Protein AF-0000000076550000 (afdb_homodimer)

Foldseek 3Di:
DWEKEAQAWEFALVGIDHWIWIADFFFTADTGNDDDCPVHHYDYLHQWYKFFAFEFAAAEAQDDFLNRTFQHHQQLLQQLLQLFRHQEYEYEQEDDPPDAQVVSVVVNCVRNFLFHLHAYEYEYEDQALDDPLSVRSLVSQLVCLVVQHQEYEAEQADPPGGHDDPVRLLVNLLSCVVNQGEYEYAFFNHVQLVVLQVVCVVVQNAAQLVLQVSGDLVRRLVRLLSSLVSNVVSVFEYEYEARQFLSNLVSLVVCVVVVGRYAYEHELCSQPPACVPLPVPDDNSSLQQAAPVGHYHPVGNVSVLVCLAVVSYFAYHHNAGDDADPPQQCQSVSHNVSGGHHHHDSNCRLQSCCFVCPVVPSHHPSSSLRRGWVRSCVQFANPPLTSRRDRPHGPWIFGKNQADKDFDFLVQGSHSHNTHPQHGDITGMGTQWTDRSSRTQDHRSDGDDRGSPYHYDSGHSNSRPVD/DWEKEAQAWEFALVGIGHWIWIADFFFTADTGNDDDCPVHHYDYLHQWYKFFAFEFAAAEAQDDFLNRTFQHHQQLLQQLLQLFRHQEYEYEQEDDPPDAQVVSVVVNCVRNFLFHLHAYEYEYEDQALHPPLSVRSLVSQLVCLVVQHQEYEAEQADPPGGHDDPVRLLVNLLSCVVNQGEYEYAFFNHVQLVVLQVVCVVVQNAAQLVLQVSGDLVRRLVRLLSSLVSNVVSVFEYEYEARQFLSNLVSLVVCVVVVGRYAYEHELCSQPPACVPLPVPDDNSSLQQAAPVGHYHPVGNVSVLVCLAVVSYFAYHHNAGDDAPPPQQCQSVSHSVSGGHHHHDSNCRLQSCCFVCPVVPSHHPSSSLRRGWVRSCVQFANPPLTSRRDRPHGPWIFGKNQADKDFDFLVQGSHSHNTHPQHGDITGMGTQWTDRSSRTQDHRSDGDDRGSPYHYDSGHSNSRVPD

pLDDT: mean 96.83, std 5.81, range [42.41, 98.94]

Sequence (934 aa):
MGTLIQNGTVVNATGQQKADVLIEGETVTQVAPNIAPDSHTTVDATGLFVIPGGVDAHTHMDMPFGGTVSADDFLTGTRAAAIGGTTTIVDFAIQARGTRMRDALDIWRAKAEGKACIDYGLHMIVTDLGSDAGKQGLADMDDMVREGVASFKLFMAYPNVLMVDDATIFKALQQTAKNGALICMHAENGSVIDTIVQQTLAQGKTAPIYHALSRPTIAEAEAVNRCIAMAEIAGTPIYIVHLSSEDALNQVREARDRGLPAFAETCPQYLLLSIEDQMPGKSFEEAKYVFTPPLREKKNQPKLWDGLVHDHLQVVSTDHCPFCFADQKQLGKDDFSKIPNGGPGVENRMQLLFHHGVNAGKITLERFVEITSAAPARIFGMYPTKGVIAPGADADIVLWNPAAEHLISAATHSMRCDYSMFEGWKVKGNAQKVFSRGELIVDNGKYIAATGRGKYIRREARGGAWKMGTLIQNGTVVNATGQQKADVLIEGETVTQVAPNIAPDSHTTVDATGLFVIPGGVDAHTHMDMPFGGTVSADDFLTGTRAAAIGGTTTIVDFAIQARGTRMRDALDIWRAKAEGKACIDYGLHMIVTDLGSDAGKQGLADMDDMVREGVASFKLFMAYPNVLMVDDATIFKALQQTAKNGALICMHAENGSVIDTIVQQTLAQGKTAPIYHALSRPTIAEAEAVNRCIAMAEIAGTPIYIVHLSSEDALNQVREARDRGLPAFAETCPQYLLLSIEDQMPGKSFEEAKYVFTPPLREKKNQPKLWDGLVHDHLQVVSTDHCPFCFADQKQLGKDDFSKIPNGGPGVENRMQLLFHHGVNAGKITLERFVEITSAAPARIFGMYPTKGVIAPGADADIVLWNPAAEHLISAATHSMRCDYSMFEGWKVKGNAQKVFSRGELIVDNGKYIAATGRGKYIRREARGGAWK

Secondary structure (DSSP, 8-state):
--EEEEEEEEEETTEEEEEEEEEETTEEEEEES----TTPEEEE-TT-EEEEPEEEEEE-SS-EETTEE-S--HHHHHHHHHHTTEEEEEEEEEPPTTS-HHHHHHHHHHHHTTT-SSEEEEEEE-S---SGGGHHHHHHHHHHHHTT--EEEEESSSTTTTB--HHHHHHHHHHHHHH--EEEEE---HHHHHHHHHHHHHTT--STHHHHHTS-HHHHHHHHHHHHHHHHHHT--EEE-S---HHHHHHHHHHHHTT--EEEEE-HHHHH--HHHH-SSS-GGGGGG--SSPP--TTHHHHHHHHHHTTSS-EE---B----TTTTGGGGTT-GGGSPP-B--TTTHHHHHIIIIITTTSS-HHHHHIIIIIHHHHHTT-TTTSSS-STTSB--EEEEEEEEEEEE-TTT--SS-SS-TTTTEEEEEEEEEEEETTEEEEETTEE-S-TT---B------TT---/--EEEEEEEEEETTEEEEEEEEEETTEEEEEES----TTPEEEE-TT-EEEEPEEEEEE-SS-EETTEE-S--HHHHHHHHHHTTEEEEEEEEEPPTTS-HHHHHHHHHHHHTTT-SSEEEEEEE-S---STTSHHHHHHHHHHHHTT--EEEEESSSTTTTB--HHHHHHHHHHHHHH--EEEEE---HHHHHHHHHHHHHTT--STHHHHHTS-HHHHHHHHHHHHHHHHHHT--EEE-S---HHHHHHHHHHHHTT--EEEEE-HHHHH--HHHH-SSS-GGGGGG--SSPP--TTHHHHHHHHHHTTSS-EE---B----TTTTGGGGTT-GGGSPP-B--TTTHHHHHIIIIITTTSS-HHHHHIIIIIHHHHHTT-TTTSSS-STTSB--EEEEEEEEEEE--TTT--SS-SS-TTTT-EEEEEEEEEEETTEEEEETTEE-S-TT---B------TT---

Structure (mmCIF, N/CA/C/O backbone):
data_AF-0000000076550000-model_v1
#
loop_
_entity.id
_entity.type
_entity.pdbx_description
1 polymer Dihydropyrimidinase
#
loop_
_atom_site.group_PDB
_atom_site.id
_atom_site.type_symbol
_atom_site.label_atom_id
_atom_site.label_alt_id
_atom_site.label_comp_id
_atom_site.label_asym_id
_atom_site.label_entity_id
_atom_site.label_seq_id
_atom_site.pdbx_PDB_ins_code
_atom_site.Cartn_x
_atom_site.Cartn_y
_atom_site.Cartn_z
_atom_site.occupancy
_atom_site.B_iso_or_equiv
_atom_site.auth_seq_id
_atom_site.auth_comp_id
_atom_site.auth_asym_id
_atom_site.auth_atom_id
_atom_site.pdbx_PDB_model_num
ATOM 1 N N . MET A 1 1 ? -11.398 -54.219 -17.156 1 84.12 1 MET A N 1
ATOM 2 C CA . MET A 1 1 ? -10.023 -54.469 -16.734 1 84.12 1 MET A CA 1
ATOM 3 C C . MET A 1 1 ? -9.367 -53.188 -16.234 1 84.12 1 MET A C 1
ATOM 5 O O . MET A 1 1 ? -9.469 -52.156 -16.875 1 84.12 1 MET A O 1
ATOM 9 N N . GLY A 1 2 ? -9.016 -53.25 -15.008 1 94.25 2 GLY A N 1
ATOM 10 C CA . GLY A 1 2 ? -8.422 -52.094 -14.398 1 94.25 2 GLY A CA 1
ATOM 11 C C . GLY A 1 2 ? -6.934 -52.219 -14.133 1 94.25 2 GLY A C 1
ATOM 12 O O . GLY A 1 2 ? -6.312 -53.188 -14.578 1 94.25 2 GLY A O 1
ATOM 13 N N . THR A 1 3 ? -6.266 -51.156 -13.742 1 97.94 3 THR A N 1
ATOM 14 C CA . THR A 1 3 ? -4.871 -51.156 -13.312 1 97.94 3 THR A CA 1
ATOM 15 C C . THR A 1 3 ? -4.77 -51.188 -11.789 1 97.94 3 THR A C 1
ATOM 17 O O . THR A 1 3 ? -5.383 -50.344 -11.109 1 97.94 3 THR A O 1
ATOM 20 N N . LEU A 1 4 ? -4.055 -52.188 -11.297 1 98.44 4 LEU A N 1
ATOM 21 C CA . LEU A 1 4 ? -3.855 -52.312 -9.852 1 98.44 4 LEU A CA 1
ATOM 22 C C . LEU A 1 4 ? -2.414 -52 -9.469 1 98.44 4 LEU A C 1
ATOM 24 O O . LEU A 1 4 ? -1.49 -52.719 -9.875 1 98.44 4 LEU A O 1
ATOM 28 N N . ILE A 1 5 ? -2.178 -50.875 -8.758 1 98.69 5 ILE A N 1
ATOM 29 C CA . ILE A 1 5 ? -0.877 -50.531 -8.203 1 98.69 5 ILE A CA 1
ATOM 30 C C . ILE A 1 5 ? -0.721 -51.156 -6.82 1 98.69 5 ILE A C 1
ATOM 32 O O . ILE A 1 5 ? -1.52 -50.875 -5.918 1 98.69 5 ILE A O 1
ATOM 36 N N . GLN A 1 6 ? 0.377 -51.906 -6.664 1 98.06 6 GLN A N 1
ATOM 37 C CA . GLN A 1 6 ? 0.477 -52.688 -5.426 1 98.06 6 GLN A CA 1
ATOM 38 C C . GLN A 1 6 ? 1.789 -52.375 -4.703 1 98.06 6 GLN A C 1
ATOM 40 O O . GLN A 1 6 ? 2.777 -52 -5.332 1 98.06 6 GLN A O 1
ATOM 45 N N . ASN A 1 7 ? 1.709 -52.562 -3.393 1 97.25 7 ASN A N 1
ATOM 46 C CA . ASN A 1 7 ? 2.871 -52.656 -2.516 1 97.25 7 ASN A CA 1
ATOM 47 C C . ASN A 1 7 ? 3.535 -51.312 -2.318 1 97.25 7 ASN A C 1
ATOM 49 O O . ASN A 1 7 ? 4.645 -51.219 -1.79 1 97.25 7 ASN A O 1
ATOM 53 N N . GLY A 1 8 ? 2.955 -50.219 -2.721 1 98.25 8 GLY A N 1
ATOM 54 C CA . GLY A 1 8 ? 3.527 -48.875 -2.527 1 98.25 8 GLY A CA 1
ATOM 55 C C . GLY A 1 8 ? 3.068 -48.219 -1.244 1 98.25 8 GLY A C 1
ATOM 56 O O . GLY A 1 8 ? 2.256 -48.781 -0.504 1 98.25 8 GLY A O 1
ATOM 57 N N . THR A 1 9 ? 3.668 -47.156 -0.888 1 98.75 9 THR A N 1
ATOM 58 C CA . THR A 1 9 ? 3.197 -46.281 0.176 1 98.75 9 THR A CA 1
ATOM 59 C C . THR A 1 9 ? 2.379 -45.125 -0.398 1 98.75 9 THR A C 1
ATOM 61 O O . THR A 1 9 ? 2.928 -44.219 -1.039 1 98.75 9 THR A O 1
ATOM 64 N N . VAL A 1 10 ? 1.084 -45.125 -0.174 1 98.88 10 VAL A N 1
ATOM 65 C CA . VAL A 1 10 ? 0.201 -44.062 -0.651 1 98.88 10 VAL A CA 1
ATOM 66 C C . VAL A 1 10 ? 0.334 -42.844 0.246 1 98.88 10 VAL A C 1
ATOM 68 O O . VAL A 1 10 ? 0.23 -42.938 1.471 1 98.88 10 VAL A O 1
ATOM 71 N N . VAL A 1 11 ? 0.63 -41.688 -0.328 1 98.88 11 VAL A N 1
ATOM 72 C CA . VAL A 1 11 ? 0.826 -40.469 0.437 1 98.88 11 VAL A CA 1
ATOM 73 C C . VAL A 1 11 ? -0.164 -39.406 -0.032 1 98.88 11 VAL A C 1
ATOM 75 O O . VAL A 1 11 ? -0.179 -39.031 -1.209 1 98.88 11 VAL A O 1
ATOM 78 N N . ASN A 1 12 ? -1.062 -38.938 0.8 1 98.69 12 ASN A N 1
ATOM 79 C CA . ASN A 1 12 ? -1.884 -37.719 0.646 1 98.69 12 ASN A CA 1
ATOM 80 C C . ASN A 1 12 ? -1.452 -36.625 1.607 1 98.69 12 ASN A C 1
ATOM 82 O O . ASN A 1 12 ? -0.603 -36.844 2.473 1 98.69 12 ASN A O 1
ATOM 86 N N . ALA A 1 13 ? -2.002 -35.438 1.404 1 98 13 ALA A N 1
ATOM 87 C CA . ALA A 1 13 ? -1.693 -34.312 2.305 1 98 13 ALA A CA 1
ATOM 88 C C . ALA A 1 13 ? -2.066 -34.656 3.744 1 98 13 ALA A C 1
ATOM 90 O O . ALA A 1 13 ? -1.469 -34.156 4.688 1 98 13 ALA A O 1
ATOM 91 N N . THR A 1 14 ? -2.951 -35.625 3.918 1 97.38 14 THR A N 1
ATOM 92 C CA . THR A 1 14 ? -3.52 -35.906 5.23 1 97.38 14 THR A CA 1
ATOM 93 C C . THR A 1 14 ? -2.799 -37.062 5.898 1 97.38 14 THR A C 1
ATOM 95 O O . THR A 1 14 ? -3.088 -37.406 7.047 1 97.38 14 THR A O 1
ATOM 98 N N . GLY A 1 15 ? -1.927 -37.719 5.113 1 98.06 15 GLY A N 1
ATOM 99 C CA . GLY A 1 15 ? -1.219 -38.844 5.707 1 98.06 15 GLY A CA 1
ATOM 100 C C . GLY A 1 15 ? -0.684 -39.844 4.684 1 98.06 15 GLY A C 1
ATOM 101 O O . GLY A 1 15 ? -0.832 -39.625 3.477 1 98.06 15 GLY A O 1
ATOM 102 N N . GLN A 1 16 ? 0.039 -40.844 5.172 1 98.19 16 GLN A N 1
ATOM 103 C CA . GLN A 1 16 ? 0.589 -41.906 4.312 1 98.19 16 GLN A CA 1
ATOM 104 C C . GLN A 1 16 ? 0.277 -43.281 4.859 1 98.19 16 GLN A C 1
ATOM 106 O O . GLN A 1 16 ? 0.092 -43.469 6.066 1 98.1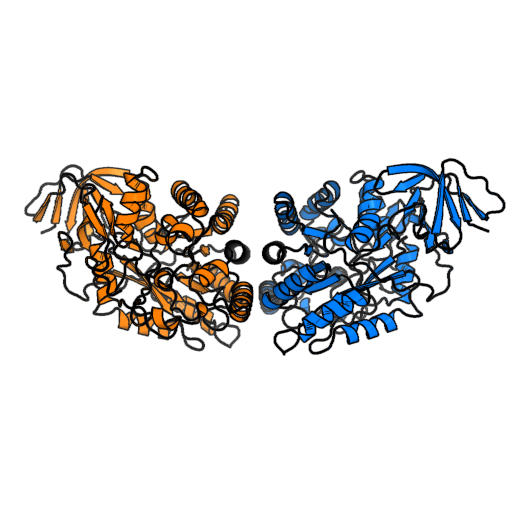9 16 GLN A O 1
ATOM 111 N N . GLN A 1 17 ? 0.136 -44.281 3.988 1 98 17 GLN A N 1
ATOM 112 C CA . GLN A 1 17 ? -0.127 -45.656 4.355 1 98 17 GLN A CA 1
ATOM 113 C C . GLN A 1 17 ? 0.355 -46.625 3.266 1 98 17 GLN A C 1
ATOM 115 O O . GLN A 1 17 ? 0.314 -46.281 2.08 1 98 17 GLN A O 1
ATOM 120 N N . LYS A 1 18 ? 0.774 -47.812 3.75 1 98.31 18 LYS A N 1
ATOM 121 C CA . LYS A 1 18 ? 0.958 -48.875 2.777 1 98.31 18 LYS A CA 1
ATOM 122 C C . LYS A 1 18 ? -0.384 -49.375 2.25 1 98.31 18 LYS A C 1
ATOM 124 O O . LYS A 1 18 ? -1.233 -49.844 3.023 1 98.31 18 LYS A O 1
ATOM 129 N N . ALA A 1 19 ? -0.578 -49.25 0.937 1 98.25 19 ALA A N 1
ATOM 130 C CA . ALA A 1 19 ? -1.872 -49.625 0.382 1 98.25 19 ALA A CA 1
ATOM 131 C C . ALA A 1 19 ? -1.771 -49.906 -1.119 1 98.25 19 ALA A C 1
ATOM 133 O O . ALA A 1 19 ? -0.821 -49.438 -1.768 1 98.25 19 ALA A O 1
ATOM 134 N N . ASP A 1 20 ? -2.719 -50.656 -1.576 1 98.31 20 ASP A N 1
ATOM 135 C CA . ASP A 1 20 ? -2.928 -50.844 -3.01 1 98.31 20 ASP A CA 1
ATOM 136 C C . ASP A 1 20 ? -3.926 -49.812 -3.551 1 98.31 20 ASP A C 1
ATOM 138 O O . ASP A 1 20 ? -4.793 -49.344 -2.816 1 98.31 20 ASP A O 1
ATOM 142 N N . VAL A 1 21 ? -3.775 -49.469 -4.781 1 98.81 21 VAL A N 1
ATOM 143 C CA . VAL A 1 21 ? -4.676 -48.531 -5.449 1 98.81 21 VAL A CA 1
ATOM 144 C C . VAL A 1 21 ? -5.238 -49.156 -6.715 1 98.81 21 VAL A C 1
ATOM 146 O O . VAL A 1 21 ? -4.484 -49.594 -7.59 1 98.81 21 VAL A O 1
ATOM 149 N N . LEU A 1 22 ? -6.543 -49.219 -6.801 1 98.62 22 LEU A N 1
ATOM 150 C CA . LEU A 1 22 ? -7.195 -49.75 -7.988 1 98.62 22 LEU A CA 1
ATOM 151 C C . LEU A 1 22 ? -7.734 -48.625 -8.867 1 98.62 22 LEU A C 1
ATOM 153 O O . LEU A 1 22 ? -8.461 -47.75 -8.383 1 98.62 22 LEU A O 1
ATOM 157 N N . ILE A 1 23 ? -7.301 -48.656 -10.109 1 98.56 23 ILE A N 1
ATOM 158 C CA . ILE A 1 23 ? -7.781 -47.719 -11.117 1 98.56 23 ILE A CA 1
ATOM 159 C C . ILE A 1 23 ? -8.734 -48.438 -12.078 1 98.56 23 ILE A C 1
ATOM 161 O O . ILE A 1 23 ? -8.391 -49.469 -12.641 1 98.56 23 ILE A O 1
ATOM 165 N N . GLU A 1 24 ? -9.867 -47.969 -12.227 1 97.69 24 GLU A N 1
ATOM 166 C CA . GLU A 1 24 ? -10.812 -48.406 -13.25 1 97.69 24 GLU A CA 1
ATOM 167 C C . GLU A 1 24 ? -11.305 -47.219 -14.086 1 97.69 24 GLU A C 1
ATOM 169 O O . GLU A 1 24 ? -11.867 -46.281 -13.547 1 97.69 24 GLU A O 1
ATOM 174 N N . GLY A 1 25 ? -11.148 -47.375 -15.367 1 96.94 25 GLY A N 1
ATOM 175 C CA . GLY A 1 25 ? -11.398 -46.219 -16.203 1 96.94 25 GLY A CA 1
ATOM 176 C C . GLY A 1 25 ? -10.469 -45.062 -15.914 1 96.94 25 GLY A C 1
ATOM 177 O O . GLY A 1 25 ? -9.242 -45.219 -15.945 1 96.94 25 GLY A O 1
ATOM 178 N N . GLU A 1 26 ? -11.086 -43.969 -15.641 1 98.5 26 GLU A N 1
ATOM 179 C CA . GLU A 1 26 ? -10.266 -42.75 -15.461 1 98.5 26 GLU A CA 1
ATOM 180 C C . GLU A 1 26 ? -10.109 -42.406 -13.984 1 98.5 26 GLU A C 1
ATOM 182 O O . GLU A 1 26 ? -9.477 -41.406 -13.633 1 98.5 26 GLU A O 1
ATOM 187 N N . THR A 1 27 ? -10.633 -43.25 -13.086 1 98.62 27 THR A N 1
ATOM 188 C CA . THR A 1 27 ? -10.727 -42.844 -11.688 1 98.62 27 THR A CA 1
ATOM 189 C C . THR A 1 27 ? -10.133 -43.938 -10.773 1 98.62 27 THR A C 1
ATOM 191 O O . THR A 1 27 ? -9.992 -45.094 -11.172 1 98.62 27 THR A O 1
ATOM 194 N N . VAL A 1 28 ? -9.727 -43.469 -9.633 1 98.75 28 VAL A N 1
ATOM 195 C CA . VAL A 1 28 ? -9.414 -44.406 -8.539 1 98.75 28 VAL A CA 1
ATOM 196 C C . VAL A 1 28 ? -10.695 -45 -7.969 1 98.75 28 VAL A C 1
ATOM 198 O O . VAL A 1 28 ? -11.625 -44.25 -7.617 1 98.75 28 VAL A O 1
ATOM 201 N N . THR A 1 29 ? -10.766 -46.25 -7.867 1 98.12 29 THR A N 1
ATOM 202 C CA . THR A 1 29 ? -12.008 -46.875 -7.391 1 98.12 29 THR A CA 1
ATOM 203 C C . THR A 1 29 ? -11.828 -47.438 -5.984 1 98.12 29 THR A C 1
ATOM 205 O O . THR A 1 29 ? -12.797 -47.562 -5.23 1 98.12 29 THR A O 1
ATOM 208 N N . GLN A 1 30 ? -10.555 -47.781 -5.688 1 97.81 30 GLN A N 1
ATOM 209 C CA . GLN A 1 30 ? -10.32 -48.344 -4.371 1 97.81 30 GLN A CA 1
ATOM 210 C C . GLN A 1 30 ? -8.898 -48.094 -3.891 1 97.81 30 GLN A C 1
ATOM 212 O O . GLN A 1 30 ? -7.953 -48.125 -4.684 1 97.81 30 GLN A O 1
ATOM 217 N N . VAL A 1 31 ? -8.727 -47.812 -2.635 1 98.31 31 VAL A N 1
ATOM 218 C CA . VAL A 1 31 ? -7.461 -47.75 -1.904 1 98.31 31 VAL A CA 1
ATOM 219 C C . VAL A 1 31 ? -7.555 -48.625 -0.657 1 98.31 31 VAL A C 1
ATOM 221 O O . VAL A 1 31 ? -8.375 -48.375 0.23 1 98.31 31 VAL A O 1
ATOM 224 N N . ALA A 1 32 ? -6.852 -49.625 -0.605 1 97.62 32 ALA A N 1
ATOM 225 C CA . ALA A 1 32 ? -6.949 -50.594 0.492 1 97.62 32 ALA A CA 1
ATOM 226 C C . ALA A 1 32 ? -5.625 -51.312 0.707 1 97.62 32 ALA A C 1
ATOM 228 O O . ALA A 1 32 ? -4.793 -51.375 -0.202 1 97.62 32 ALA A O 1
ATOM 229 N N . PRO A 1 33 ? -5.461 -51.844 1.908 1 96.75 33 PRO A N 1
ATOM 230 C CA . PRO A 1 33 ? -4.191 -52.531 2.209 1 96.75 33 PRO A CA 1
ATOM 231 C C . PRO A 1 33 ? -3.869 -53.656 1.231 1 96.75 33 PRO A C 1
ATOM 233 O O . PRO A 1 33 ? -2.709 -53.844 0.86 1 96.75 33 PRO A O 1
ATOM 236 N N . ASN A 1 34 ? -4.91 -54.406 0.925 1 95.12 34 ASN A N 1
ATOM 237 C CA . ASN A 1 34 ? -4.742 -55.5 -0.013 1 95.12 34 ASN A CA 1
ATOM 238 C C . ASN A 1 34 ? -5.945 -55.656 -0.945 1 95.12 34 ASN A C 1
ATOM 240 O O . ASN A 1 34 ? -7.082 -55.75 -0.486 1 95.12 34 ASN A O 1
ATOM 244 N N . ILE A 1 35 ? -5.625 -55.562 -2.225 1 95.56 35 ILE A N 1
ATOM 245 C CA . ILE A 1 35 ? -6.656 -55.75 -3.24 1 95.56 35 ILE A CA 1
ATOM 246 C C . ILE A 1 35 ? -6.301 -56.938 -4.133 1 95.56 35 ILE A C 1
ATOM 248 O O . ILE A 1 35 ? -5.176 -57.031 -4.629 1 95.56 35 ILE A O 1
ATOM 252 N N . ALA A 1 36 ? -7.219 -57.781 -4.359 1 93.88 36 ALA A N 1
ATOM 253 C CA . ALA A 1 36 ? -6.992 -58.938 -5.223 1 93.88 36 ALA A CA 1
ATOM 254 C C . ALA A 1 36 ? -6.773 -58.5 -6.672 1 93.88 36 ALA A C 1
ATOM 256 O O . ALA A 1 36 ? -7.484 -57.625 -7.18 1 93.88 36 ALA A O 1
ATOM 257 N N . PRO A 1 37 ? -5.855 -59.062 -7.289 1 89.5 37 PRO A N 1
ATOM 258 C CA . PRO A 1 37 ? -5.547 -58.594 -8.648 1 89.5 37 PRO A CA 1
ATOM 259 C C . PRO A 1 37 ? -6.66 -58.906 -9.641 1 89.5 37 PRO A C 1
ATOM 261 O O . PRO A 1 37 ? -6.848 -58.188 -10.625 1 89.5 37 PRO A O 1
ATOM 264 N N . ASP A 1 38 ? -7.582 -59.812 -9.469 1 85.75 38 ASP A N 1
ATOM 265 C CA . ASP A 1 38 ? -8.773 -60.188 -10.219 1 85.75 38 ASP A CA 1
ATOM 266 C C . ASP A 1 38 ? -8.602 -59.906 -11.703 1 85.75 38 ASP A C 1
ATOM 268 O O . ASP A 1 38 ? -9.469 -59.281 -12.328 1 85.75 38 ASP A O 1
ATOM 272 N N . SER A 1 39 ? -7.578 -60.062 -12.414 1 89.81 39 SER A N 1
ATOM 273 C CA . SER A 1 39 ? -7.242 -59.938 -13.836 1 89.81 39 SER A CA 1
ATOM 274 C C . SER A 1 39 ? -6.859 -58.5 -14.188 1 89.81 39 SER A C 1
ATOM 276 O O . SER A 1 39 ? -6.789 -58.156 -15.367 1 89.81 39 SER A O 1
ATOM 278 N N . HIS A 1 40 ? -6.785 -57.719 -13.172 1 93.31 40 HIS A N 1
ATOM 279 C CA . HIS A 1 40 ? -6.293 -56.375 -13.406 1 93.31 40 HIS A CA 1
ATOM 280 C C . HIS A 1 40 ? -4.828 -56.375 -13.844 1 93.31 40 HIS A C 1
ATOM 282 O O . HIS A 1 40 ? -4.098 -57.344 -13.523 1 93.31 40 HIS A O 1
ATOM 288 N N . THR A 1 41 ? -4.457 -55.438 -14.734 1 96.31 41 THR A N 1
ATOM 289 C CA . THR A 1 41 ? -3.033 -55.219 -14.961 1 96.31 41 THR A CA 1
ATOM 290 C C . THR A 1 41 ? -2.354 -54.719 -13.68 1 96.31 41 THR A C 1
ATOM 292 O O . THR A 1 41 ? -2.773 -53.719 -13.086 1 96.31 41 THR A O 1
ATOM 295 N N . THR A 1 42 ? -1.331 -55.406 -13.281 1 97.12 42 THR A N 1
ATOM 296 C CA . THR A 1 42 ? -0.705 -55.094 -12 1 97.12 42 THR A CA 1
ATOM 297 C C . THR A 1 42 ? 0.576 -54.312 -12.211 1 97.12 42 THR A C 1
ATOM 299 O O . THR A 1 42 ? 1.346 -54.562 -13.133 1 97.12 42 THR A O 1
ATOM 302 N N . VAL A 1 43 ? 0.788 -53.281 -11.469 1 97.94 43 VAL A N 1
ATOM 303 C CA . VAL A 1 43 ? 2 -52.469 -11.406 1 97.94 43 VAL A CA 1
ATOM 304 C C . VAL A 1 43 ? 2.604 -52.562 -10 1 97.94 43 VAL A C 1
ATOM 306 O O . VAL A 1 43 ? 1.941 -52.219 -9.016 1 97.94 43 VAL A O 1
ATOM 309 N N . ASP A 1 44 ? 3.814 -53 -9.898 1 97.81 44 ASP A N 1
ATOM 310 C CA . ASP A 1 44 ? 4.484 -53.156 -8.609 1 97.81 44 ASP A CA 1
ATOM 311 C C . ASP A 1 44 ? 5.113 -51.812 -8.18 1 97.81 44 ASP A C 1
ATOM 313 O O . ASP A 1 44 ? 5.984 -51.281 -8.875 1 97.81 44 ASP A O 1
ATOM 317 N N . ALA A 1 45 ? 4.73 -51.344 -7.062 1 98.5 45 ALA A N 1
ATOM 318 C CA . ALA A 1 45 ? 5.23 -50.062 -6.547 1 98.5 45 ALA A CA 1
ATOM 319 C C . ALA A 1 45 ? 6.074 -50.281 -5.293 1 98.5 45 ALA A C 1
ATOM 321 O O . ALA A 1 45 ? 6.164 -49.406 -4.441 1 98.5 45 ALA A O 1
ATOM 322 N N . THR A 1 46 ? 6.652 -51.469 -5.141 1 97.94 46 THR A N 1
ATOM 323 C CA . THR A 1 46 ? 7.508 -51.75 -3.996 1 97.94 46 THR A CA 1
ATOM 324 C C . THR A 1 46 ? 8.633 -50.719 -3.9 1 97.94 46 THR A C 1
ATOM 326 O O . THR A 1 46 ? 9.352 -50.469 -4.875 1 97.94 46 THR A O 1
ATOM 329 N N . GLY A 1 47 ? 8.734 -50.094 -2.762 1 97.81 47 GLY A N 1
ATOM 330 C CA . GLY A 1 47 ? 9.805 -49.156 -2.512 1 97.81 47 GLY A CA 1
ATOM 331 C C . GLY A 1 47 ? 9.492 -47.75 -3.039 1 97.81 47 GLY A C 1
ATOM 332 O O . GLY A 1 47 ? 10.281 -46.844 -2.859 1 97.81 47 GLY A O 1
ATOM 333 N N . LEU A 1 48 ? 8.352 -47.594 -3.613 1 98.81 48 LEU A N 1
ATOM 334 C CA . LEU A 1 48 ? 7.977 -46.312 -4.211 1 98.81 48 LEU A CA 1
ATOM 335 C C . LEU A 1 48 ? 6.871 -45.625 -3.402 1 98.81 48 LEU A C 1
ATOM 337 O O . LEU A 1 48 ? 6.156 -46.312 -2.646 1 98.81 48 LEU A O 1
ATOM 341 N N . PHE A 1 49 ? 6.836 -44.312 -3.461 1 98.88 49 PHE A N 1
ATOM 342 C CA . PHE A 1 49 ? 5.668 -43.562 -2.994 1 98.88 49 PHE A CA 1
ATOM 343 C C . PHE A 1 49 ? 4.625 -43.469 -4.098 1 98.88 49 PHE A C 1
ATOM 345 O O . PHE A 1 49 ? 4.965 -43.281 -5.27 1 98.88 49 PHE A O 1
ATOM 352 N N . VAL A 1 50 ? 3.354 -43.656 -3.766 1 98.94 50 VAL A N 1
ATOM 353 C CA . VAL A 1 50 ? 2.211 -43.406 -4.641 1 98.94 50 VAL A CA 1
ATOM 354 C C . VAL A 1 50 ? 1.555 -42.062 -4.277 1 98.94 50 VAL A C 1
ATOM 356 O O . VAL A 1 50 ? 0.839 -41.969 -3.275 1 98.94 50 VAL A O 1
ATOM 359 N N . ILE A 1 51 ? 1.786 -41 -5.059 1 98.94 51 ILE A N 1
ATOM 360 C CA . ILE A 1 51 ? 1.344 -39.656 -4.699 1 98.94 51 ILE A CA 1
ATOM 361 C C . ILE A 1 51 ? 0.442 -39.125 -5.801 1 98.94 51 ILE A C 1
ATOM 363 O O . ILE A 1 51 ? 0.482 -39.594 -6.941 1 98.94 51 ILE A O 1
ATOM 367 N N . PRO A 1 52 ? -0.45 -38.188 -5.453 1 98.94 52 PRO A N 1
ATOM 368 C CA . PRO A 1 52 ? -1.221 -37.531 -6.512 1 98.94 52 PRO A CA 1
ATOM 369 C C . PRO A 1 52 ? -0.336 -36.781 -7.516 1 98.94 52 PRO A C 1
ATOM 371 O O . PRO A 1 52 ? 0.721 -36.281 -7.148 1 98.94 52 PRO A O 1
ATOM 374 N N . GLY A 1 53 ? -0.763 -36.75 -8.789 1 98.94 53 GLY A N 1
ATOM 375 C CA . GLY A 1 53 ? -0.072 -35.938 -9.766 1 98.94 53 GLY A CA 1
ATOM 376 C C . GLY A 1 53 ? 0.025 -34.469 -9.352 1 98.94 53 GLY A C 1
ATOM 377 O O . GLY A 1 53 ? -0.909 -33.938 -8.766 1 98.94 53 GLY A O 1
ATOM 378 N N . GLY A 1 54 ? 1.165 -33.844 -9.586 1 98.88 54 GLY A N 1
ATOM 379 C CA . GLY A 1 54 ? 1.328 -32.438 -9.273 1 98.88 54 GLY A CA 1
ATOM 380 C C . GLY A 1 54 ? 0.349 -31.547 -10.016 1 98.88 54 GLY A C 1
ATOM 381 O O . GLY A 1 54 ? -0.045 -31.859 -11.141 1 98.88 54 GLY A O 1
ATOM 382 N N . VAL A 1 55 ? -0.049 -30.453 -9.383 1 98.94 55 VAL A N 1
ATOM 383 C CA . VAL A 1 55 ? -0.858 -29.406 -9.977 1 98.94 55 VAL A CA 1
ATOM 384 C C . VAL A 1 55 ? -0.072 -28.094 -9.977 1 98.94 55 VAL A C 1
ATOM 386 O O . VAL A 1 55 ? 0.108 -27.469 -8.93 1 98.94 55 VAL A O 1
ATOM 389 N N . ASP A 1 56 ? 0.433 -27.703 -11.125 1 98.88 56 ASP A N 1
ATOM 390 C CA . ASP A 1 56 ? 1.134 -26.422 -11.273 1 98.88 56 ASP A CA 1
ATOM 391 C C . ASP A 1 56 ? 0.168 -25.312 -11.648 1 98.88 56 ASP A C 1
ATOM 393 O O . ASP A 1 56 ? -0.217 -25.172 -12.812 1 98.88 56 ASP A O 1
ATOM 397 N N . ALA A 1 57 ? -0.091 -24.469 -10.711 1 98.5 57 ALA A N 1
ATOM 398 C CA . ALA A 1 57 ? -1.17 -23.484 -10.875 1 98.5 57 ALA A CA 1
ATOM 399 C C . ALA A 1 57 ? -0.674 -22.234 -11.578 1 98.5 57 ALA A C 1
ATOM 401 O O . ALA A 1 57 ? -1.414 -21.25 -11.719 1 98.5 57 ALA A O 1
ATOM 402 N N . HIS A 1 58 ? 0.6 -22.203 -12.07 1 98.88 58 HIS A N 1
ATOM 403 C CA . HIS A 1 58 ? 1.175 -20.984 -12.648 1 98.88 58 HIS A CA 1
ATOM 404 C C . HIS A 1 58 ? 2.152 -21.328 -13.766 1 98.88 58 HIS A C 1
ATOM 406 O O . HIS A 1 58 ? 3.35 -21.5 -13.523 1 98.88 58 HIS A O 1
ATOM 412 N N . THR A 1 59 ? 1.667 -21.344 -14.984 1 98.88 59 THR A N 1
ATOM 413 C CA . THR A 1 59 ? 2.498 -21.578 -16.156 1 98.88 59 THR A CA 1
ATOM 414 C C . THR A 1 59 ? 2.131 -20.609 -17.281 1 98.88 59 THR A C 1
ATOM 416 O O . THR A 1 59 ? 1.041 -20.031 -17.266 1 98.88 59 THR A O 1
ATOM 419 N N . HIS A 1 60 ? 2.996 -20.406 -18.125 1 98.75 60 HIS A N 1
ATOM 420 C CA . HIS A 1 60 ? 2.795 -19.609 -19.312 1 98.75 60 HIS A CA 1
ATOM 421 C C . HIS A 1 60 ? 3.283 -20.344 -20.562 1 98.75 60 HIS A C 1
ATOM 423 O O . HIS A 1 60 ? 4.465 -20.281 -20.906 1 98.75 60 HIS A O 1
ATOM 429 N N . MET A 1 61 ? 2.357 -20.984 -21.297 1 98.69 61 MET A N 1
ATOM 430 C CA . MET A 1 61 ? 2.68 -21.703 -22.531 1 98.69 61 MET A CA 1
ATOM 431 C C . MET A 1 61 ? 2.391 -20.828 -23.75 1 98.69 61 MET A C 1
ATOM 433 O O . MET A 1 61 ? 1.309 -20.25 -23.875 1 98.69 61 MET A O 1
ATOM 437 N N . ASP A 1 62 ? 3.379 -20.734 -24.656 1 97.94 62 ASP A N 1
ATOM 438 C CA . ASP A 1 62 ? 3.203 -19.984 -25.891 1 97.94 62 ASP A CA 1
ATOM 439 C C . ASP A 1 62 ? 2.699 -18.562 -25.609 1 97.94 62 ASP A C 1
ATOM 441 O O . ASP A 1 62 ? 1.712 -18.125 -26.203 1 97.94 62 ASP A O 1
ATOM 445 N N . MET A 1 63 ? 3.285 -17.953 -24.609 1 96.69 63 MET A N 1
ATOM 446 C CA . MET A 1 63 ? 2.867 -16.609 -24.188 1 96.69 63 MET A CA 1
ATOM 447 C C . MET A 1 63 ? 3.656 -15.539 -24.922 1 96.69 63 MET A C 1
ATOM 449 O O . MET A 1 63 ? 4.887 -15.516 -24.859 1 96.69 63 MET A O 1
ATOM 453 N N . PRO A 1 64 ? 3.006 -14.664 -25.656 1 94.5 64 PRO A N 1
ATOM 454 C CA . PRO A 1 64 ? 3.709 -13.492 -26.188 1 94.5 64 PRO A CA 1
ATOM 455 C C . PRO A 1 64 ? 4.129 -12.516 -25.094 1 94.5 64 PRO A C 1
ATOM 457 O O . PRO A 1 64 ? 3.277 -11.992 -24.359 1 94.5 64 PRO A O 1
ATOM 460 N N . PHE A 1 65 ? 5.461 -12.258 -24.984 1 90.06 65 PHE A N 1
ATOM 461 C CA . PHE A 1 65 ? 5.977 -11.352 -23.953 1 90.06 65 PHE A CA 1
ATOM 462 C C . PHE A 1 65 ? 7.387 -10.898 -24.297 1 90.06 65 PHE A C 1
ATOM 464 O O . PHE A 1 65 ? 8.195 -11.68 -24.797 1 90.06 65 PHE A O 1
ATOM 471 N N . GLY A 1 66 ? 7.633 -9.664 -24.047 1 87.88 66 GLY A N 1
ATOM 472 C CA . GLY A 1 66 ? 8.984 -9.148 -24.219 1 87.88 66 GLY A CA 1
ATOM 473 C C . GLY A 1 66 ? 9.422 -9.102 -25.672 1 87.88 66 GLY A C 1
ATOM 474 O O . GLY A 1 66 ? 10.594 -9.32 -25.969 1 87.88 66 GLY A O 1
ATOM 475 N N . GLY A 1 67 ? 8.555 -9.016 -26.516 1 90.5 67 GLY A N 1
ATOM 476 C CA . GLY A 1 67 ? 8.891 -8.922 -27.938 1 90.5 67 GLY A CA 1
ATOM 477 C C . GLY A 1 67 ? 9.062 -10.273 -28.594 1 90.5 67 GLY A C 1
ATOM 478 O O . GLY A 1 67 ? 9.562 -10.359 -29.719 1 90.5 67 GLY A O 1
ATOM 479 N N . THR A 1 68 ? 8.766 -11.297 -27.875 1 96.44 68 THR A N 1
ATOM 480 C CA . THR A 1 68 ? 8.875 -12.664 -28.359 1 96.44 68 THR A CA 1
ATOM 481 C C . THR A 1 68 ? 7.777 -13.547 -27.766 1 96.44 68 THR A C 1
ATOM 483 O O . THR A 1 68 ? 6.695 -13.062 -27.438 1 96.44 68 THR A O 1
ATOM 486 N N . VAL A 1 69 ? 7.996 -14.883 -27.812 1 97.62 69 VAL A N 1
ATOM 487 C CA . VAL A 1 69 ? 7.031 -15.852 -27.297 1 97.62 69 VAL A CA 1
ATOM 488 C C . VAL A 1 69 ? 7.75 -16.906 -26.469 1 97.62 69 VAL A C 1
ATOM 490 O O . VAL A 1 69 ? 8.859 -17.328 -26.812 1 97.62 69 VAL A O 1
ATOM 493 N N . SER A 1 70 ? 7.129 -17.266 -25.344 1 97.69 70 SER A N 1
ATOM 494 C CA . SER A 1 70 ? 7.762 -18.281 -24.531 1 97.69 70 SER A CA 1
ATOM 495 C C . SER A 1 70 ? 8.086 -19.531 -25.344 1 97.69 70 SER A C 1
ATOM 497 O O . SER A 1 70 ? 7.312 -19.922 -26.234 1 97.69 70 SER A O 1
ATOM 499 N N . ALA A 1 71 ? 9.148 -20.156 -25.031 1 98.19 71 ALA A N 1
ATOM 500 C CA . ALA A 1 71 ? 9.734 -21.219 -25.859 1 98.19 71 ALA A CA 1
ATOM 501 C C . ALA A 1 71 ? 8.836 -22.453 -25.875 1 98.19 71 ALA A C 1
ATOM 503 O O . ALA A 1 71 ? 8.656 -23.078 -26.938 1 98.19 71 ALA A O 1
ATOM 504 N N . ASP A 1 72 ? 8.273 -22.797 -24.781 1 98.56 72 ASP A N 1
ATOM 505 C CA . ASP A 1 72 ? 7.422 -23.969 -24.719 1 98.56 72 ASP A CA 1
ATOM 506 C C . ASP A 1 72 ? 5.977 -23.625 -25.062 1 98.56 72 ASP A C 1
ATOM 508 O O . ASP A 1 72 ? 5.473 -22.578 -24.656 1 98.56 72 ASP A O 1
ATOM 512 N N . ASP A 1 73 ? 5.371 -24.453 -25.859 1 98.44 73 ASP A N 1
ATOM 513 C CA . ASP A 1 73 ? 3.928 -24.391 -26.078 1 98.44 73 ASP A CA 1
ATOM 514 C C . ASP A 1 73 ? 3.209 -25.484 -25.281 1 98.44 73 ASP A C 1
ATOM 516 O O . ASP A 1 73 ? 3.789 -26.078 -24.375 1 98.44 73 ASP A O 1
ATOM 520 N N . PHE A 1 74 ? 1.923 -25.75 -25.594 1 98.75 74 PHE A N 1
ATOM 521 C CA . PHE A 1 74 ? 1.14 -26.672 -24.797 1 98.75 74 PHE A CA 1
ATOM 522 C C . PHE A 1 74 ? 1.594 -28.109 -25.031 1 98.75 74 PHE A C 1
ATOM 524 O O . PHE A 1 74 ? 1.358 -29 -24.203 1 98.75 74 PHE A O 1
ATOM 531 N N . LEU A 1 75 ? 2.197 -28.406 -26.172 1 98.69 75 LEU A N 1
ATOM 532 C CA . LEU A 1 75 ? 2.727 -29.75 -26.406 1 98.69 75 LEU A CA 1
ATOM 533 C C . LEU A 1 75 ? 4 -29.984 -25.609 1 98.69 75 LEU A C 1
ATOM 535 O O . LEU A 1 75 ? 4.027 -30.828 -24.719 1 98.69 75 LEU A O 1
ATOM 539 N N . THR A 1 76 ? 5.012 -29.141 -25.859 1 98.62 76 THR A N 1
ATOM 540 C CA . THR A 1 76 ? 6.32 -29.359 -25.25 1 98.62 76 THR A CA 1
ATOM 541 C C . THR A 1 76 ? 6.27 -29.109 -23.75 1 98.62 76 THR A C 1
ATOM 543 O O . THR A 1 76 ? 6.852 -29.859 -22.969 1 98.62 76 THR A O 1
ATOM 546 N N . GLY A 1 77 ? 5.574 -28.031 -23.328 1 98.81 77 GLY A N 1
ATOM 547 C CA . GLY A 1 77 ? 5.5 -27.688 -21.906 1 98.81 77 GLY A CA 1
ATOM 548 C C . GLY A 1 77 ? 4.758 -28.719 -21.078 1 98.81 77 GLY A C 1
ATOM 549 O O . GLY A 1 77 ? 5.203 -29.094 -20 1 98.81 77 GLY A O 1
ATOM 550 N N . THR A 1 78 ? 3.594 -29.219 -21.562 1 98.88 78 THR A N 1
ATOM 551 C CA . THR A 1 78 ? 2.812 -30.188 -20.797 1 98.88 78 THR A CA 1
ATOM 552 C C . THR A 1 78 ? 3.467 -31.562 -20.844 1 98.88 78 THR A C 1
ATOM 554 O O . THR A 1 78 ? 3.338 -32.344 -19.906 1 98.88 78 THR A O 1
ATOM 557 N N . ARG A 1 79 ? 4.156 -31.859 -21.938 1 98.81 79 ARG A N 1
ATOM 558 C CA . ARG A 1 79 ? 4.949 -33.094 -21.969 1 98.81 79 ARG A CA 1
ATOM 559 C C . ARG A 1 79 ? 6.039 -33.062 -20.906 1 98.81 79 ARG A C 1
ATOM 561 O O . ARG A 1 79 ? 6.23 -34.031 -20.172 1 98.81 79 ARG A O 1
ATOM 568 N N . ALA A 1 80 ? 6.773 -31.906 -20.875 1 98.81 80 ALA A N 1
ATOM 569 C CA . ALA A 1 80 ? 7.816 -31.734 -19.859 1 98.81 80 ALA A CA 1
ATOM 570 C C . ALA A 1 80 ? 7.234 -31.844 -18.453 1 98.81 80 ALA A C 1
ATOM 572 O O . ALA A 1 80 ? 7.84 -32.438 -17.562 1 98.81 80 ALA A O 1
ATOM 573 N N . ALA A 1 81 ? 6.074 -31.219 -18.234 1 98.88 81 ALA A N 1
ATOM 574 C CA . ALA A 1 81 ? 5.398 -31.297 -16.938 1 98.88 81 ALA A CA 1
ATOM 575 C C . ALA A 1 81 ? 5.133 -32.75 -16.547 1 98.88 81 ALA A C 1
ATOM 577 O O . ALA A 1 81 ? 5.43 -33.156 -15.414 1 98.88 81 ALA A O 1
ATOM 578 N N . ALA A 1 82 ? 4.621 -33.531 -17.484 1 98.88 82 ALA A N 1
ATOM 579 C CA . ALA A 1 82 ? 4.297 -34.938 -17.234 1 98.88 82 ALA A CA 1
ATOM 580 C C . ALA A 1 82 ? 5.535 -35.719 -16.812 1 98.88 82 ALA A C 1
ATOM 582 O O . ALA A 1 82 ? 5.484 -36.531 -15.867 1 98.88 82 ALA A O 1
ATOM 583 N N . ILE A 1 83 ? 6.566 -35.469 -17.5 1 98.69 83 ILE A N 1
ATOM 584 C CA . ILE A 1 83 ? 7.812 -36.188 -17.25 1 98.69 83 ILE A CA 1
ATOM 585 C C . ILE A 1 83 ? 8.281 -35.906 -15.82 1 98.69 83 ILE A C 1
ATOM 587 O O . ILE A 1 83 ? 8.82 -36.781 -15.148 1 98.69 83 ILE A O 1
ATOM 591 N N . GLY A 1 84 ? 8.047 -34.719 -15.359 1 98.44 84 GLY A N 1
ATOM 592 C CA . GLY A 1 84 ? 8.453 -34.312 -14.023 1 98.44 84 GLY A CA 1
ATOM 593 C C . GLY A 1 84 ? 7.449 -34.719 -12.953 1 98.44 84 GLY A C 1
ATOM 594 O O . GLY A 1 84 ? 7.68 -34.469 -11.766 1 98.44 84 GLY A O 1
ATOM 595 N N . GLY A 1 85 ? 6.332 -35.281 -13.32 1 98.81 85 GLY A N 1
ATOM 596 C CA . GLY A 1 85 ? 5.371 -35.75 -12.344 1 98.81 85 GLY A CA 1
ATOM 597 C C . GLY A 1 85 ? 4.188 -34.844 -12.148 1 98.81 85 GLY A C 1
ATOM 598 O O . GLY A 1 85 ? 3.422 -34.969 -11.195 1 98.81 85 GLY A O 1
ATOM 599 N N . THR A 1 86 ? 4.027 -33.812 -12.961 1 98.94 86 THR A N 1
ATOM 600 C CA . THR A 1 86 ? 2.883 -32.906 -12.945 1 98.94 86 THR A CA 1
ATOM 601 C C . THR A 1 86 ? 1.835 -33.344 -13.961 1 98.94 86 THR A C 1
ATOM 603 O O . THR A 1 86 ? 2.148 -33.562 -15.141 1 98.94 86 THR A O 1
ATOM 606 N N . THR A 1 87 ? 0.592 -33.531 -13.508 1 98.94 87 THR A N 1
ATOM 607 C CA . THR A 1 87 ? -0.425 -34.062 -14.398 1 98.94 87 THR A CA 1
ATOM 608 C C . THR A 1 87 ? -1.478 -33.031 -14.734 1 98.94 87 THR A C 1
ATOM 610 O O . THR A 1 87 ? -2.367 -33.281 -15.555 1 98.94 87 THR A O 1
ATOM 613 N N . THR A 1 88 ? -1.411 -31.859 -14.117 1 98.94 88 THR A N 1
ATOM 614 C CA . THR A 1 88 ? -2.359 -30.781 -14.367 1 98.94 88 THR A CA 1
ATOM 615 C C . THR A 1 88 ? -1.667 -29.422 -14.281 1 98.94 88 THR A C 1
ATOM 617 O O . THR A 1 88 ? -0.869 -29.188 -13.375 1 98.94 88 THR A O 1
ATOM 620 N N . ILE A 1 89 ? -1.882 -28.562 -15.266 1 98.94 89 ILE A N 1
ATOM 621 C CA . ILE A 1 89 ? -1.413 -27.188 -15.156 1 98.94 89 ILE A CA 1
ATOM 622 C C . ILE A 1 89 ? -2.594 -26.234 -15.281 1 98.94 89 ILE A C 1
ATOM 624 O O . ILE A 1 89 ? -3.648 -26.594 -15.805 1 98.94 89 ILE A O 1
ATOM 628 N N . VAL A 1 90 ? -2.479 -25.078 -14.664 1 98.88 90 VAL A N 1
ATOM 629 C CA . VAL A 1 90 ? -3.371 -23.969 -14.945 1 98.88 90 VAL A CA 1
ATOM 630 C C . VAL A 1 90 ? -2.586 -22.828 -15.594 1 98.88 90 VAL A C 1
ATOM 632 O O . VAL A 1 90 ? -1.673 -22.266 -14.984 1 98.88 90 VAL A O 1
ATOM 635 N N . ASP A 1 91 ? -2.846 -22.562 -16.828 1 98.81 91 ASP A N 1
ATOM 636 C CA . ASP A 1 91 ? -2.131 -21.578 -17.625 1 98.81 91 ASP A CA 1
ATOM 637 C C . ASP A 1 91 ? -2.887 -20.25 -17.656 1 98.81 91 ASP A C 1
ATOM 639 O O . ASP A 1 91 ? -3.977 -20.141 -17.094 1 98.81 91 ASP A O 1
ATOM 643 N N . PHE A 1 92 ? -2.232 -19.219 -18.172 1 98.62 92 PHE A N 1
ATOM 644 C CA . PHE A 1 92 ? -2.828 -17.891 -18.156 1 98.62 92 PHE A CA 1
ATOM 645 C C . PHE A 1 92 ? -3.205 -17.438 -19.562 1 98.62 92 PHE A C 1
ATOM 647 O O . PHE A 1 92 ? -2.33 -17.203 -20.391 1 98.62 92 PHE A O 1
ATOM 654 N N . ALA A 1 93 ? -4.492 -17.328 -19.828 1 98.62 93 ALA A N 1
ATOM 655 C CA . ALA A 1 93 ? -4.949 -16.578 -21 1 98.62 93 ALA A CA 1
ATOM 656 C C . ALA A 1 93 ? -4.836 -15.078 -20.781 1 98.62 93 ALA A C 1
ATOM 658 O O . ALA A 1 93 ? -5.109 -14.586 -19.688 1 98.62 93 ALA A O 1
ATOM 659 N N . ILE A 1 94 ? -4.434 -14.336 -21.781 1 97.81 94 ILE A N 1
ATOM 660 C CA . ILE A 1 94 ? -4.18 -12.914 -21.609 1 97.81 94 ILE A CA 1
ATOM 661 C C . ILE A 1 94 ? -5.156 -12.102 -22.453 1 97.81 94 ILE A C 1
ATOM 663 O O . ILE A 1 94 ? -5.105 -12.141 -23.688 1 97.81 94 ILE A O 1
ATOM 667 N N . GLN A 1 95 ? -5.988 -11.328 -21.812 1 96.38 95 GLN A N 1
ATOM 668 C CA . GLN A 1 95 ? -6.824 -10.359 -22.5 1 96.38 95 GLN A CA 1
ATOM 669 C C . GLN A 1 95 ? -5.977 -9.258 -23.141 1 96.38 95 GLN A C 1
ATOM 671 O O . GLN A 1 95 ? -5.195 -8.602 -22.453 1 96.38 95 GLN A O 1
ATOM 676 N N . ALA A 1 96 ? -6.137 -9.125 -24.438 1 93.81 96 ALA A N 1
ATOM 677 C CA . ALA A 1 96 ? -5.535 -7.949 -25.062 1 93.81 96 ALA A CA 1
ATOM 678 C C . ALA A 1 96 ? -6.316 -6.688 -24.703 1 93.81 96 ALA A C 1
ATOM 680 O O . ALA A 1 96 ? -7.547 -6.707 -24.656 1 93.81 96 ALA A O 1
ATOM 681 N N . ARG A 1 97 ? -5.586 -5.617 -24.438 1 91.88 97 ARG A N 1
ATOM 682 C CA . ARG A 1 97 ? -6.266 -4.375 -24.094 1 91.88 97 ARG A CA 1
ATOM 683 C C . ARG A 1 97 ? -7.305 -4.008 -25.156 1 91.88 97 ARG A C 1
ATOM 685 O O . ARG A 1 97 ? -7.043 -4.109 -26.359 1 91.88 97 ARG A O 1
ATOM 692 N N . GLY A 1 98 ? -8.469 -3.646 -24.703 1 91.62 98 GLY A N 1
ATOM 693 C CA . GLY A 1 98 ? -9.531 -3.207 -25.609 1 91.62 98 GLY A CA 1
ATOM 694 C C . GLY A 1 98 ? -10.352 -4.352 -26.172 1 91.62 98 GLY A C 1
ATOM 695 O O . GLY A 1 98 ? -11.281 -4.133 -26.938 1 91.62 98 GLY A O 1
ATOM 696 N N . THR A 1 99 ? -10.008 -5.621 -25.797 1 93.25 99 THR A N 1
ATOM 697 C CA . THR A 1 99 ? -10.75 -6.773 -26.297 1 93.25 99 THR A CA 1
ATOM 698 C C . THR A 1 99 ? -11.531 -7.438 -25.156 1 93.25 99 THR A C 1
ATOM 700 O O . THR A 1 99 ? -11.391 -7.055 -24 1 93.25 99 THR A O 1
ATOM 703 N N . ARG A 1 100 ? -12.43 -8.422 -25.641 1 94.62 100 ARG A N 1
ATOM 704 C CA . ARG A 1 100 ? -13.211 -9.172 -24.656 1 94.62 100 ARG A CA 1
ATOM 705 C C . ARG A 1 100 ? -12.414 -10.336 -24.078 1 94.62 100 ARG A C 1
ATOM 707 O O . ARG A 1 100 ? -11.586 -10.93 -24.781 1 94.62 100 ARG A O 1
ATOM 714 N N . MET A 1 101 ? -12.602 -10.711 -22.734 1 97.44 101 MET A N 1
ATOM 715 C CA . MET A 1 101 ? -11.961 -11.867 -22.109 1 97.44 101 MET A CA 1
ATOM 716 C C . MET A 1 101 ? -12.258 -13.141 -22.891 1 97.44 101 MET A C 1
ATOM 718 O O . MET A 1 101 ? -11.414 -14.031 -22.984 1 97.44 101 MET A O 1
ATOM 722 N N . ARG A 1 102 ? -13.43 -13.242 -23.5 1 96.81 102 ARG A N 1
ATOM 723 C CA . ARG A 1 102 ? -13.828 -14.398 -24.281 1 96.81 102 ARG A CA 1
ATOM 724 C C . ARG A 1 102 ? -12.883 -14.625 -25.453 1 96.81 102 ARG A C 1
ATOM 726 O O . ARG A 1 102 ? -12.547 -15.766 -25.781 1 96.81 102 ARG A O 1
ATOM 733 N N . ASP A 1 103 ? -12.461 -13.516 -26.109 1 97.31 103 ASP A N 1
ATOM 734 C CA . ASP A 1 103 ? -11.523 -13.617 -27.219 1 97.31 103 ASP A CA 1
ATOM 735 C C . ASP A 1 103 ? -10.227 -14.297 -26.781 1 97.31 103 ASP A C 1
ATOM 737 O O . ASP A 1 103 ? -9.703 -15.156 -27.484 1 97.31 103 ASP A O 1
ATOM 741 N N . ALA A 1 104 ? -9.695 -13.93 -25.688 1 97.81 104 ALA A N 1
ATOM 742 C CA . ALA A 1 104 ? -8.477 -14.516 -25.141 1 97.81 104 ALA A CA 1
ATOM 743 C C . ALA A 1 104 ? -8.68 -15.992 -24.812 1 97.81 104 ALA A C 1
ATOM 745 O O . ALA A 1 104 ? -7.805 -16.828 -25.078 1 97.81 104 ALA A O 1
ATOM 746 N N . LEU A 1 105 ? -9.82 -16.312 -24.172 1 98.44 105 LEU A N 1
ATOM 747 C CA . LEU A 1 105 ? -10.125 -17.703 -23.828 1 98.44 105 LEU A CA 1
ATOM 748 C C . LEU A 1 105 ? -10.109 -18.594 -25.062 1 98.44 105 LEU A C 1
ATOM 750 O O . LEU A 1 105 ? -9.516 -19.672 -25.047 1 98.44 105 LEU A O 1
ATOM 754 N N . ASP A 1 106 ? -10.727 -18.109 -26.156 1 98.38 106 ASP A N 1
ATOM 755 C CA . ASP A 1 106 ? -10.797 -18.875 -27.391 1 98.38 106 ASP A CA 1
ATOM 756 C C . ASP A 1 106 ? -9.398 -19.094 -27.969 1 98.38 106 ASP A C 1
ATOM 758 O O . ASP A 1 106 ? -9.086 -20.188 -28.438 1 98.38 106 ASP A O 1
ATOM 762 N N . ILE A 1 107 ? -8.641 -18.094 -27.922 1 98.44 107 ILE A N 1
ATOM 763 C CA . ILE A 1 107 ? -7.285 -18.172 -28.453 1 98.44 107 ILE A CA 1
ATOM 764 C C . ILE A 1 107 ? -6.484 -19.219 -27.688 1 98.44 107 ILE A C 1
ATOM 766 O O . ILE A 1 107 ? -5.816 -20.062 -28.281 1 98.44 107 ILE A O 1
ATOM 770 N N . TRP A 1 108 ? -6.543 -19.188 -26.375 1 98.62 108 TRP A N 1
ATOM 771 C CA . TRP A 1 108 ? -5.73 -20.094 -25.578 1 98.62 108 TRP A CA 1
ATOM 772 C C . TRP A 1 108 ? -6.277 -21.516 -25.625 1 98.62 108 TRP A C 1
ATOM 774 O O . TRP A 1 108 ? -5.512 -22.484 -25.594 1 98.62 108 TRP A O 1
ATOM 784 N N . ARG A 1 109 ? -7.562 -21.688 -25.688 1 98.19 109 ARG A N 1
ATOM 785 C CA . ARG A 1 109 ? -8.117 -23.016 -25.891 1 98.19 109 ARG A CA 1
ATOM 786 C C . ARG A 1 109 ? -7.617 -23.625 -27.203 1 98.19 109 ARG A C 1
ATOM 788 O O . ARG A 1 109 ? -7.297 -24.812 -27.266 1 98.19 109 ARG A O 1
ATOM 795 N N . ALA A 1 110 ? -7.562 -22.797 -28.219 1 98.31 110 ALA A N 1
ATOM 796 C CA . ALA A 1 110 ? -7.066 -23.25 -29.516 1 98.31 110 ALA A CA 1
ATOM 797 C C . ALA A 1 110 ? -5.586 -23.609 -29.438 1 98.31 110 ALA A C 1
ATOM 799 O O . ALA A 1 110 ? -5.129 -24.531 -30.109 1 98.31 110 ALA A O 1
ATOM 800 N N . LYS A 1 111 ? -4.82 -22.875 -28.672 1 98.38 111 LYS A N 1
ATOM 801 C CA . LYS A 1 111 ? -3.402 -23.172 -28.469 1 98.38 111 LYS A CA 1
ATOM 802 C C . LYS A 1 111 ? -3.205 -24.547 -27.844 1 98.38 111 LYS A C 1
ATOM 804 O O . LYS A 1 111 ? -2.215 -25.219 -28.109 1 98.38 111 LYS A O 1
ATOM 809 N N . ALA A 1 112 ? -4.133 -24.969 -26.938 1 98.56 112 ALA A N 1
ATOM 810 C CA . ALA A 1 112 ? -3.963 -26.172 -26.125 1 98.56 112 ALA A CA 1
ATOM 811 C C . ALA A 1 112 ? -4.59 -27.391 -26.797 1 98.56 112 ALA A C 1
ATOM 813 O O . ALA A 1 112 ? -4.07 -28.5 -26.688 1 98.56 112 ALA A O 1
ATOM 814 N N . GLU A 1 113 ? -5.742 -27.125 -27.469 1 97 113 GLU A N 1
ATOM 815 C CA . GLU A 1 113 ? -6.508 -28.219 -28.047 1 97 113 GLU A CA 1
ATOM 816 C C . GLU A 1 113 ? -5.664 -29.016 -29.047 1 97 113 GLU A C 1
ATOM 818 O O . GLU A 1 113 ? -5.008 -28.422 -29.906 1 97 113 GLU A O 1
ATOM 823 N N . GLY A 1 114 ? -5.66 -30.312 -28.859 1 97.25 114 GLY A N 1
ATOM 824 C CA . GLY A 1 114 ? -4.934 -31.188 -29.766 1 97.25 114 GLY A CA 1
ATOM 825 C C . GLY A 1 114 ? -3.441 -31.219 -29.5 1 97.25 114 GLY A C 1
ATOM 826 O O . GLY A 1 114 ? -2.699 -31.938 -30.156 1 97.25 114 GLY A O 1
ATOM 827 N N . LYS A 1 115 ? -3.002 -30.5 -28.531 1 98.38 115 LYS A N 1
ATOM 828 C CA . LYS A 1 115 ? -1.569 -30.422 -28.266 1 98.38 115 LYS A CA 1
ATOM 829 C C . LYS A 1 115 ? -1.252 -30.844 -26.828 1 98.38 115 LYS A C 1
ATOM 831 O O . LYS A 1 115 ? -0.28 -31.562 -26.578 1 98.38 115 LYS A O 1
ATOM 836 N N . ALA A 1 116 ? -2.031 -30.438 -25.859 1 98.81 116 ALA A N 1
ATOM 837 C CA . ALA A 1 116 ? -1.757 -30.656 -24.438 1 98.81 116 ALA A CA 1
ATOM 838 C C . ALA A 1 116 ? -1.648 -32.156 -24.125 1 98.81 116 ALA A C 1
ATOM 840 O O . ALA A 1 116 ? -2.502 -32.938 -24.547 1 98.81 116 ALA A O 1
ATOM 841 N N . CYS A 1 117 ? -0.639 -32.5 -23.391 1 98.75 117 CYS A N 1
ATOM 842 C CA . CYS A 1 117 ? -0.351 -33.875 -23.078 1 98.75 117 CYS A CA 1
ATOM 843 C C . CYS A 1 117 ? -0.979 -34.281 -21.75 1 98.75 117 CYS A C 1
ATOM 845 O O . CYS A 1 117 ? -1.142 -35.469 -21.453 1 98.75 117 CYS A O 1
ATOM 847 N N . ILE A 1 118 ? -1.247 -33.312 -20.922 1 98.88 118 ILE A N 1
ATOM 848 C CA . ILE A 1 118 ? -1.914 -33.5 -19.625 1 98.88 118 ILE A CA 1
ATOM 849 C C . ILE A 1 118 ? -3.082 -32.531 -19.516 1 98.88 118 ILE A C 1
ATOM 851 O O . ILE A 1 118 ? -3.256 -31.656 -20.359 1 98.88 118 ILE A O 1
ATOM 855 N N . ASP A 1 119 ? -3.938 -32.719 -18.469 1 98.81 119 ASP A N 1
ATOM 856 C CA . ASP A 1 119 ? -5.109 -31.859 -18.281 1 98.81 119 ASP A CA 1
ATOM 857 C C . ASP A 1 119 ? -4.695 -30.422 -17.938 1 98.81 119 ASP A C 1
ATOM 859 O O . ASP A 1 119 ? -3.604 -30.203 -17.406 1 98.81 119 ASP A O 1
ATOM 863 N N . TYR A 1 120 ? -5.535 -29.5 -18.344 1 98.81 120 TYR A N 1
ATOM 864 C CA . TYR A 1 120 ? -5.164 -28.109 -18.125 1 98.81 120 TYR A CA 1
ATOM 865 C C . TYR A 1 120 ? -6.395 -27.25 -17.844 1 98.81 120 TYR A C 1
ATOM 867 O O . TYR A 1 120 ? -7.496 -27.562 -18.297 1 98.81 120 TYR A O 1
ATOM 875 N N . GLY A 1 121 ? -6.254 -26.297 -16.906 1 98.5 121 GLY A N 1
ATOM 876 C CA . GLY A 1 121 ? -7.18 -25.188 -16.734 1 98.5 121 GLY A CA 1
ATOM 877 C C . GLY A 1 121 ? -6.605 -23.859 -17.188 1 98.5 121 GLY A C 1
ATOM 878 O O . GLY A 1 121 ? -5.457 -23.797 -17.625 1 98.5 121 GLY A O 1
ATOM 879 N N . LEU A 1 122 ? -7.453 -22.828 -17.125 1 98.81 122 LEU A N 1
ATOM 880 C CA . LEU A 1 122 ? -6.984 -21.5 -17.531 1 98.81 122 LEU A CA 1
ATOM 881 C C . LEU A 1 122 ? -7.379 -20.453 -16.484 1 98.81 122 LEU A C 1
ATOM 883 O O . LEU A 1 122 ? -8.484 -20.5 -15.945 1 98.81 122 LEU A O 1
ATOM 887 N N . HIS A 1 123 ? -6.379 -19.625 -16.125 1 98.56 123 HIS A N 1
ATOM 888 C CA . HIS A 1 123 ? -6.66 -18.312 -15.555 1 98.56 123 HIS A CA 1
ATOM 889 C C . HIS A 1 123 ? -6.906 -17.281 -16.656 1 98.56 123 HIS A C 1
ATOM 891 O O . HIS A 1 123 ? -6.582 -17.516 -17.812 1 98.56 123 HIS A O 1
ATOM 897 N N . MET A 1 124 ? -7.484 -16.125 -16.25 1 98.75 124 MET A N 1
ATOM 898 C CA . MET A 1 124 ? -7.648 -15.023 -17.203 1 98.75 124 MET A CA 1
ATOM 899 C C . MET A 1 124 ? -6.945 -13.766 -16.688 1 98.75 124 MET A C 1
ATOM 901 O O . MET A 1 124 ? -7.25 -13.281 -15.602 1 98.75 124 MET A O 1
ATOM 905 N N . ILE A 1 125 ? -5.945 -13.305 -17.422 1 98.5 125 ILE A N 1
ATOM 906 C CA . ILE A 1 125 ? -5.328 -12.023 -17.109 1 98.5 125 ILE A CA 1
ATOM 907 C C . ILE A 1 125 ? -6.227 -10.891 -17.594 1 98.5 125 ILE A C 1
ATOM 909 O O . ILE A 1 125 ? -6.582 -10.836 -18.781 1 98.5 125 ILE A O 1
ATOM 913 N N . VAL A 1 126 ? -6.57 -10.023 -16.672 1 97.62 126 VAL A N 1
ATOM 914 C CA . VAL A 1 126 ? -7.41 -8.867 -16.984 1 97.62 126 VAL A CA 1
ATOM 915 C C . VAL A 1 126 ? -6.535 -7.637 -17.203 1 97.62 126 VAL A C 1
ATOM 917 O O . VAL A 1 126 ? -5.836 -7.195 -16.281 1 97.62 126 VAL A O 1
ATOM 920 N N . THR A 1 127 ? -6.582 -7.07 -18.391 1 95.44 127 THR A N 1
ATOM 921 C CA . THR A 1 127 ? -5.75 -5.914 -18.688 1 95.44 127 THR A CA 1
ATOM 922 C C . THR A 1 127 ? -6.578 -4.629 -18.672 1 95.44 127 THR A C 1
ATOM 924 O O . THR A 1 127 ? -6.023 -3.531 -18.609 1 95.44 127 THR A O 1
ATOM 927 N N . ASP A 1 128 ? -7.855 -4.75 -18.766 1 93.69 128 ASP A N 1
ATOM 928 C CA . ASP A 1 128 ? -8.789 -3.637 -18.594 1 93.69 128 ASP A CA 1
ATOM 929 C C . ASP A 1 128 ? -10.219 -4.141 -18.438 1 93.69 128 ASP A C 1
ATOM 931 O O . ASP A 1 128 ? -10.508 -5.309 -18.719 1 93.69 128 ASP A O 1
ATOM 935 N N . LEU A 1 129 ? -11.094 -3.381 -17.953 1 94.12 129 LEU A N 1
ATOM 936 C CA . LEU A 1 129 ? -12.492 -3.754 -17.75 1 94.12 129 LEU A CA 1
ATOM 937 C C . LEU A 1 129 ? -13.383 -3.07 -18.781 1 94.12 129 LEU A C 1
ATOM 939 O O . LEU A 1 129 ? -14.609 -3.197 -18.734 1 94.12 129 LEU A O 1
ATOM 943 N N . GLY A 1 130 ? -12.75 -2.438 -19.766 1 84.88 130 GLY A N 1
ATOM 944 C CA . GLY A 1 130 ? -13.492 -1.804 -20.844 1 84.88 130 GLY A CA 1
ATOM 945 C C . GLY A 1 130 ? -14.211 -0.538 -20.406 1 84.88 130 GLY A C 1
ATOM 946 O O . GLY A 1 130 ? -14.078 -0.104 -19.266 1 84.88 130 GLY A O 1
ATOM 947 N N . SER A 1 131 ? -15.031 0.272 -21.578 1 69.25 131 SER A N 1
ATOM 948 C CA . SER A 1 131 ? -15.594 1.604 -21.375 1 69.25 131 SER A CA 1
ATOM 949 C C . SER A 1 131 ? -16.922 1.535 -20.625 1 69.25 131 SER A C 1
ATOM 951 O O . SER A 1 131 ? -17.25 0.508 -20.031 1 69.25 131 SER A O 1
ATOM 953 N N . ASP A 1 132 ? -18.062 1.548 -20.766 1 65.75 132 ASP A N 1
ATOM 954 C CA . ASP A 1 132 ? -19.359 1.717 -20.125 1 65.75 132 ASP A CA 1
ATOM 955 C C . ASP A 1 132 ? -19.281 1.461 -18.625 1 65.75 132 ASP A C 1
ATOM 957 O O . ASP A 1 132 ? -20.094 0.697 -18.078 1 65.75 132 ASP A O 1
ATOM 961 N N . ALA A 1 133 ? -18.188 2.027 -18.062 1 68 133 ALA A N 1
ATOM 962 C CA . ALA A 1 133 ? -17.953 2.066 -16.625 1 68 133 ALA A CA 1
ATOM 963 C C . ALA A 1 133 ? -17.562 0.686 -16.094 1 68 133 ALA A C 1
ATOM 965 O O . ALA A 1 133 ? -17.922 0.33 -14.961 1 68 133 ALA A O 1
ATOM 966 N N . GLY A 1 134 ? -17.078 -0.085 -17.109 1 76.62 134 GLY A N 1
ATOM 967 C CA . GLY A 1 134 ? -16.562 -1.384 -16.703 1 76.62 134 GLY A CA 1
ATOM 968 C C . GLY A 1 134 ? -17.609 -2.484 -16.781 1 76.62 134 GLY A C 1
ATOM 969 O O . GLY A 1 134 ? -17.297 -3.654 -16.547 1 76.62 134 GLY A O 1
ATOM 970 N N . LYS A 1 135 ? -18.922 -2.252 -17.203 1 82.19 135 LYS A N 1
ATOM 971 C CA . LYS A 1 135 ? -20.016 -3.219 -17.172 1 82.19 135 LYS A CA 1
ATOM 972 C C . LYS A 1 135 ? -19.719 -4.406 -18.094 1 82.19 135 LYS A C 1
ATOM 974 O O . LYS A 1 135 ? -19.984 -5.555 -17.734 1 82.19 135 LYS A O 1
ATOM 979 N N . GLN A 1 136 ? -19.078 -4.109 -19.125 1 85.69 136 GLN A N 1
ATOM 980 C CA . GLN A 1 136 ? -18.75 -5.184 -20.062 1 85.69 136 GLN A CA 1
ATOM 981 C C . GLN A 1 136 ? -17.703 -6.117 -19.469 1 85.69 136 GLN A C 1
ATOM 983 O O . GLN A 1 136 ? -17.859 -7.34 -19.5 1 85.69 136 GLN A O 1
ATOM 988 N N . GLY A 1 137 ? -16.656 -5.52 -18.953 1 91.44 137 GLY A N 1
ATOM 989 C CA . GLY A 1 137 ? -15.602 -6.32 -18.359 1 91.44 137 GLY A CA 1
ATOM 990 C C . GLY A 1 137 ? -16.062 -7.129 -17.172 1 91.44 137 GLY A C 1
ATOM 991 O O . GLY A 1 137 ? -15.633 -8.273 -16.984 1 91.44 137 GLY A O 1
ATOM 992 N N . LEU A 1 138 ? -16.891 -6.559 -16.391 1 95.12 138 LEU A N 1
ATOM 993 C CA . LEU A 1 138 ? -17.406 -7.254 -15.227 1 95.12 138 LEU A CA 1
ATOM 994 C C . LEU A 1 138 ? -18.297 -8.422 -15.641 1 95.12 138 LEU A C 1
ATOM 996 O O . LEU A 1 138 ? -18.234 -9.5 -15.047 1 95.12 138 LEU A O 1
ATOM 1000 N N . ALA A 1 139 ? -19.156 -8.195 -16.609 1 95.12 139 ALA A N 1
ATOM 1001 C CA . ALA A 1 139 ? -19.984 -9.273 -17.156 1 95.12 139 ALA A CA 1
ATOM 1002 C C . ALA A 1 139 ? -19.109 -10.367 -17.766 1 95.12 139 ALA A C 1
ATOM 1004 O O . ALA A 1 139 ? -19.453 -11.555 -17.688 1 95.12 139 ALA A O 1
ATOM 1005 N N . ASP A 1 140 ? -18.047 -9.938 -18.406 1 96.38 140 ASP A N 1
ATOM 1006 C CA . ASP A 1 140 ? -17.109 -10.898 -18.969 1 96.38 140 ASP A CA 1
ATOM 1007 C C . ASP A 1 140 ? -16.547 -11.82 -17.875 1 96.38 140 ASP A C 1
ATOM 1009 O O . ASP A 1 140 ? -16.344 -13.016 -18.125 1 96.38 140 ASP A O 1
ATOM 1013 N N . MET A 1 141 ? -16.297 -11.281 -16.75 1 97.56 141 MET A N 1
ATOM 1014 C CA . MET A 1 141 ? -15.789 -12.086 -15.648 1 97.56 141 MET A CA 1
ATOM 1015 C C . MET A 1 141 ? -16.781 -13.18 -15.273 1 97.56 141 MET A C 1
ATOM 1017 O O . MET A 1 141 ? -16.391 -14.312 -15.008 1 97.56 141 MET A O 1
ATOM 1021 N N . ASP A 1 142 ? -18.094 -12.859 -15.234 1 97.12 142 ASP A N 1
ATOM 1022 C CA . ASP A 1 142 ? -19.125 -13.852 -14.945 1 97.12 142 ASP A CA 1
ATOM 1023 C C . ASP A 1 142 ? -19.172 -14.93 -16.031 1 97.12 142 ASP A C 1
ATOM 1025 O O . ASP A 1 142 ? -19.344 -16.109 -15.727 1 97.12 142 ASP A O 1
ATOM 1029 N N . ASP A 1 143 ? -19.031 -14.461 -17.25 1 97.44 143 ASP A N 1
ATOM 1030 C CA . ASP A 1 143 ? -19.016 -15.398 -18.359 1 97.44 143 ASP A CA 1
ATOM 1031 C C . ASP A 1 143 ? -17.844 -16.375 -18.266 1 97.44 143 ASP A C 1
ATOM 1033 O O . ASP A 1 143 ? -17.984 -17.547 -18.578 1 97.44 143 ASP A O 1
ATOM 1037 N N . MET A 1 144 ? -16.703 -15.844 -17.891 1 98.19 144 MET A N 1
ATOM 1038 C CA . MET A 1 144 ? -15.523 -16.672 -17.719 1 98.19 144 MET A CA 1
ATOM 1039 C C . MET A 1 144 ? -15.758 -17.734 -16.656 1 98.19 144 MET A C 1
ATOM 1041 O O . MET A 1 144 ? -15.359 -18.891 -16.828 1 98.19 144 MET A O 1
ATOM 1045 N N . VAL A 1 145 ? -16.406 -17.359 -15.562 1 97.62 145 VAL A N 1
ATOM 1046 C CA . VAL A 1 145 ? -16.688 -18.312 -14.492 1 97.62 145 VAL A CA 1
ATOM 1047 C C . VAL A 1 145 ? -17.594 -19.422 -15.016 1 97.62 145 VAL A C 1
ATOM 1049 O O . VAL A 1 145 ? -17.375 -20.594 -14.711 1 97.62 145 VAL A O 1
ATOM 1052 N N . ARG A 1 146 ? -18.547 -19.094 -15.844 1 97.06 146 ARG A N 1
ATOM 1053 C CA . ARG A 1 146 ? -19.438 -20.078 -16.438 1 97.06 146 ARG A CA 1
ATOM 1054 C C . ARG A 1 146 ? -18.672 -21.031 -17.344 1 97.06 146 ARG A C 1
ATOM 1056 O O . ARG A 1 146 ? -19.047 -22.203 -17.5 1 97.06 146 ARG A O 1
ATOM 1063 N N . GLU A 1 147 ? -17.594 -20.5 -17.906 1 97.81 147 GLU A N 1
ATOM 1064 C CA . GLU A 1 147 ? -16.781 -21.297 -18.828 1 97.81 147 GLU A CA 1
ATOM 1065 C C . GLU A 1 147 ? -15.727 -22.094 -18.062 1 97.81 147 GLU A C 1
ATOM 1067 O O . GLU A 1 147 ? -14.898 -22.781 -18.688 1 97.81 147 GLU A O 1
ATOM 1072 N N . GLY A 1 148 ? -15.672 -22 -16.75 1 97.62 148 GLY A N 1
ATOM 1073 C CA . GLY A 1 148 ? -14.758 -22.781 -15.938 1 97.62 148 GLY A CA 1
ATOM 1074 C C . GLY A 1 148 ? -13.477 -22.047 -15.609 1 97.62 148 GLY A C 1
ATOM 1075 O O . GLY A 1 148 ? -12.523 -22.641 -15.094 1 97.62 148 GLY A O 1
ATOM 1076 N N . VAL A 1 149 ? -13.398 -20.766 -15.992 1 98.25 149 VAL A N 1
ATOM 1077 C CA . VAL A 1 149 ? -12.289 -19.906 -15.594 1 98.25 149 VAL A CA 1
ATOM 1078 C C . VAL A 1 149 ? -12.633 -19.188 -14.289 1 98.25 149 VAL A C 1
ATOM 1080 O O . VAL A 1 149 ? -13.203 -18.109 -14.297 1 98.25 149 VAL A O 1
ATOM 1083 N N . ALA A 1 150 ? -12.148 -19.781 -13.211 1 96.88 150 ALA A N 1
ATOM 1084 C CA . ALA A 1 150 ? -12.617 -19.359 -11.891 1 96.88 150 ALA A CA 1
ATOM 1085 C C . ALA A 1 150 ? -11.57 -18.5 -11.188 1 96.88 150 ALA A C 1
ATOM 1087 O O . ALA A 1 150 ? -11.648 -18.312 -9.969 1 96.88 150 ALA A O 1
ATOM 1088 N N . SER A 1 151 ? -10.57 -18.047 -11.867 1 98.06 151 SER A N 1
ATOM 1089 C CA . SER A 1 151 ? -9.555 -17.172 -11.289 1 98.06 151 SER A CA 1
ATOM 1090 C C . SER A 1 151 ? -9.055 -16.156 -12.312 1 98.06 151 SER A C 1
ATOM 1092 O O . SER A 1 151 ? -8.93 -16.469 -13.492 1 98.06 151 SER A O 1
ATOM 1094 N N . PHE A 1 152 ? -8.82 -14.953 -11.844 1 98.44 152 PHE A N 1
ATOM 1095 C CA . PHE A 1 152 ? -8.367 -13.828 -12.656 1 98.44 152 PHE A CA 1
ATOM 1096 C C . PHE A 1 152 ? -7.051 -13.273 -12.125 1 98.44 152 PHE A C 1
ATOM 1098 O O . PHE A 1 152 ? -6.852 -13.188 -10.914 1 98.44 152 PHE A O 1
ATOM 1105 N N . LYS A 1 153 ? -6.152 -12.977 -13.039 1 98.62 153 LYS A N 1
ATOM 1106 C CA . LYS A 1 153 ? -4.879 -12.367 -12.656 1 98.62 153 LYS A CA 1
ATOM 1107 C C . LYS A 1 153 ? -4.836 -10.891 -13.047 1 98.62 153 LYS A C 1
ATOM 1109 O O . LYS A 1 153 ? -5.219 -10.523 -14.156 1 98.62 153 LYS A O 1
ATOM 1114 N N . LEU A 1 154 ? -4.477 -10.078 -12.141 1 98.56 154 LEU A N 1
ATOM 1115 C CA . LEU A 1 154 ? -4.195 -8.664 -12.391 1 98.56 154 LEU A CA 1
ATOM 1116 C C . LEU A 1 154 ? -2.762 -8.32 -12.008 1 98.56 154 LEU A C 1
ATOM 1118 O O . LEU A 1 154 ? -2.135 -9.039 -11.219 1 98.56 154 LEU A O 1
ATOM 1122 N N . PHE A 1 155 ? -2.236 -7.281 -12.648 1 98.5 155 PHE A N 1
ATOM 1123 C CA . PHE A 1 155 ? -0.85 -6.879 -12.445 1 98.5 155 PHE A CA 1
ATOM 1124 C C . PHE A 1 155 ? -0.775 -5.488 -11.82 1 98.5 155 PHE A C 1
ATOM 1126 O O . PHE A 1 155 ? -1.46 -4.566 -12.273 1 98.5 155 PHE A O 1
ATOM 1133 N N . MET A 1 156 ? 0.076 -5.344 -10.805 1 98.56 156 MET A N 1
ATOM 1134 C CA . MET A 1 156 ? 0.425 -4.039 -10.258 1 98.56 156 MET A CA 1
ATOM 1135 C C . MET A 1 156 ? 1.784 -3.574 -10.766 1 98.56 156 MET A C 1
ATOM 1137 O O . MET A 1 156 ? 2.305 -2.551 -10.32 1 98.56 156 MET A O 1
ATOM 1141 N N . ALA A 1 157 ? 2.348 -4.312 -11.703 1 96.06 157 ALA A N 1
ATOM 1142 C CA . ALA A 1 157 ? 3.641 -4.02 -12.312 1 96.06 157 ALA A CA 1
ATOM 1143 C C . ALA A 1 157 ? 3.514 -3.881 -13.828 1 96.06 157 ALA A C 1
ATOM 1145 O O . ALA A 1 157 ? 2.445 -4.129 -14.391 1 96.06 157 ALA A O 1
ATOM 1146 N N . TYR A 1 158 ? 4.57 -3.387 -14.461 1 93.62 158 TYR A N 1
ATOM 1147 C CA . TYR A 1 158 ? 4.672 -3.234 -15.906 1 93.62 158 TYR A CA 1
ATOM 1148 C C . TYR A 1 158 ? 3.756 -2.123 -16.406 1 93.62 158 TYR A C 1
ATOM 1150 O O . TYR A 1 158 ? 2.846 -2.369 -17.203 1 93.62 158 TYR A O 1
ATOM 11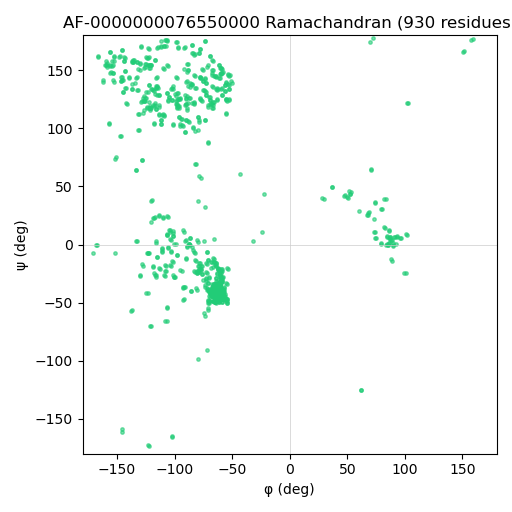58 N N . PRO A 1 159 ? 4.09 -0.89 -15.938 1 93.69 159 PRO A N 1
ATOM 1159 C CA . PRO A 1 159 ? 3.268 0.219 -16.422 1 93.69 159 PRO A CA 1
ATOM 1160 C C . PRO A 1 159 ? 3.182 0.26 -17.953 1 93.69 159 PRO A C 1
ATOM 1162 O O . PRO A 1 159 ? 4.176 0.003 -18.641 1 93.69 159 PRO A O 1
ATOM 1165 N N . ASN A 1 160 ? 2.037 0.505 -18.469 1 87.81 160 ASN A N 1
ATOM 1166 C CA . ASN A 1 160 ? 1.728 0.679 -19.891 1 87.81 160 ASN A CA 1
ATOM 1167 C C . ASN A 1 160 ? 1.734 -0.654 -20.625 1 87.81 160 ASN A C 1
ATOM 1169 O O . ASN A 1 160 ? 1.692 -0.683 -21.859 1 87.81 160 ASN A O 1
ATOM 1173 N N . VAL A 1 161 ? 1.876 -1.811 -20 1 91.06 161 VAL A N 1
ATOM 1174 C CA . VAL A 1 161 ? 1.824 -3.135 -20.609 1 91.06 161 VAL A CA 1
ATOM 1175 C C . VAL A 1 161 ? 0.713 -3.959 -19.969 1 91.06 161 VAL A C 1
ATOM 1177 O O . VAL A 1 161 ? -0.41 -4.004 -20.469 1 91.06 161 VAL A O 1
ATOM 1180 N N . LEU A 1 162 ? 0.922 -4.348 -18.688 1 94.75 162 LEU A N 1
ATOM 1181 C CA . LEU A 1 162 ? -0.047 -5.227 -18.047 1 94.75 162 LEU A CA 1
ATOM 1182 C C . LEU A 1 162 ? -0.668 -4.551 -16.828 1 94.75 162 LEU A C 1
ATOM 1184 O O . LEU A 1 162 ? -1.736 -4.953 -16.359 1 94.75 162 LEU A O 1
ATOM 1188 N N . MET A 1 163 ? -0.042 -3.527 -16.297 1 96.81 163 MET A N 1
ATOM 1189 C CA . MET A 1 163 ? -0.446 -2.9 -15.047 1 96.81 163 MET A CA 1
ATOM 1190 C C . MET A 1 163 ? -1.841 -2.295 -15.164 1 96.81 163 MET A C 1
ATOM 1192 O O . MET A 1 163 ? -2.166 -1.666 -16.172 1 96.81 163 MET A O 1
ATOM 1196 N N . VAL A 1 164 ? -2.662 -2.525 -14.195 1 96.81 164 VAL A N 1
ATOM 1197 C CA . VAL A 1 164 ? -3.957 -1.862 -14.07 1 96.81 164 VAL A CA 1
ATOM 1198 C C . VAL A 1 164 ? -3.992 -1.034 -12.789 1 96.81 164 VAL A C 1
ATOM 1200 O O . VAL A 1 164 ? -3.209 -1.273 -11.867 1 96.81 164 VAL A O 1
ATOM 1203 N N . ASP A 1 165 ? -4.863 -0.053 -12.688 1 95.56 165 ASP A N 1
ATOM 1204 C CA . ASP A 1 165 ? -4.902 0.848 -11.539 1 95.56 165 ASP A CA 1
ATOM 1205 C C . ASP A 1 165 ? -5.73 0.255 -10.406 1 95.56 165 ASP A C 1
ATOM 1207 O O . ASP A 1 165 ? -6.383 -0.778 -10.578 1 95.56 165 ASP A O 1
ATOM 1211 N N . ASP A 1 166 ? -5.699 0.883 -9.289 1 98.12 166 ASP A N 1
ATOM 1212 C CA . ASP A 1 166 ? -6.352 0.374 -8.086 1 98.12 166 ASP A CA 1
ATOM 1213 C C . ASP A 1 166 ? -7.867 0.334 -8.258 1 98.12 166 ASP A C 1
ATOM 1215 O O . ASP A 1 166 ? -8.539 -0.526 -7.684 1 98.12 166 ASP A O 1
ATOM 1219 N N . ALA A 1 167 ? -8.477 1.282 -8.984 1 97.25 167 ALA A N 1
ATOM 1220 C CA . ALA A 1 167 ? -9.914 1.253 -9.234 1 97.25 167 ALA A CA 1
ATOM 1221 C C . ALA A 1 167 ? -10.32 -0.026 -9.961 1 97.25 167 ALA A C 1
ATOM 1223 O O . ALA A 1 167 ? -11.32 -0.658 -9.609 1 97.25 167 ALA A O 1
ATOM 1224 N N . THR A 1 168 ? -9.523 -0.404 -10.977 1 97.25 168 THR A N 1
ATOM 1225 C CA . THR A 1 168 ? -9.781 -1.618 -11.742 1 97.25 168 THR A CA 1
ATOM 1226 C C . THR A 1 168 ? -9.648 -2.855 -10.859 1 97.25 168 THR A C 1
ATOM 1228 O O . THR A 1 168 ? -10.5 -3.738 -10.883 1 97.25 168 THR A O 1
ATOM 1231 N N . ILE A 1 169 ? -8.594 -2.906 -10.133 1 98.56 169 ILE A N 1
ATOM 1232 C CA . ILE A 1 169 ? -8.375 -4.023 -9.219 1 98.56 169 ILE A CA 1
ATOM 1233 C C . ILE A 1 169 ? -9.547 -4.141 -8.25 1 98.56 169 ILE A C 1
ATOM 1235 O O . ILE A 1 169 ? -10.07 -5.234 -8.031 1 98.56 169 ILE A O 1
ATOM 1239 N N . PHE A 1 170 ? -9.969 -3 -7.668 1 98.69 170 PHE A N 1
ATOM 1240 C CA . PHE A 1 170 ? -11.016 -2.994 -6.656 1 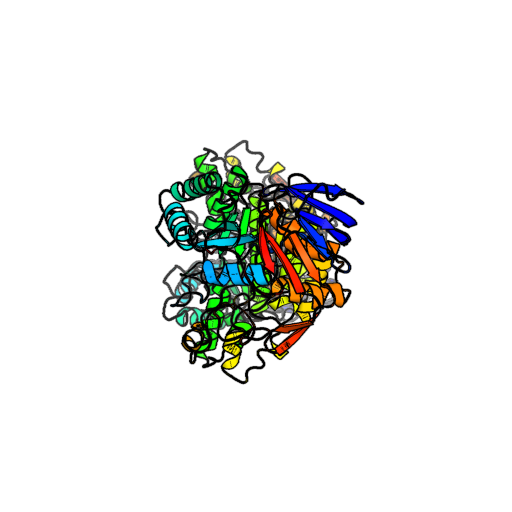98.69 170 PHE A CA 1
ATOM 1241 C C . PHE A 1 170 ? -12.344 -3.463 -7.242 1 98.69 170 PHE A C 1
ATOM 1243 O O . PHE A 1 170 ? -13.055 -4.262 -6.625 1 98.69 170 PHE A O 1
ATOM 1250 N N . LYS A 1 171 ? -12.688 -2.996 -8.406 1 98.12 171 LYS A N 1
ATOM 1251 C CA . LYS A 1 171 ? -13.914 -3.434 -9.07 1 98.12 171 LYS A CA 1
ATOM 1252 C C . LYS A 1 171 ? -13.875 -4.934 -9.359 1 98.12 171 LYS A C 1
ATOM 1254 O O . LYS A 1 171 ? -14.891 -5.621 -9.211 1 98.12 171 LYS A O 1
ATOM 1259 N N . ALA A 1 172 ? -12.719 -5.438 -9.797 1 98.19 172 ALA A N 1
ATOM 1260 C CA . ALA A 1 172 ? -12.57 -6.867 -10.039 1 98.19 172 ALA A CA 1
ATOM 1261 C C . ALA A 1 172 ? -12.766 -7.664 -8.75 1 98.19 172 ALA A C 1
ATOM 1263 O O . ALA A 1 172 ? -13.422 -8.711 -8.758 1 98.19 172 ALA A O 1
ATOM 1264 N N . LEU A 1 173 ? -12.188 -7.145 -7.684 1 98.25 173 LEU A N 1
ATOM 1265 C CA . LEU A 1 173 ? -12.359 -7.789 -6.387 1 98.25 173 LEU A CA 1
ATOM 1266 C C . LEU A 1 173 ? -13.828 -7.812 -5.977 1 98.25 173 LEU A C 1
ATOM 1268 O O . LEU A 1 173 ? -14.328 -8.836 -5.504 1 98.25 173 LEU A O 1
ATOM 1272 N N . GLN A 1 174 ? -14.5 -6.691 -6.145 1 97.56 174 GLN A N 1
ATOM 1273 C CA . GLN A 1 174 ? -15.922 -6.645 -5.82 1 97.56 174 GLN A CA 1
ATOM 1274 C C . GLN A 1 174 ? -16.719 -7.66 -6.645 1 97.56 174 GLN A C 1
ATOM 1276 O O . GLN A 1 174 ? -17.641 -8.281 -6.137 1 97.56 174 GLN A O 1
ATOM 1281 N N . GLN A 1 175 ? -16.359 -7.812 -7.918 1 96.88 175 GLN A N 1
ATOM 1282 C CA . GLN A 1 175 ? -17.062 -8.742 -8.797 1 96.88 175 GLN A CA 1
ATOM 1283 C C . GLN A 1 175 ? -16.828 -10.188 -8.367 1 96.88 175 GLN A C 1
ATOM 1285 O O . GLN A 1 175 ? -17.734 -11.016 -8.43 1 96.88 175 GLN A O 1
ATOM 1290 N N . THR A 1 176 ? -15.609 -10.523 -7.957 1 96.69 176 THR A N 1
ATOM 1291 C CA . THR A 1 176 ? -15.32 -11.891 -7.535 1 96.69 176 THR A CA 1
ATOM 1292 C C . THR A 1 176 ? -16.016 -12.211 -6.215 1 96.69 176 THR A C 1
ATOM 1294 O O . THR A 1 176 ? -16.328 -13.367 -5.934 1 96.69 176 THR A O 1
ATOM 1297 N N . ALA A 1 177 ? -16.234 -11.195 -5.398 1 95.44 177 ALA A N 1
ATOM 1298 C CA . ALA A 1 177 ? -17.047 -11.391 -4.199 1 95.44 177 ALA A CA 1
ATOM 1299 C C . ALA A 1 177 ? -18.453 -11.883 -4.562 1 95.44 177 ALA A C 1
ATOM 1301 O O . ALA A 1 177 ? -19.062 -12.633 -3.801 1 95.44 177 ALA A O 1
ATOM 1302 N N . LYS A 1 178 ? -18.953 -11.508 -5.688 1 95.25 178 LYS A N 1
ATOM 1303 C CA . LYS A 1 178 ? -20.297 -11.859 -6.129 1 95.25 178 LYS A CA 1
ATOM 1304 C C . LYS A 1 178 ? -20.297 -13.219 -6.832 1 95.25 178 LYS A C 1
ATOM 1306 O O . LYS A 1 178 ? -21.203 -14.031 -6.613 1 95.25 178 LYS A O 1
ATOM 1311 N N . ASN A 1 179 ? -19.297 -13.5 -7.645 1 95.94 179 ASN A N 1
ATOM 1312 C CA . ASN A 1 179 ? -19.391 -14.688 -8.492 1 95.94 179 ASN A CA 1
ATOM 1313 C C . ASN A 1 179 ? -18.547 -15.836 -7.945 1 95.94 179 ASN A C 1
ATOM 1315 O O . ASN A 1 179 ? -18.562 -16.938 -8.492 1 95.94 179 ASN A O 1
ATOM 1319 N N . GLY A 1 180 ? -17.75 -15.625 -6.898 1 95.38 180 GLY A N 1
ATOM 1320 C CA . GLY A 1 180 ? -17.047 -16.688 -6.191 1 95.38 180 GLY A CA 1
ATOM 1321 C C . GLY A 1 180 ? -15.68 -16.984 -6.762 1 95.38 180 GLY A C 1
ATOM 1322 O O . GLY A 1 180 ? -14.969 -17.859 -6.262 1 95.38 180 GLY A O 1
ATOM 1323 N N . ALA A 1 181 ? -15.266 -16.281 -7.809 1 97.31 181 ALA A N 1
ATOM 1324 C CA . ALA A 1 181 ? -13.945 -16.5 -8.398 1 97.31 181 ALA A CA 1
ATOM 1325 C C . ALA A 1 181 ? -12.852 -15.922 -7.5 1 97.31 181 ALA A C 1
ATOM 1327 O O . ALA A 1 181 ? -13.133 -15.398 -6.422 1 97.31 181 ALA A O 1
ATOM 1328 N N . LEU A 1 182 ? -11.609 -16.141 -7.867 1 97.69 182 LEU A N 1
ATOM 1329 C CA . LEU A 1 182 ? -10.445 -15.719 -7.086 1 97.69 182 LEU A CA 1
ATOM 1330 C C . LEU A 1 182 ? -9.57 -14.766 -7.883 1 97.69 182 LEU A C 1
ATOM 1332 O O . LEU A 1 182 ? -9.328 -14.984 -9.07 1 97.69 182 LEU A O 1
ATOM 1336 N N . ILE A 1 183 ? -9.156 -13.664 -7.23 1 98.06 183 ILE A N 1
ATOM 1337 C CA . ILE A 1 183 ? -8.188 -12.773 -7.859 1 98.06 183 ILE A CA 1
ATOM 1338 C C . ILE A 1 183 ? -6.773 -13.203 -7.492 1 98.06 183 ILE A C 1
ATOM 1340 O O . ILE A 1 183 ? -6.457 -13.375 -6.312 1 98.06 183 ILE A O 1
ATOM 1344 N N . CYS A 1 184 ? -5.949 -13.422 -8.5 1 98.5 184 CYS A N 1
ATOM 1345 C CA . CYS A 1 184 ? -4.508 -13.633 -8.367 1 98.5 184 CYS A CA 1
ATOM 1346 C C . CYS A 1 184 ? -3.744 -12.352 -8.68 1 98.5 184 CYS A C 1
ATOM 1348 O O . CYS A 1 184 ? -3.955 -11.734 -9.727 1 98.5 184 CYS A O 1
ATOM 1350 N N . MET A 1 185 ? -2.844 -11.961 -7.789 1 98.81 185 MET A N 1
ATOM 1351 C CA . MET A 1 185 ? -2.211 -10.656 -7.977 1 98.81 185 MET A CA 1
ATOM 1352 C C . MET A 1 185 ? -0.706 -10.805 -8.172 1 98.81 185 MET A C 1
ATOM 1354 O O . MET A 1 185 ? -0.027 -11.43 -7.352 1 98.81 185 MET A O 1
ATOM 1358 N N . HIS A 1 186 ? -0.164 -10.367 -9.328 1 98.81 186 HIS A N 1
ATOM 1359 C CA . HIS A 1 186 ? 1.249 -10.016 -9.414 1 98.81 186 HIS A CA 1
ATOM 1360 C C . HIS A 1 186 ? 1.534 -8.695 -8.711 1 98.81 186 HIS A C 1
ATOM 1362 O O . HIS A 1 186 ? 1.283 -7.621 -9.273 1 98.81 186 HIS A O 1
ATOM 1368 N N . ALA A 1 187 ? 2.172 -8.773 -7.57 1 98.75 187 ALA A N 1
ATOM 1369 C CA . ALA A 1 187 ? 2.191 -7.609 -6.684 1 98.75 187 ALA A CA 1
ATOM 1370 C C . ALA A 1 187 ? 3.592 -7.012 -6.594 1 98.75 187 ALA A C 1
ATOM 1372 O O . ALA A 1 187 ? 4.441 -7.512 -5.852 1 98.75 187 ALA A O 1
ATOM 1373 N N . GLU A 1 188 ? 3.887 -5.91 -7.234 1 98.62 188 GLU A N 1
ATOM 1374 C CA . GLU A 1 188 ? 5.02 -4.992 -7.145 1 98.62 188 GLU A CA 1
ATOM 1375 C C . GLU A 1 188 ? 4.586 -3.553 -7.414 1 98.62 188 GLU A C 1
ATOM 1377 O O . GLU A 1 188 ? 3.648 -3.312 -8.18 1 98.62 188 GLU A O 1
ATOM 1382 N N . ASN A 1 189 ? 5.176 -2.582 -6.73 1 98.75 189 ASN A N 1
ATOM 1383 C CA . ASN A 1 189 ? 4.906 -1.197 -7.098 1 98.75 189 ASN A CA 1
ATOM 1384 C C . ASN A 1 189 ? 5.551 -0.837 -8.438 1 98.75 189 ASN A C 1
ATOM 1386 O O . ASN A 1 189 ? 6.664 -0.316 -8.477 1 98.75 189 ASN A O 1
ATOM 1390 N N . GLY A 1 190 ? 4.797 -1.093 -9.508 1 98.56 190 GLY A N 1
ATOM 1391 C CA . GLY A 1 190 ? 5.324 -0.973 -10.859 1 98.56 190 GLY A CA 1
ATOM 1392 C C . GLY A 1 190 ? 5.789 0.43 -11.195 1 98.56 190 GLY A C 1
ATOM 1393 O O . GLY A 1 190 ? 6.781 0.606 -11.906 1 98.56 190 GLY A O 1
ATOM 1394 N N . SER A 1 191 ? 5.137 1.456 -10.695 1 98 191 SER A N 1
ATOM 1395 C CA . SER A 1 191 ? 5.48 2.842 -10.992 1 98 191 SER A CA 1
ATOM 1396 C C . SER A 1 191 ? 6.832 3.217 -10.391 1 98 191 SER A C 1
ATOM 1398 O O . SER A 1 191 ? 7.656 3.852 -11.055 1 98 191 SER A O 1
ATOM 1400 N N . VAL A 1 192 ? 7.039 2.826 -9.164 1 98.69 192 VAL A N 1
ATOM 1401 C CA . VAL A 1 192 ? 8.297 3.109 -8.484 1 98.69 192 VAL A CA 1
ATOM 1402 C C . VAL A 1 192 ? 9.438 2.348 -9.156 1 98.69 192 VAL A C 1
ATOM 1404 O O . VAL A 1 192 ? 10.5 2.912 -9.414 1 98.69 192 VAL A O 1
ATOM 1407 N N . ILE A 1 193 ? 9.18 1.066 -9.461 1 98.75 193 ILE A N 1
ATOM 1408 C CA . ILE A 1 193 ? 10.195 0.224 -10.086 1 98.75 193 ILE A CA 1
ATOM 1409 C C . ILE A 1 193 ? 10.57 0.791 -11.453 1 98.75 193 ILE A C 1
ATOM 1411 O O . ILE A 1 193 ? 11.75 0.868 -11.797 1 98.75 193 ILE A O 1
ATOM 1415 N N . ASP A 1 194 ? 9.57 1.162 -12.219 1 98.25 194 ASP A N 1
ATOM 1416 C CA . ASP A 1 194 ? 9.844 1.745 -13.523 1 98.25 194 ASP A CA 1
ATOM 1417 C C . ASP A 1 194 ? 10.711 2.994 -13.398 1 98.25 194 ASP A C 1
ATOM 1419 O O . ASP A 1 194 ? 11.609 3.217 -14.219 1 98.25 194 ASP A O 1
ATOM 1423 N N . THR A 1 195 ? 10.43 3.855 -12.414 1 97.75 195 THR A N 1
ATOM 1424 C CA . THR A 1 195 ? 11.234 5.039 -12.148 1 97.75 195 THR A CA 1
ATOM 1425 C C . THR A 1 195 ? 12.68 4.652 -11.852 1 97.75 195 THR A C 1
ATOM 1427 O O . THR A 1 195 ? 13.617 5.23 -12.406 1 97.75 195 THR A O 1
ATOM 1430 N N . ILE A 1 196 ? 12.922 3.646 -11.008 1 98.69 196 ILE A N 1
ATOM 1431 C CA . ILE A 1 196 ? 14.258 3.193 -10.641 1 98.69 196 ILE A CA 1
ATOM 1432 C C . ILE A 1 196 ? 14.969 2.629 -11.867 1 98.69 196 ILE A C 1
ATOM 1434 O O . ILE A 1 196 ? 16.156 2.893 -12.078 1 98.69 196 ILE A O 1
ATOM 1438 N N . VAL A 1 197 ? 14.258 1.825 -12.672 1 98.5 197 VAL A N 1
ATOM 1439 C CA . VAL A 1 197 ? 14.82 1.226 -13.875 1 98.5 197 VAL A CA 1
ATOM 1440 C C . VAL A 1 197 ? 15.312 2.322 -14.82 1 98.5 197 VAL A C 1
ATOM 1442 O O . VAL A 1 197 ? 16.453 2.273 -15.289 1 98.5 197 VAL A O 1
ATOM 1445 N N . GLN A 1 198 ? 14.477 3.305 -15.078 1 97.75 198 GLN A N 1
ATOM 1446 C CA . GLN A 1 198 ? 14.852 4.395 -15.969 1 97.75 198 GLN A CA 1
ATOM 1447 C C . GLN A 1 198 ? 16.062 5.148 -15.438 1 97.75 198 GLN A C 1
ATOM 1449 O O . GLN A 1 198 ? 16.984 5.484 -16.203 1 97.75 198 GLN A O 1
ATOM 1454 N N . GLN A 1 199 ? 16.062 5.414 -14.164 1 97.88 199 GLN A N 1
ATOM 1455 C CA . GLN A 1 199 ? 17.188 6.109 -13.539 1 97.88 199 GLN A CA 1
ATOM 1456 C C . GLN A 1 199 ? 18.469 5.277 -13.617 1 97.88 199 GLN A C 1
ATOM 1458 O O . GLN A 1 199 ? 19.547 5.812 -13.844 1 97.88 199 GLN A O 1
ATOM 1463 N N . THR A 1 200 ? 18.375 3.951 -13.422 1 98.5 200 THR A N 1
ATOM 1464 C CA . THR A 1 200 ? 19.5 3.031 -13.492 1 98.5 200 THR A CA 1
ATOM 1465 C C . THR A 1 200 ? 20.094 3.01 -14.898 1 98.5 200 THR A C 1
ATOM 1467 O O . THR A 1 200 ? 21.312 3.09 -15.062 1 98.5 200 THR A O 1
ATOM 1470 N N . LEU A 1 201 ? 19.281 2.93 -15.906 1 98.5 201 LEU A N 1
ATOM 1471 C CA . LEU A 1 201 ? 19.719 2.939 -17.297 1 98.5 201 LEU A CA 1
ATOM 1472 C C . LEU A 1 201 ? 20.375 4.27 -17.641 1 98.5 201 LEU A C 1
ATOM 1474 O O . LEU A 1 201 ? 21.391 4.297 -18.359 1 98.5 201 LEU A O 1
ATOM 1478 N N . ALA A 1 202 ? 19.797 5.367 -17.141 1 97.69 202 ALA A N 1
ATOM 1479 C CA . ALA A 1 202 ? 20.344 6.699 -17.391 1 97.69 202 ALA A CA 1
ATOM 1480 C C . ALA A 1 202 ? 21.75 6.824 -16.828 1 97.69 202 ALA A C 1
ATOM 1482 O O . ALA A 1 202 ? 22.562 7.625 -17.312 1 97.69 202 ALA A O 1
ATOM 1483 N N . GLN A 1 203 ? 22.125 5.977 -15.875 1 98.19 203 GLN A N 1
ATOM 1484 C CA . GLN A 1 203 ? 23.453 5.961 -15.266 1 98.19 203 GLN A CA 1
ATOM 1485 C C . GLN A 1 203 ? 24.391 5.047 -16.047 1 98.19 203 GLN A C 1
ATOM 1487 O O . GLN A 1 203 ? 25.547 4.867 -15.656 1 98.19 203 GLN A O 1
ATOM 1492 N N . GLY A 1 204 ? 23.891 4.441 -17.031 1 98.06 204 GLY A N 1
ATOM 1493 C CA . GLY A 1 204 ? 24.703 3.576 -17.875 1 98.06 204 GLY A CA 1
ATOM 1494 C C . GLY A 1 204 ? 24.797 2.154 -17.344 1 98.06 204 GLY A C 1
ATOM 1495 O O . GLY A 1 204 ? 25.625 1.367 -17.812 1 98.06 204 GLY A O 1
ATOM 1496 N N . LYS A 1 205 ? 23.969 1.812 -16.375 1 98.31 205 LYS A N 1
ATOM 1497 C CA . LYS A 1 205 ? 23.938 0.466 -15.805 1 98.31 205 LYS A CA 1
ATOM 1498 C C . LYS A 1 205 ? 22.984 -0.435 -16.594 1 98.31 205 LYS A C 1
ATOM 1500 O O . LYS A 1 205 ? 21.766 -0.392 -16.391 1 98.31 205 LYS A O 1
ATOM 1505 N N . THR A 1 206 ? 23.5 -1.352 -17.391 1 98.19 206 THR A N 1
ATOM 1506 C CA . THR A 1 206 ? 22.672 -2.055 -18.359 1 98.19 206 THR A CA 1
ATOM 1507 C C . THR A 1 206 ? 22.75 -3.564 -18.156 1 98.19 206 THR A C 1
ATOM 1509 O O . THR A 1 206 ? 22.016 -4.324 -18.797 1 98.19 206 THR A O 1
ATOM 1512 N N . ALA A 1 207 ? 23.641 -4.031 -17.266 1 98.31 207 ALA A N 1
ATOM 1513 C CA . ALA A 1 207 ? 23.875 -5.461 -17.047 1 98.31 207 ALA A CA 1
ATOM 1514 C C . ALA A 1 207 ? 22.656 -6.133 -16.438 1 98.31 207 ALA A C 1
ATOM 1516 O O . ALA A 1 207 ? 21.828 -5.477 -15.789 1 98.31 207 ALA A O 1
ATOM 1517 N N . PRO A 1 208 ? 22.5 -7.449 -16.578 1 98.5 208 PRO A N 1
ATOM 1518 C CA . PRO A 1 208 ? 21.312 -8.188 -16.109 1 98.5 208 PRO A CA 1
ATOM 1519 C C . PRO A 1 208 ? 21.078 -8.047 -14.609 1 98.5 208 PRO A C 1
ATOM 1521 O O . PRO A 1 208 ? 19.938 -8.031 -14.156 1 98.5 208 PRO A O 1
ATOM 1524 N N . ILE A 1 209 ? 22.172 -7.922 -13.844 1 98.25 209 ILE A N 1
ATOM 1525 C CA . ILE A 1 209 ? 22.047 -7.879 -12.391 1 98.25 209 ILE A CA 1
ATOM 1526 C C . ILE A 1 209 ? 21.188 -6.688 -11.977 1 98.25 209 ILE A C 1
ATOM 1528 O O . ILE A 1 209 ? 20.531 -6.723 -10.938 1 98.25 209 ILE A O 1
ATOM 1532 N N . TYR A 1 210 ? 21.141 -5.637 -12.789 1 98.5 210 TYR A N 1
ATOM 1533 C CA . TYR A 1 210 ? 20.422 -4.422 -12.43 1 98.5 210 TYR A CA 1
ATOM 1534 C C . TYR A 1 210 ? 18.906 -4.637 -12.492 1 98.5 210 TYR A C 1
ATOM 1536 O O . TYR A 1 210 ? 18.141 -3.85 -11.945 1 98.5 210 TYR A O 1
ATOM 1544 N N . HIS A 1 211 ? 18.453 -5.734 -13.18 1 98.5 211 HIS A N 1
ATOM 1545 C CA . HIS A 1 211 ? 17.047 -6.117 -13.078 1 98.5 211 HIS A CA 1
ATOM 1546 C C . HIS A 1 211 ? 16.672 -6.41 -11.633 1 98.5 211 HIS A C 1
ATOM 1548 O O . HIS A 1 211 ? 15.625 -5.941 -11.156 1 98.5 211 HIS A O 1
ATOM 1554 N N . ALA A 1 212 ? 17.516 -7.164 -10.977 1 98.25 212 ALA A N 1
ATOM 1555 C CA . ALA A 1 212 ? 17.25 -7.504 -9.578 1 98.25 212 ALA A CA 1
ATOM 1556 C C . ALA A 1 212 ? 17.406 -6.285 -8.672 1 98.25 212 ALA A C 1
ATOM 1558 O O . ALA A 1 212 ? 16.594 -6.059 -7.777 1 98.25 212 ALA A O 1
ATOM 1559 N N . LEU A 1 213 ? 18.391 -5.477 -8.945 1 98.25 213 LEU A N 1
ATOM 1560 C CA . LEU A 1 213 ? 18.766 -4.387 -8.047 1 98.25 213 LEU A CA 1
ATOM 1561 C C . LEU A 1 213 ? 17.797 -3.221 -8.18 1 98.25 213 LEU A C 1
ATOM 1563 O O . LEU A 1 213 ? 17.719 -2.361 -7.297 1 98.25 213 LEU A O 1
ATOM 1567 N N . SER A 1 214 ? 17.031 -3.146 -9.258 1 98.5 214 SER A N 1
ATOM 1568 C CA . SER A 1 214 ? 16.078 -2.057 -9.469 1 98.5 214 SER A CA 1
ATOM 1569 C C . SER A 1 214 ? 14.711 -2.402 -8.906 1 98.5 214 SER A C 1
ATOM 1571 O O . SER A 1 214 ? 13.758 -1.631 -9.055 1 98.5 214 SER A O 1
ATOM 1573 N N . ARG A 1 215 ? 14.531 -3.496 -8.289 1 98.62 215 ARG A N 1
ATOM 1574 C CA . ARG A 1 215 ? 13.258 -3.982 -7.77 1 98.62 215 ARG A CA 1
ATOM 1575 C C . ARG A 1 215 ? 13.375 -4.379 -6.301 1 98.62 215 ARG A C 1
ATOM 1577 O O . ARG A 1 215 ? 13.297 -5.562 -5.965 1 98.62 215 ARG A O 1
ATOM 1584 N N . PRO A 1 216 ? 13.492 -3.418 -5.41 1 98.5 216 PRO A N 1
ATOM 1585 C CA . PRO A 1 216 ? 13.656 -3.732 -3.99 1 98.5 216 PRO A CA 1
ATOM 1586 C C . PRO A 1 216 ? 12.5 -4.555 -3.428 1 98.5 216 PRO A C 1
ATOM 1588 O O . PRO A 1 216 ? 11.359 -4.41 -3.873 1 98.5 216 PRO A O 1
ATOM 1591 N N . THR A 1 217 ? 12.75 -5.395 -2.383 1 98.81 217 THR A N 1
ATOM 1592 C CA . THR A 1 217 ? 11.742 -6.262 -1.778 1 98.81 217 THR A CA 1
ATOM 1593 C C . THR A 1 217 ? 10.625 -5.434 -1.147 1 98.81 217 THR A C 1
ATOM 1595 O O . THR A 1 217 ? 9.477 -5.879 -1.086 1 98.81 217 THR A O 1
ATOM 1598 N N . ILE A 1 218 ? 10.938 -4.18 -0.771 1 98.75 218 ILE A N 1
ATOM 1599 C CA . ILE A 1 218 ? 9.961 -3.293 -0.152 1 98.75 218 ILE A CA 1
ATOM 1600 C C . ILE A 1 218 ? 8.867 -2.951 -1.159 1 98.75 218 ILE A C 1
ATOM 1602 O O . ILE A 1 218 ? 7.691 -2.824 -0.793 1 98.75 218 ILE A O 1
ATOM 1606 N N . ALA A 1 219 ? 9.234 -2.814 -2.473 1 98.88 219 ALA A N 1
ATOM 1607 C CA . ALA A 1 219 ? 8.258 -2.523 -3.516 1 98.88 219 ALA A CA 1
ATOM 1608 C C . ALA A 1 219 ? 7.281 -3.684 -3.691 1 98.88 219 ALA A C 1
ATOM 1610 O O . ALA A 1 219 ? 6.109 -3.473 -4.012 1 98.88 219 ALA A O 1
ATOM 1611 N N . GLU A 1 220 ? 7.734 -4.898 -3.518 1 98.88 220 GLU A N 1
ATOM 1612 C CA . GLU A 1 220 ? 6.863 -6.074 -3.531 1 98.88 220 GLU A CA 1
ATOM 1613 C C . GLU A 1 220 ? 5.98 -6.117 -2.287 1 98.88 220 GLU A C 1
ATOM 1615 O O . GLU A 1 220 ? 4.766 -6.309 -2.391 1 98.88 220 GLU A O 1
ATOM 1620 N N . ALA A 1 221 ? 6.586 -5.922 -1.132 1 98.88 221 ALA A N 1
ATOM 1621 C CA . ALA A 1 221 ? 5.863 -5.984 0.137 1 98.88 221 ALA A CA 1
ATOM 1622 C C . ALA A 1 221 ? 4.738 -4.957 0.18 1 98.88 221 ALA A C 1
ATOM 1624 O O . ALA A 1 221 ? 3.623 -5.262 0.612 1 98.88 221 ALA A O 1
ATOM 1625 N N . GLU A 1 222 ? 5.109 -3.754 -0.222 1 98.88 222 GLU A N 1
ATOM 1626 C CA . GLU A 1 222 ? 4.109 -2.691 -0.243 1 98.88 222 GLU A CA 1
ATOM 1627 C C . GLU A 1 222 ? 2.924 -3.064 -1.13 1 98.88 222 GLU A C 1
ATOM 1629 O O . GLU A 1 222 ? 1.769 -2.869 -0.748 1 98.88 222 GLU A O 1
ATOM 1634 N N . ALA A 1 223 ? 3.158 -3.582 -2.312 1 98.94 223 ALA A N 1
ATOM 1635 C CA . ALA A 1 223 ? 2.094 -3.941 -3.246 1 98.94 223 ALA A CA 1
ATOM 1636 C C . ALA A 1 223 ? 1.247 -5.086 -2.697 1 98.94 223 ALA A C 1
ATOM 1638 O O . ALA A 1 223 ? 0.029 -5.117 -2.891 1 98.94 223 ALA A O 1
ATOM 1639 N N . VAL A 1 224 ? 1.877 -6.043 -2.033 1 98.94 224 VAL A N 1
ATOM 1640 C CA . VAL A 1 224 ? 1.143 -7.133 -1.401 1 98.94 224 VAL A CA 1
ATOM 1641 C C . VAL A 1 224 ? 0.199 -6.574 -0.339 1 98.94 224 VAL A C 1
ATOM 1643 O O . VAL A 1 224 ? -0.979 -6.938 -0.293 1 98.94 224 VAL A O 1
ATOM 1646 N N . ASN A 1 225 ? 0.688 -5.672 0.505 1 98.88 225 ASN A N 1
ATOM 1647 C CA . ASN A 1 225 ? -0.154 -5.031 1.512 1 98.88 225 ASN A CA 1
ATOM 1648 C C . ASN A 1 225 ? -1.334 -4.305 0.875 1 98.88 225 ASN A C 1
ATOM 1650 O O . ASN A 1 225 ? -2.457 -4.371 1.381 1 98.88 225 ASN A O 1
ATOM 1654 N N . ARG A 1 226 ? -1.09 -3.602 -0.183 1 98.81 226 ARG A N 1
ATOM 1655 C CA . ARG A 1 226 ? -2.09 -2.779 -0.857 1 98.81 226 ARG A CA 1
ATOM 1656 C C . ARG A 1 226 ? -3.201 -3.643 -1.445 1 98.81 226 ARG A C 1
ATOM 1658 O O . ARG A 1 226 ? -4.387 -3.35 -1.266 1 98.81 226 ARG A O 1
ATOM 1665 N N . CYS A 1 227 ? -2.854 -4.746 -2.143 1 98.75 227 CYS A N 1
ATOM 1666 C CA . CYS A 1 227 ? -3.9 -5.57 -2.738 1 98.75 227 CYS A CA 1
ATOM 1667 C C . CYS A 1 227 ? -4.676 -6.324 -1.664 1 98.75 227 CYS A C 1
ATOM 1669 O O . CYS A 1 227 ? -5.879 -6.547 -1.806 1 98.75 227 CYS A O 1
ATOM 1671 N N . ILE A 1 228 ? -4.031 -6.742 -0.546 1 98.88 228 ILE A N 1
ATOM 1672 C CA . ILE A 1 228 ? -4.738 -7.387 0.558 1 98.88 228 ILE A CA 1
ATOM 1673 C C . ILE A 1 228 ? -5.719 -6.398 1.185 1 98.88 228 ILE A C 1
ATOM 1675 O O . ILE A 1 228 ? -6.852 -6.766 1.517 1 98.88 228 ILE A O 1
ATOM 1679 N N . ALA A 1 229 ? -5.285 -5.121 1.349 1 98.94 229 ALA A N 1
ATOM 1680 C CA . ALA A 1 229 ? -6.164 -4.094 1.9 1 98.94 229 ALA A CA 1
ATOM 1681 C C . ALA A 1 229 ? -7.41 -3.914 1.033 1 98.94 229 ALA A C 1
ATOM 1683 O O . ALA A 1 229 ? -8.523 -3.814 1.549 1 98.94 229 ALA A O 1
ATOM 1684 N N . MET A 1 230 ? -7.203 -3.826 -0.26 1 98.88 230 MET A N 1
ATOM 1685 C CA . MET A 1 230 ? -8.336 -3.676 -1.166 1 98.88 230 MET A CA 1
ATOM 1686 C C . MET A 1 230 ? -9.266 -4.887 -1.083 1 98.88 230 MET A C 1
ATOM 1688 O O . MET A 1 230 ? -10.484 -4.738 -1.122 1 98.88 230 MET A O 1
ATOM 1692 N N . ALA A 1 231 ? -8.672 -6.09 -0.997 1 98.69 231 ALA A N 1
ATOM 1693 C CA . ALA A 1 231 ? -9.477 -7.297 -0.843 1 98.69 231 ALA A CA 1
ATOM 1694 C C . ALA A 1 231 ? -10.281 -7.262 0.455 1 98.69 231 ALA A C 1
ATOM 1696 O O . ALA A 1 231 ? -11.438 -7.688 0.49 1 98.69 231 ALA A O 1
ATOM 1697 N N . GLU A 1 232 ? -9.641 -6.84 1.511 1 98.56 232 GLU A N 1
ATOM 1698 C CA . GLU A 1 232 ? -10.32 -6.707 2.799 1 98.56 232 GLU A CA 1
ATOM 1699 C C . GLU A 1 232 ? -11.523 -5.781 2.695 1 98.56 232 GLU A C 1
ATOM 1701 O O . GLU A 1 232 ? -12.602 -6.094 3.213 1 98.56 232 GLU A O 1
ATOM 1706 N N . ILE A 1 233 ? -11.359 -4.594 2.045 1 98.69 233 ILE A N 1
ATOM 1707 C CA . ILE A 1 233 ? -12.453 -3.643 1.871 1 98.69 233 ILE A CA 1
ATOM 1708 C C . ILE A 1 233 ? -13.578 -4.289 1.062 1 98.69 233 ILE A C 1
ATOM 1710 O O . ILE A 1 233 ? -14.758 -4.117 1.381 1 98.69 233 ILE A O 1
ATOM 1714 N N . ALA A 1 234 ? -13.203 -5.09 0.037 1 98.06 234 ALA A N 1
ATOM 1715 C CA . ALA A 1 234 ? -14.188 -5.719 -0.848 1 98.06 234 ALA A CA 1
ATOM 1716 C C . ALA A 1 234 ? -14.812 -6.945 -0.189 1 98.06 234 ALA A C 1
ATOM 1718 O O . ALA A 1 234 ? -15.82 -7.461 -0.663 1 98.06 234 ALA A O 1
ATOM 1719 N N . GLY A 1 235 ? -14.195 -7.477 0.891 1 96.44 235 GLY A N 1
ATOM 1720 C CA . GLY A 1 235 ? -14.711 -8.633 1.613 1 96.44 235 GLY A CA 1
ATOM 1721 C C . GLY A 1 235 ? -14.523 -9.938 0.864 1 96.44 235 GLY A C 1
ATOM 1722 O O . GLY A 1 235 ? -15.43 -10.781 0.844 1 96.44 235 GLY A O 1
ATOM 1723 N N . THR A 1 236 ? -13.43 -10.086 0.161 1 96.69 236 THR A N 1
ATOM 1724 C CA . THR A 1 236 ? -13.211 -11.273 -0.655 1 96.69 236 THR A CA 1
ATOM 1725 C C . THR A 1 236 ? -11.781 -11.789 -0.484 1 96.69 236 THR A C 1
ATOM 1727 O O . THR A 1 236 ? -10.914 -11.062 0.009 1 96.69 236 THR A O 1
ATOM 1730 N N . PRO A 1 237 ? -11.469 -13.07 -0.736 1 97.19 237 PRO A N 1
ATOM 1731 C CA . PRO A 1 237 ? -10.102 -13.602 -0.668 1 97.19 237 PRO A CA 1
ATOM 1732 C C . PRO A 1 237 ? -9.203 -13.07 -1.781 1 97.19 237 PRO A C 1
ATOM 1734 O O . PRO A 1 237 ? -9.703 -12.555 -2.789 1 97.19 237 PRO A O 1
ATOM 1737 N N . ILE A 1 238 ? -7.934 -13.219 -1.562 1 98.06 238 ILE A N 1
ATOM 1738 C CA . ILE A 1 238 ? -6.957 -12.82 -2.566 1 98.06 238 ILE A CA 1
ATOM 1739 C C . ILE A 1 238 ? -5.793 -13.812 -2.572 1 98.06 238 ILE A C 1
ATOM 1741 O O . ILE A 1 238 ? -5.539 -14.484 -1.573 1 98.06 238 ILE A O 1
ATOM 1745 N N . TYR A 1 239 ? -5.164 -14.016 -3.725 1 98.19 239 TYR A N 1
ATOM 1746 C CA . TYR A 1 239 ? -4.043 -14.922 -3.936 1 98.19 239 TYR A CA 1
ATOM 1747 C C . TYR A 1 239 ? -2.848 -14.188 -4.523 1 98.19 239 TYR A C 1
ATOM 1749 O O . TYR A 1 239 ? -2.934 -13.625 -5.617 1 98.19 239 TYR A O 1
ATOM 1757 N N . ILE A 1 240 ? -1.721 -14.164 -3.787 1 98.81 240 ILE A N 1
ATOM 1758 C CA . ILE A 1 240 ? -0.499 -13.516 -4.258 1 98.81 240 ILE A CA 1
ATOM 1759 C C . ILE A 1 240 ? 0.347 -14.523 -5.035 1 98.81 240 ILE A C 1
ATOM 1761 O O . ILE A 1 240 ? 0.764 -15.547 -4.484 1 98.81 240 ILE A O 1
ATOM 1765 N N . VAL A 1 241 ? 0.607 -14.219 -6.238 1 98.69 241 VAL A N 1
ATOM 1766 C CA . VAL A 1 241 ? 1.34 -15.18 -7.055 1 98.69 241 VAL A CA 1
ATOM 1767 C C . VAL A 1 241 ? 2.842 -14.961 -6.891 1 98.69 241 VAL A C 1
ATOM 1769 O O . VAL A 1 241 ? 3.287 -13.836 -6.652 1 98.69 241 VAL A O 1
ATOM 1772 N N . HIS A 1 242 ? 3.637 -15.992 -7.016 1 98.62 242 HIS A N 1
ATOM 1773 C CA . HIS A 1 242 ? 5.09 -16.109 -7.086 1 98.62 242 HIS A CA 1
ATOM 1774 C C . HIS A 1 242 ? 5.77 -15.102 -6.168 1 98.62 242 HIS A C 1
ATOM 1776 O O . HIS A 1 242 ? 6.629 -14.336 -6.613 1 98.62 242 HIS A O 1
ATOM 1782 N N . LEU A 1 243 ? 5.32 -15.078 -4.957 1 98.88 243 LEU A N 1
ATOM 1783 C CA . LEU A 1 243 ? 5.926 -14.266 -3.904 1 98.88 243 LEU A CA 1
ATOM 1784 C C . LEU A 1 243 ? 7.402 -14.602 -3.738 1 98.88 243 LEU A C 1
ATOM 1786 O O . LEU A 1 243 ? 7.777 -15.781 -3.703 1 98.88 243 LEU A O 1
ATOM 1790 N N . SER A 1 244 ? 8.312 -13.562 -3.578 1 98.88 244 SER A N 1
ATOM 1791 C CA . SER A 1 244 ? 9.734 -13.844 -3.773 1 98.88 244 SER A CA 1
ATOM 1792 C C . SER A 1 244 ? 10.539 -13.5 -2.527 1 98.88 244 SER A C 1
ATOM 1794 O O . SER A 1 244 ? 11.734 -13.797 -2.451 1 98.88 244 SER A O 1
ATOM 1796 N N . SER A 1 245 ? 9.922 -12.852 -1.478 1 98.81 245 SER A N 1
ATOM 1797 C CA . SER A 1 245 ? 10.773 -12.289 -0.433 1 98.81 245 SER A CA 1
ATOM 1798 C C . SER A 1 245 ? 10.117 -12.414 0.939 1 98.81 245 SER A C 1
ATOM 1800 O O . SER A 1 245 ? 8.898 -12.555 1.04 1 98.81 245 SER A O 1
ATOM 1802 N N . GLU A 1 246 ? 10.977 -12.359 1.954 1 98.81 246 GLU A N 1
ATOM 1803 C CA . GLU A 1 246 ? 10.516 -12.344 3.338 1 98.81 246 GLU A CA 1
ATOM 1804 C C . GLU A 1 246 ? 9.602 -11.141 3.598 1 98.81 246 GLU A C 1
ATOM 1806 O O . GLU A 1 246 ? 8.586 -11.266 4.285 1 98.81 246 GLU A O 1
ATOM 1811 N N . ASP A 1 247 ? 9.992 -9.969 3.084 1 98.75 247 ASP A N 1
ATOM 1812 C CA . ASP A 1 247 ? 9.203 -8.758 3.283 1 98.75 247 ASP A CA 1
ATOM 1813 C C . ASP A 1 247 ? 7.766 -8.953 2.803 1 98.75 247 ASP A C 1
ATOM 1815 O O . ASP A 1 247 ? 6.82 -8.586 3.5 1 98.75 247 ASP A O 1
ATOM 1819 N N . ALA A 1 248 ? 7.613 -9.5 1.63 1 98.88 248 ALA A N 1
ATOM 1820 C CA . ALA A 1 248 ? 6.293 -9.766 1.069 1 98.88 248 ALA A CA 1
ATOM 1821 C C . ALA A 1 248 ? 5.562 -10.844 1.874 1 98.88 248 ALA A C 1
ATOM 1823 O O . ALA A 1 248 ? 4.359 -10.719 2.133 1 98.88 248 ALA A O 1
ATOM 1824 N N . LEU A 1 249 ? 6.277 -11.891 2.246 1 98.88 249 LEU A N 1
ATOM 1825 C CA . LEU A 1 249 ? 5.703 -12.977 3.035 1 98.88 249 LEU A CA 1
ATOM 1826 C C . LEU A 1 249 ? 5.129 -12.445 4.348 1 98.88 249 LEU A C 1
ATOM 1828 O O . LEU A 1 249 ? 4.07 -12.898 4.789 1 98.88 249 LEU A O 1
ATOM 1832 N N . ASN A 1 250 ? 5.832 -11.523 4.969 1 98.69 250 ASN A N 1
ATOM 1833 C CA . ASN A 1 250 ? 5.387 -10.953 6.234 1 98.69 250 ASN A CA 1
ATOM 1834 C C . ASN A 1 250 ? 4.031 -10.266 6.09 1 98.69 250 ASN A C 1
ATOM 1836 O O . ASN A 1 250 ? 3.221 -10.281 7.02 1 98.69 250 ASN A O 1
ATOM 1840 N N . GLN A 1 251 ? 3.789 -9.656 4.957 1 98.75 251 GLN A N 1
ATOM 1841 C CA . GLN A 1 251 ? 2.49 -9.031 4.734 1 98.75 251 GLN A CA 1
ATOM 1842 C C . GLN A 1 251 ? 1.375 -10.07 4.695 1 98.75 251 GLN A C 1
ATOM 1844 O O . GLN A 1 251 ? 0.295 -9.852 5.246 1 98.75 251 GLN A O 1
ATOM 1849 N N . VAL A 1 252 ? 1.609 -11.18 4.047 1 98.75 252 VAL A N 1
ATOM 1850 C CA . VAL A 1 252 ? 0.631 -12.258 3.977 1 98.75 252 VAL A CA 1
ATOM 1851 C C . VAL A 1 252 ? 0.4 -12.836 5.371 1 98.75 252 VAL A C 1
ATOM 1853 O O . VAL A 1 252 ? -0.744 -13.039 5.785 1 98.75 252 VAL A O 1
ATOM 1856 N N . ARG A 1 253 ? 1.482 -13.117 6.027 1 98.31 253 ARG A N 1
ATOM 1857 C CA . ARG A 1 253 ? 1.407 -13.68 7.371 1 98.31 253 ARG A CA 1
ATOM 1858 C C . ARG A 1 253 ? 0.57 -12.789 8.289 1 98.31 253 ARG A C 1
ATOM 1860 O O . ARG A 1 253 ? -0.316 -13.281 8.992 1 98.31 253 ARG A O 1
ATOM 1867 N N . GLU A 1 254 ? 0.855 -11.531 8.266 1 97.81 254 GLU A N 1
ATOM 1868 C CA . GLU A 1 254 ? 0.141 -10.586 9.125 1 97.81 254 GLU A CA 1
ATOM 1869 C C . GLU A 1 254 ? -1.346 -10.547 8.781 1 97.81 254 GLU A C 1
ATOM 1871 O O . GLU A 1 254 ? -2.193 -10.469 9.672 1 97.81 254 GLU A O 1
ATOM 1876 N N . ALA A 1 255 ? -1.659 -10.516 7.523 1 98.06 255 ALA A N 1
ATOM 1877 C CA . ALA A 1 255 ? -3.055 -10.531 7.094 1 98.06 255 ALA A CA 1
ATOM 1878 C C . ALA A 1 255 ? -3.771 -11.781 7.598 1 98.06 255 ALA A C 1
ATOM 1880 O O . ALA A 1 255 ? -4.898 -11.695 8.094 1 98.06 255 ALA A O 1
ATOM 1881 N N . ARG A 1 256 ? -3.16 -12.906 7.48 1 97.5 256 ARG A N 1
ATOM 1882 C CA . ARG A 1 256 ? -3.76 -14.164 7.914 1 97.5 256 ARG A CA 1
ATOM 1883 C C . ARG A 1 256 ? -3.908 -14.203 9.43 1 97.5 256 ARG A C 1
ATOM 1885 O O . ARG A 1 256 ? -4.887 -14.742 9.945 1 97.5 256 ARG A O 1
ATOM 1892 N N . ASP A 1 257 ? -2.93 -13.641 10.117 1 97.25 257 ASP A N 1
ATOM 1893 C CA . ASP A 1 257 ? -3.016 -13.539 11.57 1 97.25 257 ASP A CA 1
ATOM 1894 C C . ASP A 1 257 ? -4.238 -12.734 11.992 1 97.25 257 ASP A C 1
ATOM 1896 O O . ASP A 1 257 ? -4.797 -12.961 13.07 1 97.25 257 ASP A O 1
ATOM 1900 N N . ARG A 1 258 ? -4.637 -11.828 11.133 1 96.56 258 ARG A N 1
ATOM 1901 C CA . ARG A 1 258 ? -5.812 -11.008 11.406 1 96.56 258 ARG A CA 1
ATOM 1902 C C . ARG A 1 258 ? -7.086 -11.703 10.938 1 96.56 258 ARG A C 1
ATOM 1904 O O . ARG A 1 258 ? -8.18 -11.148 11.047 1 96.56 258 ARG A O 1
ATOM 1911 N N . GLY A 1 259 ? -6.973 -12.891 10.375 1 96.5 259 GLY A N 1
ATOM 1912 C CA . GLY A 1 259 ? -8.117 -13.68 9.969 1 96.5 259 GLY A CA 1
ATOM 1913 C C . GLY A 1 259 ? -8.539 -13.438 8.531 1 96.5 259 GLY A C 1
ATOM 1914 O O . GLY A 1 259 ? -9.586 -13.906 8.094 1 96.5 259 GLY A O 1
ATOM 1915 N N . LEU A 1 260 ? -7.746 -12.656 7.789 1 97 260 LEU A N 1
ATOM 1916 C CA . LEU A 1 260 ? -8.094 -12.375 6.398 1 97 260 LEU A CA 1
ATOM 1917 C C . LEU A 1 260 ? -7.754 -13.57 5.504 1 97 260 LEU A C 1
ATOM 1919 O O . LEU A 1 260 ? -6.742 -14.242 5.719 1 97 260 LEU A O 1
ATOM 1923 N N . PRO A 1 261 ? -8.523 -13.859 4.52 1 96.5 261 PRO A N 1
ATOM 1924 C CA . PRO A 1 261 ? -8.273 -14.961 3.59 1 96.5 261 PRO A CA 1
ATOM 1925 C C . PRO A 1 261 ? -7.273 -14.594 2.496 1 96.5 261 PRO A C 1
ATOM 1927 O O . PRO A 1 261 ? -7.641 -14.531 1.318 1 96.5 261 PRO A O 1
ATOM 1930 N N . ALA A 1 262 ? -6.059 -14.43 2.861 1 97.38 262 ALA A N 1
ATOM 1931 C CA . ALA A 1 262 ? -4.961 -14.141 1.943 1 97.38 262 ALA A CA 1
ATOM 1932 C C . ALA A 1 262 ? -4.082 -15.375 1.735 1 97.38 262 ALA A C 1
ATOM 1934 O O . ALA A 1 262 ? -3.641 -16 2.703 1 97.38 262 ALA A O 1
ATOM 1935 N N . PHE A 1 263 ? -3.871 -15.742 0.461 1 97.25 263 PHE A N 1
ATOM 1936 C CA . PHE A 1 263 ? -3.059 -16.891 0.105 1 97.25 263 PHE A CA 1
ATOM 1937 C C . PHE A 1 263 ? -1.907 -16.484 -0.808 1 97.25 263 PHE A C 1
ATOM 1939 O O . PHE A 1 263 ? -1.927 -15.406 -1.394 1 97.25 263 PHE A O 1
ATOM 1946 N N . ALA A 1 264 ? -0.916 -17.359 -0.859 1 98.5 264 ALA A N 1
ATOM 1947 C CA . ALA A 1 264 ? 0.236 -17 -1.687 1 98.5 264 ALA A CA 1
ATOM 1948 C C . ALA A 1 264 ? 0.963 -18.25 -2.172 1 98.5 264 ALA A C 1
ATOM 1950 O O . ALA A 1 264 ? 0.846 -19.328 -1.565 1 98.5 264 ALA A O 1
ATOM 1951 N N . GLU A 1 265 ? 1.588 -18.078 -3.24 1 98.5 265 GLU A N 1
ATOM 1952 C CA . GLU A 1 265 ? 2.492 -19.109 -3.756 1 98.5 265 GLU A CA 1
ATOM 1953 C C . GLU A 1 265 ? 3.908 -18.562 -3.92 1 98.5 265 GLU A C 1
ATOM 1955 O O . GLU A 1 265 ? 4.105 -17.344 -3.992 1 98.5 265 GLU A O 1
ATOM 1960 N N . THR A 1 266 ? 4.824 -19.422 -3.857 1 98.88 266 THR A N 1
ATOM 1961 C CA . THR A 1 266 ? 6.184 -19.125 -4.289 1 98.88 266 THR A CA 1
ATOM 1962 C C . THR A 1 266 ? 6.629 -20.094 -5.379 1 98.88 266 THR A C 1
ATOM 1964 O O . THR A 1 266 ? 5.801 -20.766 -6 1 98.88 266 THR A O 1
ATOM 1967 N N . CYS A 1 267 ? 7.879 -20.031 -5.758 1 98.88 267 CYS A N 1
ATOM 1968 C CA . CYS A 1 267 ? 8.438 -20.859 -6.82 1 98.88 267 CYS A CA 1
ATOM 1969 C C . CYS A 1 267 ? 9.797 -21.438 -6.414 1 98.88 267 CYS A C 1
ATOM 1971 O O . CYS A 1 267 ? 10.461 -20.891 -5.531 1 98.88 267 CYS A O 1
ATOM 1973 N N . PRO A 1 268 ? 10.219 -22.516 -7.062 1 98.88 268 PRO A N 1
ATOM 1974 C CA . PRO A 1 268 ? 11.516 -23.109 -6.73 1 98.88 268 PRO A CA 1
ATOM 1975 C C . PRO A 1 268 ? 12.664 -22.109 -6.871 1 98.88 268 PRO A C 1
ATOM 1977 O O . PRO A 1 268 ? 13.609 -22.141 -6.07 1 98.88 268 PRO A O 1
ATOM 1980 N N . GLN A 1 269 ? 12.625 -21.25 -7.836 1 98.81 269 GLN A N 1
ATOM 1981 C CA . GLN A 1 269 ? 13.734 -20.312 -8.055 1 98.81 269 GLN A CA 1
ATOM 1982 C C . GLN A 1 269 ? 13.906 -19.375 -6.863 1 98.81 269 GLN A C 1
ATOM 1984 O O . GLN A 1 269 ? 15.023 -18.969 -6.551 1 98.81 269 GLN A O 1
ATOM 1989 N N . TYR A 1 270 ? 12.867 -19.016 -6.164 1 98.88 270 TYR A N 1
ATOM 1990 C CA . TYR A 1 270 ? 12.977 -18.125 -5.012 1 98.88 270 TYR A CA 1
ATOM 1991 C C . TYR A 1 270 ? 13.398 -18.906 -3.766 1 98.88 270 TYR A C 1
ATOM 1993 O O . TYR A 1 270 ? 13.961 -18.328 -2.832 1 98.88 270 TYR A O 1
ATOM 2001 N N . LEU A 1 271 ? 13.133 -20.203 -3.762 1 98.88 271 LEU A N 1
ATOM 2002 C CA . LEU A 1 271 ? 13.508 -21.062 -2.645 1 98.88 271 LEU A CA 1
ATOM 2003 C C . LEU A 1 271 ? 14.977 -21.453 -2.732 1 98.88 271 LEU A C 1
ATOM 2005 O O . LEU A 1 271 ? 15.602 -21.766 -1.716 1 98.88 271 LEU A O 1
ATOM 2009 N N . LEU A 1 272 ? 15.586 -21.438 -3.977 1 98.88 272 LEU A N 1
ATOM 2010 C CA . LEU A 1 272 ? 16.812 -22.203 -4.137 1 98.88 272 LEU A CA 1
ATOM 2011 C C . LEU A 1 272 ? 17.906 -21.344 -4.781 1 98.88 272 LEU A C 1
ATOM 2013 O O . LEU A 1 272 ? 19.094 -21.656 -4.656 1 98.88 272 LEU A O 1
ATOM 2017 N N . LEU A 1 273 ? 17.516 -20.344 -5.57 1 98.81 273 LEU A N 1
ATOM 2018 C CA . LEU A 1 273 ? 18.484 -19.5 -6.281 1 98.81 273 LEU A CA 1
ATOM 2019 C C . LEU A 1 273 ? 18.594 -18.125 -5.633 1 98.81 273 LEU A C 1
ATOM 2021 O O . LEU A 1 273 ? 17.672 -17.688 -4.945 1 98.81 273 LEU A O 1
ATOM 2025 N N . SER A 1 274 ? 19.734 -17.484 -5.793 1 98.62 274 SER A N 1
ATOM 2026 C CA . SER A 1 274 ? 19.969 -16.188 -5.152 1 98.62 274 SER A CA 1
ATOM 2027 C C . SER A 1 274 ? 20.781 -15.266 -6.051 1 98.62 274 SER A C 1
ATOM 2029 O O . SER A 1 274 ? 21.406 -15.719 -7.012 1 98.62 274 SER A O 1
ATOM 2031 N N . ILE A 1 275 ? 20.703 -14.016 -5.754 1 98.25 275 ILE A N 1
ATOM 2032 C CA . ILE A 1 275 ? 21.516 -13.023 -6.445 1 98.25 275 ILE A CA 1
ATOM 2033 C C . ILE A 1 275 ? 23 -13.352 -6.277 1 98.25 275 ILE A C 1
ATOM 2035 O O . ILE A 1 275 ? 23.75 -13.359 -7.25 1 98.25 275 ILE A O 1
ATOM 2039 N N . GLU A 1 276 ? 23.406 -13.703 -5.074 1 98.19 276 GLU A N 1
ATOM 2040 C CA . GLU A 1 276 ? 24.812 -13.945 -4.75 1 98.19 276 GLU A CA 1
ATOM 2041 C C . GLU A 1 276 ? 25.391 -15.062 -5.605 1 98.19 276 GLU A C 1
ATOM 2043 O O . GLU A 1 276 ? 26.531 -14.961 -6.09 1 98.19 276 GLU A O 1
ATOM 2048 N N . ASP A 1 277 ? 24.641 -16.047 -5.824 1 97.88 277 ASP A N 1
ATOM 2049 C CA . ASP A 1 277 ? 25.172 -17.25 -6.473 1 97.88 277 ASP A CA 1
ATOM 2050 C C . ASP A 1 277 ? 24.984 -17.172 -7.984 1 97.88 277 ASP A C 1
ATOM 2052 O O . ASP A 1 277 ? 25.828 -17.641 -8.742 1 97.88 277 ASP A O 1
ATOM 2056 N N . GLN A 1 278 ? 23.859 -16.594 -8.484 1 98.25 278 GLN A N 1
ATOM 2057 C CA . GLN A 1 278 ? 23.5 -16.703 -9.898 1 98.25 278 GLN A CA 1
ATOM 2058 C C . GLN A 1 278 ? 23.719 -15.383 -10.625 1 98.25 278 GLN A C 1
ATOM 2060 O O . GLN A 1 278 ? 23.875 -15.359 -11.844 1 98.25 278 GLN A O 1
ATOM 2065 N N . MET A 1 279 ? 23.719 -14.273 -9.875 1 97.5 279 MET A N 1
ATOM 2066 C CA . MET A 1 279 ? 23.828 -12.961 -10.508 1 97.5 279 MET A CA 1
ATOM 2067 C C . MET A 1 279 ? 24.859 -12.094 -9.789 1 97.5 279 MET A C 1
ATOM 2069 O O . MET A 1 279 ? 24.547 -10.984 -9.359 1 97.5 279 MET A O 1
ATOM 2073 N N . PRO A 1 280 ? 26.094 -12.453 -9.789 1 95.31 280 PRO A N 1
ATOM 2074 C CA . PRO A 1 280 ? 27.125 -11.68 -9.102 1 95.31 280 PRO A CA 1
ATOM 2075 C C . PRO A 1 280 ? 27.594 -10.469 -9.906 1 95.31 280 PRO A C 1
ATOM 2077 O O . PRO A 1 280 ? 28.5 -9.75 -9.477 1 95.31 280 PRO A O 1
ATOM 2080 N N . GLY A 1 281 ? 26.953 -10.234 -11.086 1 95.06 281 GLY A N 1
ATOM 2081 C CA . GLY A 1 281 ? 27.281 -9.055 -11.875 1 95.06 281 GLY A CA 1
ATOM 2082 C C . GLY A 1 281 ? 28.516 -9.219 -12.727 1 95.06 281 GLY A C 1
ATOM 2083 O O . GLY A 1 281 ? 29.281 -8.266 -12.891 1 95.06 281 GLY A O 1
ATOM 2084 N N . LYS A 1 282 ? 28.656 -10.484 -13.336 1 94.56 282 LYS A N 1
ATOM 2085 C CA . LYS A 1 282 ? 29.938 -10.766 -13.984 1 94.56 282 LYS A CA 1
ATOM 2086 C C . LYS A 1 282 ? 29.766 -10.977 -15.484 1 94.56 282 LYS A C 1
ATOM 2088 O O . LYS A 1 282 ? 30.719 -10.852 -16.25 1 94.56 282 LYS A O 1
ATOM 2093 N N . SER A 1 283 ? 28.625 -11.398 -15.898 1 96.12 283 SER A N 1
ATOM 2094 C CA . SER A 1 283 ? 28.453 -11.688 -17.312 1 96.12 283 SER A CA 1
ATOM 2095 C C . SER A 1 283 ? 26.984 -11.602 -17.734 1 96.12 283 SER A C 1
ATOM 2097 O O . SER A 1 283 ? 26.094 -11.656 -16.875 1 96.12 283 SER A O 1
ATOM 2099 N N . PHE A 1 284 ? 26.766 -11.562 -19.031 1 97.88 284 PHE A N 1
ATOM 2100 C CA . PHE A 1 284 ? 25.422 -11.516 -19.578 1 97.88 284 PHE A CA 1
ATOM 2101 C C . PHE A 1 284 ? 24.719 -12.859 -19.391 1 97.88 284 PHE A C 1
ATOM 2103 O O . PHE A 1 284 ? 23.5 -12.945 -19.516 1 97.88 284 PHE A O 1
ATOM 2110 N N . GLU A 1 285 ? 25.453 -13.953 -19.031 1 97.31 285 GLU A N 1
ATOM 2111 C CA . GLU A 1 285 ? 24.844 -15.242 -18.719 1 97.31 285 GLU A CA 1
ATOM 2112 C C . GLU A 1 285 ? 23.781 -15.109 -17.625 1 97.31 285 GLU A C 1
ATOM 2114 O O . GLU A 1 285 ? 22.875 -15.93 -17.547 1 97.31 285 GLU A O 1
ATOM 2119 N N . GLU A 1 286 ? 23.906 -14.031 -16.906 1 98.25 286 GLU A N 1
ATOM 2120 C CA . GLU A 1 286 ? 22.984 -13.781 -15.812 1 98.25 286 GLU A CA 1
ATOM 2121 C C . GLU A 1 286 ? 21.578 -13.492 -16.328 1 98.25 286 GLU A C 1
ATOM 2123 O O . GLU A 1 286 ? 20.609 -13.57 -15.586 1 98.25 286 GLU A O 1
ATOM 2128 N N . ALA A 1 287 ? 21.422 -13.203 -17.641 1 98.5 287 ALA A N 1
ATOM 2129 C CA . ALA A 1 287 ? 20.109 -13 -18.281 1 98.5 287 ALA A CA 1
ATOM 2130 C C . ALA A 1 287 ? 19.234 -14.227 -18.125 1 98.5 287 ALA A C 1
ATOM 2132 O O . ALA A 1 287 ? 18 -14.125 -18.156 1 98.5 287 ALA A O 1
ATOM 2133 N N . LYS A 1 288 ? 19.875 -15.414 -17.906 1 98.44 288 LYS A N 1
ATOM 2134 C CA . LYS A 1 288 ? 19.156 -16.672 -17.719 1 98.44 288 LYS A CA 1
ATOM 2135 C C . LYS A 1 288 ? 18.312 -16.625 -16.453 1 98.44 288 LYS A C 1
ATOM 2137 O O . LYS A 1 288 ? 17.391 -17.422 -16.281 1 98.44 288 LYS A O 1
ATOM 2142 N N . TYR A 1 289 ? 18.609 -15.625 -15.57 1 98.5 289 TYR A N 1
ATOM 2143 C CA . TYR A 1 289 ? 17.969 -15.555 -14.266 1 98.5 289 TYR A CA 1
ATOM 2144 C C . TYR A 1 289 ? 17.156 -14.266 -14.125 1 98.5 289 TYR A C 1
ATOM 2146 O O . TYR A 1 289 ? 16.953 -13.781 -13.008 1 98.5 289 TYR A O 1
ATOM 2154 N N . VAL A 1 290 ? 16.766 -13.703 -15.297 1 98.19 290 VAL A N 1
ATOM 2155 C CA . VAL A 1 290 ? 15.93 -12.5 -15.289 1 98.19 290 VAL A CA 1
ATOM 2156 C C . VAL A 1 290 ? 14.461 -12.891 -15.375 1 98.19 290 VAL A C 1
ATOM 2158 O O . VAL A 1 290 ? 14.008 -13.414 -16.406 1 98.19 290 VAL A O 1
ATOM 2161 N N . PHE A 1 291 ? 13.727 -12.766 -14.344 1 96.69 291 PHE A N 1
ATOM 2162 C CA . PHE A 1 291 ? 12.281 -12.906 -14.234 1 96.69 291 PHE A CA 1
ATOM 2163 C C . PHE A 1 291 ? 11.719 -11.938 -13.195 1 96.69 291 PHE A C 1
ATOM 2165 O O . PHE A 1 291 ? 12.477 -11.281 -12.477 1 96.69 291 PHE A O 1
ATOM 2172 N N . THR A 1 292 ? 10.477 -11.719 -13.102 1 97.5 292 THR A N 1
ATOM 2173 C CA . THR A 1 292 ? 9.805 -10.766 -12.227 1 97.5 292 THR A CA 1
ATOM 2174 C C . THR A 1 292 ? 8.727 -11.461 -11.398 1 97.5 292 THR A C 1
ATOM 2176 O O . THR A 1 292 ? 7.801 -12.055 -11.945 1 97.5 292 THR A O 1
ATOM 2179 N N . PRO A 1 293 ? 8.773 -11.383 -10.047 1 98.38 293 PRO A N 1
ATOM 2180 C CA . PRO A 1 293 ? 9.797 -10.711 -9.242 1 98.38 293 PRO A CA 1
ATOM 2181 C C . PRO A 1 293 ? 11.188 -11.305 -9.438 1 98.38 293 PRO A C 1
ATOM 2183 O O . PRO A 1 293 ? 11.32 -12.453 -9.852 1 98.38 293 PRO A O 1
ATOM 2186 N N . PRO A 1 294 ? 12.195 -10.516 -9.203 1 98.62 294 PRO A N 1
ATOM 2187 C CA . PRO A 1 294 ? 13.555 -10.992 -9.484 1 98.62 294 PRO A CA 1
ATOM 2188 C C . PRO A 1 294 ? 14.086 -11.945 -8.414 1 98.62 294 PRO A C 1
ATOM 2190 O O . PRO A 1 294 ? 13.438 -12.125 -7.375 1 98.62 294 PRO A O 1
ATOM 2193 N N . LEU A 1 295 ? 15.164 -12.562 -8.75 1 98.19 295 LEU A N 1
ATOM 2194 C CA . LEU A 1 295 ? 15.883 -13.266 -7.695 1 98.19 295 LEU A CA 1
ATOM 2195 C C . LEU A 1 295 ? 16.188 -12.328 -6.523 1 98.19 295 LEU A C 1
ATOM 2197 O O . LEU A 1 295 ? 16.438 -11.141 -6.723 1 98.19 295 LEU A O 1
ATOM 2201 N N . ARG A 1 296 ? 16.172 -12.898 -5.395 1 98.75 296 ARG A N 1
ATOM 2202 C CA . ARG A 1 296 ? 16.438 -12.133 -4.184 1 98.75 296 ARG A CA 1
ATOM 2203 C C . ARG A 1 296 ? 17.719 -12.609 -3.51 1 98.75 296 ARG A C 1
ATOM 2205 O O . ARG A 1 296 ? 18.344 -13.578 -3.955 1 98.75 296 ARG A O 1
ATOM 2212 N N . GLU A 1 297 ? 18.172 -11.836 -2.518 1 98.56 297 GLU A N 1
ATOM 2213 C CA . GLU A 1 297 ? 19.312 -12.25 -1.71 1 98.56 297 GLU A CA 1
ATOM 2214 C C . GLU A 1 297 ? 19.047 -13.57 -0.996 1 98.56 297 GLU A C 1
ATOM 2216 O O . GLU A 1 297 ? 17.891 -13.867 -0.642 1 98.56 297 GLU A O 1
ATOM 2221 N N . LYS A 1 298 ? 20.078 -14.281 -0.735 1 98.44 298 LYS A N 1
ATOM 2222 C CA . LYS A 1 298 ? 20.016 -15.625 -0.171 1 98.44 298 LYS A CA 1
ATOM 2223 C C . LYS A 1 298 ? 19.297 -15.633 1.173 1 98.44 298 LYS A C 1
ATOM 2225 O O . LYS A 1 298 ? 18.641 -16.609 1.521 1 98.44 298 LYS A O 1
ATOM 2230 N N . LYS A 1 299 ? 19.344 -14.539 1.879 1 98.62 299 LYS A N 1
ATOM 2231 C CA . LYS A 1 299 ? 18.766 -14.445 3.221 1 98.62 299 LYS A CA 1
ATOM 2232 C C . LYS A 1 299 ? 17.25 -14.664 3.191 1 98.62 299 LYS A C 1
ATOM 2234 O O . LYS A 1 299 ? 16.656 -14.969 4.219 1 98.62 299 LYS A O 1
ATOM 2239 N N . ASN A 1 300 ? 16.594 -14.508 2.07 1 98.75 300 ASN A N 1
ATOM 2240 C CA . ASN A 1 300 ? 15.148 -14.68 1.96 1 98.75 300 ASN A CA 1
ATOM 2241 C C . ASN A 1 300 ? 14.758 -16.156 1.958 1 98.75 300 ASN A C 1
ATOM 2243 O O . ASN A 1 300 ? 13.648 -16.516 2.344 1 98.75 300 ASN A O 1
ATOM 2247 N N . GLN A 1 301 ? 15.633 -17.047 1.548 1 98.81 301 GLN A N 1
ATOM 2248 C CA . GLN A 1 301 ? 15.312 -18.438 1.261 1 98.81 301 GLN A CA 1
ATOM 2249 C C . GLN A 1 301 ? 14.852 -19.172 2.52 1 98.81 301 GLN A C 1
ATOM 2251 O O . GLN A 1 301 ? 13.789 -19.797 2.527 1 98.81 301 GLN A O 1
ATOM 2256 N N . PRO A 1 302 ? 15.617 -19.094 3.689 1 98.81 302 PRO A N 1
ATOM 2257 C CA . PRO A 1 302 ? 15.133 -19.797 4.879 1 98.81 302 PRO A CA 1
ATOM 2258 C C . PRO A 1 302 ? 13.758 -19.312 5.332 1 98.81 302 PRO A C 1
ATOM 2260 O O . PRO A 1 302 ? 12.969 -20.094 5.863 1 98.81 302 PRO A O 1
ATOM 2263 N N . LYS A 1 303 ? 13.469 -18.031 5.117 1 98.81 303 LYS A N 1
ATOM 2264 C CA . LYS A 1 303 ? 12.188 -17.469 5.523 1 98.81 303 LYS A CA 1
ATOM 2265 C C . LYS A 1 303 ? 11.055 -17.984 4.641 1 98.81 303 LYS A C 1
ATOM 2267 O O . LYS A 1 303 ? 9.953 -18.234 5.125 1 98.81 303 LYS A O 1
ATOM 2272 N N . LEU A 1 304 ? 11.289 -18.125 3.373 1 98.88 304 LEU A N 1
ATOM 2273 C CA . LEU A 1 304 ? 10.281 -18.672 2.467 1 98.88 304 LEU A CA 1
ATOM 2274 C C . LEU A 1 304 ? 10.016 -20.141 2.781 1 98.88 304 LEU A C 1
ATOM 2276 O O . LEU A 1 304 ? 8.859 -20.578 2.76 1 98.88 304 LEU A O 1
ATOM 2280 N N . TRP A 1 305 ? 11.078 -20.922 3.064 1 98.88 305 TRP A N 1
ATOM 2281 C CA . TRP A 1 305 ? 10.891 -22.297 3.484 1 98.88 305 TRP A CA 1
ATOM 2282 C C . TRP A 1 305 ? 10.055 -22.375 4.758 1 98.88 305 TRP A C 1
ATOM 2284 O O . TRP A 1 305 ? 9.164 -23.219 4.871 1 98.88 305 TRP A O 1
ATOM 2294 N N . ASP A 1 306 ? 10.391 -21.453 5.703 1 98.62 306 ASP A N 1
ATOM 2295 C CA . ASP A 1 306 ? 9.602 -21.391 6.93 1 98.62 306 ASP A CA 1
ATOM 2296 C C . ASP A 1 306 ? 8.133 -21.109 6.621 1 98.62 306 ASP A C 1
ATOM 2298 O O . ASP A 1 306 ? 7.238 -21.656 7.27 1 98.62 306 ASP A O 1
ATOM 2302 N N . GLY A 1 307 ? 7.922 -20.219 5.629 1 98.62 307 GLY A N 1
ATOM 2303 C CA . GLY A 1 307 ? 6.566 -19.938 5.188 1 98.62 307 GLY A CA 1
ATOM 2304 C C . GLY A 1 307 ? 5.84 -21.172 4.676 1 98.62 307 GLY A C 1
ATOM 2305 O O . GLY A 1 307 ? 4.637 -21.328 4.906 1 98.62 307 GLY A O 1
ATOM 2306 N N . LEU A 1 308 ? 6.516 -22.047 3.988 1 98.69 308 LEU A N 1
ATOM 2307 C CA . LEU A 1 308 ? 5.93 -23.297 3.508 1 98.69 308 LEU A CA 1
ATOM 2308 C C . LEU A 1 308 ? 5.648 -24.25 4.664 1 98.69 308 LEU A C 1
ATOM 2310 O O . LEU A 1 308 ? 4.59 -24.875 4.715 1 98.69 308 LEU A O 1
ATOM 2314 N N . VAL A 1 309 ? 6.578 -24.312 5.598 1 98.25 309 VAL A N 1
ATOM 2315 C CA . VAL A 1 309 ? 6.473 -25.219 6.73 1 98.25 309 VAL A CA 1
ATOM 2316 C C . VAL A 1 309 ? 5.254 -24.859 7.574 1 98.25 309 VAL A C 1
ATOM 2318 O O . VAL A 1 309 ? 4.512 -25.734 8.023 1 98.25 309 VAL A O 1
ATOM 2321 N N . HIS A 1 310 ? 4.957 -23.578 7.719 1 96.75 310 HIS A N 1
ATOM 2322 C CA . HIS A 1 310 ? 3.947 -23.125 8.672 1 96.75 310 HIS A CA 1
ATOM 2323 C C . HIS A 1 310 ? 2.678 -22.688 7.953 1 96.75 310 HIS A C 1
ATOM 2325 O O . HIS A 1 310 ? 1.823 -22.031 8.555 1 96.75 310 HIS A O 1
ATOM 2331 N N . ASP A 1 311 ? 2.613 -22.922 6.668 1 96.75 311 ASP A N 1
ATOM 2332 C CA . ASP A 1 311 ? 1.426 -22.719 5.844 1 96.75 311 ASP A CA 1
ATOM 2333 C C . ASP A 1 311 ? 1.103 -21.234 5.703 1 96.75 311 ASP A C 1
ATOM 2335 O O . ASP A 1 311 ? -0.067 -20.859 5.625 1 96.75 311 ASP A O 1
ATOM 2339 N N . HIS A 1 312 ? 2.123 -20.406 5.797 1 96.69 312 HIS A N 1
ATOM 2340 C CA . HIS A 1 312 ? 1.987 -19 5.391 1 96.69 312 HIS A CA 1
ATOM 2341 C C . HIS A 1 312 ? 2.1 -18.859 3.877 1 96.69 312 HIS A C 1
ATOM 2343 O O . HIS A 1 312 ? 1.647 -17.859 3.311 1 96.69 312 HIS A O 1
ATOM 2349 N N . LEU A 1 313 ? 2.727 -19.828 3.246 1 97.44 313 LEU A N 1
ATOM 2350 C CA . LEU A 1 313 ? 2.73 -20.109 1.813 1 97.44 313 LEU A CA 1
ATOM 2351 C C . LEU A 1 313 ? 2.035 -21.422 1.51 1 97.44 313 LEU A C 1
ATOM 2353 O O . LEU A 1 313 ? 2.404 -22.469 2.059 1 97.44 313 LEU A O 1
ATOM 2357 N N . GLN A 1 314 ? 1.133 -21.391 0.614 1 97.5 314 GLN A N 1
ATOM 2358 C CA . GLN A 1 314 ? 0.251 -22.547 0.468 1 97.5 314 GLN A CA 1
ATOM 2359 C C . GLN A 1 314 ? 0.674 -23.406 -0.713 1 97.5 314 GLN A C 1
ATOM 2361 O O . GLN A 1 314 ? 0.383 -24.609 -0.746 1 97.5 314 GLN A O 1
ATOM 2366 N N . VAL A 1 315 ? 1.327 -22.75 -1.677 1 98.62 315 VAL A N 1
ATOM 2367 C CA . VAL A 1 315 ? 1.532 -23.453 -2.945 1 98.62 315 VAL A CA 1
ATOM 2368 C C . VAL A 1 315 ? 2.932 -23.156 -3.477 1 98.62 315 VAL A C 1
ATOM 2370 O O . VAL A 1 315 ? 3.455 -22.047 -3.281 1 98.62 315 VAL A O 1
ATOM 2373 N N . VAL A 1 316 ? 3.566 -24.094 -4.086 1 98.94 316 VAL A N 1
ATOM 2374 C CA . VAL A 1 316 ? 4.75 -23.875 -4.91 1 98.94 316 VAL A CA 1
ATOM 2375 C C . VAL A 1 316 ? 4.426 -24.156 -6.371 1 98.94 316 VAL A C 1
ATOM 2377 O O . VAL A 1 316 ? 4.176 -25.312 -6.746 1 98.94 316 VAL A O 1
ATOM 2380 N N . SER A 1 317 ? 4.332 -23.172 -7.152 1 98.81 317 SER A N 1
ATOM 2381 C CA . SER A 1 317 ? 4.172 -23.266 -8.602 1 98.81 317 SER A CA 1
ATOM 2382 C C . SER A 1 317 ? 5.457 -22.875 -9.32 1 98.81 317 SER A C 1
ATOM 2384 O O . SER A 1 317 ? 6.441 -22.484 -8.688 1 98.81 317 SER A O 1
ATOM 2386 N N . THR A 1 318 ? 5.477 -23 -10.625 1 98.81 318 THR A N 1
ATOM 2387 C CA . THR A 1 318 ? 6.754 -22.828 -11.305 1 98.81 318 THR A CA 1
ATOM 2388 C C . THR A 1 318 ? 6.855 -21.438 -11.922 1 98.81 318 THR A C 1
ATOM 2390 O O . THR A 1 318 ? 7.957 -20.906 -12.094 1 98.81 318 THR A O 1
ATOM 2393 N N . ASP A 1 319 ? 5.652 -20.859 -12.266 1 98.69 319 ASP A N 1
ATOM 2394 C CA . ASP A 1 319 ? 5.676 -19.703 -13.164 1 98.69 319 ASP A CA 1
ATOM 2395 C C . ASP A 1 319 ? 6.535 -19.984 -14.398 1 98.69 319 ASP A C 1
ATOM 2397 O O . ASP A 1 319 ? 7.324 -19.141 -14.812 1 98.69 319 ASP A O 1
ATOM 2401 N N . HIS A 1 320 ? 6.445 -21.188 -14.961 1 98.81 320 HIS A N 1
ATOM 2402 C CA . HIS A 1 320 ? 7.152 -21.594 -16.172 1 98.81 320 HIS A CA 1
ATOM 2403 C C . HIS A 1 320 ? 6.859 -20.641 -17.328 1 98.81 320 HIS A C 1
ATOM 2405 O O . HIS A 1 320 ? 5.719 -20.562 -17.781 1 98.81 320 HIS A O 1
ATOM 2411 N N . CYS A 1 321 ? 7.816 -19.938 -17.734 1 98.5 321 CYS A N 1
ATOM 2412 C CA . CYS A 1 321 ? 7.777 -18.969 -18.828 1 98.5 321 CYS A CA 1
ATOM 2413 C C . CYS A 1 321 ? 9.141 -18.844 -19.484 1 98.5 321 CYS A C 1
ATOM 2415 O O . CYS A 1 321 ? 9.812 -17.812 -19.344 1 98.5 321 CYS A O 1
ATOM 2417 N N . PRO A 1 322 ? 9.523 -19.828 -20.281 1 98.25 322 PRO A N 1
ATOM 2418 C CA . PRO A 1 322 ? 10.906 -19.922 -20.734 1 98.25 322 PRO A CA 1
ATOM 2419 C C . PRO A 1 322 ? 11.164 -19.094 -22 1 98.25 322 PRO A C 1
ATOM 2421 O O . PRO A 1 322 ? 10.344 -19.109 -22.922 1 98.25 322 PRO A O 1
ATOM 2424 N N . PHE A 1 323 ? 12.297 -18.438 -22.016 1 98.56 323 PHE A N 1
ATOM 2425 C CA . PHE A 1 323 ? 12.867 -17.781 -23.172 1 98.56 323 PHE A CA 1
ATOM 2426 C C . PHE A 1 323 ? 14.305 -18.219 -23.406 1 98.56 323 PHE A C 1
ATOM 2428 O O . PHE A 1 323 ? 15.133 -18.156 -22.5 1 98.56 323 PHE A O 1
ATOM 2435 N N . CYS A 1 324 ? 14.562 -18.672 -24.609 1 98.44 324 CYS A N 1
ATOM 2436 C CA . CYS A 1 324 ? 15.883 -19.219 -24.906 1 98.44 324 CYS A CA 1
ATOM 2437 C C . CYS A 1 324 ? 16.953 -18.141 -24.781 1 98.44 324 CYS A C 1
ATOM 2439 O O . CYS A 1 324 ? 16.703 -16.969 -25.078 1 98.44 324 CYS A O 1
ATOM 2441 N N . PHE A 1 325 ? 18.109 -18.609 -24.297 1 98.25 325 PHE A N 1
ATOM 2442 C CA . PHE A 1 325 ? 19.219 -17.688 -24.109 1 98.25 325 PHE A CA 1
ATOM 2443 C C . PHE A 1 325 ? 19.766 -17.203 -25.438 1 98.25 325 PHE A C 1
ATOM 2445 O O . PHE A 1 325 ? 19.984 -16.016 -25.641 1 98.25 325 PHE A O 1
ATOM 2452 N N . ALA A 1 326 ? 19.953 -18.094 -26.391 1 97.62 326 ALA A N 1
ATOM 2453 C CA . ALA A 1 326 ? 20.719 -17.859 -27.609 1 97.62 326 ALA A CA 1
ATOM 2454 C C . ALA A 1 326 ? 20.031 -16.828 -28.5 1 97.62 326 ALA A C 1
ATOM 2456 O O . ALA A 1 326 ? 20.688 -16.016 -29.141 1 97.62 326 ALA A O 1
ATOM 2457 N N . ASP A 1 327 ? 18.703 -16.812 -28.516 1 96.38 327 ASP A N 1
ATOM 2458 C CA . ASP A 1 327 ? 18.062 -15.969 -29.516 1 96.38 327 ASP A CA 1
ATOM 2459 C C . ASP A 1 327 ? 17.047 -15.031 -28.891 1 96.38 327 ASP A C 1
ATOM 2461 O O . ASP A 1 327 ? 16.656 -14.031 -29.5 1 96.38 327 ASP A O 1
ATOM 2465 N N . GLN A 1 328 ? 16.578 -15.297 -27.656 1 98.06 328 GLN A N 1
ATOM 2466 C CA . GLN A 1 328 ? 15.523 -14.461 -27.078 1 98.06 328 GLN A CA 1
ATOM 2467 C C . GLN A 1 328 ? 16.078 -13.555 -25.984 1 98.06 328 GLN A C 1
ATOM 2469 O O . GLN A 1 328 ? 15.961 -12.328 -26.078 1 98.06 328 GLN A O 1
ATOM 2474 N N . LYS A 1 329 ? 16.781 -14.141 -24.969 1 98.19 329 LYS A N 1
ATOM 2475 C CA . LYS A 1 329 ? 17.312 -13.312 -23.891 1 98.19 329 LYS A CA 1
ATOM 2476 C C . LYS A 1 329 ? 18.328 -12.297 -24.406 1 98.19 329 LYS A C 1
ATOM 2478 O O . LYS A 1 329 ? 18.516 -11.242 -23.812 1 98.19 329 LYS A O 1
ATOM 2483 N N . GLN A 1 330 ? 18.922 -12.555 -25.594 1 97.69 330 GLN A N 1
ATOM 2484 C CA . GLN A 1 330 ? 19.906 -11.68 -26.203 1 97.69 330 GLN A CA 1
ATOM 2485 C C . GLN A 1 330 ? 19.297 -10.336 -26.594 1 97.69 330 GLN A C 1
ATOM 2487 O O . GLN A 1 330 ? 20.016 -9.367 -26.828 1 97.69 330 GLN A O 1
ATOM 2492 N N . LEU A 1 331 ? 17.984 -10.25 -26.625 1 97.44 331 LEU A N 1
ATOM 2493 C CA . LEU A 1 331 ? 17.297 -9.016 -26.953 1 97.44 331 LEU A CA 1
ATOM 2494 C C . LEU A 1 331 ? 17.641 -7.914 -25.953 1 97.44 331 LEU A C 1
ATOM 2496 O O . LEU A 1 331 ? 17.531 -6.727 -26.266 1 97.44 331 LEU A O 1
ATOM 2500 N N . GLY A 1 332 ? 18.078 -8.312 -24.734 1 97.5 332 GLY A N 1
ATOM 2501 C CA . GLY A 1 332 ? 18.406 -7.348 -23.688 1 97.5 332 GLY A CA 1
ATOM 2502 C C . GLY A 1 332 ? 19.906 -7.191 -23.469 1 97.5 332 GLY A C 1
ATOM 2503 O O . GLY A 1 332 ? 20.344 -6.809 -22.391 1 97.5 332 GLY A O 1
ATOM 2504 N N . LYS A 1 333 ? 20.75 -7.5 -24.484 1 97 333 LYS A N 1
ATOM 2505 C CA . LYS A 1 333 ? 22.188 -7.539 -24.344 1 97 333 LYS A CA 1
ATOM 2506 C C . LYS A 1 333 ? 22.75 -6.176 -23.922 1 97 333 LYS A C 1
ATOM 2508 O O . LYS A 1 333 ? 23.734 -6.09 -23.203 1 97 333 LYS A O 1
ATOM 2513 N N . ASP A 1 334 ? 22.109 -5.07 -24.297 1 96.81 334 ASP A N 1
ATOM 2514 C CA . ASP A 1 334 ? 22.609 -3.732 -24.016 1 96.81 334 ASP A CA 1
ATOM 2515 C C . ASP A 1 334 ? 21.656 -2.975 -23.078 1 96.81 334 ASP A C 1
ATOM 2517 O O . ASP A 1 334 ? 21.875 -1.79 -22.812 1 96.81 334 ASP A O 1
ATOM 2521 N N . ASP A 1 335 ? 20.672 -3.58 -22.688 1 98.12 335 ASP A N 1
ATOM 2522 C CA . ASP A 1 335 ? 19.609 -3 -21.875 1 98.12 335 ASP A CA 1
ATOM 2523 C C . ASP A 1 335 ? 18.859 -4.082 -21.094 1 98.12 335 ASP A C 1
ATOM 2525 O O . ASP A 1 335 ? 17.984 -4.754 -21.641 1 98.12 335 ASP A O 1
ATOM 2529 N N . PHE A 1 336 ? 19.141 -4.164 -19.766 1 98.19 336 PHE A N 1
ATOM 2530 C CA . PHE A 1 336 ? 18.578 -5.262 -18.984 1 98.19 336 PHE A CA 1
ATOM 2531 C C . PHE A 1 336 ? 17.047 -5.223 -19.016 1 98.19 336 PHE A C 1
ATOM 2533 O O . PHE A 1 336 ? 16.391 -6.25 -18.844 1 98.19 336 PHE A O 1
ATOM 2540 N N . SER A 1 337 ? 16.438 -4.047 -19.188 1 97.44 337 SER A N 1
ATOM 2541 C CA . SER A 1 337 ? 14.984 -3.914 -19.156 1 97.44 337 SER A CA 1
ATOM 2542 C C . SER A 1 337 ? 14.352 -4.523 -20.406 1 97.44 337 SER A C 1
ATOM 2544 O O . SER A 1 337 ? 13.133 -4.691 -20.469 1 97.44 337 SER A O 1
ATOM 2546 N N . LYS A 1 338 ? 15.18 -4.961 -21.391 1 97.44 338 LYS A N 1
ATOM 2547 C CA . LYS A 1 338 ? 14.68 -5.535 -22.641 1 97.44 338 LYS A CA 1
ATOM 2548 C C . LYS A 1 338 ? 14.867 -7.051 -22.656 1 97.44 338 LYS A C 1
ATOM 2550 O O . LYS A 1 338 ? 14.508 -7.715 -23.625 1 97.44 338 LYS A O 1
ATOM 2555 N N . ILE A 1 339 ? 15.453 -7.594 -21.656 1 97.88 339 ILE A N 1
ATOM 2556 C CA . ILE A 1 339 ? 15.586 -9.047 -21.547 1 97.88 339 ILE A CA 1
ATOM 2557 C C . ILE A 1 339 ? 14.211 -9.672 -21.328 1 97.88 339 ILE A C 1
ATOM 2559 O O . ILE A 1 339 ? 13.523 -9.344 -20.359 1 97.88 339 ILE A O 1
ATOM 2563 N N . PRO A 1 340 ? 13.75 -10.562 -22.203 1 96.44 340 PRO A N 1
ATOM 2564 C CA . PRO A 1 340 ? 12.5 -11.258 -21.906 1 96.44 340 PRO A CA 1
ATOM 2565 C C . PRO A 1 340 ? 12.516 -11.93 -20.531 1 96.44 340 PRO A C 1
ATOM 2567 O O . PRO A 1 340 ? 13.414 -12.719 -20.234 1 96.44 340 PRO A O 1
ATOM 2570 N N . ASN A 1 341 ? 11.523 -11.586 -19.719 1 93.75 341 ASN A N 1
ATOM 2571 C CA . ASN A 1 341 ? 11.461 -11.945 -18.312 1 93.75 341 ASN A CA 1
ATOM 2572 C C . ASN A 1 341 ? 10.773 -13.297 -18.094 1 93.75 341 ASN A C 1
ATOM 2574 O O . ASN A 1 341 ? 9.609 -13.461 -18.469 1 93.75 341 ASN A O 1
ATOM 2578 N N . GLY A 1 342 ? 11.375 -14.305 -17.609 1 96.88 342 GLY A N 1
ATOM 2579 C CA . GLY A 1 342 ? 10.836 -15.633 -17.312 1 96.88 342 GLY A CA 1
ATOM 2580 C C . GLY A 1 342 ? 11.883 -16.719 -17.406 1 96.88 342 GLY A C 1
ATOM 2581 O O . GLY A 1 342 ? 13 -16.484 -17.875 1 96.88 342 GLY A O 1
ATOM 2582 N N . GLY A 1 343 ? 11.625 -17.828 -16.938 1 97.44 343 GLY A N 1
ATOM 2583 C CA . GLY A 1 343 ? 12.547 -18.969 -16.953 1 97.44 343 GLY A CA 1
ATOM 2584 C C . GLY A 1 343 ? 11.836 -20.312 -16.953 1 97.44 343 GLY A C 1
ATOM 2585 O O . GLY A 1 343 ? 10.633 -20.375 -16.719 1 97.44 343 GLY A O 1
ATOM 2586 N N . PRO A 1 344 ? 12.609 -21.312 -17.359 1 98.38 344 PRO A N 1
ATOM 2587 C CA . PRO A 1 344 ? 12.055 -22.672 -17.375 1 98.38 344 PRO A CA 1
ATOM 2588 C C . PRO A 1 344 ? 12.008 -23.312 -15.992 1 98.38 344 PRO A C 1
ATOM 2590 O O . PRO A 1 344 ? 12.891 -23.062 -15.164 1 98.38 344 PRO A O 1
ATOM 2593 N N . GLY A 1 345 ? 10.906 -24.156 -15.719 1 98.25 345 GLY A N 1
ATOM 2594 C CA . GLY A 1 345 ? 10.93 -24.812 -14.422 1 98.25 345 GLY A CA 1
ATOM 2595 C C . GLY A 1 345 ? 9.891 -25.906 -14.297 1 98.25 345 GLY A C 1
ATOM 2596 O O . GLY A 1 345 ? 9.859 -26.625 -13.297 1 98.25 345 GLY A O 1
ATOM 2597 N N . VAL A 1 346 ? 9.039 -26.188 -15.32 1 98.75 346 VAL A N 1
ATOM 2598 C CA . VAL A 1 346 ? 7.828 -26.984 -15.164 1 98.75 346 VAL A CA 1
ATOM 2599 C C . VAL A 1 346 ? 8.203 -28.453 -14.984 1 98.75 346 VAL A C 1
ATOM 2601 O O . VAL A 1 346 ? 7.484 -29.203 -14.312 1 98.75 346 VAL A O 1
ATOM 2604 N N . GLU A 1 347 ? 9.328 -28.875 -15.57 1 98.75 347 GLU A N 1
ATOM 2605 C CA . GLU A 1 347 ? 9.734 -30.281 -15.516 1 98.75 347 GLU A CA 1
ATOM 2606 C C . GLU A 1 347 ? 10.359 -30.625 -14.172 1 98.75 347 GLU A C 1
ATOM 2608 O O . GLU A 1 347 ? 10.305 -31.766 -13.727 1 98.75 347 GLU A O 1
ATOM 2613 N N . ASN A 1 348 ? 10.898 -29.625 -13.461 1 98.25 348 ASN A N 1
ATOM 2614 C CA . ASN A 1 348 ? 11.828 -29.922 -12.375 1 98.25 348 ASN A CA 1
ATOM 2615 C C . ASN A 1 348 ? 11.219 -29.609 -11.016 1 98.25 348 ASN A C 1
ATOM 2617 O O . ASN A 1 348 ? 11.828 -29.875 -9.977 1 98.25 348 ASN A O 1
ATOM 2621 N N . ARG A 1 349 ? 10.008 -29.062 -11 1 98.69 349 ARG A N 1
ATOM 2622 C CA . ARG A 1 349 ? 9.383 -28.547 -9.781 1 98.69 349 ARG A CA 1
ATOM 2623 C C . ARG A 1 349 ? 9.344 -29.609 -8.688 1 98.69 349 ARG A C 1
ATOM 2625 O O . ARG A 1 349 ? 9.852 -29.375 -7.586 1 98.69 349 ARG A O 1
ATOM 2632 N N . MET A 1 350 ? 8.859 -30.812 -8.984 1 98.62 350 MET A N 1
ATOM 2633 C CA . MET A 1 350 ? 8.656 -31.859 -7.98 1 98.62 350 MET A CA 1
ATOM 2634 C C . MET A 1 350 ? 9.992 -32.438 -7.512 1 98.62 350 MET A C 1
ATOM 2636 O O . MET A 1 350 ? 10.18 -32.688 -6.32 1 98.62 350 MET A O 1
ATOM 2640 N N . GLN A 1 351 ? 10.969 -32.594 -8.43 1 98.31 351 GLN A N 1
ATOM 2641 C CA . GLN A 1 351 ? 12.297 -33.094 -8.086 1 98.31 351 GLN A CA 1
ATOM 2642 C C . GLN A 1 351 ? 13.008 -32.156 -7.121 1 98.31 351 GLN A C 1
ATOM 2644 O O . GLN A 1 351 ? 13.578 -32.594 -6.117 1 98.31 351 GLN A O 1
ATOM 2649 N N . LEU A 1 352 ? 12.945 -30.891 -7.453 1 98.88 352 LEU A N 1
ATOM 2650 C CA . LEU A 1 352 ? 13.633 -29.875 -6.656 1 98.88 352 LEU A CA 1
ATOM 2651 C C . LEU A 1 352 ? 13.039 -29.797 -5.254 1 98.88 352 LEU A C 1
ATOM 2653 O O . LEU A 1 352 ? 13.773 -29.75 -4.266 1 98.88 352 LEU A O 1
ATOM 2657 N N . LEU A 1 353 ? 11.711 -29.781 -5.16 1 98.88 353 LEU A N 1
ATOM 2658 C CA . LEU A 1 353 ? 11.055 -29.656 -3.863 1 98.88 353 LEU A CA 1
ATOM 2659 C C . LEU A 1 353 ? 11.273 -30.906 -3.018 1 98.88 353 LEU A C 1
ATOM 2661 O O . LEU A 1 353 ? 11.414 -30.828 -1.796 1 98.88 353 LEU A O 1
ATOM 2665 N N . PHE A 1 354 ? 11.25 -32.062 -3.646 1 98.88 354 PHE A N 1
ATOM 2666 C CA . PHE A 1 354 ? 11.484 -33.312 -2.904 1 98.88 354 PHE A CA 1
ATOM 2667 C C . PHE A 1 354 ? 12.906 -33.344 -2.357 1 98.88 354 PHE A C 1
ATOM 2669 O O . PHE A 1 354 ? 13.109 -33.625 -1.173 1 98.88 354 PHE A O 1
ATOM 2676 N N . HIS A 1 355 ? 13.875 -33.062 -3.172 1 98.88 355 HIS A N 1
ATOM 2677 C CA . HIS A 1 355 ? 15.289 -33.125 -2.797 1 98.88 355 HIS A CA 1
ATOM 2678 C C . HIS A 1 355 ? 15.633 -32.094 -1.733 1 98.88 355 HIS A C 1
ATOM 2680 O O . HIS A 1 355 ? 16.219 -32.438 -0.704 1 98.88 355 HIS A O 1
ATOM 2686 N N . HIS A 1 356 ? 15.234 -30.859 -1.972 1 98.81 356 HIS A N 1
ATOM 2687 C CA . HIS A 1 356 ? 15.656 -29.766 -1.102 1 98.81 356 HIS A CA 1
ATOM 2688 C C . HIS A 1 356 ? 14.672 -29.562 0.044 1 98.81 356 HIS A C 1
ATOM 2690 O O . HIS A 1 356 ? 14.969 -28.859 1.004 1 98.81 356 HIS A O 1
ATOM 2696 N N . GLY A 1 357 ? 13.539 -30.172 -0.027 1 98.69 357 GLY A N 1
ATOM 2697 C CA . GLY A 1 357 ? 12.539 -30.047 1.022 1 98.69 357 GLY A CA 1
ATOM 2698 C C . GLY A 1 357 ? 12.398 -31.312 1.855 1 98.69 357 GLY A C 1
ATOM 2699 O O . GLY A 1 357 ? 12.797 -31.344 3.023 1 98.69 357 GLY A O 1
ATOM 2700 N N . VAL A 1 358 ? 11.938 -32.375 1.233 1 98.81 358 VAL A N 1
ATOM 2701 C CA . VAL A 1 358 ? 11.656 -33.625 1.944 1 98.81 358 VAL A CA 1
ATOM 2702 C C . VAL A 1 358 ? 12.969 -34.281 2.373 1 98.81 358 VAL A C 1
ATOM 2704 O O . VAL A 1 358 ? 13.188 -34.531 3.561 1 98.81 358 VAL A O 1
ATOM 2707 N N . ASN A 1 359 ? 13.914 -34.562 1.378 1 98.62 359 ASN A N 1
ATOM 2708 C CA . ASN A 1 359 ? 15.172 -35.219 1.697 1 98.62 359 ASN A CA 1
ATOM 2709 C C . ASN A 1 359 ? 16 -34.406 2.686 1 98.62 359 ASN A C 1
ATOM 2711 O O . ASN A 1 359 ? 16.719 -34.969 3.512 1 98.62 359 ASN A O 1
ATOM 2715 N N . ALA A 1 360 ? 15.867 -33.094 2.594 1 98.19 360 ALA A N 1
ATOM 2716 C CA . ALA A 1 360 ? 16.641 -32.219 3.449 1 98.19 360 ALA A CA 1
ATOM 2717 C C . ALA A 1 360 ? 15.984 -32.062 4.82 1 98.19 360 ALA A C 1
ATOM 2719 O O . ALA A 1 360 ? 16.547 -31.406 5.711 1 98.19 360 ALA A O 1
ATOM 2720 N N . GLY A 1 361 ? 14.797 -32.594 4.988 1 98.31 361 GLY A N 1
ATOM 2721 C CA . GLY A 1 361 ? 14.125 -32.562 6.277 1 98.31 361 GLY A CA 1
ATOM 2722 C C . GLY A 1 361 ? 13.398 -31.281 6.566 1 98.31 361 GLY A C 1
ATOM 2723 O O . GLY A 1 361 ? 13.031 -31 7.711 1 98.31 361 GLY A O 1
ATOM 2724 N N . LYS A 1 362 ? 13.188 -30.453 5.598 1 98.25 362 LYS A N 1
ATOM 2725 C CA . LYS A 1 362 ? 12.539 -29.172 5.812 1 98.25 362 LYS A CA 1
ATOM 2726 C C . LYS A 1 362 ? 11.016 -29.312 5.863 1 98.25 362 LYS A C 1
ATOM 2728 O O . LYS A 1 362 ? 10.344 -28.578 6.578 1 98.25 362 LYS A O 1
ATOM 2733 N N . ILE A 1 363 ? 10.492 -30.203 5.008 1 98.56 363 ILE A N 1
ATOM 2734 C CA . ILE A 1 363 ? 9.055 -30.469 4.996 1 98.56 363 ILE A CA 1
ATOM 2735 C C . ILE A 1 363 ? 8.805 -31.969 4.996 1 98.56 363 ILE A C 1
ATOM 2737 O O . ILE A 1 363 ? 9.672 -32.75 4.59 1 98.56 363 ILE A O 1
ATOM 2741 N N . THR A 1 364 ? 7.641 -32.344 5.453 1 98.56 364 THR A N 1
ATOM 2742 C CA . THR A 1 364 ? 7.246 -33.75 5.43 1 98.56 364 THR A CA 1
ATOM 2743 C C . THR A 1 364 ? 6.777 -34.156 4.035 1 98.56 364 THR A C 1
ATOM 2745 O O . THR A 1 364 ? 6.551 -33.312 3.178 1 98.56 364 THR A O 1
ATOM 2748 N N . LEU A 1 365 ? 6.699 -35.406 3.84 1 98.5 365 LEU A N 1
ATOM 2749 C CA . LEU A 1 365 ? 6.176 -35.938 2.586 1 98.5 365 LEU A CA 1
ATOM 2750 C C . LEU A 1 365 ? 4.738 -35.5 2.361 1 98.5 365 LEU A C 1
ATOM 2752 O O . LEU A 1 365 ? 4.352 -35.188 1.234 1 98.5 365 LEU A O 1
ATOM 2756 N N . GLU A 1 366 ? 3.953 -35.469 3.447 1 98.75 366 GLU A N 1
ATOM 2757 C CA . GLU A 1 366 ? 2.57 -35 3.367 1 98.75 366 GLU A CA 1
ATOM 2758 C C . GLU A 1 366 ? 2.504 -33.531 2.961 1 98.75 366 GLU A C 1
ATOM 2760 O O . GLU A 1 366 ? 1.656 -33.156 2.154 1 98.75 366 GLU A O 1
ATOM 2765 N N . ARG A 1 367 ? 3.391 -32.75 3.539 1 98.75 367 ARG A N 1
ATOM 2766 C CA . ARG A 1 367 ? 3.441 -31.328 3.203 1 98.75 367 ARG A CA 1
ATOM 2767 C C . ARG A 1 367 ? 3.867 -31.125 1.754 1 98.75 367 ARG A C 1
ATOM 2769 O O . ARG A 1 367 ? 3.355 -30.234 1.071 1 98.75 367 ARG A O 1
ATOM 2776 N N . PHE A 1 368 ? 4.805 -31.969 1.335 1 98.75 368 PHE A N 1
ATOM 2777 C CA . PHE A 1 368 ? 5.211 -31.953 -0.065 1 98.75 368 PHE A CA 1
ATOM 2778 C C . PHE A 1 368 ? 4.012 -32.188 -0.979 1 98.75 368 PHE A C 1
ATOM 2780 O O . PHE A 1 368 ? 3.805 -31.422 -1.932 1 98.75 368 PHE A O 1
ATOM 2787 N N . VAL A 1 369 ? 3.197 -33.156 -0.705 1 98.88 369 VAL A N 1
ATOM 2788 C CA . VAL A 1 369 ? 1.997 -33.438 -1.476 1 98.88 369 VAL A CA 1
ATOM 2789 C C . VAL A 1 369 ? 1 -32.312 -1.358 1 98.88 369 VAL A C 1
ATOM 2791 O O . VAL A 1 369 ? 0.365 -31.922 -2.344 1 98.88 369 VAL A O 1
ATOM 2794 N N . GLU A 1 370 ? 0.887 -31.766 -0.207 1 98.69 370 GLU A N 1
ATOM 2795 C CA . GLU A 1 370 ? -0.052 -30.656 0.01 1 98.69 370 GLU A CA 1
ATOM 2796 C C . GLU A 1 370 ? 0.298 -29.453 -0.856 1 98.69 370 GLU A C 1
ATOM 2798 O O . GLU A 1 370 ? -0.546 -28.953 -1.599 1 98.69 370 GLU A O 1
ATOM 2803 N N . ILE A 1 371 ? 1.551 -29 -0.878 1 98.56 371 ILE A N 1
ATOM 2804 C CA . ILE A 1 371 ? 1.901 -27.719 -1.493 1 98.56 371 ILE A CA 1
ATOM 2805 C C . ILE A 1 371 ? 2.057 -27.906 -3.002 1 98.56 371 ILE A C 1
ATOM 2807 O O . ILE A 1 371 ? 2.043 -26.922 -3.754 1 98.56 371 ILE A O 1
ATOM 2811 N N . THR A 1 372 ? 2.131 -29.188 -3.492 1 98.75 372 THR A N 1
ATOM 2812 C CA . THR A 1 372 ? 2.369 -29.375 -4.918 1 98.75 372 THR A CA 1
ATOM 2813 C C . THR A 1 372 ? 1.108 -29.891 -5.609 1 98.75 372 THR A C 1
ATOM 2815 O O . THR A 1 372 ? 1.015 -29.875 -6.84 1 98.75 372 THR A O 1
ATOM 2818 N N . SER A 1 373 ? 0.15 -30.422 -4.82 1 98.75 373 SER A N 1
ATOM 2819 C CA . SER A 1 373 ? -0.963 -31.109 -5.473 1 98.75 373 SER A CA 1
ATOM 2820 C C . SER A 1 373 ? -2.293 -30.75 -4.816 1 98.75 373 SER A C 1
ATOM 2822 O O . SER A 1 373 ? -3.152 -30.125 -5.445 1 98.75 373 SER A O 1
ATOM 2824 N N . ALA A 1 374 ? -2.441 -30.969 -3.541 1 98.31 374 ALA A N 1
ATOM 2825 C CA . ALA A 1 374 ? -3.736 -30.844 -2.873 1 98.31 374 ALA A CA 1
ATOM 2826 C C . ALA A 1 374 ? -4.168 -29.391 -2.77 1 98.31 374 ALA A C 1
ATOM 2828 O O . ALA A 1 374 ? -5.285 -29.031 -3.16 1 98.31 374 ALA A O 1
ATOM 2829 N N . ALA A 1 375 ? -3.291 -28.516 -2.277 1 97.5 375 ALA A N 1
ATOM 2830 C CA . ALA A 1 375 ? -3.646 -27.125 -2.031 1 97.5 375 ALA A CA 1
ATOM 2831 C C . ALA A 1 375 ? -3.973 -26.406 -3.336 1 97.5 375 ALA A C 1
ATOM 2833 O O . ALA A 1 375 ? -5 -25.734 -3.441 1 97.5 375 ALA A O 1
ATOM 2834 N N . PRO A 1 376 ? -3.102 -26.531 -4.352 1 97.88 376 PRO A N 1
ATOM 2835 C CA . PRO A 1 376 ? -3.492 -25.875 -5.602 1 97.88 376 PRO A CA 1
ATOM 2836 C C . PRO A 1 376 ? -4.781 -26.438 -6.191 1 97.88 376 PRO A C 1
ATOM 2838 O O . PRO A 1 376 ? -5.57 -25.688 -6.785 1 97.88 376 PRO A O 1
ATOM 2841 N N . ALA A 1 377 ? -5.027 -27.734 -6.07 1 97.69 377 ALA A N 1
ATOM 2842 C CA . ALA A 1 377 ? -6.289 -28.297 -6.535 1 97.69 377 ALA A CA 1
ATOM 2843 C C . ALA A 1 377 ? -7.469 -27.703 -5.762 1 97.69 377 ALA A C 1
ATOM 2845 O O . ALA A 1 377 ? -8.516 -27.406 -6.344 1 97.69 377 ALA A O 1
ATOM 2846 N N . ARG A 1 378 ? -7.301 -27.562 -4.445 1 96.69 378 ARG A N 1
ATOM 2847 C CA . ARG A 1 378 ? -8.359 -27 -3.602 1 96.69 378 ARG A CA 1
ATOM 2848 C C . ARG A 1 378 ? -8.602 -25.531 -3.924 1 96.69 378 ARG A C 1
ATOM 2850 O O . ARG A 1 378 ? -9.734 -25.125 -4.164 1 96.69 378 ARG A O 1
ATOM 2857 N N . ILE A 1 379 ? -7.57 -24.766 -3.998 1 96.75 379 ILE A N 1
ATOM 2858 C CA . ILE A 1 379 ? -7.66 -23.312 -4.16 1 96.75 379 ILE A CA 1
ATOM 2859 C C . ILE A 1 379 ? -8.266 -22.984 -5.523 1 96.75 379 ILE A C 1
ATOM 2861 O O . ILE A 1 379 ? -9.055 -22.047 -5.648 1 96.75 379 ILE A O 1
ATOM 2865 N N . PHE A 1 380 ? -7.945 -23.828 -6.465 1 97.19 380 PHE A N 1
ATOM 2866 C CA . PHE A 1 380 ? -8.367 -23.469 -7.816 1 97.19 380 PHE A CA 1
ATOM 2867 C C . PHE A 1 380 ? -9.477 -24.406 -8.305 1 97.19 380 PHE A C 1
ATOM 2869 O O . PHE A 1 380 ? -9.594 -24.656 -9.5 1 97.19 380 PHE A O 1
ATOM 2876 N N . GLY A 1 381 ? -10.195 -25.031 -7.414 1 96.25 381 GLY A N 1
ATOM 2877 C CA . GLY A 1 381 ? -11.516 -25.578 -7.664 1 96.25 381 GLY A CA 1
ATOM 2878 C C . GLY A 1 381 ? -11.477 -26.922 -8.375 1 96.25 381 GLY A C 1
ATOM 2879 O O . GLY A 1 381 ? -12.383 -27.25 -9.141 1 96.25 381 GLY A O 1
ATOM 2880 N N . MET A 1 382 ? -10.438 -27.703 -8.141 1 97.19 382 MET A N 1
ATOM 2881 C CA . MET A 1 382 ? -10.32 -28.984 -8.812 1 97.19 382 MET A CA 1
ATOM 2882 C C . MET A 1 382 ? -10.398 -30.141 -7.812 1 97.19 382 MET A C 1
ATOM 2884 O O . MET A 1 382 ? -10.445 -31.297 -8.203 1 97.19 382 MET A O 1
ATOM 2888 N N . TYR A 1 383 ? -10.328 -29.812 -6.504 1 96.19 383 TYR A N 1
ATOM 2889 C CA . TYR A 1 383 ? -10.359 -30.797 -5.434 1 96.19 383 TYR A CA 1
ATOM 2890 C C . TYR A 1 383 ? -11.789 -31.219 -5.125 1 96.19 383 TYR A C 1
ATOM 2892 O O . TYR A 1 383 ? -12.703 -30.391 -5.129 1 96.19 383 TYR A O 1
ATOM 2900 N N . PRO A 1 384 ? -12.125 -32.531 -4.961 1 96.12 384 PRO A N 1
ATOM 2901 C CA . PRO A 1 384 ? -11.18 -33.656 -4.809 1 96.12 384 PRO A CA 1
ATOM 2902 C C . PRO A 1 384 ? -11.008 -34.438 -6.094 1 96.12 384 PRO A C 1
ATOM 2904 O O . PRO A 1 384 ? -10.445 -35.562 -6.062 1 96.12 384 PRO A O 1
ATOM 2907 N N . THR A 1 385 ? -11.531 -33.906 -7.188 1 97.88 385 THR A N 1
ATOM 2908 C CA . THR A 1 385 ? -11.336 -34.594 -8.453 1 97.88 385 THR A CA 1
ATOM 2909 C C . THR A 1 385 ? -9.852 -34.781 -8.742 1 97.88 385 THR A C 1
ATOM 2911 O O . THR A 1 385 ? -9.438 -35.812 -9.281 1 97.88 385 THR A O 1
ATOM 2914 N N . LYS A 1 386 ? -9.086 -33.844 -8.445 1 98.19 386 LYS A N 1
ATOM 2915 C CA . LYS A 1 386 ? -7.633 -33.875 -8.547 1 98.19 386 LYS A CA 1
ATOM 2916 C C . LYS A 1 386 ? -6.977 -33.531 -7.219 1 98.19 386 LYS A C 1
ATOM 2918 O O . LYS A 1 386 ? -7.613 -32.938 -6.34 1 98.19 386 LYS A O 1
ATOM 2923 N N . GLY A 1 387 ? -5.734 -33.875 -7.047 1 98.31 387 GLY A N 1
ATOM 2924 C CA . GLY A 1 387 ? -4.938 -33.438 -5.906 1 98.31 387 GLY A CA 1
ATOM 2925 C C . GLY A 1 387 ? -4.965 -34.438 -4.758 1 98.31 387 GLY A C 1
ATOM 2926 O O . GLY A 1 387 ? -4.414 -34.156 -3.688 1 98.31 387 GLY A O 1
ATOM 2927 N N . VAL A 1 388 ? -5.582 -35.625 -4.984 1 98.62 388 VAL A N 1
ATOM 2928 C CA . VAL A 1 388 ? -5.695 -36.625 -3.916 1 98.62 388 VAL A CA 1
ATOM 2929 C C . VAL A 1 388 ? -5.805 -38.031 -4.516 1 98.62 388 VAL A C 1
ATOM 2931 O O . VAL A 1 388 ? -6.25 -38.188 -5.656 1 98.62 388 VAL A O 1
ATOM 2934 N N . ILE A 1 389 ? -5.285 -39 -3.83 1 98.81 389 ILE A N 1
ATOM 2935 C CA . ILE A 1 389 ? -5.543 -40.406 -4.145 1 98.81 389 ILE A CA 1
ATOM 2936 C C . ILE A 1 389 ? -6.691 -40.938 -3.281 1 98.81 389 ILE A C 1
ATOM 2938 O O . ILE A 1 389 ? -6.5 -41.25 -2.109 1 98.81 389 ILE A O 1
ATOM 2942 N N . ALA A 1 390 ? -7.809 -41.031 -3.871 1 98.62 390 ALA A N 1
ATOM 2943 C CA . ALA A 1 390 ? -9.016 -41.469 -3.18 1 98.62 390 ALA A CA 1
ATOM 2944 C C . ALA A 1 390 ? -10.062 -41.969 -4.172 1 98.62 390 ALA A C 1
ATOM 2946 O O . ALA A 1 390 ? -10.07 -41.562 -5.336 1 98.62 390 ALA A O 1
ATOM 2947 N N . PRO A 1 391 ? -10.93 -42.844 -3.652 1 98.56 391 PRO A N 1
ATOM 2948 C CA . PRO A 1 391 ? -12.008 -43.281 -4.547 1 98.56 391 PRO A CA 1
ATOM 2949 C C . PRO A 1 391 ? -12.82 -42.125 -5.102 1 98.56 391 PRO A C 1
ATOM 2951 O O . PRO A 1 391 ? -13.195 -41.219 -4.352 1 98.56 391 PRO A O 1
ATOM 2954 N N . GLY A 1 392 ? -13 -42.188 -6.395 1 98.44 392 GLY A N 1
ATOM 2955 C CA . GLY A 1 392 ? -13.773 -41.125 -7.031 1 98.44 392 GLY A CA 1
ATOM 2956 C C . GLY A 1 392 ? -12.914 -40.062 -7.691 1 98.44 392 GLY A C 1
ATOM 2957 O O . GLY A 1 392 ? -13.352 -39.406 -8.633 1 98.44 392 GLY A O 1
ATOM 2958 N N . ALA A 1 393 ? -11.68 -39.844 -7.285 1 98.75 393 ALA A N 1
ATOM 2959 C CA . ALA A 1 393 ? -10.75 -38.875 -7.863 1 98.75 393 ALA A CA 1
ATOM 2960 C C . ALA A 1 393 ? -10.195 -39.375 -9.195 1 98.75 393 ALA A C 1
ATOM 2962 O O . ALA A 1 393 ? -10.156 -40.594 -9.445 1 98.75 393 ALA A O 1
ATOM 2963 N N . ASP A 1 394 ? -9.875 -38.438 -10.086 1 98.81 394 ASP A N 1
ATOM 2964 C CA . ASP A 1 394 ? -9.109 -38.812 -11.266 1 98.81 394 ASP A CA 1
ATOM 2965 C C . ASP A 1 394 ? -7.875 -39.625 -10.875 1 98.81 394 ASP A C 1
ATOM 2967 O O . ASP A 1 394 ? -7.219 -39.344 -9.875 1 98.81 394 ASP A O 1
ATOM 2971 N N . ALA A 1 395 ? -7.637 -40.656 -11.68 1 98.81 395 ALA A N 1
ATOM 2972 C CA . ALA A 1 395 ? -6.438 -41.438 -11.43 1 98.81 395 ALA A CA 1
ATOM 2973 C C . ALA A 1 395 ? -5.191 -40.719 -11.938 1 98.81 395 ALA A C 1
ATOM 2975 O O . ALA A 1 395 ? -4.492 -41.25 -12.82 1 98.81 395 ALA A O 1
ATOM 2976 N N . ASP A 1 396 ? -4.965 -39.562 -11.477 1 98.88 396 ASP A N 1
ATOM 2977 C CA . ASP A 1 396 ? -3.709 -38.844 -11.609 1 98.88 396 ASP A CA 1
ATOM 2978 C C . ASP A 1 396 ? -2.719 -39.25 -10.523 1 98.88 396 ASP A C 1
ATOM 2980 O O . ASP A 1 396 ? -2.77 -38.719 -9.406 1 98.88 396 ASP A O 1
ATOM 2984 N N . ILE A 1 397 ? -1.796 -40.094 -10.875 1 98.94 397 ILE A N 1
ATOM 2985 C CA . ILE A 1 397 ? -0.966 -40.781 -9.875 1 98.94 397 ILE A CA 1
ATOM 2986 C C . ILE A 1 397 ? 0.488 -40.781 -10.344 1 98.94 397 ILE A C 1
ATOM 2988 O O . ILE A 1 397 ? 0.771 -41.094 -11.5 1 98.94 397 ILE A O 1
ATOM 2992 N N . VAL A 1 398 ? 1.351 -40.469 -9.492 1 98.94 398 VAL A N 1
ATOM 2993 C CA . VAL A 1 398 ? 2.785 -40.531 -9.742 1 98.94 398 VAL A CA 1
ATOM 2994 C C . VAL A 1 398 ? 3.404 -41.625 -8.844 1 98.94 398 VAL A C 1
ATOM 2996 O O . VAL A 1 398 ? 3.229 -41.594 -7.625 1 98.94 398 VAL A O 1
ATOM 2999 N N . LEU A 1 399 ? 3.982 -42.625 -9.414 1 98.94 399 LEU A N 1
ATOM 3000 C CA . LEU A 1 399 ? 4.895 -43.469 -8.672 1 98.94 399 LEU A CA 1
ATOM 3001 C C . LEU A 1 399 ? 6.266 -42.812 -8.531 1 98.94 399 LEU A C 1
ATOM 3003 O O . LEU A 1 399 ? 7.016 -42.719 -9.508 1 98.94 399 LEU A O 1
ATOM 3007 N N . TRP A 1 400 ? 6.516 -42.375 -7.363 1 98.88 400 TRP A N 1
ATOM 3008 C CA . TRP A 1 400 ? 7.703 -41.562 -7.059 1 98.88 400 TRP A CA 1
ATOM 3009 C C . TRP A 1 400 ? 8.797 -42.438 -6.457 1 98.88 400 TRP A C 1
ATOM 3011 O O . TRP A 1 400 ? 8.586 -43.125 -5.445 1 98.88 400 TRP A O 1
ATOM 3021 N N . ASN A 1 401 ? 9.961 -42.5 -7.082 1 98.75 401 ASN A N 1
ATOM 3022 C CA . ASN A 1 401 ? 11.117 -43.25 -6.582 1 98.75 401 ASN A CA 1
ATOM 3023 C C . ASN A 1 401 ? 12.039 -42.344 -5.762 1 98.75 401 ASN A C 1
ATOM 3025 O O . ASN A 1 401 ? 12.812 -41.562 -6.324 1 98.75 401 ASN A O 1
ATOM 3029 N N . PRO A 1 402 ? 12 -42.438 -4.465 1 98.38 402 PRO A N 1
ATOM 3030 C CA . PRO A 1 402 ? 12.781 -41.531 -3.621 1 98.38 402 PRO A CA 1
ATOM 3031 C C . PRO A 1 402 ? 14.289 -41.719 -3.773 1 98.38 402 PRO A C 1
ATOM 3033 O O . PRO A 1 402 ? 15.078 -40.875 -3.387 1 98.38 402 PRO A O 1
ATOM 3036 N N . ALA A 1 403 ? 14.719 -42.812 -4.414 1 97.25 403 ALA A N 1
ATOM 3037 C CA . ALA A 1 403 ? 16.141 -43.125 -4.492 1 97.25 403 ALA A CA 1
ATOM 3038 C C . ALA A 1 403 ? 16.719 -42.75 -5.852 1 97.25 403 ALA A C 1
ATOM 3040 O O . ALA A 1 403 ? 17.938 -42.719 -6.02 1 97.25 403 ALA A O 1
ATOM 3041 N N . ALA A 1 404 ? 15.875 -42.531 -6.746 1 97.62 404 ALA A N 1
ATOM 3042 C CA . ALA A 1 404 ? 16.344 -42.25 -8.102 1 97.62 404 ALA A CA 1
ATOM 3043 C C . ALA A 1 404 ? 17.156 -40.938 -8.141 1 97.62 404 ALA A C 1
ATOM 3045 O O . ALA A 1 404 ? 16.75 -39.938 -7.547 1 97.62 404 ALA A O 1
ATOM 3046 N N . GLU A 1 405 ? 18.297 -40.969 -8.812 1 97.12 405 GLU A N 1
ATOM 3047 C CA . GLU A 1 405 ? 19.125 -39.781 -9.016 1 97.12 405 GLU A CA 1
ATOM 3048 C C . GLU A 1 405 ? 18.875 -39.188 -10.391 1 97.12 405 GLU A C 1
ATOM 3050 O O . GLU A 1 405 ? 18.594 -39.906 -11.359 1 97.12 405 GLU A O 1
ATOM 3055 N N . HIS A 1 406 ? 18.922 -37.969 -10.43 1 96.25 406 HIS A N 1
ATOM 3056 C CA . HIS A 1 406 ? 18.703 -37.25 -11.688 1 96.25 406 HIS A CA 1
ATOM 3057 C C . HIS A 1 406 ? 19.609 -36.031 -11.797 1 96.25 406 HIS A C 1
ATOM 3059 O O . HIS A 1 406 ? 19.797 -35.312 -10.82 1 96.25 406 HIS A O 1
ATOM 3065 N N . LEU A 1 407 ? 20.219 -35.844 -12.961 1 97.44 407 LEU A N 1
ATOM 3066 C CA . LEU A 1 407 ? 21 -34.656 -13.297 1 97.44 407 LEU A CA 1
ATOM 3067 C C . LEU A 1 407 ? 20.156 -33.656 -14.07 1 97.44 407 LEU A C 1
ATOM 3069 O O . LEU A 1 407 ? 19.656 -33.969 -15.156 1 97.44 407 LEU A O 1
ATOM 3073 N N . ILE A 1 408 ? 19.938 -32.469 -13.539 1 98.12 408 ILE A N 1
ATOM 3074 C CA . ILE A 1 408 ? 19.188 -31.406 -14.227 1 98.12 408 ILE A CA 1
ATOM 3075 C C . ILE A 1 408 ? 20.109 -30.656 -15.188 1 98.12 408 ILE A C 1
ATOM 3077 O O . ILE A 1 408 ? 21.141 -30.125 -14.781 1 98.12 408 ILE A O 1
ATOM 3081 N N . SER A 1 409 ? 19.734 -30.672 -16.422 1 98 409 SER A N 1
ATOM 3082 C CA . SER A 1 409 ? 20.516 -30.016 -17.469 1 98 409 SER A CA 1
ATOM 3083 C C . SER A 1 409 ? 19.656 -29.719 -18.688 1 98 409 SER A C 1
ATOM 3085 O O . SER A 1 409 ? 18.656 -30.406 -18.938 1 98 409 SER A O 1
ATOM 3087 N N . ALA A 1 410 ? 20.078 -28.703 -19.438 1 97.69 410 ALA A N 1
ATOM 3088 C CA . ALA A 1 410 ? 19.438 -28.453 -20.734 1 97.69 410 ALA A CA 1
ATOM 3089 C C . ALA A 1 410 ? 19.609 -29.641 -21.656 1 97.69 410 ALA A C 1
ATOM 3091 O O . ALA A 1 410 ? 18.75 -29.891 -22.531 1 97.69 410 ALA A O 1
ATOM 3092 N N . ALA A 1 411 ? 20.578 -30.422 -21.422 1 96.56 411 ALA A N 1
ATOM 3093 C CA . ALA A 1 411 ? 20.859 -31.594 -22.25 1 96.56 411 ALA A CA 1
ATOM 3094 C C . ALA A 1 411 ? 19.922 -32.75 -21.906 1 96.56 411 ALA A C 1
ATOM 3096 O O . ALA A 1 411 ? 19.672 -33.625 -22.734 1 96.56 411 ALA A O 1
ATOM 3097 N N . THR A 1 412 ? 19.359 -32.719 -20.734 1 94.44 412 THR A N 1
ATOM 3098 C CA . THR A 1 412 ? 18.594 -33.875 -20.266 1 94.44 412 THR A CA 1
ATOM 3099 C C . THR A 1 412 ? 17.109 -33.531 -20.141 1 94.44 412 THR A C 1
ATOM 3101 O O . THR A 1 412 ? 16.281 -34.438 -20.078 1 94.44 412 THR A O 1
ATOM 3104 N N . HIS A 1 413 ? 16.781 -32.281 -20.047 1 96.19 413 HIS A N 1
ATOM 3105 C CA . HIS A 1 413 ? 15.375 -31.984 -19.844 1 96.19 413 HIS A CA 1
ATOM 3106 C C . HIS A 1 413 ? 14.609 -32 -21.172 1 96.19 413 HIS A C 1
ATOM 3108 O O . HIS A 1 413 ? 15.211 -32 -22.234 1 96.19 413 HIS A O 1
ATOM 3114 N N . SER A 1 414 ? 13.297 -32.062 -21.109 1 97.5 414 SER A N 1
ATOM 3115 C CA . SER A 1 414 ? 12.445 -32.156 -22.281 1 97.5 414 SER A CA 1
ATOM 3116 C C . SER A 1 414 ? 11.836 -30.812 -22.641 1 97.5 414 SER A C 1
ATOM 3118 O O . SER A 1 414 ? 11.07 -30.719 -23.609 1 97.5 414 SER A O 1
ATOM 3120 N N . MET A 1 415 ? 12.148 -29.781 -21.891 1 98.25 415 MET A N 1
ATOM 3121 C CA . MET A 1 415 ? 11.719 -28.422 -22.219 1 98.25 415 MET A CA 1
ATOM 3122 C C . MET A 1 415 ? 12.469 -27.891 -23.438 1 98.25 415 MET A C 1
ATOM 3124 O O . MET A 1 415 ? 13.57 -28.344 -23.734 1 98.25 415 MET A O 1
ATOM 3128 N N . ARG A 1 416 ? 11.859 -26.984 -24.094 1 97.69 416 ARG A N 1
ATOM 3129 C CA . ARG A 1 416 ? 12.445 -26.469 -25.328 1 97.69 416 ARG A CA 1
ATOM 3130 C C . ARG A 1 416 ? 13.539 -25.453 -25.031 1 97.69 416 ARG A C 1
ATOM 3132 O O . ARG A 1 416 ? 14.352 -25.125 -25.891 1 97.69 416 ARG A O 1
ATOM 3139 N N . CYS A 1 417 ? 13.555 -24.922 -23.859 1 97.56 417 CYS A N 1
ATOM 3140 C CA . CYS A 1 417 ? 14.516 -23.891 -23.484 1 97.56 417 CYS A CA 1
ATOM 3141 C C . CYS A 1 417 ? 15.945 -24.422 -23.578 1 97.56 417 CYS A C 1
ATOM 3143 O O . CYS A 1 417 ? 16.203 -25.578 -23.219 1 97.56 417 CYS A O 1
ATOM 3145 N N . ASP A 1 418 ? 16.953 -23.594 -24.016 1 98.38 418 ASP A N 1
ATOM 3146 C CA . ASP A 1 418 ? 18.312 -24.031 -24.312 1 98.38 418 ASP A CA 1
ATOM 3147 C C . ASP A 1 418 ? 19.219 -23.906 -23.094 1 98.38 418 ASP A C 1
ATOM 3149 O O . ASP A 1 418 ? 20.438 -23.953 -23.203 1 98.38 418 ASP A O 1
ATOM 3153 N N . TYR A 1 419 ? 18.609 -23.656 -21.953 1 98.38 419 TYR A N 1
ATOM 3154 C CA .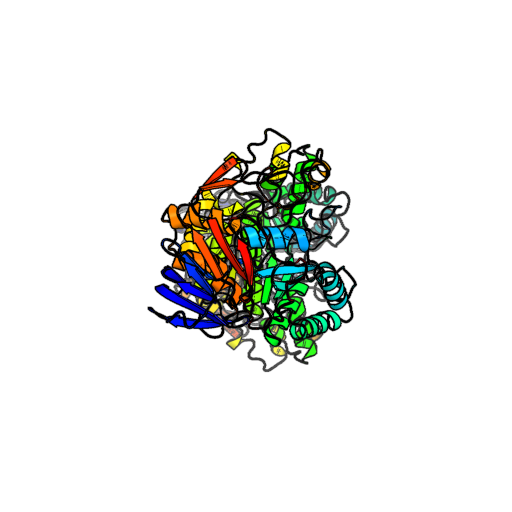 TYR A 1 419 ? 19.328 -23.656 -20.688 1 98.38 419 TYR A CA 1
ATOM 3155 C C . TYR A 1 419 ? 18.438 -24.125 -19.547 1 98.38 419 TYR A C 1
ATOM 3157 O O . TYR A 1 419 ? 17.234 -24.297 -19.734 1 98.38 419 TYR A O 1
ATOM 3165 N N . SER A 1 420 ? 19.031 -24.516 -18.453 1 98.19 420 SER A N 1
ATOM 3166 C CA . SER A 1 420 ? 18.328 -24.766 -17.203 1 98.19 420 SER A CA 1
ATOM 3167 C C . SER A 1 420 ? 18.766 -23.797 -16.109 1 98.19 420 SER A C 1
ATOM 3169 O O . SER A 1 420 ? 19.953 -23.469 -16 1 98.19 420 SER A O 1
ATOM 3171 N N . MET A 1 421 ? 17.812 -23.266 -15.344 1 98 421 MET A N 1
ATOM 3172 C CA . MET A 1 421 ? 18.156 -22.406 -14.219 1 98 421 MET A CA 1
ATOM 3173 C C . MET A 1 421 ? 18.922 -23.172 -13.148 1 98 421 MET A C 1
ATOM 3175 O O . MET A 1 421 ? 19.562 -22.578 -12.289 1 98 421 MET A O 1
ATOM 3179 N N . PHE A 1 422 ? 18.828 -24.562 -13.227 1 98.5 422 PHE A N 1
ATOM 3180 C CA . PHE A 1 422 ? 19.469 -25.438 -12.258 1 98.5 422 PHE A CA 1
ATOM 3181 C C . PHE A 1 422 ? 20.469 -26.359 -12.945 1 98.5 422 PHE A C 1
ATOM 3183 O O . PHE A 1 422 ? 20.562 -27.547 -12.609 1 98.5 422 PHE A O 1
ATOM 3190 N N . GLU A 1 423 ? 21.125 -25.812 -13.883 1 98.38 423 GLU A N 1
ATOM 3191 C CA . GLU A 1 423 ? 22.062 -26.578 -14.711 1 98.38 423 GLU A CA 1
ATOM 3192 C C . GLU A 1 423 ? 23.109 -27.281 -13.867 1 98.38 423 GLU A C 1
ATOM 3194 O O . GLU A 1 423 ? 23.812 -26.656 -13.078 1 98.38 423 GLU A O 1
ATOM 3199 N N . GLY A 1 424 ? 23.172 -28.547 -14.055 1 98.19 424 GLY A N 1
ATOM 3200 C CA . GLY A 1 424 ? 24.219 -29.344 -13.43 1 98.19 424 GLY A CA 1
ATOM 3201 C C . GLY A 1 424 ? 23.875 -29.797 -12.023 1 98.19 424 GLY A C 1
ATOM 3202 O O . GLY A 1 424 ? 24.672 -30.469 -11.367 1 98.19 424 GLY A O 1
ATOM 3203 N N . TRP A 1 425 ? 22.703 -29.453 -11.555 1 98.44 425 TRP A N 1
ATOM 3204 C CA . TRP A 1 425 ? 22.312 -29.875 -10.211 1 98.44 425 TRP A CA 1
ATOM 3205 C C . TRP A 1 425 ? 21.953 -31.359 -10.188 1 98.44 425 TRP A C 1
ATOM 3207 O O . TRP A 1 425 ? 21.234 -31.844 -11.07 1 98.44 425 TRP A O 1
ATOM 3217 N N . LYS A 1 426 ? 22.453 -32.094 -9.25 1 98.12 426 LYS A N 1
ATOM 3218 C CA . LYS A 1 426 ? 22.078 -33.469 -8.992 1 98.12 426 LYS A CA 1
ATOM 3219 C C . LYS A 1 426 ? 21.031 -33.562 -7.887 1 98.12 426 LYS A C 1
ATOM 3221 O O . LYS A 1 426 ? 21.25 -33.062 -6.781 1 98.12 426 LYS A O 1
ATOM 3226 N N . VAL A 1 427 ? 19.938 -34.219 -8.227 1 98.12 427 VAL A N 1
ATOM 3227 C CA . VAL A 1 427 ? 18.859 -34.344 -7.25 1 98.12 427 VAL A CA 1
ATOM 3228 C C . VAL A 1 427 ? 18.5 -35.812 -7.051 1 98.12 427 VAL A C 1
ATOM 3230 O O . VAL A 1 427 ? 18.797 -36.656 -7.902 1 98.12 427 VAL A O 1
ATOM 3233 N N . LYS A 1 428 ? 17.953 -36.031 -5.867 1 98.44 428 LYS A N 1
ATOM 3234 C CA . LYS A 1 428 ? 17.453 -37.375 -5.523 1 98.44 428 LYS A CA 1
ATOM 3235 C C . LYS A 1 428 ? 15.945 -37.344 -5.328 1 98.44 428 LYS A C 1
ATOM 3237 O O . LYS A 1 428 ? 15.422 -36.531 -4.559 1 98.44 428 LYS A O 1
ATOM 3242 N N . GLY A 1 429 ? 15.242 -38.406 -5.938 1 98.31 429 GLY A N 1
ATOM 3243 C CA . GLY A 1 429 ? 13.789 -38.438 -6.031 1 98.31 429 GLY A CA 1
ATOM 3244 C C . GLY A 1 429 ? 13.273 -38.062 -7.406 1 98.31 429 GLY A C 1
ATOM 3245 O O . GLY A 1 429 ? 13.633 -37 -7.949 1 98.31 429 GLY A O 1
ATOM 3246 N N . ASN A 1 430 ? 12.547 -38.906 -8.047 1 97.88 430 ASN A N 1
ATOM 3247 C CA . ASN A 1 430 ? 12.062 -38.688 -9.406 1 97.88 430 ASN A CA 1
ATOM 3248 C C . ASN A 1 430 ? 10.812 -39.5 -9.703 1 97.88 430 ASN A C 1
ATOM 3250 O O . ASN A 1 430 ? 10.586 -40.562 -9.078 1 97.88 430 ASN A O 1
ATOM 3254 N N . ALA A 1 431 ? 10.055 -39 -10.609 1 98.5 431 ALA A N 1
ATOM 3255 C CA . ALA A 1 431 ? 8.906 -39.781 -11.086 1 98.5 431 ALA A CA 1
ATOM 3256 C C . ALA A 1 431 ? 9.352 -41 -11.883 1 98.5 431 ALA A C 1
ATOM 3258 O O . ALA A 1 431 ? 10.102 -40.875 -12.859 1 98.5 431 ALA A O 1
ATOM 3259 N N . GLN A 1 432 ? 8.906 -42.094 -11.461 1 98.5 432 GLN A N 1
ATOM 3260 C CA . GLN A 1 432 ? 9.203 -43.312 -12.203 1 98.5 432 GLN A CA 1
ATOM 3261 C C . GLN A 1 432 ? 8.109 -43.625 -13.219 1 98.5 432 GLN A C 1
ATOM 3263 O O . GLN A 1 432 ? 8.391 -44 -14.352 1 98.5 432 GLN A O 1
ATOM 3268 N N . LYS A 1 433 ? 6.891 -43.562 -12.797 1 98.81 433 LYS A N 1
ATOM 3269 C CA . LYS A 1 433 ? 5.703 -43.688 -13.641 1 98.81 433 LYS A CA 1
ATOM 3270 C C . LYS A 1 433 ? 4.695 -42.594 -13.328 1 98.81 433 LYS A C 1
ATOM 3272 O O . LYS A 1 433 ? 4.582 -42.156 -12.188 1 98.81 433 LYS A O 1
ATOM 3277 N N . VAL A 1 434 ? 4.039 -42.125 -14.359 1 98.94 434 VAL A N 1
ATOM 3278 C CA . VAL A 1 434 ? 3.004 -41.125 -14.188 1 98.94 434 VAL A CA 1
ATOM 3279 C C . VAL A 1 434 ? 1.721 -41.562 -1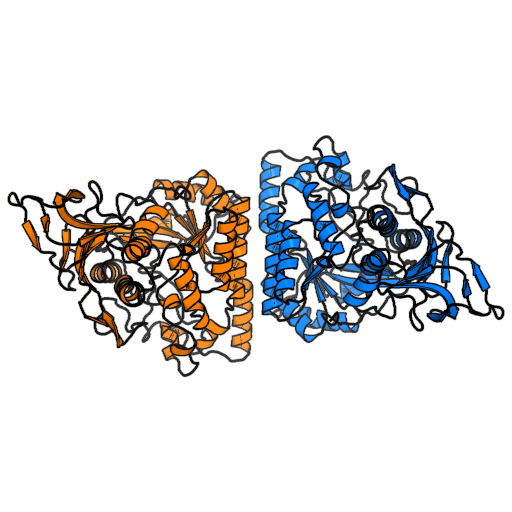4.883 1 98.94 434 VAL A C 1
ATOM 3281 O O . VAL A 1 434 ? 1.738 -41.906 -16.062 1 98.94 434 VAL A O 1
ATOM 3284 N N . PHE A 1 435 ? 0.686 -41.625 -14.141 1 98.88 435 PHE A N 1
ATOM 3285 C CA . PHE A 1 435 ? -0.646 -41.875 -14.68 1 98.88 435 PHE A CA 1
ATOM 3286 C C . PHE A 1 435 ? -1.457 -40.594 -14.734 1 98.88 435 PHE A C 1
ATOM 3288 O O . PHE A 1 435 ? -1.407 -39.781 -13.805 1 98.88 435 PHE A O 1
ATOM 3295 N N . SER A 1 436 ? -2.111 -40.344 -15.812 1 98.81 436 SER A N 1
ATOM 3296 C CA . SER A 1 436 ? -3.094 -39.281 -15.961 1 98.81 436 SER A CA 1
ATOM 3297 C C . SER A 1 436 ? -4.457 -39.844 -16.359 1 98.81 436 SER A C 1
ATOM 3299 O O . SER A 1 436 ? -4.586 -40.469 -17.406 1 98.81 436 SER A O 1
ATOM 3301 N N . ARG A 1 437 ? -5.426 -39.625 -15.531 1 98.44 437 ARG A N 1
ATOM 3302 C CA . ARG A 1 437 ? -6.754 -40.219 -15.711 1 98.44 437 ARG A CA 1
ATOM 3303 C C . ARG A 1 437 ? -6.668 -41.719 -16.016 1 98.44 437 ARG A C 1
ATOM 3305 O O . ARG A 1 437 ? -7.289 -42.188 -16.969 1 98.44 437 ARG A O 1
ATOM 3312 N N . GLY A 1 438 ? -5.816 -42.312 -15.305 1 98.19 438 GLY A N 1
ATOM 3313 C CA . GLY A 1 438 ? -5.75 -43.781 -15.352 1 98.19 438 GLY A CA 1
ATOM 3314 C C . GLY A 1 438 ? -4.832 -44.281 -16.438 1 98.19 438 GLY A C 1
ATOM 3315 O O . GLY A 1 438 ? -4.449 -45.469 -16.438 1 98.19 438 GLY A O 1
ATOM 3316 N N . GLU A 1 439 ? -4.449 -43.469 -17.328 1 98.31 439 GLU A N 1
ATOM 3317 C CA . GLU A 1 439 ? -3.559 -43.844 -18.422 1 98.31 439 GLU A CA 1
ATOM 3318 C C . GLU A 1 439 ? -2.094 -43.656 -18.031 1 98.31 439 GLU A C 1
ATOM 3320 O O . GLU A 1 439 ? -1.713 -42.594 -17.531 1 98.31 439 GLU A O 1
ATOM 3325 N N . LEU A 1 440 ? -1.255 -44.719 -18.203 1 98.62 440 LEU A N 1
ATOM 3326 C CA . LEU A 1 440 ? 0.185 -44.531 -18.047 1 98.62 440 LEU A CA 1
ATOM 3327 C C . LEU A 1 440 ? 0.756 -43.656 -19.141 1 98.62 440 LEU A C 1
ATOM 3329 O O . LEU A 1 440 ? 0.733 -44 -20.328 1 98.62 440 LEU A O 1
ATOM 3333 N N . ILE A 1 441 ? 1.288 -42.531 -18.781 1 98.81 441 ILE A N 1
ATOM 3334 C CA . ILE A 1 441 ? 1.696 -41.594 -19.812 1 98.81 441 ILE A CA 1
ATOM 3335 C C . ILE A 1 441 ? 3.209 -41.406 -19.766 1 98.81 441 ILE A C 1
ATOM 3337 O O . ILE A 1 441 ? 3.812 -40.906 -20.719 1 98.81 441 ILE A O 1
ATOM 3341 N N . VAL A 1 442 ? 3.84 -41.562 -18.656 1 98.75 442 VAL A N 1
ATOM 3342 C CA . VAL A 1 442 ? 5.293 -41.5 -18.516 1 98.75 442 VAL A CA 1
ATOM 3343 C C . VAL A 1 442 ? 5.805 -42.812 -17.906 1 98.75 442 VAL A C 1
ATOM 3345 O O . VAL A 1 442 ? 5.273 -43.281 -16.906 1 98.75 442 VAL A O 1
ATOM 3348 N N . ASP A 1 443 ? 6.762 -43.375 -18.469 1 98.5 443 ASP A N 1
ATOM 3349 C CA . ASP A 1 443 ? 7.426 -44.594 -17.984 1 98.5 443 ASP A CA 1
ATOM 3350 C C . ASP A 1 443 ? 8.945 -44.406 -17.984 1 98.5 443 ASP A C 1
ATOM 3352 O O . ASP A 1 443 ? 9.57 -44.344 -19.031 1 98.5 443 ASP A O 1
ATOM 3356 N N . ASN A 1 444 ? 9.555 -44.375 -16.797 1 95.62 444 ASN A N 1
ATOM 3357 C CA . ASN A 1 444 ? 10.992 -44.25 -16.578 1 95.62 444 ASN A CA 1
ATOM 3358 C C . ASN A 1 444 ? 11.555 -43.062 -17.344 1 95.62 444 ASN A C 1
ATOM 3360 O O . ASN A 1 444 ? 12.508 -43.188 -18.109 1 95.62 444 ASN A O 1
ATOM 3364 N N . GLY A 1 445 ? 10.828 -41.969 -17.203 1 94.06 445 GLY A N 1
ATOM 3365 C CA . GLY A 1 445 ? 11.336 -40.688 -17.688 1 94.06 445 GLY A CA 1
ATOM 3366 C C . GLY A 1 445 ? 10.992 -40.406 -19.141 1 94.06 445 GLY A C 1
ATOM 3367 O O . GLY A 1 445 ? 11.383 -39.375 -19.703 1 94.06 445 GLY A O 1
ATOM 3368 N N . LYS A 1 446 ? 10.234 -41.312 -19.719 1 97.06 446 LYS A N 1
ATOM 3369 C CA . LYS A 1 446 ? 9.867 -41.125 -21.109 1 97.06 446 LYS A CA 1
ATOM 3370 C C . LYS A 1 446 ? 8.359 -40.969 -21.266 1 97.06 446 LYS A C 1
ATOM 3372 O O . LYS A 1 446 ? 7.578 -41.75 -20.719 1 97.06 446 LYS A O 1
ATOM 3377 N N . TYR A 1 447 ? 8.016 -39.969 -21.953 1 98.25 447 TYR A N 1
ATOM 3378 C CA . TYR A 1 447 ? 6.605 -39.781 -22.297 1 98.25 447 TYR A CA 1
ATOM 3379 C C . TYR A 1 447 ? 6.18 -40.781 -23.359 1 98.25 447 TYR A C 1
ATOM 3381 O O . TYR A 1 447 ? 6.789 -40.875 -24.422 1 98.25 447 TYR A O 1
ATOM 3389 N N . ILE A 1 448 ? 5.027 -41.5 -23.172 1 98.44 448 ILE A N 1
ATOM 3390 C CA . ILE A 1 448 ? 4.734 -42.625 -24.047 1 98.44 448 ILE A CA 1
ATOM 3391 C C . ILE A 1 448 ? 3.287 -42.562 -24.531 1 98.44 448 ILE A C 1
ATOM 3393 O O . ILE A 1 448 ? 2.791 -43.469 -25.188 1 98.44 448 ILE A O 1
ATOM 3397 N N . ALA A 1 449 ? 2.572 -41.531 -24.172 1 98.06 449 ALA A N 1
ATOM 3398 C CA . ALA A 1 449 ? 1.163 -41.406 -24.531 1 98.06 449 ALA A CA 1
ATOM 3399 C C . ALA A 1 449 ? 0.985 -40.531 -25.75 1 98.06 449 ALA A C 1
ATOM 3401 O O . ALA A 1 449 ? 1.964 -40 -26.312 1 98.06 449 ALA A O 1
ATOM 3402 N N . ALA A 1 450 ? -0.207 -40.438 -26.234 1 97.62 450 ALA A N 1
ATOM 3403 C CA . ALA A 1 450 ? -0.524 -39.625 -27.406 1 97.62 450 ALA A CA 1
ATOM 3404 C C . ALA A 1 450 ? -0.505 -38.125 -27.062 1 97.62 450 ALA A C 1
ATOM 3406 O O . ALA A 1 450 ? -0.923 -37.719 -25.969 1 97.62 450 ALA A O 1
ATOM 3407 N N . THR A 1 451 ? -0.014 -37.375 -28.031 1 95.88 451 THR A N 1
ATOM 3408 C CA . THR A 1 451 ? -0.154 -35.938 -27.906 1 95.88 451 THR A CA 1
ATOM 3409 C C . THR A 1 451 ? -1.619 -35.531 -28.016 1 95.88 451 THR A C 1
ATOM 3411 O O . THR A 1 451 ? -2.398 -36.156 -28.734 1 95.88 451 THR A O 1
ATOM 3414 N N . GLY A 1 452 ? -1.991 -34.469 -27.297 1 97.5 452 GLY A N 1
ATOM 3415 C CA . GLY A 1 452 ? -3.324 -33.906 -27.438 1 97.5 452 GLY A CA 1
ATOM 3416 C C . GLY A 1 452 ? -4.359 -34.625 -26.578 1 97.5 452 GLY A C 1
ATOM 3417 O O . GLY A 1 452 ? -5.555 -34.312 -26.672 1 97.5 452 GLY A O 1
ATOM 3418 N N . ARG A 1 453 ? -3.924 -35.5 -25.781 1 97.88 453 ARG A N 1
ATOM 3419 C CA . ARG A 1 453 ? -4.848 -36.281 -24.969 1 97.88 453 ARG A CA 1
ATOM 3420 C C . ARG A 1 453 ? -5.367 -35.469 -23.781 1 97.88 453 ARG A C 1
ATOM 3422 O O . ARG A 1 453 ? -6.359 -35.844 -23.156 1 97.88 453 ARG A O 1
ATOM 3429 N N . GLY A 1 454 ? -4.609 -34.375 -23.375 1 98.19 454 GLY A N 1
ATOM 3430 C CA . GLY A 1 454 ? -5.016 -33.562 -22.25 1 98.19 454 GLY A CA 1
ATOM 3431 C C . GLY A 1 454 ? -6.395 -32.938 -22.406 1 98.19 454 GLY A C 1
ATOM 3432 O O . GLY A 1 454 ? -6.789 -32.562 -23.516 1 98.19 454 GLY A O 1
ATOM 3433 N N . LYS A 1 455 ? -7.109 -32.75 -21.328 1 98.06 455 LYS A N 1
ATOM 3434 C CA . LYS A 1 455 ? -8.461 -32.219 -21.344 1 98.06 455 LYS A CA 1
ATOM 3435 C C . LYS A 1 455 ? -8.523 -30.875 -20.625 1 98.06 455 LYS A C 1
ATOM 3437 O O . LYS A 1 455 ? -7.836 -30.672 -19.609 1 98.06 455 LYS A O 1
ATOM 3442 N N . TYR A 1 456 ? -9.375 -30 -21.203 1 98.31 456 TYR A N 1
ATOM 3443 C CA . TYR A 1 456 ? -9.688 -28.75 -20.516 1 98.31 456 TYR A CA 1
ATOM 3444 C C . TYR A 1 456 ? -10.547 -29 -19.281 1 98.31 456 TYR A C 1
ATOM 3446 O O . TYR A 1 456 ? -11.57 -29.688 -19.359 1 98.31 456 TYR A O 1
ATOM 3454 N N . ILE A 1 457 ? -10.133 -28.516 -18.156 1 97.69 457 ILE A N 1
ATOM 3455 C CA . ILE A 1 457 ? -10.844 -28.672 -16.891 1 97.69 457 ILE A CA 1
ATOM 3456 C C . ILE A 1 457 ? -11.688 -27.438 -16.609 1 97.69 457 ILE A C 1
ATOM 3458 O O . ILE A 1 457 ? -11.148 -26.328 -16.5 1 97.69 457 ILE A O 1
ATOM 3462 N N . ARG A 1 458 ? -12.992 -27.594 -16.5 1 97 458 ARG A N 1
ATOM 3463 C CA . ARG A 1 458 ? -13.859 -26.531 -15.992 1 97 458 ARG A CA 1
ATOM 3464 C C . ARG A 1 458 ? -13.805 -26.469 -14.469 1 97 458 ARG A C 1
ATOM 3466 O O . ARG A 1 458 ? -14.398 -27.312 -13.789 1 97 458 ARG A O 1
ATOM 3473 N N . ARG A 1 459 ? -13.211 -25.453 -13.977 1 97 459 ARG A N 1
ATOM 3474 C CA . ARG A 1 459 ? -12.969 -25.359 -12.539 1 97 459 ARG A CA 1
ATOM 3475 C C . ARG A 1 459 ? -14.141 -24.703 -11.828 1 97 459 ARG A C 1
ATOM 3477 O O . ARG A 1 459 ? -14.867 -23.891 -12.414 1 97 459 ARG A O 1
ATOM 3484 N N . GLU A 1 460 ? -14.258 -25 -10.609 1 94.06 460 GLU A N 1
ATOM 3485 C CA . GLU A 1 460 ? -15.32 -24.422 -9.789 1 94.06 460 GLU A CA 1
ATOM 3486 C C . GLU A 1 460 ? -14.852 -23.125 -9.125 1 94.06 460 GLU A C 1
ATOM 3488 O O . GLU A 1 460 ? -13.695 -23.016 -8.703 1 94.06 460 GLU A O 1
ATOM 3493 N N . ALA A 1 461 ? -15.805 -22.203 -9.133 1 90.88 461 ALA A N 1
ATOM 3494 C CA . ALA A 1 461 ? -15.516 -20.953 -8.438 1 90.88 461 ALA A CA 1
ATOM 3495 C C . ALA A 1 461 ? -15.766 -21.078 -6.938 1 90.88 461 ALA A C 1
ATOM 3497 O O . ALA A 1 461 ? -16.906 -21.016 -6.484 1 90.88 461 ALA A O 1
ATOM 3498 N N . ARG A 1 462 ? -14.688 -21.312 -6.234 1 78.56 462 ARG A N 1
ATOM 3499 C CA . ARG A 1 462 ? -14.82 -21.516 -4.797 1 78.56 462 ARG A CA 1
ATOM 3500 C C . ARG A 1 462 ? -14.055 -20.453 -4.02 1 78.56 462 ARG A C 1
ATOM 3502 O O . ARG A 1 462 ? -13.531 -20.719 -2.936 1 78.56 462 ARG A O 1
ATOM 3509 N N . GLY A 1 463 ? -13.812 -19.25 -4.703 1 62.41 463 GLY A N 1
ATOM 3510 C CA . GLY A 1 463 ? -12.969 -18.141 -4.332 1 62.41 463 GLY A CA 1
ATOM 3511 C C . GLY A 1 463 ? -12.727 -18.047 -2.838 1 62.41 463 GLY A C 1
ATOM 3512 O O . GLY A 1 463 ? -11.859 -17.281 -2.389 1 62.41 463 GLY A O 1
ATOM 3513 N N . GLY A 1 464 ? -13.047 -18.969 -2.008 1 55.31 464 GLY A N 1
ATOM 3514 C CA . GLY A 1 464 ? -12.703 -18.875 -0.597 1 55.31 464 GLY A CA 1
ATOM 3515 C C . GLY A 1 464 ? -12.969 -20.156 0.165 1 55.31 464 GLY A C 1
ATOM 3516 O O . GLY A 1 464 ? -12.898 -20.188 1.396 1 55.31 464 GLY A O 1
ATOM 3517 N N . ALA A 1 465 ? -13.555 -20.984 -0.488 1 55.75 465 ALA A N 1
ATOM 3518 C CA . ALA A 1 465 ? -14.031 -22.172 0.236 1 55.75 465 ALA A CA 1
ATOM 3519 C C . ALA A 1 465 ? -12.867 -23 0.759 1 55.75 465 ALA A C 1
ATOM 3521 O O . ALA A 1 465 ? -13.062 -24.125 1.218 1 55.75 465 ALA A O 1
ATOM 3522 N N . TRP A 1 466 ? -11.773 -22.5 0.576 1 49.28 466 TRP A N 1
ATOM 3523 C CA . TRP A 1 466 ? -10.727 -23.312 1.203 1 49.28 466 TRP A CA 1
ATOM 3524 C C . TRP A 1 466 ? -10.758 -23.141 2.719 1 49.28 466 TRP A C 1
ATOM 3526 O O . TRP A 1 466 ? -9.711 -23.219 3.377 1 49.28 466 TRP A O 1
ATOM 3536 N N . LYS A 1 467 ? -11.977 -22.938 3.094 1 42.69 467 LYS A N 1
ATOM 3537 C CA . LYS A 1 467 ? -12.039 -22.984 4.551 1 42.69 467 LYS A CA 1
ATOM 3538 C C . LYS A 1 467 ? -11.742 -24.375 5.082 1 42.69 467 LYS A C 1
ATOM 3540 O O . LYS A 1 467 ? -12.203 -25.375 4.52 1 42.69 467 LYS A O 1
ATOM 3545 N N . MET B 1 1 ? 14.188 49.469 27.094 1 85 1 MET B N 1
ATOM 3546 C CA . MET B 1 1 ? 13.039 49.094 27.922 1 85 1 MET B CA 1
ATOM 3547 C C . MET B 1 1 ? 12.383 47.812 27.422 1 85 1 MET B C 1
ATOM 3549 O O . MET B 1 1 ? 12.133 47.688 26.219 1 85 1 MET B O 1
ATOM 3553 N N . GLY B 1 2 ? 12.414 46.875 28.281 1 94.62 2 GLY B N 1
ATOM 3554 C CA . GLY B 1 2 ? 11.844 45.594 27.891 1 94.62 2 GLY B CA 1
ATOM 3555 C C . GLY B 1 2 ? 10.578 45.25 28.656 1 94.62 2 GLY B C 1
ATOM 3556 O O . GLY B 1 2 ? 10.008 46.094 29.344 1 94.62 2 GLY B O 1
ATOM 3557 N N . THR B 1 3 ? 9.922 44.156 28.312 1 98 3 THR B N 1
ATOM 3558 C CA . THR B 1 3 ? 8.773 43.594 29.031 1 98 3 THR B CA 1
ATOM 3559 C C . THR B 1 3 ? 9.211 42.469 29.938 1 98 3 THR B C 1
ATOM 3561 O O . THR B 1 3 ? 9.883 41.531 29.5 1 98 3 THR B O 1
ATOM 3564 N N . LEU B 1 4 ? 8.891 42.625 31.219 1 98.44 4 LEU B N 1
ATOM 3565 C CA . LEU B 1 4 ? 9.227 41.594 32.219 1 98.44 4 LEU B CA 1
ATOM 3566 C C . LEU B 1 4 ? 7.973 40.875 32.688 1 98.44 4 LEU B C 1
ATOM 3568 O O . LEU B 1 4 ? 7.098 41.469 33.312 1 98.44 4 LEU B O 1
ATOM 3572 N N . ILE B 1 5 ? 7.812 39.562 32.312 1 98.69 5 ILE B N 1
ATOM 3573 C CA . ILE B 1 5 ? 6.746 38.719 32.812 1 98.69 5 ILE B CA 1
ATOM 3574 C C . ILE B 1 5 ? 7.184 38.062 34.125 1 98.69 5 ILE B C 1
ATOM 3576 O O . ILE B 1 5 ? 8.188 37.344 34.156 1 98.69 5 ILE B O 1
ATOM 3580 N N . GLN B 1 6 ? 6.352 38.25 35.156 1 98.06 6 GLN B N 1
ATOM 3581 C CA . GLN B 1 6 ? 6.812 37.812 36.469 1 98.06 6 GLN B CA 1
ATOM 3582 C C . GLN B 1 6 ? 5.805 36.875 37.125 1 98.06 6 GLN B C 1
ATOM 3584 O O . GLN B 1 6 ? 4.609 36.906 36.812 1 98.06 6 GLN B O 1
ATOM 3589 N N . ASN B 1 7 ? 6.355 36 37.969 1 97.25 7 ASN B N 1
ATOM 3590 C CA . ASN B 1 7 ? 5.602 35.219 38.938 1 97.25 7 ASN B CA 1
ATOM 3591 C C . ASN B 1 7 ? 4.832 34.094 38.25 1 97.25 7 ASN B C 1
ATOM 3593 O O . ASN B 1 7 ? 3.988 33.438 38.875 1 97.25 7 ASN B O 1
ATOM 3597 N N . GLY B 1 8 ? 5.039 33.781 37 1 98.25 8 GLY B N 1
ATOM 3598 C CA . GLY B 1 8 ? 4.359 32.688 36.312 1 98.25 8 GLY B CA 1
ATOM 3599 C C . GLY B 1 8 ? 5.117 31.391 36.406 1 98.25 8 GLY B C 1
ATOM 3600 O O . GLY B 1 8 ? 6.215 31.328 36.938 1 98.25 8 GLY B O 1
ATOM 3601 N N . THR B 1 9 ? 4.512 30.328 36 1 98.75 9 THR B N 1
ATOM 3602 C CA . THR B 1 9 ? 5.172 29.047 35.781 1 98.75 9 THR B CA 1
ATOM 3603 C C . THR B 1 9 ? 5.539 28.875 34.312 1 98.75 9 THR B C 1
ATOM 3605 O O . THR B 1 9 ? 4.664 28.688 33.469 1 98.75 9 THR B O 1
ATOM 3608 N N . VAL B 1 10 ? 6.812 28.922 34 1 98.88 10 VAL B N 1
ATOM 3609 C CA . VAL B 1 10 ? 7.293 28.734 32.625 1 98.88 10 VAL B CA 1
ATOM 3610 C C . VAL B 1 10 ? 7.273 27.25 32.281 1 98.88 10 VAL B C 1
ATOM 3612 O O . VAL B 1 10 ? 7.809 26.422 33 1 98.88 10 VAL B O 1
ATOM 3615 N N . VAL B 1 11 ? 6.613 26.906 31.188 1 98.88 11 VAL B N 1
ATOM 3616 C CA . VAL B 1 11 ? 6.492 25.516 30.766 1 98.88 11 VAL B CA 1
ATOM 3617 C C . VAL B 1 11 ? 7.07 25.344 29.359 1 98.88 11 VAL B C 1
ATOM 3619 O O . VAL B 1 11 ? 6.621 26 28.422 1 98.88 11 VAL B O 1
ATOM 3622 N N . ASN B 1 12 ? 8.102 24.562 29.172 1 98.69 12 ASN B N 1
ATOM 3623 C CA . ASN B 1 12 ? 8.609 24.047 27.906 1 98.69 12 ASN B CA 1
ATOM 3624 C C . ASN B 1 12 ? 8.359 22.547 27.766 1 98.69 12 ASN B C 1
ATOM 3626 O O . ASN B 1 12 ? 7.914 21.906 28.719 1 98.69 12 ASN B O 1
ATOM 3630 N N . ALA B 1 13 ? 8.617 22.031 26.578 1 98 13 ALA B N 1
ATOM 3631 C CA . ALA B 1 13 ? 8.461 20.594 26.359 1 98 13 ALA B CA 1
ATOM 3632 C C . ALA B 1 13 ? 9.359 19.797 27.297 1 98 13 ALA B C 1
ATOM 3634 O O . ALA B 1 13 ? 9.047 18.656 27.641 1 98 13 ALA B O 1
ATOM 3635 N N . THR B 1 14 ? 10.391 20.438 27.812 1 97.38 14 THR B N 1
ATOM 3636 C CA . THR B 1 14 ? 11.414 19.719 28.562 1 97.38 14 THR B CA 1
ATOM 3637 C C . THR B 1 14 ? 11.164 19.844 30.062 1 97.38 14 THR B C 1
ATOM 3639 O O . THR B 1 14 ? 11.883 19.25 30.875 1 97.38 14 THR B O 1
ATOM 3642 N N . GLY B 1 15 ? 10.203 20.719 30.422 1 98.06 15 GLY B N 1
ATOM 3643 C CA . GLY B 1 15 ? 9.93 20.875 31.844 1 98.06 15 GLY B CA 1
ATOM 3644 C C . GLY B 1 15 ? 9.242 22.188 32.188 1 98.06 15 GLY B C 1
ATOM 3645 O O . GLY B 1 15 ? 8.922 22.969 31.297 1 98.06 15 GLY B O 1
ATOM 3646 N N . GLN B 1 16 ? 8.914 22.359 33.469 1 98.25 16 GLN B N 1
ATOM 3647 C CA . GLN B 1 16 ? 8.281 23.578 33.938 1 98.25 16 GLN B CA 1
ATOM 3648 C C . GLN B 1 16 ? 8.992 24.109 35.188 1 98.25 16 GLN B C 1
ATOM 3650 O O . GLN B 1 16 ? 9.602 23.344 35.938 1 98.25 16 GLN B O 1
ATOM 3655 N N . GLN B 1 17 ? 8.977 25.422 35.406 1 98 17 GLN B N 1
ATOM 3656 C CA . GLN B 1 17 ? 9.578 26.094 36.562 1 98 17 GLN B CA 1
ATOM 3657 C C . GLN B 1 17 ? 8.914 27.438 36.812 1 98 17 GLN B C 1
ATOM 3659 O O . GLN B 1 17 ? 8.492 28.125 35.875 1 98 17 GLN B O 1
ATOM 3664 N N . LYS B 1 18 ? 8.883 27.766 38.125 1 98.31 18 LYS B N 1
ATOM 3665 C CA . LYS B 1 18 ? 8.555 29.156 38.438 1 98.31 18 LYS B CA 1
ATOM 3666 C C . LYS B 1 18 ? 9.703 30.094 38.062 1 98.31 18 LYS B C 1
ATOM 3668 O O . LYS B 1 18 ? 10.828 29.938 38.531 1 98.31 18 LYS B O 1
ATOM 3673 N N . ALA B 1 19 ? 9.414 31.016 37.125 1 98.31 19 ALA B N 1
ATOM 3674 C CA . ALA B 1 19 ? 10.484 31.906 36.656 1 98.31 19 ALA B CA 1
ATOM 3675 C C . ALA B 1 19 ? 9.914 33.156 36.031 1 98.31 19 ALA B C 1
ATOM 3677 O O . ALA B 1 19 ? 8.742 33.219 35.688 1 98.31 19 ALA B O 1
ATOM 3678 N N . ASP B 1 20 ? 10.766 34.156 36.062 1 98.31 20 ASP B N 1
ATOM 3679 C CA . ASP B 1 20 ? 10.5 35.375 35.312 1 98.31 20 ASP B CA 1
ATOM 3680 C C . ASP B 1 20 ? 11.062 35.312 33.875 1 98.31 20 ASP B C 1
ATOM 3682 O O . ASP B 1 20 ? 12.039 34.594 33.656 1 98.31 20 ASP B O 1
ATOM 3686 N N . VAL B 1 21 ? 10.43 35.938 32.969 1 98.81 21 VAL B N 1
ATOM 3687 C CA . VAL B 1 21 ? 10.875 36 31.578 1 98.81 21 VAL B CA 1
ATOM 3688 C C . VAL B 1 21 ? 11.07 37.438 31.141 1 98.81 21 VAL B C 1
ATOM 3690 O O . VAL B 1 21 ? 10.148 38.25 31.234 1 98.81 21 VAL B O 1
ATOM 3693 N N . LEU B 1 22 ? 12.258 37.781 30.688 1 98.62 22 LEU B N 1
ATOM 3694 C CA . LEU B 1 22 ? 12.539 39.125 30.188 1 98.62 22 LEU B CA 1
ATOM 3695 C C . LEU B 1 22 ? 12.555 39.125 28.672 1 98.62 22 LEU B C 1
ATOM 3697 O O . LEU B 1 22 ? 13.242 38.344 28.031 1 98.62 22 LEU B O 1
ATOM 3701 N N . ILE B 1 23 ? 11.719 40 28.125 1 98.62 23 ILE B N 1
ATOM 3702 C CA . ILE B 1 23 ? 11.656 40.219 26.688 1 98.62 23 ILE B CA 1
ATOM 3703 C C . ILE B 1 23 ? 12.328 41.562 26.344 1 98.62 23 ILE B C 1
ATOM 3705 O O . ILE B 1 23 ? 11.992 42.594 26.922 1 98.62 23 ILE B O 1
ATOM 3709 N N . GLU B 1 24 ? 13.258 41.562 25.531 1 97.75 24 GLU B N 1
ATOM 3710 C CA . GLU B 1 24 ? 13.852 42.781 24.953 1 97.75 24 GLU B CA 1
ATOM 3711 C C . GLU B 1 24 ? 13.82 42.719 23.438 1 97.75 24 GLU B C 1
ATOM 3713 O O . GLU B 1 24 ? 14.367 41.812 22.828 1 97.75 24 GLU B O 1
ATOM 3718 N N . GLY B 1 25 ? 13.242 43.781 22.875 1 97 25 GLY B N 1
ATOM 3719 C CA . GLY B 1 25 ? 12.992 43.688 21.453 1 97 25 GLY B CA 1
ATOM 3720 C C . GLY B 1 25 ? 12.039 42.562 21.062 1 97 25 GLY B C 1
ATOM 3721 O O . GLY B 1 25 ? 10.93 42.5 21.594 1 97 25 GLY B O 1
ATOM 3722 N N . GLU B 1 26 ? 12.531 41.75 20.188 1 98.5 26 GLU B N 1
ATOM 3723 C CA . GLU B 1 26 ? 11.641 40.719 19.672 1 98.5 26 GLU B CA 1
ATOM 3724 C C . GLU B 1 26 ? 11.953 39.375 20.297 1 98.5 26 GLU B C 1
ATOM 3726 O O . GLU B 1 26 ? 11.328 38.375 19.969 1 98.5 26 GLU B O 1
ATOM 3731 N N . THR B 1 27 ? 12.883 39.344 21.266 1 98.62 27 THR B N 1
ATOM 3732 C CA . THR B 1 27 ? 13.383 38.031 21.719 1 98.62 27 THR B CA 1
ATOM 3733 C C . THR B 1 27 ? 13.328 37.938 23.25 1 98.62 27 THR B C 1
ATOM 3735 O O . THR B 1 27 ? 13.25 38.969 23.938 1 98.62 27 THR B O 1
ATOM 3738 N N . VAL B 1 28 ? 13.273 36.719 23.688 1 98.75 28 VAL B N 1
ATOM 3739 C CA . VAL B 1 28 ? 13.508 36.438 25.094 1 98.75 28 VAL B CA 1
ATOM 3740 C C . VAL B 1 28 ? 14.992 36.594 25.422 1 98.75 28 VAL B C 1
ATOM 3742 O O . VAL B 1 28 ? 15.844 36.031 24.75 1 98.75 28 VAL B O 1
ATOM 3745 N N . THR B 1 29 ? 15.297 37.344 26.422 1 98.19 29 THR B N 1
ATOM 3746 C CA . THR B 1 29 ? 16.703 37.594 26.703 1 98.19 29 THR B CA 1
ATOM 3747 C C . THR B 1 29 ? 17.125 36.875 27.984 1 98.19 29 THR B C 1
ATOM 3749 O O . THR B 1 29 ? 18.297 36.531 28.172 1 98.19 29 THR B O 1
ATOM 3752 N N . GLN B 1 30 ? 16.109 36.656 28.859 1 97.88 30 GLN B N 1
ATOM 3753 C CA . GLN B 1 30 ? 16.438 36.031 30.109 1 97.88 30 GLN B CA 1
ATOM 3754 C C . GLN B 1 30 ? 15.25 35.25 30.672 1 97.88 30 GLN B C 1
ATOM 3756 O O . GLN B 1 30 ? 14.109 35.688 30.578 1 97.88 30 GLN B O 1
ATOM 3761 N N . VAL B 1 31 ? 15.477 34.094 31.234 1 98.38 31 VAL B N 1
ATOM 3762 C CA . VAL B 1 31 ? 14.555 33.312 32.062 1 98.38 31 VAL B CA 1
ATOM 3763 C C . VAL B 1 31 ? 15.219 32.969 33.375 1 98.38 31 VAL B C 1
ATOM 3765 O O . VAL B 1 31 ? 16.234 32.281 33.406 1 98.38 31 VAL B O 1
ATOM 3768 N N . ALA B 1 32 ? 14.742 33.438 34.406 1 97.69 32 ALA B N 1
ATOM 3769 C CA . ALA B 1 32 ? 15.367 33.25 35.719 1 97.69 32 ALA B CA 1
ATOM 3770 C C . ALA B 1 32 ? 14.336 33.344 36.844 1 97.69 32 ALA B C 1
ATOM 3772 O O . ALA B 1 32 ? 13.266 33.938 36.656 1 97.69 32 ALA B O 1
ATOM 3773 N N . PRO B 1 33 ? 14.688 32.75 37.969 1 96.75 33 PRO B N 1
ATOM 3774 C CA . PRO B 1 33 ? 13.727 32.75 39.062 1 96.75 33 PRO B CA 1
ATOM 3775 C C . PRO B 1 33 ? 13.289 34.156 39.469 1 96.75 33 PRO B C 1
ATOM 3777 O O . PRO B 1 33 ? 12.117 34.375 39.812 1 96.75 33 PRO B O 1
ATOM 3780 N N . ASN B 1 34 ? 14.266 35.062 39.5 1 95.19 34 ASN B N 1
ATOM 3781 C CA . ASN B 1 34 ? 13.977 36.438 39.875 1 95.19 34 ASN B CA 1
ATOM 3782 C C . ASN B 1 34 ? 14.789 37.406 39.031 1 95.19 34 ASN B C 1
ATOM 3784 O O . ASN B 1 34 ? 16.016 37.344 38.969 1 95.19 34 ASN B O 1
ATOM 3788 N N . ILE B 1 35 ? 14.031 38.25 38.344 1 95.69 35 ILE B N 1
ATOM 3789 C CA . ILE B 1 35 ? 14.664 39.312 37.531 1 95.69 35 ILE B CA 1
ATOM 3790 C C . ILE B 1 35 ? 14.227 40.688 38.062 1 95.69 35 ILE B C 1
ATOM 3792 O O . ILE B 1 35 ? 13.031 40.938 38.219 1 95.69 35 ILE B O 1
ATOM 3796 N N . ALA B 1 36 ? 15.133 41.562 38.25 1 94.06 36 ALA B N 1
ATOM 3797 C CA . ALA B 1 36 ? 14.812 42.906 38.688 1 94.06 36 ALA B CA 1
ATOM 3798 C C . ALA B 1 36 ? 14.039 43.656 37.625 1 94.06 36 ALA B C 1
ATOM 3800 O O . ALA B 1 36 ? 14.375 43.625 36.438 1 94.06 36 ALA B O 1
ATOM 3801 N N . PRO B 1 37 ? 13.062 44.312 38 1 89.62 37 PRO B N 1
ATOM 3802 C CA . PRO B 1 37 ? 12.234 45 37 1 89.62 37 PRO B CA 1
ATOM 3803 C C . PRO B 1 37 ? 12.977 46.125 36.312 1 89.62 37 PRO B C 1
ATOM 3805 O O . PRO B 1 37 ? 12.695 46.438 35.125 1 89.62 37 PRO B O 1
ATOM 3808 N N . ASP B 1 38 ? 14.039 46.719 36.75 1 86.12 38 ASP B N 1
ATOM 3809 C CA . ASP B 1 38 ? 14.945 47.719 36.219 1 86.12 38 ASP B CA 1
ATOM 3810 C C . ASP B 1 38 ? 14.227 48.625 35.219 1 86.12 38 ASP B C 1
ATOM 3812 O O . ASP B 1 38 ? 14.711 48.844 34.094 1 86.12 38 ASP B O 1
ATOM 3816 N N . SER B 1 39 ? 13.062 49.094 35.281 1 90.38 39 SER B N 1
ATOM 3817 C CA . SER B 1 39 ? 12.25 50.031 34.5 1 90.38 39 SER B CA 1
ATOM 3818 C C . SER B 1 39 ? 11.531 49.312 33.375 1 90.38 39 SER B C 1
ATOM 3820 O O . SER B 1 39 ? 11 49.938 32.469 1 90.38 39 SER B O 1
ATOM 3822 N N . HIS B 1 40 ? 11.688 48.031 33.375 1 93.5 40 HIS B N 1
ATOM 3823 C CA . HIS B 1 40 ? 10.922 47.25 32.406 1 93.5 40 HIS B CA 1
ATOM 3824 C C . HIS B 1 40 ? 9.43 47.344 32.656 1 93.5 40 HIS B C 1
ATOM 3826 O O . HIS B 1 40 ? 9.016 47.594 33.812 1 93.5 40 HIS B O 1
ATOM 3832 N N . THR B 1 41 ? 8.625 47.344 31.562 1 96.38 41 THR B N 1
ATOM 3833 C CA . THR B 1 41 ? 7.191 47.125 31.766 1 96.38 41 THR B CA 1
ATOM 3834 C C . THR B 1 41 ? 6.922 45.75 32.344 1 96.38 41 THR B C 1
ATOM 3836 O O . THR B 1 41 ? 7.348 44.75 31.797 1 96.38 41 THR B O 1
ATOM 3839 N N . THR B 1 42 ? 6.227 45.719 33.469 1 97.19 42 THR B N 1
ATOM 3840 C CA . THR B 1 42 ? 6.035 44.469 34.156 1 97.19 42 THR B CA 1
ATOM 3841 C C . THR B 1 42 ? 4.645 43.906 33.875 1 97.19 42 THR B C 1
ATOM 3843 O O . THR B 1 42 ? 3.664 44.656 33.844 1 97.19 42 THR B O 1
ATOM 3846 N N . VAL B 1 43 ? 4.539 42.656 33.625 1 97.94 43 VAL B N 1
ATOM 3847 C CA . VAL B 1 43 ? 3.307 41.875 33.469 1 97.94 43 VAL B CA 1
ATOM 3848 C C . VAL B 1 43 ? 3.246 40.781 34.531 1 97.94 43 VAL B C 1
ATOM 3850 O O . VAL B 1 43 ? 4.148 39.938 34.625 1 97.94 43 VAL B O 1
ATOM 3853 N N . ASP B 1 44 ? 2.236 40.812 35.344 1 97.75 44 ASP B N 1
ATOM 3854 C CA . ASP B 1 44 ? 2.084 39.812 36.406 1 97.75 44 ASP B CA 1
ATOM 3855 C C . ASP B 1 44 ? 1.432 38.531 35.875 1 97.75 44 ASP B C 1
ATOM 3857 O O . ASP B 1 44 ? 0.301 38.562 35.375 1 97.75 44 ASP B O 1
ATOM 3861 N N . ALA B 1 45 ? 2.096 37.469 36.031 1 98.5 45 ALA B N 1
ATOM 3862 C CA . ALA B 1 45 ? 1.604 36.188 35.531 1 98.5 45 ALA B CA 1
ATOM 3863 C C . ALA B 1 45 ? 1.291 35.25 36.688 1 98.5 45 ALA B C 1
ATOM 3865 O O . ALA B 1 45 ? 1.353 34 36.531 1 98.5 45 ALA B O 1
ATOM 3866 N N . THR B 1 46 ? 1.004 35.781 37.844 1 97.94 46 THR B N 1
ATOM 3867 C CA . THR B 1 46 ? 0.649 34.969 39 1 97.94 46 THR B CA 1
ATOM 3868 C C . THR B 1 46 ? -0.525 34.062 38.688 1 97.94 46 THR B C 1
ATOM 3870 O O . THR B 1 46 ? -1.564 34.5 38.188 1 97.94 46 THR B O 1
ATOM 3873 N N . GLY B 1 47 ? -0.337 32.781 38.906 1 97.88 47 GLY B N 1
ATOM 3874 C CA . GLY B 1 47 ? -1.392 31.812 38.688 1 97.88 47 GLY B CA 1
ATOM 3875 C C . GLY B 1 47 ? -1.514 31.359 37.25 1 97.88 47 GLY B C 1
ATOM 3876 O O . GLY B 1 47 ? -2.334 30.5 36.938 1 97.88 47 GLY B O 1
ATOM 3877 N N . LEU B 1 48 ? -0.677 31.891 36.406 1 98.81 48 LEU B N 1
ATOM 3878 C CA . LEU B 1 48 ? -0.746 31.578 34.969 1 98.81 48 LEU B CA 1
ATOM 3879 C C . LEU B 1 48 ? 0.439 30.719 34.531 1 98.81 48 LEU B C 1
ATOM 3881 O O . LEU B 1 48 ? 1.473 30.703 35.219 1 98.81 48 LEU B O 1
ATOM 3885 N N . PHE B 1 49 ? 0.228 29.906 33.5 1 98.88 49 PHE B N 1
ATOM 3886 C CA . PHE B 1 49 ? 1.344 29.281 32.812 1 98.88 49 PHE B CA 1
ATOM 3887 C C . PHE B 1 49 ? 1.912 30.203 31.75 1 98.88 49 PHE B C 1
ATOM 3889 O O . PHE B 1 49 ? 1.165 30.922 31.078 1 98.88 49 PHE B O 1
ATOM 3896 N N . VAL B 1 50 ? 3.23 30.281 31.641 1 98.94 50 VAL B N 1
ATOM 3897 C CA . VAL B 1 50 ? 3.945 30.969 30.578 1 98.94 50 VAL B CA 1
ATOM 3898 C C . VAL B 1 50 ? 4.461 29.953 29.562 1 98.94 50 VAL B C 1
ATOM 3900 O O . VAL B 1 50 ? 5.453 29.266 29.812 1 98.94 50 VAL B O 1
ATOM 3903 N N . ILE B 1 51 ? 3.805 29.828 28.391 1 98.94 51 ILE B N 1
ATOM 3904 C CA . ILE B 1 51 ? 4.117 28.766 27.438 1 98.94 51 ILE B CA 1
ATOM 3905 C C . ILE B 1 51 ? 4.48 29.375 26.094 1 98.94 51 ILE B C 1
ATOM 3907 O O . ILE B 1 51 ? 4.129 30.531 25.812 1 98.94 51 ILE B O 1
ATOM 3911 N N . PRO B 1 52 ? 5.273 28.672 25.281 1 98.94 52 PRO B N 1
ATOM 3912 C CA . PRO B 1 52 ? 5.512 29.172 23.922 1 98.94 52 PRO B CA 1
ATOM 3913 C C . PRO B 1 52 ? 4.227 29.312 23.109 1 98.94 52 PRO B C 1
ATOM 3915 O O . PRO B 1 52 ? 3.291 28.531 23.297 1 98.94 52 PRO B O 1
ATOM 3918 N N . GLY B 1 53 ? 4.176 30.328 22.219 1 98.94 53 GLY B N 1
ATOM 3919 C CA . GLY B 1 53 ? 3.064 30.406 21.297 1 98.94 53 GLY B CA 1
ATOM 3920 C C . GLY B 1 53 ? 2.877 29.156 20.469 1 98.94 53 GLY B C 1
ATOM 3921 O O . GLY B 1 53 ? 3.854 28.516 20.062 1 98.94 53 GLY B O 1
ATOM 3922 N N . GLY B 1 54 ? 1.637 28.734 20.25 1 98.88 54 GLY B N 1
ATOM 3923 C CA . GLY B 1 54 ? 1.361 27.562 19.422 1 98.88 54 GLY B CA 1
ATOM 3924 C C . GLY B 1 54 ? 1.868 27.703 18 1 98.88 54 GLY B C 1
ATOM 3925 O O . GLY B 1 54 ? 1.902 28.812 17.453 1 98.88 54 GLY B O 1
ATOM 3926 N N . VAL B 1 55 ? 2.271 26.609 17.406 1 98.94 55 VAL B N 1
ATOM 3927 C CA . VAL B 1 55 ? 2.643 26.5 16 1 98.94 55 VAL B CA 1
ATOM 3928 C C . VAL B 1 55 ? 1.701 25.531 15.297 1 98.94 55 VAL B C 1
ATOM 3930 O O . VAL B 1 55 ? 1.796 24.312 15.477 1 98.94 55 VAL B O 1
ATOM 3933 N N . ASP B 1 56 ? 0.772 26.062 14.523 1 98.94 56 ASP B N 1
ATOM 3934 C CA . ASP B 1 56 ? -0.132 25.234 13.727 1 98.94 56 ASP B CA 1
ATOM 3935 C C . ASP B 1 56 ? 0.45 24.953 12.344 1 98.94 56 ASP B C 1
ATOM 3937 O O . ASP B 1 56 ? 0.389 25.812 11.453 1 98.94 56 ASP B O 1
ATOM 3941 N N . ALA B 1 57 ? 0.877 23.75 12.156 1 98.5 57 ALA B N 1
ATOM 3942 C CA . ALA B 1 57 ? 1.661 23.438 10.969 1 98.5 57 ALA B CA 1
ATOM 3943 C C . ALA B 1 57 ? 0.753 23.078 9.789 1 98.5 57 ALA B C 1
ATOM 3945 O O . ALA B 1 57 ? 1.232 22.672 8.734 1 98.5 57 ALA B O 1
ATOM 3946 N N . HIS B 1 58 ? -0.595 23.203 9.93 1 98.88 58 HIS B N 1
ATOM 3947 C CA . HIS B 1 58 ? -1.523 22.766 8.891 1 98.88 58 HIS B CA 1
ATOM 3948 C C . HIS B 1 58 ? -2.758 23.656 8.844 1 98.88 58 HIS B C 1
ATOM 3950 O O . HIS B 1 58 ? -3.748 23.391 9.531 1 98.88 58 HIS B O 1
ATOM 3956 N N . THR B 1 59 ? -2.729 24.656 8 1 98.88 59 THR B N 1
ATOM 3957 C CA . THR B 1 59 ? -3.863 25.547 7.797 1 98.88 59 THR B CA 1
ATOM 3958 C C . THR B 1 59 ? -4.066 25.828 6.309 1 98.88 59 THR B C 1
ATOM 3960 O O . THR B 1 59 ? -3.156 25.625 5.504 1 98.88 59 THR B O 1
ATOM 3963 N N . HIS B 1 60 ? -5.191 26.203 5.977 1 98.75 60 HIS B N 1
ATOM 3964 C CA . HIS B 1 60 ? -5.551 26.625 4.629 1 98.75 60 HIS B CA 1
ATOM 3965 C C . HIS B 1 60 ? -6.309 27.938 4.645 1 98.75 60 HIS B C 1
ATOM 3967 O O . HIS B 1 60 ? -7.527 27.969 4.82 1 98.75 60 HIS B O 1
ATOM 3973 N N . MET B 1 61 ? -5.605 29.078 4.391 1 98.69 61 MET B N 1
ATOM 3974 C CA . MET B 1 61 ? -6.211 30.391 4.336 1 98.69 61 MET B CA 1
ATOM 3975 C C . MET B 1 61 ? -6.508 30.797 2.896 1 98.69 61 MET B C 1
ATOM 3977 O O . MET B 1 61 ? -5.641 30.688 2.027 1 98.69 61 MET B O 1
ATOM 3981 N N . ASP B 1 62 ? -7.746 31.25 2.65 1 97.94 62 ASP B N 1
ATOM 3982 C CA . ASP B 1 62 ? -8.133 31.734 1.327 1 97.94 62 ASP B CA 1
ATOM 3983 C C . ASP B 1 62 ? -7.801 30.703 0.25 1 97.94 62 ASP B C 1
ATOM 3985 O O . ASP B 1 62 ? -7.172 31.031 -0.757 1 97.94 62 ASP B O 1
ATOM 3989 N N . MET B 1 63 ? -8.102 29.453 0.552 1 96.69 63 MET B N 1
ATOM 3990 C CA . MET B 1 63 ? -7.781 28.344 -0.35 1 96.69 63 MET B CA 1
ATOM 3991 C C . MET B 1 63 ? -8.945 28.062 -1.3 1 96.69 63 MET B C 1
ATOM 3993 O O . MET B 1 63 ? -10.062 27.797 -0.858 1 96.69 63 MET B O 1
ATOM 3997 N N . PRO B 1 64 ? -8.734 28.172 -2.602 1 94.56 64 PRO B N 1
ATOM 3998 C CA . PRO B 1 64 ? -9.758 27.688 -3.533 1 94.56 64 PRO B CA 1
ATOM 3999 C C . PRO B 1 64 ? -9.93 26.172 -3.5 1 94.56 64 PRO B C 1
ATOM 4001 O O . PRO B 1 64 ? -8.977 25.438 -3.783 1 94.56 64 PRO B O 1
ATOM 4004 N N . PHE B 1 65 ? -11.164 25.703 -3.17 1 90.12 65 PHE B N 1
ATOM 4005 C CA . PHE B 1 65 ? -11.438 24.281 -3.1 1 90.12 65 PHE B CA 1
ATOM 4006 C C . PHE B 1 65 ? -12.938 24.016 -3.152 1 90.12 65 PHE B C 1
ATOM 4008 O O . PHE B 1 65 ? -13.727 24.75 -2.562 1 90.12 65 PHE B O 1
ATOM 4015 N N . GLY B 1 66 ? -13.273 22.984 -3.838 1 87.88 66 GLY B N 1
ATOM 4016 C CA . GLY B 1 66 ? -14.664 22.547 -3.859 1 87.88 66 GLY B CA 1
ATOM 4017 C C . GLY B 1 66 ? -15.578 23.531 -4.562 1 87.88 66 GLY B C 1
ATOM 4018 O O . GLY B 1 66 ? -16.734 23.719 -4.168 1 87.88 66 GLY B O 1
ATOM 4019 N N . GLY B 1 67 ? -15.086 24.266 -5.414 1 90.56 67 GLY B N 1
ATOM 4020 C CA . GLY B 1 67 ? -15.891 25.203 -6.172 1 90.56 67 GLY B CA 1
ATOM 4021 C C . GLY B 1 67 ? -16.062 26.547 -5.473 1 90.56 67 GLY B C 1
ATOM 4022 O O . GLY B 1 67 ? -16.906 27.359 -5.867 1 90.56 67 GLY B O 1
ATOM 4023 N N . THR B 1 68 ? -15.367 26.703 -4.402 1 96.44 68 THR B N 1
ATOM 4024 C CA . THR B 1 68 ? -15.414 27.938 -3.621 1 96.44 68 THR B CA 1
ATOM 4025 C C . THR B 1 68 ? -14.055 28.25 -3.002 1 96.44 68 THR B C 1
ATOM 4027 O O . THR B 1 68 ? -13.016 27.891 -3.566 1 96.44 68 THR B O 1
ATOM 4030 N N . VAL B 1 69 ? -14.055 29.062 -1.939 1 97.62 69 VAL B N 1
ATOM 4031 C CA . VAL B 1 69 ? -12.828 29.469 -1.259 1 97.62 69 VAL B CA 1
ATOM 4032 C C . VAL B 1 69 ? -13.031 29.406 0.253 1 97.62 69 VAL B C 1
ATOM 4034 O O . VAL B 1 69 ? -14.109 29.75 0.756 1 97.62 69 VAL B O 1
ATOM 4037 N N . SER B 1 70 ? -12.031 28.906 0.938 1 97.69 70 SER B N 1
ATOM 4038 C CA . SER B 1 70 ? -12.156 28.844 2.391 1 97.69 70 SER B CA 1
ATOM 4039 C C . SER B 1 70 ? -12.539 30.203 2.965 1 97.69 70 SER B C 1
ATOM 4041 O O . SER B 1 70 ? -12.062 31.234 2.484 1 97.69 70 SER B O 1
ATOM 4043 N N . ALA B 1 71 ? -13.289 30.203 3.98 1 98.12 71 ALA B N 1
ATOM 4044 C CA . ALA B 1 71 ? -13.945 31.406 4.5 1 98.12 71 ALA B CA 1
ATOM 4045 C C . ALA B 1 71 ? -12.922 32.375 5.102 1 98.12 71 ALA B C 1
ATOM 4047 O O . ALA B 1 71 ? -13 33.562 4.895 1 98.12 71 ALA B O 1
ATOM 4048 N N . ASP B 1 72 ? -11.984 31.844 5.809 1 98.56 72 ASP B N 1
ATOM 4049 C CA . ASP B 1 72 ? -10.977 32.688 6.434 1 98.56 72 ASP B CA 1
ATOM 4050 C C . ASP B 1 72 ? -9.82 32.969 5.48 1 98.56 72 ASP B C 1
ATOM 4052 O O . ASP B 1 72 ? -9.391 32.094 4.742 1 98.56 72 ASP B O 1
ATOM 4056 N N . ASP B 1 73 ? -9.391 34.219 5.438 1 98.44 73 ASP B N 1
ATOM 4057 C CA . ASP B 1 73 ? -8.148 34.562 4.777 1 98.44 73 ASP B CA 1
ATOM 4058 C C . ASP B 1 73 ? -7.027 34.781 5.797 1 98.44 73 ASP B C 1
ATOM 4060 O O . ASP B 1 73 ? -7.152 34.406 6.957 1 98.44 73 ASP B O 1
ATOM 4064 N N . PHE B 1 74 ? -5.895 35.406 5.379 1 98.75 74 PHE B N 1
ATOM 4065 C CA . PHE B 1 74 ? -4.742 35.531 6.262 1 98.75 74 PHE B CA 1
ATOM 4066 C C . PHE B 1 74 ? -5.012 36.562 7.352 1 98.75 74 PHE B C 1
ATOM 4068 O O . PHE B 1 74 ? -4.359 36.562 8.398 1 98.75 74 PHE B O 1
ATOM 4075 N N . LEU B 1 75 ? -5.914 37.5 7.141 1 98.69 75 LEU B N 1
ATOM 4076 C CA . LEU B 1 75 ? -6.27 38.469 8.188 1 98.69 75 LEU B CA 1
ATOM 4077 C C . LEU B 1 75 ? -7.129 37.781 9.258 1 98.69 75 LEU B C 1
ATOM 4079 O O . LEU B 1 75 ? -6.703 37.656 10.406 1 98.69 75 LEU B O 1
ATOM 4083 N N . THR B 1 76 ? -8.289 37.281 8.828 1 98.56 76 THR B N 1
ATOM 4084 C CA . THR B 1 76 ? -9.25 36.75 9.789 1 98.56 76 THR B CA 1
ATOM 4085 C C . THR B 1 76 ? -8.727 35.469 10.43 1 98.56 76 THR B C 1
ATOM 4087 O O . THR B 1 76 ? -8.867 35.281 11.641 1 98.56 76 THR B O 1
ATOM 4090 N N . GLY B 1 77 ? -8.125 34.562 9.625 1 98.75 77 GLY B N 1
ATOM 4091 C CA . GLY B 1 77 ? -7.621 33.312 10.141 1 98.75 77 GLY B CA 1
ATOM 4092 C C . GLY B 1 77 ? -6.484 33.469 11.133 1 98.75 77 GLY B C 1
ATOM 4093 O O . GLY B 1 77 ? -6.461 32.812 12.18 1 98.75 77 GLY B O 1
ATOM 4094 N N . THR B 1 78 ? -5.492 34.344 10.82 1 98.88 78 THR B N 1
ATOM 4095 C CA . THR B 1 78 ? -4.348 34.531 11.711 1 98.88 78 THR B CA 1
ATOM 4096 C C . THR B 1 78 ? -4.742 35.312 12.953 1 98.88 78 THR B C 1
ATOM 4098 O O . THR B 1 78 ? -4.168 35.125 14.023 1 98.88 78 THR B O 1
ATOM 4101 N N . ARG B 1 79 ? -5.711 36.219 12.797 1 98.75 79 ARG B N 1
ATOM 4102 C CA . ARG B 1 79 ? -6.254 36.875 13.969 1 98.75 79 ARG B CA 1
ATOM 4103 C C . ARG B 1 79 ? -6.898 35.875 14.93 1 98.75 79 ARG B C 1
ATOM 4105 O O . ARG B 1 79 ? -6.664 35.938 16.141 1 98.75 79 ARG B O 1
ATOM 4112 N N . ALA B 1 80 ? -7.758 35.031 14.336 1 98.81 80 ALA B N 1
ATOM 4113 C CA . ALA B 1 80 ? -8.398 33.969 15.141 1 98.81 80 ALA B CA 1
ATOM 4114 C C . ALA B 1 80 ? -7.363 33.094 15.812 1 98.81 80 ALA B C 1
ATOM 4116 O O . ALA B 1 80 ? -7.52 32.719 16.969 1 98.81 80 ALA B O 1
ATOM 4117 N N . ALA B 1 81 ? -6.312 32.688 15.07 1 98.88 81 ALA B N 1
ATOM 4118 C CA . ALA B 1 81 ? -5.227 31.891 15.625 1 98.88 81 ALA B CA 1
ATOM 4119 C C . ALA B 1 81 ? -4.613 32.562 16.844 1 98.88 81 ALA B C 1
ATOM 4121 O O . ALA B 1 81 ? -4.43 31.938 17.891 1 98.88 81 ALA B O 1
ATOM 4122 N N . ALA B 1 82 ? -4.324 33.875 16.734 1 98.88 82 ALA B N 1
ATOM 4123 C CA . ALA B 1 82 ? -3.711 34.656 17.812 1 98.88 82 ALA B CA 1
ATOM 4124 C C . ALA B 1 82 ? -4.582 34.625 19.078 1 98.88 82 ALA B C 1
ATOM 4126 O O . ALA B 1 82 ? -4.082 34.438 20.188 1 98.88 82 ALA B O 1
ATOM 4127 N N . ILE B 1 83 ? -5.812 34.812 18.844 1 98.62 83 ILE B N 1
ATOM 4128 C CA . ILE B 1 83 ? -6.754 34.875 19.953 1 98.62 83 ILE B CA 1
ATOM 4129 C C . ILE B 1 83 ? -6.75 33.531 20.703 1 98.62 83 ILE B C 1
ATOM 4131 O O . ILE B 1 83 ? -6.871 33.5 21.938 1 98.62 83 ILE B O 1
ATOM 4135 N N . GLY B 1 84 ? -6.57 32.469 19.984 1 98.44 84 GLY B N 1
ATOM 4136 C CA . GLY B 1 84 ? -6.547 31.141 20.594 1 98.44 84 GLY B CA 1
ATOM 4137 C C . GLY B 1 84 ? -5.188 30.75 21.141 1 98.44 84 GLY B C 1
ATOM 4138 O O . GLY B 1 84 ? -5.023 29.672 21.719 1 98.44 84 GLY B O 1
ATOM 4139 N N . GLY B 1 85 ? -4.188 31.594 20.984 1 98.81 85 GLY B N 1
ATOM 4140 C CA . GLY B 1 85 ? -2.883 31.328 21.578 1 98.81 85 GLY B CA 1
ATOM 4141 C C . GLY B 1 85 ? -1.878 30.781 20.578 1 98.81 85 GLY B C 1
ATOM 4142 O O . GLY B 1 85 ? -0.82 30.281 20.969 1 98.81 85 GLY B O 1
ATOM 4143 N N . THR B 1 86 ? -2.182 30.766 19.281 1 98.94 86 THR B N 1
ATOM 4144 C CA . THR B 1 86 ? -1.265 30.359 18.219 1 98.94 86 THR B CA 1
ATOM 4145 C C . THR B 1 86 ? -0.572 31.578 17.625 1 98.94 86 THR B C 1
ATOM 4147 O O . THR B 1 86 ? -1.232 32.531 17.219 1 98.94 86 THR B O 1
ATOM 4150 N N . THR B 1 87 ? 0.766 31.562 17.594 1 98.94 87 THR B N 1
ATOM 4151 C CA . THR B 1 87 ? 1.491 32.75 17.156 1 98.94 87 THR B CA 1
ATOM 4152 C C . THR B 1 87 ? 2.174 32.5 15.812 1 98.94 87 THR B C 1
ATOM 4154 O O . THR B 1 87 ? 2.76 33.406 15.227 1 98.94 87 THR B O 1
ATOM 4157 N N . THR B 1 88 ? 2.135 31.281 15.312 1 98.94 88 THR B N 1
ATOM 4158 C CA . THR B 1 88 ? 2.746 30.922 14.031 1 98.94 88 THR B CA 1
ATOM 4159 C C . THR B 1 88 ? 1.91 29.875 13.305 1 98.94 88 THR B C 1
ATOM 4161 O O . THR B 1 88 ? 1.443 28.906 13.914 1 98.94 88 THR B O 1
ATOM 4164 N N . ILE B 1 89 ? 1.633 30.094 12.039 1 98.94 89 ILE B N 1
ATOM 4165 C CA . ILE B 1 89 ? 1.009 29.047 11.227 1 98.94 89 ILE B CA 1
ATOM 4166 C C . ILE B 1 89 ? 1.899 28.734 10.031 1 98.94 89 ILE B C 1
ATOM 4168 O O . ILE B 1 89 ? 2.754 29.531 9.648 1 98.94 89 ILE B O 1
ATOM 4172 N N . VAL B 1 90 ? 1.811 27.516 9.562 1 98.88 90 VAL B N 1
ATOM 4173 C CA . VAL B 1 90 ? 2.355 27.156 8.258 1 98.88 90 VAL B CA 1
ATOM 4174 C C . VAL B 1 90 ? 1.22 26.781 7.305 1 98.88 90 VAL B C 1
ATOM 4176 O O . VAL B 1 90 ? 0.49 25.812 7.547 1 98.88 90 VAL B O 1
ATOM 4179 N N . ASP B 1 91 ? 0.997 27.578 6.328 1 98.81 91 ASP B N 1
ATOM 4180 C CA . ASP B 1 91 ? -0.1 27.422 5.379 1 98.81 91 ASP B CA 1
ATOM 4181 C C . ASP B 1 91 ? 0.369 26.719 4.105 1 98.81 91 ASP B C 1
ATOM 4183 O O . ASP B 1 91 ? 1.553 26.406 3.967 1 98.81 91 ASP B O 1
ATOM 4187 N N . PHE B 1 92 ? -0.583 26.328 3.268 1 98.62 92 PHE B N 1
ATOM 4188 C CA . PHE B 1 92 ? -0.244 25.562 2.08 1 98.62 92 PHE B CA 1
ATOM 4189 C C . PHE B 1 92 ? -0.455 26.391 0.817 1 98.62 92 PHE B C 1
ATOM 4191 O O . PHE B 1 92 ? -1.589 26.719 0.469 1 98.62 92 PHE B O 1
ATOM 4198 N N . ALA B 1 93 ? 0.623 26.734 0.129 1 98.62 93 ALA B N 1
ATOM 4199 C CA . ALA B 1 93 ? 0.521 27.203 -1.247 1 98.62 93 ALA B CA 1
ATOM 4200 C C . ALA B 1 93 ? 0.243 26.047 -2.209 1 98.62 93 ALA B C 1
ATOM 4202 O O . ALA B 1 93 ? 0.789 24.953 -2.051 1 98.62 93 ALA B O 1
ATOM 4203 N N . ILE B 1 94 ? -0.593 26.266 -3.193 1 97.81 94 ILE B N 1
ATOM 4204 C CA . ILE B 1 94 ? -1.006 25.172 -4.074 1 97.81 94 ILE B CA 1
ATOM 4205 C C . ILE B 1 94 ? -0.522 25.453 -5.496 1 97.81 94 ILE B C 1
ATOM 4207 O O . ILE B 1 94 ? -0.986 26.391 -6.145 1 97.81 94 ILE B O 1
ATOM 4211 N N . GLN B 1 95 ? 0.343 24.609 -5.988 1 96.25 95 GLN B N 1
ATOM 4212 C CA . GLN B 1 95 ? 0.718 24.656 -7.398 1 96.25 95 GLN B CA 1
ATOM 4213 C C . GLN B 1 95 ? -0.462 24.281 -8.289 1 96.25 95 GLN B C 1
ATOM 4215 O O . GLN B 1 95 ? -1.055 23.219 -8.133 1 96.25 95 GLN B O 1
ATOM 4220 N N . ALA B 1 96 ? -0.784 25.203 -9.18 1 93.62 96 ALA B N 1
ATOM 4221 C CA . ALA B 1 96 ? -1.744 24.812 -10.211 1 93.62 96 ALA B CA 1
ATOM 4222 C C . ALA B 1 96 ? -1.105 23.859 -11.227 1 93.62 96 ALA B C 1
ATOM 4224 O O . ALA B 1 96 ? 0.056 24.047 -11.602 1 93.62 96 ALA B O 1
ATOM 4225 N N . ARG B 1 97 ? -1.864 22.859 -11.617 1 91.81 97 ARG B N 1
ATOM 4226 C CA . ARG B 1 97 ? -1.322 21.906 -12.586 1 91.81 97 ARG B CA 1
ATOM 4227 C C . ARG B 1 97 ? -0.785 22.641 -13.812 1 91.81 97 ARG B C 1
ATOM 4229 O O . ARG B 1 97 ? -1.426 23.562 -14.328 1 91.81 97 ARG B O 1
ATOM 4236 N N . GLY B 1 98 ? 0.387 22.266 -14.234 1 91.5 98 GLY B N 1
ATOM 4237 C CA . GLY B 1 98 ? 0.982 22.828 -15.43 1 91.5 98 GLY B CA 1
ATOM 4238 C C . GLY B 1 98 ? 1.732 24.125 -15.172 1 91.5 98 GLY B C 1
ATOM 4239 O O . GLY B 1 98 ? 2.289 24.719 -16.094 1 91.5 98 GLY B O 1
ATOM 4240 N N . THR B 1 99 ? 1.75 24.609 -13.906 1 92.94 99 THR B N 1
ATOM 4241 C CA . THR B 1 99 ? 2.459 25.828 -13.578 1 92.94 99 THR B CA 1
ATOM 4242 C C . THR B 1 99 ? 3.676 25.547 -12.703 1 92.94 99 THR B C 1
ATOM 4244 O O . THR B 1 99 ? 3.879 24.406 -12.273 1 92.94 99 THR B O 1
ATOM 4247 N N . ARG B 1 100 ? 4.516 26.688 -12.547 1 94.44 100 ARG B N 1
ATOM 4248 C CA . ARG B 1 100 ? 5.699 26.562 -11.695 1 94.44 100 ARG B CA 1
ATOM 4249 C C . ARG B 1 100 ? 5.34 26.75 -10.227 1 94.44 100 ARG B C 1
ATOM 4251 O O . ARG B 1 100 ? 4.43 27.516 -9.898 1 94.44 100 ARG B O 1
ATOM 4258 N N . MET B 1 101 ? 6.031 26 -9.25 1 97.38 101 MET B N 1
ATOM 4259 C CA . MET B 1 101 ? 5.848 26.172 -7.812 1 97.38 101 MET B CA 1
ATOM 4260 C C . MET B 1 101 ? 6.066 27.625 -7.402 1 97.38 101 MET B C 1
ATOM 4262 O O . MET B 1 101 ? 5.398 28.125 -6.496 1 97.38 101 MET B O 1
ATOM 4266 N N . ARG B 1 102 ? 6.965 28.328 -8.055 1 96.69 102 ARG B N 1
ATOM 4267 C CA . ARG B 1 102 ? 7.258 29.734 -7.777 1 96.69 102 ARG B CA 1
ATOM 4268 C C . ARG B 1 102 ? 6.012 30.594 -7.949 1 96.69 102 ARG B C 1
ATOM 4270 O O . ARG B 1 102 ? 5.781 31.516 -7.168 1 96.69 102 ARG B O 1
ATOM 4277 N N . ASP B 1 103 ? 5.219 30.297 -9.008 1 97.25 103 ASP B N 1
ATOM 4278 C CA . ASP B 1 103 ? 3.988 31.047 -9.234 1 97.25 103 ASP B CA 1
ATOM 4279 C C . ASP B 1 103 ? 3.047 30.938 -8.039 1 97.25 103 ASP B C 1
ATOM 4281 O O . ASP B 1 103 ? 2.461 31.938 -7.609 1 97.25 103 ASP B O 1
ATOM 4285 N N . ALA B 1 104 ? 2.873 29.797 -7.516 1 97.75 104 ALA B N 1
ATOM 4286 C CA . ALA B 1 104 ? 2.027 29.562 -6.348 1 97.75 104 ALA B CA 1
ATOM 4287 C C . ALA B 1 104 ? 2.57 30.297 -5.121 1 97.75 104 ALA B C 1
ATOM 4289 O O . ALA B 1 104 ? 1.806 30.875 -4.355 1 97.75 104 ALA B O 1
ATOM 4290 N N . LEU B 1 105 ? 3.904 30.219 -4.914 1 98.44 105 LEU B N 1
ATOM 4291 C CA . LEU B 1 105 ? 4.531 30.891 -3.785 1 98.44 105 LEU B CA 1
ATOM 4292 C C . LEU B 1 105 ? 4.227 32.406 -3.816 1 98.44 105 LEU B C 1
ATOM 4294 O O . LEU B 1 105 ? 3.861 32.969 -2.793 1 98.44 105 LEU B O 1
ATOM 4298 N N . ASP B 1 106 ? 4.352 33 -5.004 1 98.38 106 ASP B N 1
ATOM 4299 C CA . ASP B 1 106 ? 4.113 34.438 -5.152 1 98.38 106 ASP B CA 1
ATOM 4300 C C . ASP B 1 106 ? 2.658 34.781 -4.84 1 98.38 106 ASP B C 1
ATOM 4302 O O . ASP B 1 106 ? 2.383 35.781 -4.176 1 98.38 106 ASP B O 1
ATOM 4306 N N . ILE B 1 107 ? 1.807 33.969 -5.301 1 98.44 107 ILE B N 1
ATOM 4307 C CA . ILE B 1 107 ? 0.382 34.188 -5.082 1 98.44 107 ILE B CA 1
ATOM 4308 C C . ILE B 1 107 ? 0.078 34.156 -3.584 1 98.44 107 ILE B C 1
ATOM 4310 O O . ILE B 1 107 ? -0.608 35.031 -3.061 1 98.44 107 ILE B O 1
ATOM 4314 N N . TRP B 1 108 ? 0.577 33.188 -2.887 1 98.62 108 TRP B N 1
ATOM 4315 C CA . TRP B 1 108 ? 0.25 33 -1.475 1 98.62 108 TRP B CA 1
ATOM 4316 C C . TRP B 1 108 ? 0.967 34.062 -0.627 1 98.62 108 TRP B C 1
ATOM 4318 O O . TRP B 1 108 ? 0.431 34.531 0.382 1 98.62 108 TRP B O 1
ATOM 4328 N N . ARG B 1 109 ? 2.17 34.438 -0.963 1 98.19 109 ARG B N 1
ATOM 4329 C CA . ARG B 1 109 ? 2.824 35.531 -0.273 1 98.19 109 ARG B CA 1
ATOM 4330 C C . ARG B 1 109 ? 2.012 36.812 -0.4 1 98.19 109 ARG B C 1
ATOM 4332 O O . ARG B 1 109 ? 1.886 37.562 0.563 1 98.19 109 ARG B O 1
ATOM 4339 N N . ALA B 1 110 ? 1.47 37.031 -1.571 1 98.31 110 ALA B N 1
ATOM 4340 C CA . ALA B 1 110 ? 0.637 38.219 -1.797 1 98.31 110 ALA B CA 1
ATOM 4341 C C . ALA B 1 110 ? -0.645 38.125 -0.972 1 98.31 110 ALA B C 1
ATOM 4343 O O . ALA B 1 110 ? -1.146 39.156 -0.507 1 98.31 110 ALA B O 1
ATOM 4344 N N . LYS B 1 111 ? -1.204 36.969 -0.82 1 98.38 111 LYS B N 1
ATOM 4345 C CA . LYS B 1 111 ? -2.398 36.781 -0.002 1 98.38 111 LYS B CA 1
ATOM 4346 C C . LYS B 1 111 ? -2.133 37.156 1.453 1 98.38 111 LYS B C 1
ATOM 4348 O O . LYS B 1 111 ? -3.029 37.625 2.148 1 98.38 111 LYS B O 1
ATOM 4353 N N . ALA B 1 112 ? -0.898 36.906 1.957 1 98.56 112 ALA B N 1
ATOM 4354 C CA . ALA B 1 112 ? -0.575 37.031 3.375 1 98.56 112 ALA B CA 1
ATOM 4355 C C . ALA B 1 112 ? -0.028 38.438 3.689 1 98.56 112 ALA B C 1
ATOM 4357 O O . ALA B 1 112 ? -0.292 38.969 4.762 1 98.56 112 ALA B O 1
ATOM 4358 N N . GLU B 1 113 ? 0.768 38.969 2.73 1 97 113 GLU B N 1
ATOM 4359 C CA . GLU B 1 113 ? 1.454 40.219 2.955 1 97 113 GLU B CA 1
ATOM 4360 C C . GLU B 1 113 ? 0.461 41.344 3.264 1 97 113 GLU B C 1
ATOM 4362 O O . GLU B 1 113 ? -0.538 41.5 2.561 1 97 113 GLU B O 1
ATOM 4367 N N . GLY B 1 114 ? 0.742 42.031 4.355 1 97.25 114 GLY B N 1
ATOM 4368 C CA . GLY B 1 114 ? -0.094 43.156 4.75 1 97.25 114 GLY B CA 1
ATOM 4369 C C . GLY B 1 114 ? -1.38 42.719 5.434 1 97.25 114 GLY B C 1
ATOM 4370 O O . GLY B 1 114 ? -2.17 43.562 5.859 1 97.25 114 GLY B O 1
ATOM 4371 N N . LYS B 1 115 ? -1.568 41.469 5.602 1 98.38 115 LYS B N 1
ATOM 4372 C CA . LYS B 1 115 ? -2.816 41 6.184 1 98.38 115 LYS B CA 1
ATOM 4373 C C . LYS B 1 115 ? -2.549 40.125 7.414 1 98.38 115 LYS B C 1
ATOM 4375 O O . LYS B 1 115 ? -3.248 40.25 8.422 1 98.38 115 LYS B O 1
ATOM 4380 N N . ALA B 1 116 ? -1.564 39.25 7.387 1 98.75 116 ALA B N 1
ATOM 4381 C CA . ALA B 1 116 ? -1.296 38.281 8.453 1 98.75 116 ALA B CA 1
ATOM 4382 C C . ALA B 1 116 ? -1.049 39 9.781 1 98.75 116 ALA B C 1
ATOM 4384 O O . ALA B 1 116 ? -0.275 39.969 9.852 1 98.75 116 ALA B O 1
ATOM 4385 N N . CYS B 1 117 ? -1.669 38.5 10.805 1 98.75 117 CYS B N 1
ATOM 4386 C CA . CYS B 1 117 ? -1.6 39.125 12.125 1 98.75 117 CYS B CA 1
ATOM 4387 C C . CYS B 1 117 ? -0.498 38.469 12.961 1 98.75 117 CYS B C 1
ATOM 4389 O O . CYS B 1 117 ? -0.057 39.031 13.961 1 98.75 117 CYS B O 1
ATOM 4391 N N . ILE B 1 118 ? -0.126 37.281 12.617 1 98.88 118 ILE B N 1
ATOM 4392 C CA . ILE B 1 118 ? 0.963 36.562 13.25 1 98.88 118 ILE B CA 1
ATOM 4393 C C . ILE B 1 118 ? 1.924 36.031 12.188 1 98.88 118 ILE B C 1
ATOM 4395 O O . ILE B 1 118 ? 1.655 36.125 10.992 1 98.88 118 ILE B O 1
ATOM 4399 N N . ASP B 1 119 ? 3.111 35.5 12.625 1 98.81 119 ASP B N 1
ATOM 4400 C CA . ASP B 1 119 ? 4.113 35 11.688 1 98.81 119 ASP B CA 1
ATOM 4401 C C . ASP B 1 119 ? 3.621 33.75 10.953 1 98.81 119 ASP B C 1
ATOM 4403 O O . ASP B 1 119 ? 2.752 33.031 11.453 1 98.81 119 ASP B O 1
ATOM 4407 N N . TYR B 1 120 ? 4.105 33.594 9.734 1 98.81 120 TYR B N 1
ATOM 4408 C CA . TYR B 1 120 ? 3.605 32.469 8.938 1 98.81 120 TYR B CA 1
ATOM 4409 C C . TYR B 1 120 ? 4.699 31.922 8.039 1 98.81 120 TYR B C 1
ATOM 4411 O O . TYR B 1 120 ? 5.613 32.656 7.641 1 98.81 120 TYR B O 1
ATOM 4419 N N . GLY B 1 121 ? 4.734 30.594 7.91 1 98.56 121 GLY B N 1
ATOM 4420 C CA . GLY B 1 121 ? 5.465 29.922 6.852 1 98.56 121 GLY B CA 1
ATOM 4421 C C . GLY B 1 121 ? 4.559 29.297 5.801 1 98.56 121 GLY B C 1
ATOM 4422 O O . GLY B 1 121 ? 3.336 29.406 5.891 1 98.56 121 GLY B O 1
ATOM 4423 N N . LEU B 1 122 ? 5.195 28.734 4.762 1 98.81 122 LEU B N 1
ATOM 4424 C CA . LEU B 1 122 ? 4.41 28.109 3.707 1 98.81 122 LEU B CA 1
ATOM 4425 C C . LEU B 1 122 ? 4.957 26.719 3.381 1 98.81 122 LEU B C 1
ATOM 4427 O O . LEU B 1 122 ? 6.176 26.516 3.35 1 98.81 122 LEU B O 1
ATOM 4431 N N . HIS B 1 123 ? 4.02 25.75 3.299 1 98.56 123 HIS B N 1
ATOM 4432 C CA . HIS B 1 123 ? 4.262 24.531 2.545 1 98.56 123 HIS B CA 1
ATOM 4433 C C . HIS B 1 123 ? 3.934 24.719 1.066 1 98.56 123 HIS B C 1
ATOM 4435 O O . HIS B 1 123 ? 3.264 25.688 0.694 1 98.56 123 HIS B O 1
ATOM 4441 N N . MET B 1 124 ? 4.418 23.781 0.23 1 98.75 124 MET B N 1
ATOM 4442 C CA . MET B 1 124 ? 4.066 23.797 -1.186 1 98.75 124 MET B CA 1
ATOM 4443 C C . MET B 1 124 ? 3.383 22.5 -1.595 1 98.75 124 MET B C 1
ATOM 4445 O O . MET B 1 124 ? 3.963 21.422 -1.457 1 98.75 124 MET B O 1
ATOM 4449 N N . ILE B 1 125 ? 2.125 22.578 -1.997 1 98.5 125 ILE B N 1
ATOM 4450 C CA . ILE B 1 125 ? 1.451 21.422 -2.576 1 98.5 125 ILE B CA 1
ATOM 4451 C C . ILE B 1 125 ? 1.926 21.203 -4.012 1 98.5 125 ILE B C 1
ATOM 4453 O O . ILE B 1 125 ? 1.837 22.125 -4.84 1 98.5 125 ILE B O 1
ATOM 4457 N N . VAL B 1 126 ? 2.42 20.031 -4.262 1 97.56 126 VAL B N 1
ATOM 4458 C CA . VAL B 1 126 ? 2.904 19.656 -5.59 1 97.56 126 VAL B CA 1
ATOM 4459 C C . VAL B 1 126 ? 1.818 18.875 -6.336 1 97.56 126 VAL B C 1
ATOM 4461 O O . VAL B 1 126 ? 1.416 17.797 -5.91 1 97.56 126 VAL B O 1
ATOM 4464 N N . THR B 1 127 ? 1.363 19.422 -7.441 1 95.38 127 THR B N 1
ATOM 4465 C CA . THR B 1 127 ? 0.298 18.766 -8.195 1 95.38 127 THR B CA 1
ATOM 4466 C C . THR B 1 127 ? 0.862 18.062 -9.422 1 95.38 127 THR B C 1
ATOM 4468 O O . THR B 1 127 ? 0.186 17.219 -10.031 1 95.38 127 THR B O 1
ATOM 4471 N N . ASP B 1 128 ? 2.008 18.422 -9.82 1 93.62 128 ASP B N 1
ATOM 4472 C CA . ASP B 1 128 ? 2.744 17.719 -10.875 1 93.62 128 ASP B CA 1
ATOM 4473 C C . ASP B 1 128 ? 4.207 18.172 -10.906 1 93.62 128 ASP B C 1
ATOM 4475 O O . ASP B 1 128 ? 4.566 19.172 -10.289 1 93.62 128 ASP B O 1
ATOM 4479 N N . LEU B 1 129 ? 5.059 17.469 -11.477 1 93.88 129 LEU B N 1
ATOM 4480 C CA . LEU B 1 129 ? 6.473 17.797 -11.578 1 93.88 129 LEU B CA 1
ATOM 4481 C C . LEU B 1 129 ? 6.82 18.297 -12.977 1 93.88 129 LEU B C 1
ATOM 4483 O O . LEU B 1 129 ? 7.988 18.547 -13.273 1 93.88 129 LEU B O 1
ATOM 4487 N N . GLY B 1 130 ? 5.73 18.562 -13.789 1 83.31 130 GLY B N 1
ATOM 4488 C CA . GLY B 1 130 ? 5.922 19.109 -15.125 1 83.31 130 GLY B CA 1
ATOM 4489 C C . GLY B 1 130 ? 6.551 18.109 -16.078 1 83.31 130 GLY B C 1
ATOM 4490 O O . GLY B 1 130 ? 6.754 16.953 -15.734 1 83.31 130 GLY B O 1
ATOM 4491 N N . SER B 1 131 ? 6.672 18.562 -17.641 1 63.84 131 SER B N 1
ATOM 4492 C CA . SER B 1 131 ? 7.094 17.625 -18.672 1 63.84 131 SER B CA 1
ATOM 4493 C C . SER B 1 131 ? 8.586 17.312 -18.547 1 63.84 131 SER B C 1
ATOM 4495 O O . SER B 1 131 ? 8.984 16.391 -17.828 1 63.84 131 SER B O 1
ATOM 4497 N N . ASP B 1 132 ? 9.719 17.797 -19.031 1 62.88 132 ASP B N 1
ATOM 4498 C CA . ASP B 1 132 ? 10.977 17.219 -19.484 1 62.88 132 ASP B CA 1
ATOM 4499 C C . ASP B 1 132 ? 11.438 16.109 -18.531 1 62.88 132 ASP B C 1
ATOM 4501 O O . ASP B 1 132 ? 12.125 15.172 -18.953 1 62.88 132 ASP B O 1
ATOM 4505 N N . ALA B 1 133 ? 11.188 15.133 -18.094 1 65.69 133 ALA B N 1
ATOM 4506 C CA . ALA B 1 133 ? 11.32 13.969 -17.234 1 65.69 133 ALA B CA 1
ATOM 4507 C C . ALA B 1 133 ? 11.273 14.367 -15.758 1 65.69 133 ALA B C 1
ATOM 4509 O O . ALA B 1 133 ? 11.914 13.734 -14.914 1 65.69 133 ALA B O 1
ATOM 4510 N N . GLY B 1 134 ? 10.391 15.688 -15.531 1 75.69 134 GLY B N 1
ATOM 4511 C CA . GLY B 1 134 ? 10.258 16.109 -14.148 1 75.69 134 GLY B CA 1
ATOM 4512 C C . GLY B 1 134 ? 11.359 17.062 -13.703 1 75.69 134 GLY B C 1
ATOM 4513 O O . GLY B 1 134 ? 11.344 17.562 -12.578 1 75.69 134 GLY B O 1
ATOM 4514 N N . LYS B 1 135 ? 12.391 17.438 -14.586 1 82.12 135 LYS B N 1
ATOM 4515 C CA . LYS B 1 135 ? 13.562 18.219 -14.211 1 82.12 135 LYS B CA 1
ATOM 4516 C C . LYS B 1 135 ? 13.164 19.625 -13.75 1 82.12 135 LYS B C 1
ATOM 4518 O O . LYS B 1 135 ? 13.734 20.141 -12.789 1 82.12 135 LYS B O 1
ATOM 4523 N N . GLN B 1 136 ? 12.156 20.109 -14.352 1 85.5 136 GLN B N 1
ATOM 4524 C CA . GLN B 1 136 ? 11.703 21.438 -13.969 1 85.5 136 GLN B CA 1
ATOM 4525 C C . GLN B 1 136 ? 11.094 21.438 -12.57 1 85.5 136 GLN B C 1
ATOM 4527 O O . GLN B 1 136 ? 11.445 22.266 -11.734 1 85.5 136 GLN B O 1
ATOM 4532 N N . GLY B 1 137 ? 10.227 20.5 -12.383 1 91.44 137 GLY B N 1
ATOM 4533 C CA . GLY B 1 137 ? 9.586 20.391 -11.078 1 91.44 137 GLY B CA 1
ATOM 4534 C C . GLY B 1 137 ? 10.562 20.094 -9.953 1 91.44 137 GLY B C 1
ATOM 4535 O O . GLY B 1 137 ? 10.414 20.625 -8.844 1 91.44 137 GLY B O 1
ATOM 4536 N N . LEU B 1 138 ? 11.5 19.297 -10.242 1 95.12 138 LEU B N 1
ATOM 4537 C CA . LEU B 1 138 ? 12.508 18.953 -9.242 1 95.12 138 LEU B CA 1
ATOM 4538 C C . LEU B 1 138 ? 13.367 20.156 -8.906 1 95.12 138 LEU B C 1
ATOM 4540 O O . LEU B 1 138 ? 13.688 20.391 -7.734 1 95.12 138 LEU B O 1
ATOM 4544 N N . ALA B 1 139 ? 13.789 20.875 -9.914 1 95.06 139 ALA B N 1
ATOM 4545 C CA . ALA B 1 139 ? 14.547 22.109 -9.695 1 95.06 139 ALA B CA 1
ATOM 4546 C C . ALA B 1 139 ? 13.719 23.141 -8.922 1 95.06 139 ALA B C 1
ATOM 4548 O O . ALA B 1 139 ? 14.25 23.891 -8.109 1 95.06 139 ALA B O 1
ATOM 4549 N N . ASP B 1 140 ? 12.438 23.156 -9.25 1 96.38 140 ASP B N 1
ATOM 4550 C CA . ASP B 1 140 ? 11.531 24.031 -8.523 1 96.38 140 ASP B CA 1
ATOM 4551 C C . ASP B 1 140 ? 11.539 23.734 -7.027 1 96.38 140 ASP B C 1
ATOM 4553 O O . ASP B 1 140 ? 11.469 24.641 -6.199 1 96.38 140 ASP B O 1
ATOM 4557 N N . MET B 1 141 ? 11.602 22.5 -6.715 1 97.62 141 MET B N 1
ATOM 4558 C CA . MET B 1 141 ? 11.641 22.094 -5.312 1 97.62 141 MET B CA 1
ATOM 4559 C C . MET B 1 141 ? 12.875 22.672 -4.621 1 97.62 141 MET B C 1
ATOM 4561 O O . MET B 1 141 ? 12.789 23.141 -3.484 1 97.62 141 MET B O 1
ATOM 4565 N N . ASP B 1 142 ? 14.055 22.672 -5.281 1 97.19 142 ASP B N 1
ATOM 4566 C CA . ASP B 1 142 ? 15.273 23.25 -4.73 1 97.19 142 ASP B CA 1
ATOM 4567 C C . ASP B 1 142 ? 15.117 24.766 -4.555 1 97.19 142 ASP B C 1
ATOM 4569 O O . ASP B 1 142 ? 15.57 25.328 -3.555 1 97.19 142 ASP B O 1
ATOM 4573 N N . ASP B 1 143 ? 14.492 25.359 -5.543 1 97.44 143 ASP B N 1
ATOM 4574 C CA . ASP B 1 143 ? 14.25 26.797 -5.469 1 97.44 143 ASP B CA 1
ATOM 4575 C C . ASP B 1 143 ? 13.359 27.141 -4.277 1 97.44 143 ASP B C 1
ATOM 4577 O O . ASP B 1 143 ? 13.57 28.156 -3.615 1 97.44 143 ASP B O 1
ATOM 4581 N N . MET B 1 144 ? 12.352 26.344 -4.07 1 98.25 144 MET B N 1
ATOM 4582 C CA . MET B 1 144 ? 11.453 26.547 -2.938 1 98.25 144 MET B CA 1
ATOM 4583 C C . MET B 1 144 ? 12.211 26.469 -1.617 1 98.25 144 MET B C 1
ATOM 4585 O O . MET B 1 144 ? 11.977 27.266 -0.708 1 98.25 144 MET B O 1
ATOM 4589 N N . VAL B 1 145 ? 13.109 25.516 -1.508 1 97.62 145 VAL B N 1
ATOM 4590 C CA . VAL B 1 145 ? 13.898 25.375 -0.288 1 97.62 145 VAL B CA 1
ATOM 4591 C C . VAL B 1 145 ? 14.734 26.625 -0.056 1 97.62 145 VAL B C 1
ATOM 4593 O O . VAL B 1 145 ? 14.836 27.109 1.073 1 97.62 145 VAL B O 1
ATOM 4596 N N . ARG B 1 146 ? 15.289 27.188 -1.098 1 97.12 146 ARG B N 1
ATOM 4597 C CA . ARG B 1 146 ? 16.078 28.422 -0.994 1 97.12 146 ARG B CA 1
ATOM 4598 C C . ARG B 1 146 ? 15.211 29.594 -0.534 1 97.12 146 ARG B C 1
ATOM 4600 O O . ARG B 1 146 ? 15.695 30.5 0.129 1 97.12 146 ARG B O 1
ATOM 4607 N N . GLU B 1 147 ? 13.938 29.484 -0.891 1 97.81 147 GLU B N 1
ATOM 4608 C CA . GLU B 1 147 ? 13.008 30.547 -0.536 1 97.81 147 GLU B CA 1
ATOM 4609 C C . GLU B 1 147 ? 12.414 30.328 0.853 1 97.81 147 GLU B C 1
ATOM 4611 O O . GLU B 1 147 ? 11.555 31.094 1.298 1 97.81 147 GLU B O 1
ATOM 4616 N N . GLY B 1 148 ? 12.789 29.266 1.543 1 97.69 148 GLY B N 1
ATOM 4617 C CA . GLY B 1 148 ? 12.352 29.016 2.904 1 97.69 148 GLY B CA 1
ATOM 4618 C C . GLY B 1 148 ? 11.156 28.078 2.975 1 97.69 148 GLY B C 1
ATOM 4619 O O . GLY B 1 148 ? 10.547 27.922 4.039 1 97.69 148 GLY B O 1
ATOM 4620 N N . VAL B 1 149 ? 10.742 27.531 1.82 1 98.25 149 VAL B N 1
ATOM 4621 C CA . VAL B 1 149 ? 9.711 26.5 1.782 1 98.25 149 VAL B CA 1
ATOM 4622 C C . VAL B 1 149 ? 10.359 25.125 1.87 1 98.25 149 VAL B C 1
ATOM 4624 O O . VAL B 1 149 ? 10.703 24.531 0.847 1 98.25 149 VAL B O 1
ATOM 4627 N N . ALA B 1 150 ? 10.383 24.609 3.082 1 96.88 150 ALA B N 1
ATOM 4628 C CA . ALA B 1 150 ? 11.211 23.438 3.346 1 96.88 150 ALA B CA 1
ATOM 4629 C C . ALA B 1 150 ? 10.344 22.188 3.465 1 96.88 150 ALA B C 1
ATOM 4631 O O . ALA B 1 150 ? 10.805 21.156 3.975 1 96.88 150 ALA B O 1
ATOM 4632 N N . SER B 1 151 ? 9.102 22.234 3.088 1 98.06 151 SER B N 1
ATOM 4633 C CA . SER B 1 151 ? 8.227 21.062 3.107 1 98.06 151 SER B CA 1
ATOM 4634 C C . SER B 1 151 ? 7.238 21.094 1.944 1 98.06 151 SER B C 1
ATOM 4636 O O . SER B 1 151 ? 6.77 22.172 1.55 1 98.06 151 SER B O 1
ATOM 4638 N N . PHE B 1 152 ? 6.988 19.938 1.388 1 98.5 152 PHE B N 1
ATOM 4639 C CA . PHE B 1 152 ? 6.105 19.75 0.243 1 98.5 152 PHE B CA 1
ATOM 4640 C C . PHE B 1 152 ? 4.98 18.781 0.582 1 98.5 152 PHE B C 1
ATOM 4642 O O . PHE B 1 152 ? 5.199 17.781 1.271 1 98.5 152 PHE B O 1
ATOM 4649 N N . LYS B 1 153 ? 3.785 19.125 0.151 1 98.62 153 LYS B N 1
ATOM 4650 C CA . LYS B 1 153 ? 2.643 18.234 0.347 1 98.62 153 LYS B CA 1
ATOM 4651 C C . LYS B 1 153 ? 2.229 17.578 -0.963 1 98.62 153 LYS B C 1
ATOM 4653 O O . LYS B 1 153 ? 2.143 18.234 -2 1 98.62 153 LYS B O 1
ATOM 4658 N N . LEU B 1 154 ? 2.07 16.312 -0.944 1 98.56 154 LEU B N 1
ATOM 4659 C CA . LEU B 1 154 ? 1.493 15.555 -2.047 1 98.56 154 LEU B CA 1
ATOM 4660 C C . LEU B 1 154 ? 0.243 14.805 -1.598 1 98.56 154 LEU B C 1
ATOM 4662 O O . LEU B 1 154 ? 0.049 14.578 -0.402 1 98.56 154 LEU B O 1
ATOM 4666 N N . PHE B 1 155 ? -0.635 14.531 -2.562 1 98.44 155 PHE B N 1
ATOM 4667 C CA . PHE B 1 155 ? -1.912 13.891 -2.27 1 98.44 155 PHE B CA 1
ATOM 4668 C C . PHE B 1 155 ? -1.997 12.523 -2.936 1 98.44 155 PHE B C 1
ATOM 4670 O O . PHE B 1 155 ? -1.663 12.375 -4.113 1 98.44 155 PHE B O 1
ATOM 4677 N N . MET B 1 156 ? -2.459 11.531 -2.174 1 98.56 156 MET B N 1
ATOM 4678 C CA . MET B 1 156 ? -2.809 10.219 -2.717 1 98.56 156 MET B CA 1
ATOM 4679 C C . MET B 1 156 ? -4.32 10.086 -2.883 1 98.56 156 MET B C 1
ATOM 4681 O O . MET B 1 156 ? -4.816 9.008 -3.211 1 98.56 156 MET B O 1
ATOM 4685 N N . ALA B 1 157 ? -5.043 11.172 -2.676 1 96.06 157 ALA B N 1
ATOM 4686 C CA . ALA B 1 157 ? -6.5 11.227 -2.797 1 96.06 157 ALA B CA 1
ATOM 4687 C C . ALA B 1 157 ? -6.922 12.289 -3.807 1 96.06 157 ALA B C 1
ATOM 4689 O O . ALA B 1 157 ? -6.09 13.047 -4.305 1 96.06 157 ALA B O 1
ATOM 4690 N N . TYR B 1 158 ? -8.195 12.273 -4.168 1 93.5 158 TYR B N 1
ATOM 4691 C CA . TYR B 1 158 ? -8.812 13.242 -5.07 1 93.5 158 TYR B CA 1
ATOM 4692 C C . TYR B 1 158 ? -8.312 13.047 -6.496 1 93.5 158 TYR B C 1
ATOM 4694 O O . TYR B 1 158 ? -7.703 13.945 -7.074 1 93.5 158 TYR B O 1
ATOM 4702 N N . PRO B 1 159 ? -8.672 11.852 -7.047 1 93.5 159 PRO B N 1
ATOM 4703 C CA . PRO B 1 159 ? -8.258 11.641 -8.438 1 93.5 159 PRO B CA 1
ATOM 4704 C C . PRO B 1 159 ? -8.703 12.773 -9.359 1 93.5 159 PRO B C 1
ATOM 4706 O O . PRO B 1 159 ? -9.82 13.289 -9.219 1 93.5 159 PRO B O 1
ATOM 4709 N N . ASN B 1 160 ? -7.863 13.195 -10.234 1 87.75 160 ASN B N 1
ATOM 4710 C CA . ASN B 1 160 ? -8.086 14.203 -11.266 1 87.75 160 ASN B CA 1
ATOM 4711 C C . ASN B 1 160 ? -8.125 15.609 -10.688 1 87.75 160 ASN B C 1
ATOM 4713 O O . ASN B 1 160 ? -8.508 16.562 -11.375 1 87.75 160 ASN B O 1
ATOM 4717 N N . VAL B 1 161 ? -7.863 15.859 -9.414 1 91 161 VAL B N 1
ATOM 4718 C CA . VAL B 1 161 ? -7.805 17.172 -8.781 1 91 161 VAL B CA 1
ATOM 4719 C C . VAL B 1 161 ? -6.418 17.391 -8.18 1 91 161 VAL B C 1
ATOM 4721 O O . VAL B 1 161 ? -5.547 17.984 -8.82 1 91 161 VAL B O 1
ATOM 4724 N N . LEU B 1 162 ? -6.113 16.656 -7.102 1 94.69 162 LEU B N 1
ATOM 4725 C CA . LEU B 1 162 ? -4.852 16.891 -6.41 1 94.69 162 LEU B CA 1
ATOM 4726 C C . LEU B 1 162 ? -3.973 15.648 -6.438 1 94.69 162 LEU B C 1
ATOM 4728 O O . LEU B 1 162 ? -2.758 15.734 -6.242 1 94.69 162 LEU B O 1
ATOM 4732 N N . MET B 1 163 ? -4.543 14.492 -6.684 1 96.75 163 MET B N 1
ATOM 4733 C CA . MET B 1 163 ? -3.84 13.211 -6.582 1 96.75 163 MET B CA 1
ATOM 4734 C C . MET B 1 163 ? -2.693 13.141 -7.586 1 96.75 163 MET B C 1
ATOM 4736 O O . MET B 1 163 ? -2.846 13.555 -8.742 1 96.75 163 MET B O 1
ATOM 4740 N N . VAL B 1 164 ? -1.556 12.711 -7.148 1 96.75 164 VAL B N 1
ATOM 4741 C CA . VAL B 1 164 ? -0.427 12.406 -8.023 1 96.75 164 VAL B CA 1
ATOM 4742 C C . VAL B 1 164 ? -0.088 10.914 -7.926 1 96.75 164 VAL B C 1
ATOM 4744 O O . VAL B 1 164 ? -0.45 10.25 -6.953 1 96.75 164 VAL B O 1
ATOM 4747 N N . ASP B 1 165 ? 0.591 10.352 -8.906 1 95.62 165 ASP B N 1
ATOM 4748 C CA . ASP B 1 165 ? 0.875 8.914 -8.945 1 95.62 165 ASP B CA 1
ATOM 4749 C C . ASP B 1 165 ? 2.129 8.586 -8.141 1 95.62 165 ASP B C 1
ATOM 4751 O O . ASP B 1 165 ? 2.84 9.484 -7.688 1 95.62 165 ASP B O 1
ATOM 4755 N N . ASP B 1 166 ? 2.377 7.34 -7.965 1 98.19 166 ASP B N 1
ATOM 4756 C CA . ASP B 1 166 ? 3.477 6.875 -7.121 1 98.19 166 ASP B CA 1
ATOM 4757 C C . ASP B 1 166 ? 4.828 7.281 -7.707 1 98.19 166 ASP B C 1
ATOM 4759 O O . ASP B 1 166 ? 5.785 7.516 -6.969 1 98.19 166 ASP B O 1
ATOM 4763 N N . ALA B 1 167 ? 4.984 7.324 -9.047 1 97.31 167 ALA B N 1
ATOM 4764 C CA . ALA B 1 167 ? 6.234 7.762 -9.656 1 97.31 167 ALA B CA 1
ATOM 4765 C C . ALA B 1 167 ? 6.57 9.195 -9.25 1 97.31 167 ALA B C 1
ATOM 4767 O O . ALA B 1 167 ? 7.719 9.5 -8.922 1 97.31 167 ALA B O 1
ATOM 4768 N N . THR B 1 168 ? 5.547 10.062 -9.266 1 97.31 168 THR B N 1
ATOM 4769 C CA . THR B 1 168 ? 5.719 11.461 -8.883 1 97.31 168 THR B CA 1
ATOM 4770 C C . THR B 1 168 ? 6.098 11.57 -7.406 1 97.31 168 THR B C 1
ATOM 4772 O O . THR B 1 168 ? 7.027 12.297 -7.051 1 97.31 168 THR B O 1
ATOM 4775 N N . ILE B 1 169 ? 5.391 10.883 -6.598 1 98.56 169 ILE B N 1
ATOM 4776 C CA . ILE B 1 169 ? 5.676 10.883 -5.168 1 98.56 169 ILE B CA 1
ATOM 4777 C C . ILE B 1 169 ? 7.113 10.414 -4.93 1 98.56 169 ILE B C 1
ATOM 4779 O O . ILE B 1 169 ? 7.855 11.039 -4.168 1 98.56 169 ILE B O 1
ATOM 4783 N N . PHE B 1 170 ? 7.52 9.328 -5.605 1 98.69 170 PHE B N 1
ATOM 4784 C CA . PHE B 1 170 ? 8.836 8.734 -5.395 1 98.69 170 PHE B CA 1
ATOM 4785 C C . PHE B 1 170 ? 9.938 9.695 -5.828 1 98.69 170 PHE B C 1
ATOM 4787 O O . PHE B 1 170 ? 10.938 9.859 -5.125 1 98.69 170 PHE B O 1
ATOM 4794 N N . LYS B 1 171 ? 9.789 10.32 -6.953 1 98.12 171 LYS B N 1
ATOM 4795 C CA . LYS B 1 171 ? 10.758 11.305 -7.422 1 98.12 171 LYS B CA 1
ATOM 4796 C C . LYS B 1 171 ? 10.875 12.477 -6.449 1 98.12 171 LYS B C 1
ATOM 4798 O O . LYS B 1 171 ? 11.969 12.969 -6.195 1 98.12 171 LYS B O 1
ATOM 4803 N N . ALA B 1 172 ? 9.727 12.938 -5.922 1 98.19 172 ALA B N 1
ATOM 4804 C CA . ALA B 1 172 ? 9.742 14.008 -4.934 1 98.19 172 ALA B CA 1
ATOM 4805 C C . ALA B 1 172 ? 10.5 13.594 -3.678 1 98.19 172 ALA B C 1
ATOM 4807 O O . ALA B 1 172 ? 11.273 14.375 -3.119 1 98.19 172 ALA B O 1
ATOM 4808 N N . LEU B 1 173 ? 10.25 12.367 -3.27 1 98.25 173 LEU B N 1
ATOM 4809 C CA . LEU B 1 173 ? 10.961 11.836 -2.111 1 98.25 173 LEU B CA 1
ATOM 4810 C C . LEU B 1 173 ? 12.461 11.781 -2.369 1 98.25 173 LEU B C 1
ATOM 4812 O O . LEU B 1 173 ? 13.258 12.156 -1.504 1 98.25 173 LEU B O 1
ATOM 4816 N N . GLN B 1 174 ? 12.844 11.297 -3.529 1 97.62 174 GLN B N 1
ATOM 4817 C CA . GLN B 1 174 ? 14.266 11.258 -3.873 1 97.62 174 GLN B CA 1
ATOM 4818 C C . GLN B 1 174 ? 14.875 12.656 -3.846 1 97.62 174 GLN B C 1
ATOM 4820 O O . GLN B 1 174 ? 16.016 12.836 -3.418 1 97.62 174 GLN B O 1
ATOM 4825 N N . GLN B 1 175 ? 14.141 13.648 -4.332 1 96.94 175 GLN B N 1
ATOM 4826 C CA . GLN B 1 175 ? 14.641 15.023 -4.371 1 96.94 175 GLN B CA 1
ATOM 4827 C C . GLN B 1 175 ? 14.805 15.586 -2.965 1 96.94 175 GLN B C 1
ATOM 4829 O O . GLN B 1 175 ? 15.766 16.312 -2.689 1 96.94 175 GLN B O 1
ATOM 4834 N N . THR B 1 176 ? 13.883 15.297 -2.064 1 96.69 176 THR B N 1
ATOM 4835 C CA . THR B 1 176 ? 13.977 15.805 -0.701 1 96.69 176 THR B CA 1
ATOM 4836 C C . THR B 1 176 ? 15.125 15.133 0.047 1 96.69 176 THR B C 1
ATOM 4838 O O . THR B 1 176 ? 15.703 15.719 0.962 1 96.69 176 THR B O 1
ATOM 4841 N N . ALA B 1 177 ? 15.453 13.914 -0.332 1 95.5 177 ALA B N 1
ATOM 4842 C CA . ALA B 1 177 ? 16.656 13.273 0.213 1 95.5 177 ALA B CA 1
ATOM 4843 C C . ALA B 1 177 ? 17.891 14.094 -0.102 1 95.5 177 ALA B C 1
ATOM 4845 O O . ALA B 1 177 ? 18.859 14.109 0.679 1 95.5 177 ALA B O 1
ATOM 4846 N N . LYS B 1 178 ? 17.906 14.773 -1.182 1 95.31 178 LYS B N 1
ATOM 4847 C CA . LYS B 1 178 ? 19.047 15.555 -1.631 1 95.31 178 LYS B CA 1
ATOM 4848 C C . LYS B 1 178 ? 19.031 16.953 -1.017 1 95.31 178 LYS B C 1
ATOM 4850 O O . LYS B 1 178 ? 20.078 17.469 -0.597 1 95.31 178 LYS B O 1
ATOM 4855 N N . ASN B 1 179 ? 17.875 17.578 -0.917 1 95.94 179 ASN B N 1
ATOM 4856 C CA . ASN B 1 179 ? 17.875 18.984 -0.542 1 95.94 179 ASN B CA 1
ATOM 4857 C C . ASN B 1 179 ? 17.469 19.172 0.92 1 95.94 179 ASN B C 1
ATOM 4859 O O . ASN B 1 179 ? 17.484 20.297 1.43 1 95.94 179 ASN B O 1
ATOM 4863 N N . GLY B 1 180 ? 17.062 18.125 1.626 1 95.38 180 GLY B N 1
ATOM 4864 C CA . GLY B 1 180 ? 16.844 18.156 3.062 1 95.38 180 GLY B CA 1
ATOM 4865 C C . GLY B 1 180 ? 15.422 18.562 3.434 1 95.38 180 GLY B C 1
ATOM 4866 O O . GLY B 1 180 ? 15.086 18.641 4.617 1 95.38 180 GLY B O 1
ATOM 4867 N N . ALA B 1 181 ? 14.562 18.812 2.457 1 97.38 181 ALA B N 1
ATOM 4868 C CA . ALA B 1 181 ? 13.172 19.172 2.732 1 97.38 181 ALA B CA 1
ATOM 4869 C C . ALA B 1 181 ? 12.375 17.953 3.188 1 97.38 181 ALA B C 1
ATOM 4871 O O . ALA B 1 181 ? 12.922 16.859 3.32 1 97.38 181 ALA B O 1
ATOM 4872 N N . LEU B 1 182 ? 11.133 18.172 3.566 1 97.81 182 LEU B N 1
ATOM 4873 C CA . LEU B 1 182 ? 10.266 17.125 4.098 1 97.81 182 LEU B CA 1
ATOM 4874 C C . LEU B 1 182 ? 9.016 16.969 3.232 1 97.81 182 LEU B C 1
ATOM 4876 O O . LEU B 1 182 ? 8.414 17.953 2.807 1 97.81 182 LEU B O 1
ATOM 4880 N N . ILE B 1 183 ? 8.68 15.711 2.918 1 98.12 183 ILE B N 1
ATOM 4881 C CA . ILE B 1 183 ? 7.422 15.445 2.227 1 98.12 183 ILE B CA 1
ATOM 4882 C C . ILE B 1 183 ? 6.309 15.211 3.246 1 98.12 183 ILE B C 1
ATOM 4884 O O . ILE B 1 183 ? 6.453 14.391 4.152 1 98.12 183 ILE B O 1
ATOM 4888 N N . CYS B 1 184 ? 5.234 15.977 3.133 1 98.5 184 CYS B N 1
ATOM 4889 C CA . CYS B 1 184 ? 3.982 15.781 3.855 1 98.5 184 CYS B CA 1
ATOM 4890 C C . CYS B 1 184 ? 2.955 15.07 2.982 1 98.5 184 CYS B C 1
ATOM 4892 O O . CYS B 1 184 ? 2.676 15.508 1.864 1 98.5 184 CYS B O 1
ATOM 4894 N N . MET B 1 185 ? 2.371 13.992 3.494 1 98.81 185 MET B N 1
ATOM 4895 C CA . MET B 1 185 ? 1.507 13.195 2.629 1 98.81 185 MET B CA 1
ATOM 4896 C C . MET B 1 185 ? 0.072 13.195 3.146 1 98.81 185 MET B C 1
ATOM 4898 O O . MET B 1 185 ? -0.171 12.867 4.309 1 98.81 185 MET B O 1
ATOM 4902 N N . HIS B 1 186 ? -0.9 13.688 2.35 1 98.81 186 HIS B N 1
ATOM 4903 C CA . HIS B 1 186 ? -2.295 13.297 2.521 1 98.81 186 HIS B CA 1
ATOM 4904 C C . HIS B 1 186 ? -2.535 11.875 2.025 1 98.81 186 HIS B C 1
ATOM 4906 O O . HIS B 1 186 ? -2.676 11.648 0.82 1 98.81 186 HIS B O 1
ATOM 4912 N N . ALA B 1 187 ? -2.717 10.961 2.949 1 98.75 187 ALA B N 1
ATOM 4913 C CA . ALA B 1 187 ? -2.625 9.547 2.586 1 98.75 187 ALA B CA 1
ATOM 4914 C C . ALA B 1 187 ? -3.988 8.867 2.672 1 98.75 187 ALA B C 1
ATOM 4916 O O . ALA B 1 187 ? -4.434 8.492 3.76 1 98.75 187 ALA B O 1
ATOM 4917 N N . GLU B 1 188 ? -4.656 8.602 1.581 1 98.69 188 GLU B N 1
ATOM 4918 C CA . GLU B 1 188 ? -5.824 7.758 1.336 1 98.69 188 GLU B CA 1
ATOM 4919 C C . GLU B 1 188 ? -5.754 7.105 -0.041 1 98.69 188 GLU B C 1
ATOM 4921 O O . GLU B 1 188 ? -5.199 7.676 -0.979 1 98.69 188 GLU B O 1
ATOM 4926 N N . ASN B 1 189 ? -6.234 5.867 -0.176 1 98.75 189 ASN B N 1
ATOM 4927 C CA . ASN B 1 189 ? -6.344 5.297 -1.515 1 98.75 189 ASN B CA 1
ATOM 4928 C C . ASN B 1 189 ? -7.457 5.961 -2.32 1 98.75 189 ASN B C 1
ATOM 4930 O O . ASN B 1 189 ? -8.586 5.465 -2.355 1 98.75 189 ASN B O 1
ATOM 4934 N N . GLY B 1 190 ? -7.082 7.059 -2.99 1 98.56 190 GLY B N 1
ATOM 4935 C CA . GLY B 1 190 ? -8.055 7.906 -3.664 1 98.56 190 GLY B CA 1
ATOM 4936 C C . GLY B 1 190 ? -8.828 7.18 -4.746 1 98.56 190 GLY B C 1
ATOM 4937 O O . GLY B 1 190 ? -10.023 7.438 -4.941 1 98.56 190 GLY B O 1
ATOM 4938 N N . SER B 1 191 ? -8.227 6.25 -5.457 1 98 191 SER B N 1
ATOM 4939 C CA . SER B 1 191 ? -8.875 5.527 -6.543 1 98 191 SER B CA 1
ATOM 4940 C C . SER B 1 191 ? -9.977 4.617 -6.02 1 98 191 SER B C 1
ATOM 4942 O O . SER B 1 191 ? -11.07 4.57 -6.586 1 98 191 SER B O 1
ATOM 4944 N N . VAL B 1 192 ? -9.688 3.914 -4.965 1 98.62 192 VAL B N 1
ATOM 4945 C CA . VAL B 1 192 ? -10.656 3.016 -4.355 1 98.62 192 VAL B CA 1
ATOM 4946 C C . VAL B 1 192 ? -11.82 3.824 -3.775 1 98.62 192 VAL B C 1
ATOM 4948 O O . VAL B 1 192 ? -12.984 3.484 -3.98 1 98.62 192 VAL B O 1
ATOM 4951 N N . ILE B 1 193 ? -11.484 4.918 -3.078 1 98.69 193 ILE B N 1
ATOM 4952 C CA . ILE B 1 193 ? -12.492 5.758 -2.449 1 98.69 193 ILE B CA 1
ATOM 4953 C C . ILE B 1 193 ? -13.406 6.359 -3.52 1 98.69 193 ILE B C 1
ATOM 4955 O O . ILE B 1 193 ? -14.625 6.375 -3.365 1 98.69 193 ILE B O 1
ATOM 4959 N N . ASP B 1 194 ? -12.797 6.859 -4.578 1 98.25 194 ASP B N 1
ATOM 4960 C CA . ASP B 1 194 ? -13.594 7.422 -5.66 1 98.25 194 ASP B CA 1
ATOM 4961 C C . ASP B 1 194 ? -14.562 6.383 -6.227 1 98.25 194 ASP B C 1
ATOM 4963 O O . ASP B 1 194 ? -15.711 6.707 -6.547 1 98.25 194 ASP B O 1
ATOM 4967 N N . THR B 1 195 ? -14.102 5.137 -6.41 1 97.69 195 THR B N 1
ATOM 4968 C CA . THR B 1 195 ? -14.953 4.047 -6.871 1 97.69 195 THR B CA 1
ATOM 4969 C C . THR B 1 195 ? -16.125 3.836 -5.914 1 97.69 195 THR B C 1
ATOM 4971 O O . THR B 1 195 ? -17.281 3.73 -6.344 1 97.69 195 THR B O 1
ATOM 4974 N N . ILE B 1 196 ? -15.891 3.811 -4.609 1 98.69 196 ILE B N 1
ATOM 4975 C CA . ILE B 1 196 ? -16.922 3.602 -3.6 1 98.69 196 ILE B CA 1
ATOM 4976 C C . ILE B 1 196 ? -17.906 4.766 -3.623 1 98.69 196 ILE B C 1
ATOM 4978 O O . ILE B 1 196 ? -19.125 4.562 -3.531 1 98.69 196 ILE B O 1
ATOM 4982 N N . VAL B 1 197 ? -17.406 6.012 -3.725 1 98.5 197 VAL B N 1
ATOM 4983 C CA . VAL B 1 197 ? -18.234 7.207 -3.762 1 98.5 197 VAL B CA 1
ATOM 4984 C C . VAL B 1 197 ? -19.203 7.129 -4.941 1 98.5 197 VAL B C 1
ATOM 4986 O O . VAL B 1 197 ? -20.406 7.332 -4.781 1 98.5 197 VAL B O 1
ATOM 4989 N N . GLN B 1 198 ? -18.672 6.824 -6.117 1 97.75 198 GLN B N 1
ATOM 4990 C CA . GLN B 1 198 ? -19.516 6.73 -7.309 1 97.75 198 GLN B CA 1
ATOM 4991 C C . GLN B 1 198 ? -20.578 5.652 -7.148 1 97.75 198 GLN B C 1
ATOM 4993 O O . GLN B 1 198 ? -21.734 5.859 -7.512 1 97.75 198 GLN B O 1
ATOM 4998 N N . GLN B 1 199 ? -20.172 4.527 -6.637 1 97.88 199 GLN B N 1
ATOM 4999 C CA . GLN B 1 199 ? -21.109 3.432 -6.418 1 97.88 199 GLN B CA 1
ATOM 5000 C C . GLN B 1 199 ? -22.188 3.816 -5.398 1 97.88 199 GLN B C 1
ATOM 5002 O O . GLN B 1 199 ? -23.359 3.465 -5.555 1 97.88 199 GLN B O 1
ATOM 5007 N N . THR B 1 200 ? -21.812 4.531 -4.328 1 98.5 200 THR B N 1
ATOM 5008 C CA . THR B 1 200 ? -22.719 4.992 -3.291 1 98.5 200 THR B CA 1
ATOM 5009 C C . THR B 1 200 ? -23.75 5.961 -3.865 1 98.5 200 THR B C 1
ATOM 5011 O O . THR B 1 200 ? -24.953 5.836 -3.6 1 98.5 200 THR B O 1
ATOM 5014 N N . LEU B 1 201 ? -23.328 6.902 -4.652 1 98.5 201 LEU B N 1
ATOM 5015 C CA . LEU B 1 201 ? -24.219 7.867 -5.293 1 98.5 201 LEU B CA 1
ATOM 5016 C C . LEU B 1 201 ? -25.156 7.172 -6.262 1 98.5 201 LEU B C 1
ATOM 5018 O O . LEU B 1 201 ? -26.344 7.52 -6.336 1 98.5 201 LEU B O 1
ATOM 5022 N N . ALA B 1 202 ? -24.641 6.172 -7 1 97.69 202 ALA B N 1
ATOM 5023 C CA . ALA B 1 202 ? -25.453 5.422 -7.953 1 97.69 202 ALA B CA 1
ATOM 5024 C C . ALA B 1 202 ? -26.594 4.688 -7.242 1 97.69 202 ALA B C 1
ATOM 5026 O O . ALA B 1 202 ? -27.625 4.41 -7.844 1 97.69 202 ALA B O 1
ATOM 5027 N N . GLN B 1 203 ? -26.453 4.457 -5.945 1 98.19 203 GLN B N 1
ATOM 5028 C CA . GLN B 1 203 ? -27.469 3.795 -5.137 1 98.19 203 GLN B CA 1
ATOM 5029 C C . GLN B 1 203 ? -28.453 4.805 -4.566 1 98.19 203 GLN B C 1
ATOM 5031 O O . GLN B 1 203 ? -29.375 4.434 -3.816 1 98.19 203 GLN B O 1
ATOM 5036 N N . GLY B 1 204 ? -28.234 6.02 -4.848 1 98.06 204 GLY B N 1
ATOM 5037 C CA . GLY B 1 204 ? -29.125 7.062 -4.387 1 98.06 204 GLY B CA 1
ATOM 5038 C C . GLY B 1 204 ? -28.797 7.566 -2.994 1 98.06 204 GLY B C 1
ATOM 5039 O O . GLY B 1 204 ? -29.594 8.281 -2.383 1 98.06 204 GLY B O 1
ATOM 5040 N N . LYS B 1 205 ? -27.641 7.184 -2.473 1 98.31 205 LYS B N 1
ATOM 5041 C CA . LYS B 1 205 ? -27.188 7.625 -1.155 1 98.31 205 LYS B CA 1
ATOM 5042 C C . LYS B 1 205 ? -26.438 8.945 -1.245 1 98.31 205 LYS B C 1
ATOM 5044 O O . LYS B 1 205 ? -25.25 8.969 -1.569 1 98.31 205 LYS B O 1
ATOM 5049 N N . THR B 1 206 ? -27.031 10.047 -0.843 1 98.19 206 THR B N 1
ATOM 5050 C CA . THR B 1 206 ? -26.484 11.367 -1.153 1 98.19 206 THR B CA 1
ATOM 5051 C C . THR B 1 206 ? -26.25 12.164 0.124 1 98.19 206 THR B C 1
ATOM 5053 O O . THR B 1 206 ? -25.656 13.25 0.082 1 98.19 206 THR B O 1
ATOM 5056 N N . ALA B 1 207 ? -26.688 11.656 1.291 1 98.31 207 ALA B N 1
ATOM 5057 C CA . ALA B 1 207 ? -26.594 12.383 2.557 1 98.31 207 ALA B CA 1
ATOM 5058 C C . ALA B 1 207 ? -25.141 12.555 2.984 1 98.31 207 ALA B C 1
ATOM 5060 O O . ALA B 1 207 ? -24.266 11.773 2.586 1 98.31 207 ALA B O 1
ATOM 5061 N N . PRO B 1 208 ? -24.828 13.523 3.846 1 98.5 208 PRO B N 1
ATOM 5062 C CA . PRO B 1 208 ? -23.453 13.844 4.25 1 98.5 208 PRO B CA 1
ATOM 5063 C C . PRO B 1 208 ? -22.75 12.672 4.922 1 98.5 208 PRO B C 1
ATOM 5065 O O . PRO B 1 208 ? -21.531 12.508 4.766 1 98.5 208 PRO B O 1
ATOM 5068 N N . ILE B 1 209 ? -23.5 11.836 5.633 1 98.25 209 ILE B N 1
ATOM 5069 C CA . ILE B 1 209 ? -22.891 10.742 6.383 1 98.25 209 ILE B CA 1
ATOM 5070 C C . ILE B 1 209 ? -22.156 9.805 5.43 1 98.25 209 ILE B C 1
ATOM 5072 O O . ILE B 1 209 ? -21.188 9.156 5.816 1 98.25 209 ILE B O 1
ATOM 5076 N N . TYR B 1 210 ? -22.562 9.742 4.164 1 98.5 210 TYR B N 1
ATOM 5077 C CA . TYR B 1 210 ? -21.984 8.812 3.211 1 98.5 210 TYR B CA 1
ATOM 5078 C C . TYR B 1 210 ? -20.578 9.25 2.816 1 98.5 210 TYR B C 1
ATOM 5080 O O . TYR B 1 210 ? -19.797 8.453 2.273 1 98.5 210 TYR B O 1
ATOM 5088 N N . HIS B 1 211 ? -20.203 10.539 3.1 1 98.5 211 HIS B N 1
ATOM 5089 C CA . HIS B 1 211 ? -18.812 10.938 2.965 1 98.5 211 HIS B CA 1
ATOM 5090 C C . HIS B 1 211 ? -17.906 10.109 3.871 1 98.5 211 HIS B C 1
ATOM 5092 O O . HIS B 1 211 ? -16.859 9.617 3.436 1 98.5 211 HIS B O 1
ATOM 5098 N N . ALA B 1 212 ? -18.344 9.961 5.09 1 98.25 212 ALA B N 1
ATOM 5099 C CA . ALA B 1 212 ? -17.562 9.172 6.047 1 98.25 212 ALA B CA 1
ATOM 5100 C C . ALA B 1 212 ? -17.594 7.688 5.695 1 98.25 212 ALA B C 1
ATOM 5102 O O . ALA B 1 212 ? -16.562 7.008 5.75 1 98.25 212 ALA B O 1
ATOM 5103 N N . LEU B 1 213 ? -18.734 7.211 5.289 1 98.25 213 LEU B N 1
ATOM 5104 C CA . LEU B 1 213 ? -18.938 5.781 5.105 1 98.25 213 LEU B CA 1
ATOM 5105 C C . LEU B 1 213 ? -18.281 5.293 3.818 1 98.25 213 LEU B C 1
ATOM 5107 O O . LEU B 1 213 ? -18.047 4.094 3.652 1 98.25 213 LEU B O 1
ATOM 5111 N N . SER B 1 214 ? -17.969 6.172 2.889 1 98.5 214 SER B N 1
ATOM 5112 C CA . SER B 1 214 ? -17.344 5.789 1.628 1 98.5 214 SER B CA 1
ATOM 5113 C C . SER B 1 214 ? -15.82 5.816 1.732 1 98.5 214 SER B C 1
ATOM 5115 O O . SER B 1 214 ? -15.125 5.59 0.743 1 98.5 214 SER B O 1
ATOM 5117 N N . ARG B 1 215 ? -15.266 6.078 2.844 1 98.62 215 ARG B N 1
ATOM 5118 C CA . ARG B 1 215 ? -13.828 6.211 3.064 1 98.62 215 ARG B CA 1
ATOM 5119 C C . ARG B 1 215 ? -13.367 5.344 4.23 1 98.62 215 ARG B C 1
ATOM 5121 O O . ARG B 1 215 ? -12.992 5.859 5.285 1 98.62 215 ARG B O 1
ATOM 5128 N N . PRO B 1 216 ? -13.32 4.047 4.047 1 98.5 216 PRO B N 1
ATOM 5129 C CA . PRO B 1 216 ? -12.938 3.154 5.145 1 98.5 216 PRO B CA 1
ATOM 5130 C C . PRO B 1 216 ? -11.539 3.449 5.684 1 98.5 216 PRO B C 1
ATOM 5132 O O . PRO B 1 216 ? -10.656 3.881 4.934 1 98.5 216 PRO B O 1
ATOM 5135 N N . THR B 1 217 ? -11.273 3.158 6.988 1 98.81 217 THR B N 1
ATOM 5136 C CA . THR B 1 217 ? -9.992 3.426 7.637 1 98.81 217 THR B CA 1
ATOM 5137 C C . THR B 1 217 ? -8.875 2.605 6.988 1 98.81 217 THR B C 1
ATOM 5139 O O . THR B 1 217 ? -7.723 3.033 6.965 1 98.81 217 THR B O 1
ATOM 5142 N N . ILE B 1 218 ? -9.242 1.472 6.371 1 98.81 218 ILE B N 1
ATOM 5143 C CA . ILE B 1 218 ? -8.273 0.6 5.719 1 98.81 218 ILE B CA 1
ATOM 5144 C C . ILE B 1 218 ? -7.66 1.316 4.516 1 98.81 218 ILE B C 1
ATOM 5146 O O . ILE B 1 218 ? -6.473 1.153 4.227 1 98.81 218 ILE B O 1
ATOM 5150 N N . ALA B 1 219 ? -8.484 2.152 3.801 1 98.88 219 ALA B N 1
ATOM 5151 C CA . ALA B 1 219 ? -7.988 2.91 2.654 1 98.88 219 ALA B CA 1
ATOM 5152 C C . ALA B 1 219 ? -6.953 3.945 3.088 1 98.88 219 ALA B C 1
ATOM 5154 O O . ALA B 1 219 ? -6.016 4.242 2.346 1 98.88 219 ALA B O 1
ATOM 5155 N N . GLU B 1 220 ? -7.109 4.52 4.254 1 98.88 220 GLU B N 1
ATOM 5156 C CA . GLU B 1 220 ? -6.117 5.426 4.828 1 98.88 220 GLU B CA 1
ATOM 5157 C C . GLU B 1 220 ? -4.863 4.668 5.258 1 98.88 220 GLU B C 1
ATOM 5159 O O . GLU B 1 220 ? -3.746 5.066 4.926 1 98.88 220 GLU B O 1
ATOM 5164 N N . ALA B 1 221 ? -5.051 3.576 5.977 1 98.88 221 ALA B N 1
ATOM 5165 C CA . ALA B 1 221 ? -3.939 2.785 6.492 1 98.88 221 ALA B CA 1
ATOM 5166 C C . ALA B 1 221 ? -3.053 2.277 5.355 1 98.88 221 ALA B C 1
ATOM 5168 O O . ALA B 1 221 ? -1.824 2.334 5.449 1 98.88 221 ALA B O 1
ATOM 5169 N N . GLU B 1 222 ? -3.736 1.746 4.359 1 98.88 222 GLU B N 1
ATOM 5170 C CA . GLU B 1 222 ? -2.996 1.247 3.203 1 98.88 222 GLU B CA 1
ATOM 5171 C C . GLU B 1 222 ? -2.145 2.346 2.574 1 98.88 222 GLU B C 1
ATOM 5173 O O . GLU B 1 222 ? -0.979 2.123 2.244 1 98.88 222 GLU B O 1
ATOM 5178 N N . ALA B 1 223 ? -2.68 3.531 2.373 1 98.94 223 ALA B N 1
ATOM 5179 C CA . ALA B 1 223 ? -1.957 4.637 1.751 1 98.94 223 ALA B CA 1
ATOM 5180 C C . ALA B 1 223 ? -0.797 5.098 2.629 1 98.94 223 ALA B C 1
ATOM 5182 O O . ALA B 1 223 ? 0.267 5.461 2.121 1 98.94 223 ALA B O 1
ATOM 5183 N N . VAL B 1 224 ? -0.989 5.109 3.934 1 98.94 224 VAL B N 1
ATOM 5184 C CA . VAL B 1 224 ? 0.088 5.453 4.855 1 98.94 224 VAL B CA 1
ATOM 5185 C C . VAL B 1 224 ? 1.233 4.453 4.711 1 98.94 224 VAL B C 1
ATOM 5187 O O . VAL B 1 224 ? 2.398 4.844 4.605 1 98.94 224 VAL B O 1
ATOM 5190 N N . ASN B 1 225 ? 0.921 3.16 4.684 1 98.88 225 ASN B N 1
ATOM 5191 C CA . ASN B 1 225 ? 1.938 2.133 4.484 1 98.88 225 ASN B CA 1
ATOM 5192 C C . ASN B 1 225 ? 2.691 2.336 3.172 1 98.88 225 ASN B C 1
ATOM 5194 O O . ASN B 1 225 ? 3.914 2.186 3.123 1 98.88 225 ASN B O 1
ATOM 5198 N N . ARG B 1 226 ? 1.983 2.641 2.131 1 98.81 226 ARG B N 1
ATOM 5199 C CA . ARG B 1 226 ? 2.541 2.783 0.79 1 98.81 226 ARG B CA 1
ATOM 5200 C C . ARG B 1 226 ? 3.51 3.959 0.723 1 98.81 226 ARG B C 1
ATOM 5202 O O . ARG B 1 226 ? 4.617 3.832 0.194 1 98.81 226 ARG B O 1
ATOM 5209 N N . CYS B 1 227 ? 3.129 5.141 1.272 1 98.75 227 CYS B N 1
ATOM 5210 C CA . CYS B 1 227 ? 4.031 6.285 1.191 1 98.75 227 CYS B CA 1
ATOM 5211 C C . CYS B 1 227 ? 5.238 6.094 2.1 1 98.75 227 CYS B C 1
ATOM 5213 O O . CYS B 1 227 ? 6.34 6.543 1.776 1 98.75 227 CYS B O 1
ATOM 5215 N N . ILE B 1 228 ? 5.105 5.414 3.266 1 98.88 228 ILE B N 1
ATOM 5216 C CA . ILE B 1 228 ? 6.242 5.113 4.129 1 98.88 228 ILE B CA 1
ATOM 5217 C C . ILE B 1 228 ? 7.203 4.172 3.408 1 98.88 228 ILE B C 1
ATOM 5219 O O . ILE B 1 228 ? 8.422 4.344 3.482 1 98.88 228 ILE B O 1
ATOM 5223 N N . ALA B 1 229 ? 6.645 3.158 2.689 1 98.88 229 ALA B N 1
ATOM 5224 C CA . ALA B 1 229 ? 7.477 2.232 1.929 1 98.88 229 ALA B CA 1
ATOM 5225 C C . ALA B 1 229 ? 8.297 2.973 0.877 1 98.88 229 ALA B C 1
ATOM 5227 O O . ALA B 1 229 ? 9.492 2.707 0.713 1 98.88 229 ALA B O 1
ATOM 5228 N N . MET B 1 230 ? 7.648 3.85 0.15 1 98.88 230 MET B N 1
ATOM 5229 C CA . MET B 1 230 ? 8.359 4.621 -0.864 1 98.88 230 MET B CA 1
ATOM 5230 C C . MET B 1 230 ? 9.445 5.488 -0.227 1 98.88 230 MET B C 1
ATOM 5232 O O . MET B 1 230 ? 10.539 5.625 -0.776 1 98.88 230 MET B O 1
ATOM 5236 N N . ALA B 1 231 ? 9.125 6.094 0.929 1 98.69 231 ALA B N 1
ATOM 5237 C CA . ALA B 1 231 ? 10.117 6.887 1.648 1 98.69 231 ALA B CA 1
ATOM 5238 C C . ALA B 1 231 ? 11.297 6.023 2.084 1 98.69 231 ALA B C 1
ATOM 5240 O O . ALA B 1 231 ? 12.453 6.461 2.023 1 98.69 231 ALA B O 1
ATOM 5241 N N . GLU B 1 232 ? 11.008 4.859 2.578 1 98.5 232 GLU B N 1
ATOM 5242 C CA . GLU B 1 232 ? 12.055 3.922 2.979 1 98.5 232 GLU B CA 1
ATOM 5243 C C . GLU B 1 232 ? 12.984 3.604 1.811 1 98.5 232 GLU B C 1
ATOM 5245 O O . GLU B 1 232 ? 14.203 3.596 1.97 1 98.5 232 GLU B O 1
ATOM 5250 N N . ILE B 1 233 ? 12.422 3.303 0.613 1 98.62 233 ILE B N 1
ATOM 5251 C CA . ILE B 1 233 ? 13.211 3.002 -0.574 1 98.62 233 ILE B CA 1
ATOM 5252 C C . ILE B 1 233 ? 14.078 4.207 -0.934 1 98.62 233 ILE B C 1
ATOM 5254 O O . ILE B 1 233 ? 15.25 4.051 -1.289 1 98.62 233 ILE B O 1
ATOM 5258 N N . ALA B 1 234 ? 13.508 5.426 -0.794 1 98.06 234 ALA B N 1
ATOM 5259 C CA . ALA B 1 234 ? 14.211 6.652 -1.156 1 98.06 234 ALA B CA 1
ATOM 5260 C C . ALA B 1 234 ? 15.219 7.047 -0.077 1 98.06 234 ALA B C 1
ATOM 5262 O O . ALA B 1 234 ? 16.078 7.902 -0.304 1 98.06 234 ALA B O 1
ATOM 5263 N N . GLY B 1 235 ? 15.117 6.477 1.149 1 96.38 235 GLY B N 1
ATOM 5264 C CA . GLY B 1 235 ? 16.031 6.758 2.244 1 96.38 235 GLY B CA 1
ATOM 5265 C C . GLY B 1 235 ? 15.812 8.125 2.861 1 96.38 235 GLY B C 1
ATOM 5266 O O . GLY B 1 235 ? 16.781 8.828 3.174 1 96.38 235 GLY B O 1
ATOM 5267 N N . THR B 1 236 ? 14.586 8.57 2.947 1 96.75 236 THR B N 1
ATOM 5268 C CA . THR B 1 236 ? 14.289 9.906 3.449 1 96.75 236 THR B CA 1
ATOM 5269 C C . THR B 1 236 ? 13.117 9.875 4.418 1 96.75 236 THR B C 1
ATOM 5271 O O . THR B 1 236 ? 12.359 8.898 4.453 1 96.75 236 THR B O 1
ATOM 5274 N N . PRO B 1 237 ? 12.945 10.844 5.344 1 97.31 237 PRO B N 1
ATOM 5275 C CA . PRO B 1 237 ? 11.797 10.906 6.25 1 97.31 237 PRO B CA 1
ATOM 5276 C C . PRO B 1 237 ? 10.492 11.25 5.527 1 97.31 237 PRO B C 1
ATOM 5278 O O . PRO B 1 237 ? 10.523 11.766 4.406 1 97.31 237 PRO B O 1
ATOM 5281 N N . ILE B 1 238 ? 9.422 10.969 6.203 1 98.12 238 ILE B N 1
ATOM 5282 C CA . ILE B 1 238 ? 8.109 11.312 5.676 1 98.12 238 ILE B CA 1
ATOM 5283 C C . ILE B 1 238 ? 7.195 11.758 6.816 1 98.12 238 ILE B C 1
ATOM 5285 O O . ILE B 1 238 ? 7.414 11.391 7.973 1 98.12 238 ILE B O 1
ATOM 5289 N N . TYR B 1 239 ? 6.254 12.656 6.535 1 98.19 239 TYR B N 1
ATOM 5290 C CA . TYR B 1 239 ? 5.297 13.211 7.488 1 98.19 239 TYR B CA 1
ATOM 5291 C C . TYR B 1 239 ? 3.865 12.984 7.012 1 98.19 239 TYR B C 1
ATOM 5293 O O . TYR B 1 239 ? 3.479 13.461 5.941 1 98.19 239 TYR B O 1
ATOM 5301 N N . ILE B 1 240 ? 3.076 12.211 7.793 1 98.81 240 ILE B N 1
ATOM 5302 C CA . ILE B 1 240 ? 1.678 11.953 7.461 1 98.81 240 ILE B CA 1
ATOM 5303 C C . ILE B 1 240 ? 0.795 13.039 8.07 1 98.81 240 ILE B C 1
ATOM 5305 O O . ILE B 1 240 ? 0.765 13.219 9.289 1 98.81 240 ILE B O 1
ATOM 5309 N N . VAL B 1 241 ? 0.085 13.703 7.246 1 98.69 241 VAL B N 1
ATOM 5310 C CA . VAL B 1 241 ? -0.713 14.82 7.758 1 98.69 241 VAL B CA 1
ATOM 5311 C C . VAL B 1 241 ? -2.082 14.305 8.203 1 98.69 241 VAL B C 1
ATOM 5313 O O . VAL B 1 241 ? -2.596 13.328 7.656 1 98.69 241 VAL B O 1
ATOM 5316 N N . HIS B 1 242 ? -2.689 14.938 9.188 1 98.62 242 HIS B N 1
ATOM 5317 C CA . HIS B 1 242 ? -4.039 14.828 9.734 1 98.62 242 HIS B CA 1
ATOM 5318 C C . HIS B 1 242 ? -4.52 13.383 9.727 1 98.62 242 HIS B C 1
ATOM 5320 O O . HIS B 1 242 ? -5.59 13.086 9.195 1 98.62 242 HIS B O 1
ATOM 5326 N N . LEU B 1 243 ? -3.693 12.539 10.234 1 98.88 243 LEU B N 1
ATOM 5327 C CA . LEU B 1 243 ? -4.023 11.133 10.43 1 98.88 243 LEU B CA 1
ATOM 5328 C C . LEU B 1 243 ? -5.277 10.977 11.281 1 98.88 243 LEU B C 1
ATOM 5330 O O . LEU B 1 243 ? -5.422 11.648 12.312 1 98.88 243 LEU B O 1
ATOM 5334 N N . SER B 1 244 ? -6.23 10.039 10.914 1 98.88 244 SER B N 1
ATOM 5335 C CA . SER B 1 244 ? -7.562 10.125 11.5 1 98.88 244 SER B CA 1
ATOM 5336 C C . SER B 1 244 ? -7.941 8.836 12.219 1 98.88 244 SER B C 1
ATOM 5338 O O . SER B 1 244 ? -8.969 8.773 12.891 1 98.88 244 SER B O 1
ATOM 5340 N N . SER B 1 245 ? -7.117 7.73 12.109 1 98.81 245 SER B N 1
ATOM 5341 C CA . SER B 1 245 ? -7.637 6.449 12.57 1 98.81 245 SER B CA 1
ATOM 5342 C C . SER B 1 245 ? -6.539 5.605 13.211 1 98.81 245 SER B C 1
ATOM 5344 O O . SER B 1 245 ? -5.352 5.816 12.953 1 98.81 245 SER B O 1
ATOM 5346 N N . GLU B 1 246 ? -6.996 4.664 14.039 1 98.81 246 GLU B N 1
ATOM 5347 C CA . GLU B 1 246 ? -6.094 3.693 14.648 1 98.81 246 GLU B CA 1
ATOM 5348 C C . GLU B 1 246 ? -5.359 2.879 13.586 1 98.81 246 GLU B C 1
ATOM 5350 O O . GLU B 1 246 ? -4.16 2.611 13.719 1 98.81 246 GLU B O 1
ATOM 5355 N N . ASP B 1 247 ? -6.094 2.441 12.547 1 98.75 247 ASP B N 1
ATOM 5356 C CA . ASP B 1 247 ? -5.496 1.648 11.477 1 98.75 247 ASP B CA 1
ATOM 5357 C C . ASP B 1 247 ? -4.301 2.371 10.867 1 98.75 247 ASP B C 1
ATOM 5359 O O . ASP B 1 247 ? -3.244 1.77 10.656 1 98.75 247 ASP B O 1
ATOM 5363 N N . ALA B 1 248 ? -4.469 3.637 10.57 1 98.88 248 ALA B N 1
ATOM 5364 C CA . ALA B 1 248 ? -3.398 4.445 9.992 1 98.88 248 ALA B CA 1
ATOM 5365 C C . ALA B 1 248 ? -2.268 4.648 11 1 98.88 248 ALA B C 1
ATOM 5367 O O . ALA B 1 248 ? -1.09 4.574 10.648 1 98.88 248 ALA B O 1
ATOM 5368 N N . LEU B 1 249 ? -2.627 4.922 12.25 1 98.88 249 LEU B N 1
ATOM 5369 C CA . LEU B 1 249 ? -1.646 5.121 13.312 1 98.88 249 LEU B CA 1
ATOM 5370 C C . LEU B 1 249 ? -0.75 3.896 13.461 1 98.88 249 LEU B C 1
ATOM 5372 O O . LEU B 1 249 ? 0.455 4.027 13.688 1 98.88 249 LEU B O 1
ATOM 5376 N N . ASN B 1 250 ? -1.34 2.725 13.359 1 98.69 250 ASN B N 1
ATOM 5377 C CA . ASN B 1 250 ? -0.587 1.482 13.492 1 98.69 250 ASN B CA 1
ATOM 5378 C C . ASN B 1 250 ? 0.502 1.37 12.43 1 98.69 250 ASN B C 1
ATOM 5380 O O . ASN B 1 250 ? 1.572 0.817 12.688 1 98.69 250 ASN B O 1
ATOM 5384 N N . GLN B 1 251 ? 0.245 1.869 11.25 1 98.75 251 GLN B N 1
ATOM 5385 C CA . GLN B 1 251 ? 1.265 1.846 10.203 1 98.75 251 GLN B CA 1
ATOM 5386 C C . GLN B 1 251 ? 2.455 2.725 10.578 1 98.75 251 GLN B C 1
ATOM 5388 O O . GLN B 1 251 ? 3.605 2.348 10.352 1 98.75 251 GLN B O 1
ATOM 5393 N N . VAL B 1 252 ? 2.197 3.885 11.125 1 98.75 252 VAL B N 1
ATOM 5394 C CA . VAL B 1 252 ? 3.256 4.789 11.562 1 98.75 252 VAL B CA 1
ATOM 5395 C C . VAL B 1 252 ? 4.043 4.152 12.703 1 98.75 252 VAL B C 1
ATOM 5397 O O . VAL B 1 252 ? 5.277 4.156 12.695 1 98.75 252 VAL B O 1
ATOM 5400 N N . ARG B 1 253 ? 3.314 3.662 13.656 1 98.31 253 ARG B N 1
ATOM 5401 C CA . ARG B 1 253 ? 3.938 3.023 14.805 1 98.31 253 ARG B CA 1
ATOM 5402 C C . ARG B 1 253 ? 4.879 1.906 14.375 1 98.31 253 ARG B C 1
ATOM 5404 O O . ARG B 1 253 ? 6.02 1.835 14.836 1 98.31 253 ARG B O 1
ATOM 5411 N N . GLU B 1 254 ? 4.406 1.065 13.516 1 97.81 254 GLU B N 1
ATOM 5412 C CA . GLU B 1 254 ? 5.207 -0.063 13.047 1 97.81 254 GLU B CA 1
ATOM 5413 C C . GLU B 1 254 ? 6.457 0.412 12.312 1 97.81 254 GLU B C 1
ATOM 5415 O O . GLU B 1 254 ? 7.535 -0.167 12.477 1 97.81 254 GLU B O 1
ATOM 5420 N N . ALA B 1 255 ? 6.309 1.389 11.484 1 98 255 ALA B N 1
ATOM 5421 C CA . ALA B 1 255 ? 7.453 1.949 10.766 1 98 255 ALA B CA 1
ATOM 5422 C C . ALA B 1 255 ? 8.492 2.49 11.742 1 98 255 ALA B C 1
ATOM 5424 O O . ALA B 1 255 ? 9.695 2.25 11.578 1 98 255 ALA B O 1
ATOM 5425 N N . ARG B 1 256 ? 8.07 3.193 12.727 1 97.44 256 ARG B N 1
ATOM 5426 C CA . ARG B 1 256 ? 8.977 3.773 13.703 1 97.44 256 ARG B CA 1
ATOM 5427 C C . ARG B 1 256 ? 9.641 2.689 14.547 1 97.44 256 ARG B C 1
ATOM 5429 O O . ARG B 1 256 ? 10.82 2.805 14.906 1 97.44 256 ARG B O 1
ATOM 5436 N N . ASP B 1 257 ? 8.883 1.654 14.859 1 97.19 257 ASP B N 1
ATOM 5437 C CA . ASP B 1 257 ? 9.445 0.515 15.57 1 97.19 257 ASP B CA 1
ATOM 5438 C C . ASP B 1 257 ? 10.594 -0.121 14.789 1 97.19 257 ASP B C 1
ATOM 5440 O O . ASP B 1 257 ? 11.516 -0.686 15.375 1 97.19 257 ASP B O 1
ATOM 5444 N N . ARG B 1 258 ? 10.516 0.013 13.484 1 96.44 258 ARG B N 1
ATOM 5445 C CA . ARG B 1 258 ? 11.562 -0.523 12.625 1 96.44 258 ARG B CA 1
ATOM 5446 C C . ARG B 1 258 ? 12.688 0.485 12.445 1 96.44 258 ARG B C 1
ATOM 5448 O O . ARG B 1 258 ? 13.648 0.226 11.711 1 96.44 258 ARG B O 1
ATOM 5455 N N . GLY B 1 259 ? 12.602 1.638 13.055 1 96.44 259 GLY B N 1
ATOM 5456 C CA . GLY B 1 259 ? 13.648 2.643 13.023 1 96.44 259 GLY B CA 1
ATOM 5457 C C . GLY B 1 259 ? 13.5 3.629 11.883 1 96.44 259 GLY B C 1
ATOM 5458 O O . GLY B 1 259 ? 14.406 4.434 11.625 1 96.44 259 GLY B O 1
ATOM 5459 N N . LEU B 1 260 ? 12.383 3.553 11.148 1 96.94 260 LEU B N 1
ATOM 5460 C CA . LEU B 1 260 ? 12.188 4.473 10.031 1 96.94 260 LEU B CA 1
ATOM 5461 C C . LEU B 1 260 ? 11.758 5.848 10.531 1 96.94 260 LEU B C 1
ATOM 5463 O O . LEU B 1 260 ? 11.008 5.957 11.5 1 96.94 260 LEU B O 1
ATOM 5467 N N . PRO B 1 261 ? 12.172 6.906 9.922 1 96.5 261 PRO B N 1
ATOM 5468 C CA . PRO B 1 261 ? 11.805 8.273 10.305 1 96.5 261 PRO B CA 1
ATOM 5469 C C . PRO B 1 261 ? 10.438 8.688 9.75 1 96.5 261 PRO B C 1
ATOM 5471 O O . PRO B 1 261 ? 10.359 9.578 8.906 1 96.5 261 PRO B O 1
ATOM 5474 N N . ALA B 1 262 ? 9.414 8.102 10.258 1 97.38 262 ALA B N 1
ATOM 5475 C CA . ALA B 1 262 ? 8.031 8.422 9.898 1 97.38 262 ALA B CA 1
ATOM 5476 C C . ALA B 1 262 ? 7.352 9.227 11.008 1 97.38 262 ALA B C 1
ATOM 5478 O O . ALA B 1 262 ? 7.387 8.828 12.18 1 97.38 262 ALA B O 1
ATOM 5479 N N . PHE B 1 263 ? 6.773 10.383 10.633 1 97.19 263 PHE B N 1
ATOM 5480 C CA . PHE B 1 263 ? 6.09 11.258 11.578 1 97.19 263 PHE B CA 1
ATOM 5481 C C . PHE B 1 263 ? 4.648 11.492 11.148 1 97.19 263 PHE B C 1
ATOM 5483 O O . PHE B 1 263 ? 4.285 11.242 10 1 97.19 263 PHE B O 1
ATOM 5490 N N . ALA B 1 264 ? 3.857 11.922 12.117 1 98.44 264 ALA B N 1
ATOM 5491 C CA . ALA B 1 264 ? 2.453 12.141 11.781 1 98.44 264 ALA B CA 1
ATOM 5492 C C . ALA B 1 264 ? 1.823 13.188 12.695 1 98.44 264 ALA B C 1
ATOM 5494 O O . ALA B 1 264 ? 2.316 13.43 13.797 1 98.44 264 ALA B O 1
ATOM 5495 N N . GLU B 1 265 ? 0.852 13.773 12.164 1 98.5 265 GLU B N 1
ATOM 5496 C CA . GLU B 1 265 ? 0.009 14.672 12.953 1 98.5 265 GLU B CA 1
ATOM 5497 C C . GLU B 1 265 ? -1.448 14.211 12.93 1 98.5 265 GLU B C 1
ATOM 5499 O O . GLU B 1 265 ? -1.856 13.461 12.047 1 98.5 265 GLU B O 1
ATOM 5504 N N . THR B 1 266 ? -2.133 14.578 13.938 1 98.88 266 THR B N 1
ATOM 5505 C CA . THR B 1 266 ? -3.59 14.484 13.93 1 98.88 266 THR B CA 1
ATOM 5506 C C . THR B 1 266 ? -4.219 15.852 14.195 1 98.88 266 THR B C 1
ATOM 5508 O O . THR B 1 266 ? -3.555 16.891 14.062 1 98.88 266 THR B O 1
ATOM 5511 N N . CYS B 1 267 ? -5.508 15.891 14.367 1 98.88 267 CYS B N 1
ATOM 5512 C CA . CYS B 1 267 ? -6.258 17.125 14.57 1 98.88 267 CYS B CA 1
ATOM 5513 C C . CYS B 1 267 ? -7.277 16.953 15.695 1 98.88 267 CYS B C 1
ATOM 5515 O O . CYS B 1 267 ? -7.68 15.844 16.016 1 98.88 267 CYS B O 1
ATOM 5517 N N . PRO B 1 268 ? -7.719 18.078 16.281 1 98.88 268 PRO B N 1
ATOM 5518 C CA . PRO B 1 268 ? -8.711 18 17.359 1 98.88 268 PRO B CA 1
ATOM 5519 C C . PRO B 1 268 ? -9.984 17.281 16.922 1 98.88 268 PRO B C 1
ATOM 5521 O O . PRO B 1 268 ? -10.578 16.531 17.719 1 98.88 268 PRO B O 1
ATOM 5524 N N . GLN B 1 269 ? -10.422 17.438 15.719 1 98.81 269 GLN B N 1
ATOM 5525 C CA . GLN B 1 269 ? -11.672 16.828 15.281 1 98.81 269 GLN B CA 1
ATOM 5526 C C . GLN B 1 269 ? -11.578 15.305 15.312 1 98.81 269 GLN B C 1
ATOM 5528 O O . GLN B 1 269 ? -12.578 14.625 15.562 1 98.81 269 GLN B O 1
ATOM 5533 N N . TYR B 1 270 ? -10.43 14.719 15.094 1 98.88 270 TYR B N 1
ATOM 5534 C CA . TYR B 1 270 ? -10.289 13.273 15.117 1 98.88 270 TYR B CA 1
ATOM 5535 C C . TYR B 1 270 ? -10.117 12.766 16.547 1 98.88 270 TYR B C 1
ATOM 5537 O O . TYR B 1 270 ? -10.398 11.594 16.828 1 98.88 270 TYR B O 1
ATOM 5545 N N . LEU B 1 271 ? -9.656 13.641 17.422 1 98.88 271 LEU B N 1
ATOM 5546 C CA . LEU B 1 271 ? -9.477 13.297 18.828 1 98.88 271 LEU B CA 1
ATOM 5547 C C . LEU B 1 271 ? -10.797 13.375 19.578 1 98.88 271 LEU B C 1
ATOM 5549 O O . LEU B 1 271 ? -10.984 12.711 20.609 1 98.88 271 LEU B O 1
ATOM 5553 N N . LEU B 1 272 ? -11.789 14.203 19.078 1 98.88 272 LEU B N 1
ATOM 5554 C CA . LEU B 1 272 ? -12.859 14.609 19.984 1 98.88 272 LEU B CA 1
ATOM 5555 C C . LEU B 1 272 ? -14.227 14.367 19.359 1 98.88 272 LEU B C 1
ATOM 5557 O O . LEU B 1 272 ? -15.227 14.266 20.062 1 98.88 272 LEU B O 1
ATOM 5561 N N . LEU B 1 273 ? -14.312 14.375 18.016 1 98.81 273 LEU B N 1
ATOM 5562 C CA . LEU B 1 273 ? -15.586 14.211 17.328 1 98.81 273 LEU B CA 1
ATOM 5563 C C . LEU B 1 273 ? -15.688 12.828 16.703 1 98.81 273 LEU B C 1
ATOM 5565 O O . LEU B 1 273 ? -14.672 12.18 16.438 1 98.81 273 LEU B O 1
ATOM 5569 N N . SER B 1 274 ? -16.922 12.344 16.516 1 98.62 274 SER B N 1
ATOM 5570 C CA . SER B 1 274 ? -17.125 10.992 15.984 1 98.62 274 SER B CA 1
ATOM 5571 C C . SER B 1 274 ? -18.344 10.945 15.07 1 98.62 274 SER B C 1
ATOM 5573 O O . SER B 1 274 ? -19.172 11.852 15.086 1 98.62 274 SER B O 1
ATOM 5575 N N . ILE B 1 275 ? -18.375 9.922 14.289 1 98.25 275 ILE B N 1
ATOM 5576 C CA . ILE B 1 275 ? -19.531 9.672 13.43 1 98.25 275 ILE B CA 1
ATOM 5577 C C . ILE B 1 275 ? -20.781 9.516 14.289 1 98.25 275 ILE B C 1
ATOM 5579 O O . ILE B 1 275 ? -21.812 10.125 14 1 98.25 275 ILE B O 1
ATOM 5583 N N . GLU B 1 276 ? -20.688 8.773 15.367 1 98.19 276 GLU B N 1
ATOM 5584 C CA . GLU B 1 276 ? -21.844 8.453 16.219 1 98.19 276 GLU B CA 1
ATOM 5585 C C . GLU B 1 276 ? -22.484 9.727 16.766 1 98.19 276 GLU B C 1
ATOM 5587 O O . GLU B 1 276 ? -23.703 9.836 16.812 1 98.19 276 GLU B O 1
ATOM 5592 N N . ASP B 1 277 ? -21.703 10.641 17.125 1 97.88 277 ASP B N 1
ATOM 5593 C CA . ASP B 1 277 ? -22.203 11.812 17.828 1 97.88 277 ASP B CA 1
ATOM 5594 C C . ASP B 1 277 ? -22.562 12.93 16.859 1 97.88 277 ASP B C 1
ATOM 5596 O O . ASP B 1 277 ? -23.531 13.664 17.062 1 97.88 277 ASP B O 1
ATOM 5600 N N . GLN B 1 278 ? -21.797 13.117 15.742 1 98.19 278 GLN B N 1
ATOM 5601 C CA . GLN B 1 278 ? -21.938 14.305 14.906 1 98.19 278 GLN B CA 1
ATOM 5602 C C . GLN B 1 278 ? -22.609 13.961 13.578 1 98.19 278 GLN B C 1
ATOM 5604 O O . GLN B 1 278 ? -23.172 14.844 12.914 1 98.19 278 GLN B O 1
ATOM 5609 N N . MET B 1 279 ? -22.531 12.68 13.172 1 97.5 279 MET B N 1
ATOM 5610 C CA . MET B 1 279 ? -23.062 12.297 11.867 1 97.5 279 MET B CA 1
ATOM 5611 C C . MET B 1 279 ? -23.906 11.031 11.969 1 97.5 279 MET B C 1
ATOM 5613 O O . MET B 1 279 ? -23.656 10.055 11.266 1 97.5 279 MET B O 1
ATOM 5617 N N . PRO B 1 280 ? -24.984 11.062 12.672 1 95.19 280 PRO B N 1
ATOM 5618 C CA . PRO B 1 280 ? -25.828 9.875 12.836 1 95.19 280 PRO B CA 1
ATOM 5619 C C . PRO B 1 280 ? -26.734 9.625 11.633 1 95.19 280 PRO B C 1
ATOM 5621 O O . PRO B 1 280 ? -27.547 8.695 11.648 1 95.19 280 PRO B O 1
ATOM 5624 N N . GLY B 1 281 ? -26.625 10.469 10.57 1 95 281 GLY B N 1
ATOM 5625 C CA . GLY B 1 281 ? -27.375 10.242 9.344 1 95 281 GLY B CA 1
ATOM 5626 C C . GLY B 1 281 ? -28.781 10.781 9.406 1 95 281 GLY B C 1
ATOM 5627 O O . GLY B 1 281 ? -29.719 10.172 8.867 1 95 281 GLY B O 1
ATOM 5628 N N . LYS B 1 282 ? -28.922 12.023 10.07 1 94.56 282 LYS B N 1
ATOM 5629 C CA . LYS B 1 282 ? -30.281 12.484 10.344 1 94.56 282 LYS B CA 1
ATOM 5630 C C . LYS B 1 282 ? -30.594 13.773 9.594 1 94.56 282 LYS B C 1
ATOM 5632 O O . LYS B 1 282 ? -31.766 14.117 9.391 1 94.56 282 LYS B O 1
ATOM 5637 N N . SER B 1 283 ? -29.609 14.531 9.289 1 96.12 283 SER B N 1
ATOM 5638 C CA . SER B 1 283 ? -29.891 15.812 8.648 1 96.12 283 SER B CA 1
ATOM 5639 C C . SER B 1 283 ? -28.703 16.312 7.852 1 96.12 283 SER B C 1
ATOM 5641 O O . SER B 1 283 ? -27.562 15.859 8.07 1 96.12 283 SER B O 1
ATOM 5643 N N . PHE B 1 284 ? -28.953 17.297 7 1 97.88 284 PHE B N 1
ATOM 5644 C CA . PHE B 1 284 ? -27.891 17.891 6.195 1 97.88 284 PHE B CA 1
ATOM 5645 C C . PHE B 1 284 ? -26.953 18.719 7.066 1 97.88 284 PHE B C 1
ATOM 5647 O O . PHE B 1 284 ? -25.859 19.078 6.641 1 97.88 284 PHE B O 1
ATOM 5654 N N . GLU B 1 285 ? -27.312 19.047 8.336 1 97.25 285 GLU B N 1
ATOM 5655 C CA . GLU B 1 285 ? -26.438 19.734 9.273 1 97.25 285 GLU B CA 1
ATOM 5656 C C . GLU B 1 285 ? -25.109 19.016 9.43 1 97.25 285 GLU B C 1
ATOM 5658 O O . GLU B 1 285 ? -24.094 19.625 9.773 1 97.25 285 GLU B O 1
ATOM 5663 N N . GLU B 1 286 ? -25.156 17.766 9.078 1 98.25 286 GLU B N 1
ATOM 5664 C CA . GLU B 1 286 ? -23.969 16.922 9.188 1 98.25 286 GLU B CA 1
ATOM 5665 C C . GLU B 1 286 ? -22.891 17.359 8.188 1 98.25 286 GLU B C 1
ATOM 5667 O O . GLU B 1 286 ? -21.719 17.016 8.336 1 98.25 286 GLU B O 1
ATOM 5672 N N . ALA B 1 287 ? -23.234 18.188 7.176 1 98.5 287 ALA B N 1
ATOM 5673 C CA . ALA B 1 287 ? -22.297 18.734 6.211 1 98.5 287 ALA B CA 1
ATOM 5674 C C . ALA B 1 287 ? -21.219 19.562 6.914 1 98.5 287 ALA B C 1
ATOM 5676 O O . ALA B 1 287 ? -20.109 19.734 6.395 1 98.5 287 ALA B O 1
ATOM 5677 N N . LYS B 1 288 ? -21.547 20.062 8.156 1 98.44 288 LYS B N 1
ATOM 5678 C CA . LYS B 1 288 ? -20.609 20.844 8.953 1 98.44 288 LYS B CA 1
ATOM 5679 C C . LYS B 1 288 ? -19.391 20 9.344 1 98.44 288 LYS B C 1
ATOM 5681 O O . LYS B 1 288 ? -18.359 20.547 9.711 1 98.44 288 LYS B O 1
ATOM 5686 N N . TYR B 1 289 ? -19.547 18.656 9.203 1 98.5 289 TYR B N 1
ATOM 5687 C CA . TYR B 1 289 ? -18.5 17.734 9.664 1 98.5 289 TYR B CA 1
ATOM 5688 C C . TYR B 1 289 ? -17.922 16.938 8.508 1 98.5 289 TYR B C 1
ATOM 5690 O O . TYR B 1 289 ? -17.422 15.828 8.703 1 98.5 289 TYR B O 1
ATOM 5698 N N . VAL B 1 290 ? -18.047 17.516 7.277 1 98.19 290 VAL B N 1
ATOM 5699 C CA . VAL B 1 290 ? -17.469 16.875 6.102 1 98.19 290 VAL B CA 1
ATOM 5700 C C . VAL B 1 290 ? -16.078 17.438 5.84 1 98.19 290 VAL B C 1
ATOM 5702 O O . VAL B 1 290 ? -15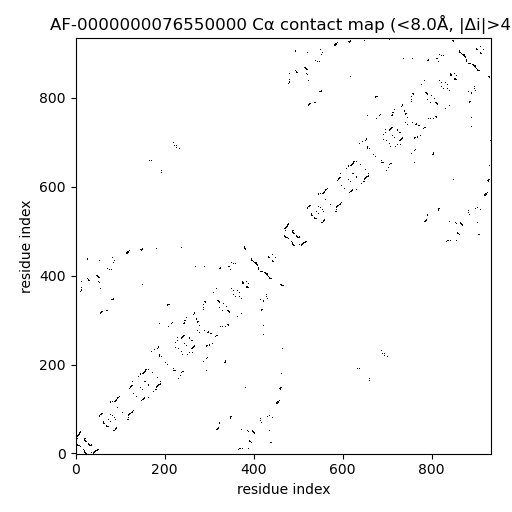.93 18.609 5.488 1 98.19 290 VAL B O 1
ATOM 5705 N N . PHE B 1 291 ? -15.07 16.703 6.078 1 96.56 291 PHE B N 1
ATOM 5706 C CA . PHE B 1 291 ? -13.672 16.953 5.742 1 96.56 291 PHE B CA 1
ATOM 5707 C C . PHE B 1 291 ? -12.961 15.641 5.41 1 96.56 291 PHE B C 1
ATOM 5709 O O . PHE B 1 291 ? -13.531 14.555 5.578 1 96.56 291 PHE B O 1
ATOM 5716 N N . THR B 1 292 ? -11.812 15.625 4.871 1 97.5 292 THR B N 1
ATOM 5717 C CA . THR B 1 292 ? -11.047 14.469 4.422 1 97.5 292 THR B CA 1
ATOM 5718 C C . THR B 1 292 ? -9.648 14.477 5.039 1 97.5 292 THR B C 1
ATOM 5720 O O . THR B 1 292 ? -8.883 15.422 4.848 1 97.5 292 THR B O 1
ATOM 5723 N N . PRO B 1 293 ? -9.234 13.406 5.77 1 98.38 293 PRO B N 1
ATOM 5724 C CA . PRO B 1 293 ? -10.016 12.203 6.07 1 98.38 293 PRO B CA 1
ATOM 5725 C C . PRO B 1 293 ? -11.273 12.5 6.879 1 98.38 293 PRO B C 1
ATOM 5727 O O . PRO B 1 293 ? -11.352 13.531 7.551 1 98.38 293 PRO B O 1
ATOM 5730 N N . PRO B 1 294 ? -12.258 11.656 6.773 1 98.62 294 PRO B N 1
ATOM 5731 C CA . PRO B 1 294 ? -13.531 11.953 7.434 1 98.62 294 PRO B CA 1
ATOM 5732 C C . PRO B 1 294 ? -13.5 11.672 8.93 1 98.62 294 PRO B C 1
ATOM 5734 O O . PRO B 1 294 ? -12.516 11.117 9.445 1 98.62 294 PRO B O 1
ATOM 5737 N N . LEU B 1 295 ? -14.523 12.141 9.578 1 98.19 295 LEU B N 1
ATOM 5738 C CA . LEU B 1 295 ? -14.711 11.688 10.953 1 98.19 295 LEU B CA 1
ATOM 5739 C C . LEU B 1 295 ? -14.734 10.164 11.016 1 98.19 295 LEU B C 1
ATOM 5741 O O . LEU B 1 295 ? -15.234 9.508 10.102 1 98.19 295 LEU B O 1
ATOM 5745 N N . ARG B 1 296 ? -14.234 9.68 12.07 1 98.75 296 ARG B N 1
ATOM 5746 C CA . ARG B 1 296 ? -14.195 8.234 12.281 1 98.75 296 ARG B CA 1
ATOM 5747 C C . ARG B 1 296 ? -15.07 7.824 13.461 1 98.75 296 ARG B C 1
ATOM 5749 O O . ARG B 1 296 ? -15.641 8.68 14.141 1 98.75 296 ARG B O 1
ATOM 5756 N N . GLU B 1 297 ? -15.266 6.512 13.602 1 98.56 297 GLU B N 1
ATOM 5757 C CA . GLU B 1 297 ? -15.977 5.988 14.758 1 98.56 297 GLU B CA 1
ATOM 5758 C C . GLU B 1 297 ? -15.266 6.344 16.062 1 98.56 297 GLU B C 1
ATOM 5760 O O . GLU B 1 297 ? -14.039 6.457 16.078 1 98.56 297 GLU B O 1
ATOM 5765 N N . LYS B 1 298 ? -16.016 6.445 17.094 1 98.5 298 LYS B N 1
ATOM 5766 C CA . LYS B 1 298 ? -15.555 6.895 18.406 1 98.5 298 LYS B CA 1
ATOM 5767 C C . LYS B 1 298 ? -14.422 6.008 18.922 1 98.5 298 LYS B C 1
ATOM 5769 O O . LYS B 1 298 ? -13.523 6.484 19.625 1 98.5 298 LYS B O 1
ATOM 5774 N N . LYS B 1 299 ? -14.398 4.773 18.516 1 98.62 299 LYS B N 1
ATOM 5775 C CA . LYS B 1 299 ? -13.422 3.803 19.016 1 98.62 299 LYS B CA 1
ATOM 5776 C C . LYS B 1 299 ? -12 4.207 18.625 1 98.62 299 LYS B C 1
ATOM 5778 O O . LYS B 1 299 ? -11.039 3.74 19.234 1 98.62 299 LYS B O 1
ATOM 5783 N N . ASN B 1 300 ? -11.797 5.055 17.656 1 98.75 300 ASN B N 1
ATOM 5784 C CA . ASN B 1 300 ? -10.469 5.484 17.234 1 98.75 300 ASN B CA 1
ATOM 5785 C C . ASN B 1 300 ? -9.867 6.5 18.203 1 98.75 300 ASN B C 1
ATOM 5787 O O . ASN B 1 300 ? -8.648 6.617 18.297 1 98.75 300 ASN B O 1
ATOM 5791 N N . GLN B 1 301 ? -10.664 7.234 18.938 1 98.81 301 GLN B N 1
ATOM 5792 C CA . GLN B 1 301 ? -10.234 8.398 19.703 1 98.81 301 GLN B CA 1
ATOM 5793 C C . GLN B 1 301 ? -9.258 7.996 20.812 1 98.81 301 GLN B C 1
ATOM 5795 O O . GLN B 1 301 ? -8.164 8.562 20.922 1 98.81 301 GLN B O 1
ATOM 5800 N N . PRO B 1 302 ? -9.578 6.941 21.672 1 98.81 302 PRO B N 1
ATOM 5801 C CA . PRO B 1 302 ? -8.602 6.578 22.703 1 98.81 302 PRO B CA 1
ATOM 5802 C C . PRO B 1 302 ? -7.258 6.152 22.125 1 98.81 302 PRO B C 1
ATOM 5804 O O . PRO B 1 302 ? -6.215 6.383 22.734 1 98.81 302 PRO B O 1
ATOM 5807 N N . LYS B 1 303 ? -7.281 5.535 20.938 1 98.81 303 LYS B N 1
ATOM 5808 C CA . LYS B 1 303 ? -6.047 5.082 20.312 1 98.81 303 LYS B CA 1
ATOM 5809 C C . LYS B 1 303 ? -5.219 6.262 19.812 1 98.81 303 LYS B C 1
ATOM 5811 O O . LYS B 1 303 ? -3.988 6.246 19.891 1 98.81 303 LYS B O 1
ATOM 5816 N N . LEU B 1 304 ? -5.844 7.273 19.281 1 98.88 304 LEU B N 1
ATOM 5817 C CA . LEU B 1 304 ? -5.137 8.469 18.828 1 98.88 304 LEU B CA 1
ATOM 5818 C C . LEU B 1 304 ? -4.535 9.219 20.016 1 98.88 304 LEU B C 1
ATOM 5820 O O . LEU B 1 304 ? -3.406 9.703 19.938 1 98.88 304 LEU B O 1
ATOM 5824 N N . TRP B 1 305 ? -5.293 9.328 21.125 1 98.88 305 TRP B N 1
ATOM 5825 C CA . TRP B 1 305 ? -4.746 9.938 22.344 1 98.88 305 TRP B CA 1
ATOM 5826 C C . TRP B 1 305 ? -3.523 9.164 22.828 1 98.88 305 TRP B C 1
ATOM 5828 O O . TRP B 1 305 ? -2.518 9.766 23.219 1 98.88 305 TRP B O 1
ATOM 5838 N N . ASP B 1 306 ? -3.658 7.809 22.781 1 98.62 306 ASP B N 1
ATOM 5839 C CA . ASP B 1 306 ? -2.52 6.977 23.156 1 98.62 306 ASP B CA 1
ATOM 5840 C C . ASP B 1 306 ? -1.314 7.266 22.266 1 98.62 306 ASP B C 1
ATOM 5842 O O . ASP B 1 306 ? -0.175 7.277 22.734 1 98.62 306 ASP B O 1
ATOM 5846 N N . GLY B 1 307 ? -1.607 7.469 20.969 1 98.62 307 GLY B N 1
ATOM 5847 C CA . GLY B 1 307 ? -0.552 7.844 20.031 1 98.62 307 GLY B CA 1
ATOM 5848 C C . GLY B 1 307 ? 0.148 9.133 20.422 1 98.62 307 GLY B C 1
ATOM 5849 O O . GLY B 1 307 ? 1.363 9.258 20.25 1 98.62 307 GLY B O 1
ATOM 5850 N N . LEU B 1 308 ? -0.568 10.109 20.922 1 98.69 308 LEU B N 1
ATOM 5851 C CA . LEU B 1 308 ? 0.013 11.367 21.391 1 98.69 308 LEU B CA 1
ATOM 5852 C C . LEU B 1 308 ? 0.826 11.156 22.656 1 98.69 308 LEU B C 1
ATOM 5854 O O . LEU B 1 308 ? 1.927 11.695 22.797 1 98.69 308 LEU B O 1
ATOM 5858 N N . VAL B 1 309 ? 0.298 10.336 23.547 1 98.25 309 VAL B N 1
ATOM 5859 C CA . VAL B 1 309 ? 0.938 10.086 24.828 1 98.25 309 VAL B CA 1
ATOM 5860 C C . VAL B 1 309 ? 2.295 9.422 24.609 1 98.25 309 VAL B C 1
ATOM 5862 O O . VAL B 1 309 ? 3.279 9.773 25.266 1 98.25 309 VAL B O 1
ATOM 5865 N N . HIS B 1 310 ? 2.41 8.555 23.641 1 96.75 310 HIS B N 1
ATOM 5866 C CA . HIS B 1 310 ? 3.598 7.719 23.484 1 96.75 310 HIS B CA 1
ATOM 5867 C C . HIS B 1 310 ? 4.449 8.18 22.312 1 96.75 310 HIS B C 1
ATOM 5869 O O . HIS B 1 310 ? 5.34 7.457 21.859 1 96.75 310 HIS B O 1
ATOM 5875 N N . ASP B 1 311 ? 4.105 9.312 21.75 1 96.75 311 ASP B N 1
ATOM 5876 C CA . ASP B 1 311 ? 4.883 10 20.719 1 96.75 311 ASP B CA 1
ATOM 5877 C C . ASP B 1 311 ? 4.891 9.211 19.406 1 96.75 311 ASP B C 1
ATOM 5879 O O . ASP B 1 311 ? 5.883 9.219 18.688 1 96.75 311 ASP B O 1
ATOM 5883 N N . HIS B 1 312 ? 3.844 8.422 19.188 1 96.62 312 HIS B N 1
ATOM 5884 C CA . HIS B 1 312 ? 3.6 7.855 17.875 1 96.62 312 HIS B CA 1
ATOM 5885 C C . HIS B 1 312 ? 2.949 8.875 16.953 1 96.62 312 HIS B C 1
ATOM 5887 O O . HIS B 1 312 ? 3.006 8.742 15.727 1 96.62 312 HIS B O 1
ATOM 5893 N N . LEU B 1 313 ? 2.307 9.859 17.531 1 97.44 313 LEU B N 1
ATOM 5894 C CA . LEU B 1 313 ? 1.853 11.109 16.938 1 97.44 313 LEU B CA 1
ATOM 5895 C C . LEU B 1 313 ? 2.607 12.297 17.516 1 97.44 313 LEU B C 1
ATOM 5897 O O . LEU B 1 313 ? 2.625 12.492 18.734 1 97.44 313 LEU B O 1
ATOM 5901 N N . GLN B 1 314 ? 3.131 13.094 16.672 1 97.5 314 GLN B N 1
ATOM 5902 C CA . GLN B 1 314 ? 4.086 14.094 17.141 1 97.5 314 GLN B CA 1
ATOM 5903 C C . GLN B 1 314 ? 3.428 15.461 17.281 1 97.5 314 GLN B C 1
ATOM 5905 O O . GLN B 1 314 ? 3.875 16.297 18.078 1 97.5 314 GLN B O 1
ATOM 5910 N N . VAL B 1 315 ? 2.393 15.664 16.469 1 98.62 315 VAL B N 1
ATOM 5911 C CA . VAL B 1 315 ? 1.879 17.031 16.344 1 98.62 315 VAL B CA 1
ATOM 5912 C C . VAL B 1 315 ? 0.353 17 16.297 1 98.62 315 VAL B C 1
ATOM 5914 O O . VAL B 1 315 ? -0.244 16.062 15.773 1 98.62 315 VAL B O 1
ATOM 5917 N N . VAL B 1 316 ? -0.292 17.953 16.875 1 98.94 316 VAL B N 1
ATOM 5918 C CA . VAL B 1 316 ? -1.706 18.234 16.656 1 98.94 316 VAL B CA 1
ATOM 5919 C C . VAL B 1 316 ? -1.859 19.562 15.93 1 98.94 316 VAL B C 1
ATOM 5921 O O . VAL B 1 316 ? -1.565 20.625 16.5 1 98.94 316 VAL B O 1
ATOM 5924 N N . SER B 1 317 ? -2.205 19.531 14.711 1 98.81 317 SER B N 1
ATOM 5925 C CA . SER B 1 317 ? -2.539 20.703 13.906 1 98.81 317 SER B CA 1
ATOM 5926 C C . SER B 1 317 ? -4.039 20.781 13.648 1 98.81 317 SER B C 1
ATOM 5928 O O . SER B 1 317 ? -4.797 19.906 14.062 1 98.81 317 SER B O 1
ATOM 5930 N N . THR B 1 318 ? -4.484 21.844 13.016 1 98.81 318 THR B N 1
ATOM 5931 C CA . THR B 1 318 ? -5.93 22.031 12.938 1 98.81 318 THR B CA 1
ATOM 5932 C C . THR B 1 318 ? -6.465 21.578 11.586 1 98.81 318 THR B C 1
ATOM 5934 O O . THR B 1 318 ? -7.629 21.188 11.469 1 98.81 318 THR B O 1
ATOM 5937 N N . ASP B 1 319 ? -5.562 21.672 10.531 1 98.62 319 ASP B N 1
ATOM 5938 C CA . ASP B 1 319 ? -6.086 21.594 9.172 1 98.62 319 ASP B CA 1
ATOM 5939 C C . ASP B 1 319 ? -7.254 22.562 8.977 1 98.62 319 ASP B C 1
ATOM 5941 O O . ASP B 1 319 ? -8.266 22.203 8.375 1 98.62 319 ASP B O 1
ATOM 5945 N N . HIS B 1 320 ? -7.164 23.766 9.539 1 98.81 320 HIS B N 1
ATOM 5946 C CA . HIS B 1 320 ? -8.164 24.812 9.398 1 98.81 320 HIS B CA 1
ATOM 5947 C C . HIS B 1 320 ? -8.445 25.125 7.934 1 98.81 320 HIS B C 1
ATOM 5949 O O . HIS B 1 320 ? -7.566 25.594 7.211 1 98.81 320 HIS B O 1
ATOM 5955 N N . CYS B 1 321 ? -9.594 24.828 7.504 1 98.5 321 CYS B N 1
ATOM 5956 C CA . CYS B 1 321 ? -10.086 25.016 6.145 1 98.5 321 CYS B CA 1
ATOM 5957 C C . CYS B 1 321 ? -11.602 25.219 6.141 1 98.5 321 CYS B C 1
ATOM 5959 O O . CYS B 1 321 ? -12.336 24.344 5.68 1 98.5 321 CYS B O 1
ATOM 5961 N N . PRO B 1 322 ? -12.062 26.375 6.562 1 98.25 322 PRO B N 1
ATOM 5962 C CA . PRO B 1 322 ? -13.484 26.547 6.844 1 98.25 322 PRO B CA 1
ATOM 5963 C C . PRO B 1 322 ? -14.289 26.922 5.602 1 98.25 322 PRO B C 1
ATOM 5965 O O . PRO B 1 322 ? -13.852 27.75 4.805 1 98.25 322 PRO B O 1
ATOM 5968 N N . PHE B 1 323 ? -15.445 26.312 5.488 1 98.56 323 PHE B N 1
ATOM 5969 C CA . PHE B 1 323 ? -16.484 26.672 4.527 1 98.56 323 PHE B CA 1
ATOM 5970 C C . PHE B 1 323 ? -17.812 26.891 5.23 1 98.56 323 PHE B C 1
ATOM 5972 O O . PHE B 1 323 ? -18.281 26.031 5.98 1 98.56 323 PHE B O 1
ATOM 5979 N N . CYS B 1 324 ? -18.406 28.031 4.957 1 98.44 324 CYS B N 1
ATOM 5980 C CA . CYS B 1 324 ? -19.641 28.391 5.656 1 98.44 324 CYS B CA 1
ATOM 5981 C C . CYS B 1 324 ? -20.766 27.422 5.293 1 98.44 324 CYS B C 1
ATOM 5983 O O . CYS B 1 324 ? -20.828 26.938 4.164 1 98.44 324 CYS B O 1
ATOM 5985 N N . PHE B 1 325 ? -21.594 27.172 6.305 1 98.19 325 PHE B N 1
ATOM 5986 C CA . PHE B 1 325 ? -22.703 26.25 6.105 1 98.19 325 PHE B CA 1
ATOM 5987 C C . PHE B 1 325 ? -23.75 26.859 5.18 1 98.19 325 PHE B C 1
ATOM 5989 O O . PHE B 1 325 ? -24.219 26.203 4.246 1 98.19 325 PHE B O 1
ATOM 5996 N N . ALA B 1 326 ? -24.094 28.109 5.371 1 97.56 326 ALA B N 1
ATOM 5997 C CA . ALA B 1 326 ? -25.266 28.75 4.773 1 97.56 326 ALA B CA 1
ATOM 5998 C C . ALA B 1 326 ? -25.109 28.875 3.26 1 97.56 326 ALA B C 1
ATOM 6000 O O . ALA B 1 326 ? -26.078 28.719 2.514 1 97.56 326 ALA B O 1
ATOM 6001 N N . ASP B 1 327 ? -23.875 29.094 2.791 1 96.31 327 ASP B N 1
ATOM 6002 C CA . ASP B 1 327 ? -23.781 29.406 1.371 1 96.31 327 ASP B CA 1
ATOM 6003 C C . ASP B 1 327 ? -22.766 28.5 0.673 1 96.31 327 ASP B C 1
ATOM 6005 O O . ASP B 1 327 ? -22.781 28.375 -0.554 1 96.31 327 ASP B O 1
ATOM 6009 N N . GLN B 1 328 ? -21.875 27.828 1.401 1 98.06 328 GLN B N 1
ATOM 6010 C CA . GLN B 1 328 ? -20.828 27.031 0.746 1 98.06 328 GLN B CA 1
ATOM 6011 C C . GLN B 1 328 ? -21.125 25.547 0.866 1 98.06 328 GLN B C 1
ATOM 6013 O O . GLN B 1 328 ? -21.25 24.844 -0.143 1 98.06 328 GLN B O 1
ATOM 6018 N N . LYS B 1 329 ? -21.328 25.031 2.117 1 98.12 329 LYS B N 1
ATOM 6019 C CA . LYS B 1 329 ? -21.578 23.609 2.295 1 98.12 329 LYS B CA 1
ATOM 6020 C C . LYS B 1 329 ? -22.859 23.172 1.586 1 98.12 329 LYS B C 1
ATOM 6022 O O . LYS B 1 329 ? -23 22.016 1.207 1 98.12 329 LYS B O 1
ATOM 6027 N N . GLN B 1 330 ? -23.766 24.141 1.315 1 97.69 330 GLN B N 1
ATOM 6028 C CA . GLN B 1 330 ? -25.047 23.859 0.656 1 97.69 330 GLN B CA 1
ATOM 6029 C C . GLN B 1 330 ? -24.828 23.391 -0.779 1 97.69 330 GLN B C 1
ATOM 6031 O O . GLN B 1 330 ? -25.734 22.812 -1.393 1 97.69 330 GLN B O 1
ATOM 6036 N N . LEU B 1 331 ? -23.656 23.578 -1.309 1 97.38 331 LEU B N 1
ATOM 6037 C CA . LEU B 1 331 ? -23.328 23.141 -2.662 1 97.38 331 LEU B CA 1
ATOM 6038 C C . LEU B 1 331 ? -23.484 21.625 -2.803 1 97.38 331 LEU B C 1
ATOM 6040 O O . LEU B 1 331 ? -23.672 21.125 -3.908 1 97.38 331 LEU B O 1
ATOM 6044 N N . GLY B 1 332 ? -23.406 20.891 -1.663 1 97.44 332 GLY B N 1
ATOM 6045 C CA . GLY B 1 332 ? -23.5 19.438 -1.688 1 97.44 332 GLY B CA 1
ATOM 6046 C C . GLY B 1 332 ? -24.828 18.938 -1.16 1 97.44 332 GLY B C 1
ATOM 6047 O O . GLY B 1 332 ? -24.922 17.797 -0.677 1 97.44 332 GLY B O 1
ATOM 6048 N N . LYS B 1 333 ? -25.906 19.75 -1.201 1 97 333 LYS B N 1
ATOM 6049 C CA . LYS B 1 333 ? -27.203 19.422 -0.588 1 97 333 LYS B CA 1
ATOM 6050 C C . LYS B 1 333 ? -27.781 18.141 -1.183 1 97 333 LYS B C 1
ATOM 6052 O O . LYS B 1 333 ? -28.469 17.391 -0.49 1 97 333 LYS B O 1
ATOM 6057 N N . ASP B 1 334 ? -27.516 17.812 -2.447 1 96.75 334 ASP B N 1
ATOM 6058 C CA . ASP B 1 334 ? -28.094 16.656 -3.107 1 96.75 334 ASP B CA 1
ATOM 6059 C C . ASP B 1 334 ? -27.016 15.633 -3.488 1 96.75 334 ASP B C 1
ATOM 6061 O O . ASP B 1 334 ? -27.312 14.641 -4.152 1 96.75 334 ASP B O 1
ATOM 6065 N N . ASP B 1 335 ? -25.859 15.891 -3.145 1 98.12 335 ASP B N 1
ATOM 6066 C CA . ASP B 1 335 ? -24.688 15.094 -3.486 1 98.12 335 ASP B CA 1
ATOM 6067 C C . ASP B 1 335 ? -23.562 15.328 -2.492 1 98.12 335 ASP B C 1
ATOM 6069 O O . ASP B 1 335 ? -22.828 16.312 -2.6 1 98.12 335 ASP B O 1
ATOM 6073 N N . PHE B 1 336 ? -23.344 14.352 -1.574 1 98.19 336 PHE B N 1
ATOM 6074 C CA . PHE B 1 336 ? -22.375 14.57 -0.504 1 98.19 336 PHE B CA 1
ATOM 6075 C C . PHE B 1 336 ? -20.984 14.812 -1.075 1 98.19 336 PHE B C 1
ATOM 6077 O O . PHE B 1 336 ? -20.156 15.453 -0.43 1 98.19 336 PHE B O 1
ATOM 6084 N N . SER B 1 337 ? -20.672 14.281 -2.27 1 97.44 337 SER B N 1
ATOM 6085 C CA . SER B 1 337 ? -19.344 14.414 -2.857 1 97.44 337 SER B CA 1
ATOM 6086 C C . SER B 1 337 ? -19.094 15.844 -3.324 1 97.44 337 SER B C 1
ATOM 6088 O O . SER B 1 337 ? -17.953 16.203 -3.652 1 97.44 337 SER B O 1
ATOM 6090 N N . LYS B 1 338 ? -20.109 16.734 -3.271 1 97.44 338 LYS B N 1
ATOM 6091 C CA . LYS B 1 338 ? -19.984 18.109 -3.719 1 97.44 338 LYS B CA 1
ATOM 6092 C C . LYS B 1 338 ? -19.922 19.062 -2.529 1 97.44 338 LYS B C 1
ATOM 6094 O O . LYS B 1 338 ? -19.812 20.281 -2.709 1 97.44 338 LYS B O 1
ATOM 6099 N N . ILE B 1 339 ? -20.016 18.578 -1.355 1 97.81 339 ILE B N 1
ATOM 6100 C CA . ILE B 1 339 ? -19.875 19.406 -0.165 1 97.81 339 ILE B CA 1
ATOM 6101 C C . ILE B 1 339 ? -18.422 19.859 -0.035 1 97.81 339 ILE B C 1
ATOM 6103 O O . ILE B 1 339 ? -17.516 19.047 0.032 1 97.81 339 ILE B O 1
ATOM 6107 N N . PRO B 1 340 ? -18.156 21.172 -0.028 1 96.38 340 PRO B N 1
ATOM 6108 C CA . PRO B 1 340 ? -16.781 21.609 0.236 1 96.38 340 PRO B CA 1
ATOM 6109 C C . PRO B 1 340 ? -16.219 21.016 1.522 1 96.38 340 PRO B C 1
ATOM 6111 O O . PRO B 1 340 ? -16.828 21.141 2.59 1 96.38 340 PRO B O 1
ATOM 6114 N N . ASN B 1 341 ? -15.07 20.344 1.389 1 93.69 341 ASN B N 1
ATOM 6115 C CA . ASN B 1 341 ? -14.477 19.531 2.438 1 93.69 341 ASN B CA 1
ATOM 6116 C C . ASN B 1 341 ? -13.547 20.344 3.328 1 93.69 341 ASN B C 1
ATOM 6118 O O . ASN B 1 341 ? -12.555 20.906 2.854 1 93.69 341 ASN B O 1
ATOM 6122 N N . GLY B 1 342 ? -13.758 20.516 4.582 1 96.81 342 GLY B N 1
ATOM 6123 C CA . GLY B 1 342 ? -12.953 21.25 5.555 1 96.81 342 GLY B CA 1
ATOM 6124 C C . GLY B 1 342 ? -13.773 21.844 6.684 1 96.81 342 GLY B C 1
ATOM 6125 O O . GLY B 1 342 ? -15 21.859 6.621 1 96.81 342 GLY B O 1
ATOM 6126 N N . GLY B 1 343 ? -13.188 22.25 7.688 1 97.38 343 GLY B N 1
ATOM 6127 C CA . GLY B 1 343 ? -13.859 22.844 8.836 1 97.38 343 GLY B CA 1
ATOM 6128 C C . GLY B 1 343 ? -12.984 23.828 9.594 1 97.38 343 GLY B C 1
ATOM 6129 O O . GLY B 1 343 ? -11.773 23.891 9.367 1 97.38 343 GLY B O 1
ATOM 6130 N N . PRO B 1 344 ? -13.672 24.641 10.383 1 98.38 344 PRO B N 1
ATOM 6131 C CA . PRO B 1 344 ? -12.945 25.625 11.203 1 98.38 344 PRO B CA 1
ATOM 6132 C C . PRO B 1 344 ? -12.32 25 12.445 1 98.38 344 PRO B C 1
ATOM 6134 O O . PRO B 1 344 ? -12.891 24.062 13.031 1 98.38 344 PRO B O 1
ATOM 6137 N N . GLY B 1 345 ? -11.062 25.5 12.852 1 98.19 345 GLY B N 1
ATOM 6138 C CA . GLY B 1 345 ? -10.531 24.953 14.086 1 98.19 345 GLY B CA 1
ATOM 6139 C C . GLY B 1 345 ? -9.344 25.734 14.625 1 98.19 345 GLY B C 1
ATOM 6140 O O . GLY B 1 345 ? -8.867 25.453 15.727 1 98.19 345 GLY B O 1
ATOM 6141 N N . VAL B 1 346 ? -8.867 26.812 13.969 1 98.75 346 VAL B N 1
ATOM 6142 C CA . VAL B 1 346 ? -7.566 27.406 14.242 1 98.75 346 VAL B CA 1
ATOM 6143 C C . VAL B 1 346 ? -7.605 28.156 15.57 1 98.75 346 VAL B C 1
ATOM 6145 O O . VAL B 1 346 ? -6.594 28.25 16.266 1 98.75 346 VAL B O 1
ATOM 6148 N N . GLU B 1 347 ? -8.781 28.672 15.945 1 98.69 347 GLU B N 1
ATOM 6149 C CA . GLU B 1 347 ? -8.906 29.469 17.156 1 98.69 347 GLU B CA 1
ATOM 6150 C C . GLU B 1 347 ? -8.969 28.578 18.391 1 98.69 347 GLU B C 1
ATOM 6152 O O . GLU B 1 347 ? -8.578 28.984 19.484 1 98.69 347 GLU B O 1
ATOM 6157 N N . ASN B 1 348 ? -9.383 27.312 18.234 1 98.19 348 ASN B N 1
ATOM 6158 C CA . ASN B 1 348 ? -9.82 26.547 19.391 1 98.19 348 ASN B CA 1
ATOM 6159 C C . ASN B 1 348 ? -8.844 25.422 19.719 1 98.19 348 ASN B C 1
ATOM 6161 O O . ASN B 1 348 ? -9.008 24.703 20.703 1 98.19 348 ASN B O 1
ATOM 6165 N N . ARG B 1 349 ? -7.801 25.25 18.906 1 98.69 349 ARG B N 1
ATOM 6166 C CA . ARG B 1 349 ? -6.898 24.109 18.984 1 98.69 349 ARG B CA 1
ATOM 6167 C C . ARG B 1 349 ? -6.316 23.969 20.391 1 98.69 349 ARG B C 1
ATOM 6169 O O . ARG B 1 349 ? -6.434 22.922 21.016 1 98.69 349 ARG B O 1
ATOM 6176 N N . MET B 1 350 ? -5.758 25.047 20.969 1 98.56 350 MET B N 1
ATOM 6177 C CA . MET B 1 350 ? -5.055 25 22.25 1 98.56 350 MET B CA 1
ATOM 6178 C C . MET B 1 350 ? -6.031 24.797 23.391 1 98.56 350 MET B C 1
ATOM 6180 O O . MET B 1 350 ? -5.758 24.031 24.328 1 98.56 350 MET B O 1
ATOM 6184 N N . GLN B 1 351 ? -7.223 25.438 23.344 1 98.19 351 GLN B N 1
ATOM 6185 C CA . GLN B 1 351 ? -8.25 25.281 24.375 1 98.19 351 GLN B CA 1
ATOM 6186 C C . GLN B 1 351 ? -8.734 23.828 24.453 1 98.19 351 GLN B C 1
ATOM 6188 O O . GLN B 1 351 ? -8.844 23.266 25.547 1 98.19 351 GLN B O 1
ATOM 6193 N N . LEU B 1 352 ? -8.992 23.297 23.297 1 98.88 352 LEU B N 1
ATOM 6194 C CA . LEU B 1 352 ? -9.523 21.938 23.219 1 98.88 352 LEU B CA 1
ATOM 6195 C C . LEU B 1 352 ? -8.508 20.922 23.75 1 98.88 352 LEU B C 1
ATOM 6197 O O . LEU B 1 352 ? -8.859 20.031 24.531 1 98.88 352 LEU B O 1
ATOM 6201 N N . LEU B 1 353 ? -7.254 21.062 23.344 1 98.88 353 LEU B N 1
ATOM 6202 C CA . LEU B 1 353 ? -6.223 20.125 23.75 1 98.88 353 LEU B CA 1
ATOM 6203 C C . LEU B 1 353 ? -5.93 20.25 25.234 1 98.88 353 LEU B C 1
ATOM 6205 O O . LEU B 1 353 ? -5.66 19.25 25.906 1 98.88 353 LEU B O 1
ATOM 6209 N N . PHE B 1 354 ? -5.922 21.469 25.75 1 98.88 354 PHE B N 1
ATOM 6210 C CA . PHE B 1 354 ? -5.684 21.656 27.172 1 98.88 354 PHE B CA 1
ATOM 6211 C C . PHE B 1 354 ? -6.801 21.047 28 1 98.88 354 PHE B C 1
ATOM 6213 O O . PHE B 1 354 ? -6.543 20.297 28.938 1 98.88 354 PHE B O 1
ATOM 6220 N N . HIS B 1 355 ? -8.039 21.312 27.656 1 98.88 355 HIS B N 1
ATOM 6221 C CA . HIS B 1 355 ? -9.195 20.844 28.406 1 98.88 355 HIS B CA 1
ATOM 6222 C C . HIS B 1 355 ? -9.32 19.328 28.344 1 98.88 355 HIS B C 1
ATOM 6224 O O . HIS B 1 355 ? -9.461 18.672 29.391 1 98.88 355 HIS B O 1
ATOM 6230 N N . HIS B 1 356 ? -9.234 18.781 27.156 1 98.81 356 HIS B N 1
ATOM 6231 C CA . HIS B 1 356 ? -9.5 17.359 26.984 1 98.81 356 HIS B CA 1
ATOM 6232 C C . HIS B 1 356 ? -8.227 16.531 27.141 1 98.81 356 HIS B C 1
ATOM 6234 O O . HIS B 1 356 ? -8.289 15.312 27.25 1 98.81 356 HIS B O 1
ATOM 6240 N N . GLY B 1 357 ? -7.105 17.156 27.156 1 98.69 357 GLY B N 1
ATOM 6241 C CA . GLY B 1 357 ? -5.836 16.469 27.312 1 98.69 357 GLY B CA 1
ATOM 6242 C C . GLY B 1 357 ? -5.215 16.672 28.688 1 98.69 357 GLY B C 1
ATOM 6243 O O . GLY B 1 357 ? -5.168 15.734 29.5 1 98.69 357 GLY B O 1
ATOM 6244 N N . VAL B 1 358 ? -4.828 17.891 28.984 1 98.81 358 VAL B N 1
ATOM 6245 C CA . VAL B 1 358 ? -4.121 18.203 30.219 1 98.81 358 VAL B CA 1
ATOM 6246 C C . VAL B 1 358 ? -5.078 18.094 31.406 1 98.81 358 VAL B C 1
ATOM 6248 O O . VAL B 1 358 ? -4.828 17.328 32.344 1 98.81 358 VAL B O 1
ATOM 6251 N N . ASN B 1 359 ? -6.254 18.844 31.359 1 98.69 359 ASN B N 1
ATOM 6252 C CA . ASN B 1 359 ? -7.195 18.828 32.469 1 98.69 359 ASN B CA 1
ATOM 6253 C C . ASN B 1 359 ? -7.754 17.422 32.719 1 98.69 359 ASN B C 1
ATOM 6255 O O . ASN B 1 359 ? -8.039 17.047 33.844 1 98.69 359 ASN B O 1
ATOM 6259 N N . ALA B 1 360 ? -7.875 16.688 31.641 1 98.19 360 ALA B N 1
ATOM 6260 C CA . ALA B 1 360 ? -8.445 15.336 31.719 1 98.19 360 ALA B CA 1
ATOM 6261 C C . ALA B 1 360 ? -7.387 14.328 32.156 1 98.19 360 ALA B C 1
ATOM 6263 O O . ALA B 1 360 ? -7.699 13.148 32.375 1 98.19 360 ALA B O 1
ATOM 6264 N N . GLY B 1 361 ? -6.141 14.742 32.25 1 98.31 361 GLY B N 1
ATOM 6265 C CA . GLY B 1 361 ? -5.074 13.883 32.719 1 98.31 361 GLY B CA 1
ATOM 6266 C C . GLY B 1 361 ? -4.516 12.953 31.672 1 98.31 361 GLY B C 1
ATOM 6267 O O . GLY B 1 361 ? -3.826 11.984 31.984 1 98.31 361 GLY B O 1
ATOM 6268 N N . LYS B 1 362 ? -4.793 13.18 30.438 1 98.25 362 LYS B N 1
ATOM 6269 C CA . LYS B 1 362 ? -4.328 12.305 29.359 1 98.25 362 LYS B CA 1
ATOM 6270 C C . LYS B 1 362 ? -2.883 12.609 28.984 1 98.25 362 LYS B C 1
ATOM 6272 O O . LYS B 1 362 ? -2.131 11.711 28.594 1 98.25 362 LYS B O 1
ATOM 6277 N N . ILE B 1 363 ? -2.543 13.914 28.984 1 98.56 363 ILE B N 1
ATOM 6278 C CA . ILE B 1 363 ? -1.177 14.328 28.672 1 98.56 363 ILE B CA 1
ATOM 6279 C C . ILE B 1 363 ? -0.699 15.336 29.719 1 98.56 363 ILE B C 1
ATOM 6281 O O . ILE B 1 363 ? -1.512 15.992 30.375 1 98.56 363 ILE B O 1
ATOM 6285 N N . THR B 1 364 ? 0.594 15.43 29.859 1 98.56 364 THR B N 1
ATOM 6286 C CA . THR B 1 364 ? 1.181 16.406 30.766 1 98.56 364 THR B CA 1
ATOM 6287 C C . THR B 1 364 ? 1.199 17.797 30.125 1 98.56 364 THR B C 1
ATOM 6289 O O . THR B 1 364 ? 0.966 17.938 28.922 1 98.56 364 THR B O 1
ATOM 6292 N N . LEU B 1 365 ? 1.408 18.766 30.938 1 98.5 365 LEU B N 1
ATOM 6293 C CA . LEU B 1 365 ? 1.548 20.125 30.438 1 98.5 365 LEU B CA 1
ATOM 6294 C C . LEU B 1 365 ? 2.725 20.234 29.484 1 98.5 365 LEU B C 1
ATOM 6296 O O . LEU B 1 365 ? 2.645 20.953 28.469 1 98.5 365 LEU B O 1
ATOM 6300 N N . GLU B 1 366 ? 3.822 19.547 29.797 1 98.75 366 GLU B N 1
ATOM 6301 C CA . GLU B 1 366 ? 4.996 19.531 28.938 1 98.75 366 GLU B CA 1
ATOM 6302 C C . GLU B 1 366 ? 4.676 18.906 27.578 1 98.75 366 GLU B C 1
ATOM 6304 O O . GLU B 1 366 ? 5.117 19.406 26.547 1 98.75 366 GLU B O 1
ATOM 6309 N N . ARG B 1 367 ? 3.924 17.812 27.625 1 98.75 367 ARG B N 1
ATOM 6310 C CA . ARG B 1 367 ? 3.527 17.156 26.391 1 98.75 367 ARG B CA 1
ATOM 6311 C C . ARG B 1 367 ? 2.6 18.031 25.562 1 98.75 367 ARG B C 1
ATOM 6313 O O . ARG B 1 367 ? 2.686 18.062 24.328 1 98.75 367 ARG B O 1
ATOM 6320 N N . PHE B 1 368 ? 1.723 18.734 26.281 1 98.75 368 PHE B N 1
ATOM 6321 C CA . PHE B 1 368 ? 0.862 19.703 25.625 1 98.75 368 PHE B CA 1
ATOM 6322 C C . PHE B 1 368 ? 1.691 20.734 24.859 1 98.75 368 PHE B C 1
ATOM 6324 O O . PHE B 1 368 ? 1.432 21 23.672 1 98.75 368 PHE B O 1
ATOM 6331 N N . VAL B 1 369 ? 2.701 21.281 25.453 1 98.88 369 VAL B N 1
ATOM 6332 C CA . VAL B 1 369 ? 3.596 22.266 24.844 1 98.88 369 VAL B CA 1
ATOM 6333 C C . VAL B 1 369 ? 4.367 21.594 23.703 1 98.88 369 VAL B C 1
ATOM 6335 O O . VAL B 1 369 ? 4.551 22.188 22.641 1 98.88 369 VAL B O 1
ATOM 6338 N N . GLU B 1 370 ? 4.781 20.406 23.906 1 98.69 370 GLU B N 1
ATOM 6339 C CA . GLU B 1 370 ? 5.547 19.703 22.875 1 98.69 370 GLU B CA 1
ATOM 6340 C C . GLU B 1 370 ? 4.723 19.516 21.609 1 98.69 370 GLU B C 1
ATOM 6342 O O . GLU B 1 370 ? 5.168 19.875 20.516 1 98.69 370 GLU B O 1
ATOM 6347 N N . ILE B 1 371 ? 3.484 19.031 21.688 1 98.56 371 ILE B N 1
ATOM 6348 C CA . ILE B 1 371 ? 2.738 18.625 20.5 1 98.56 371 ILE B CA 1
ATOM 6349 C C . ILE B 1 371 ? 2.107 19.844 19.828 1 98.56 371 ILE B C 1
ATOM 6351 O O . ILE B 1 371 ? 1.709 19.781 18.672 1 98.56 371 ILE B O 1
ATOM 6355 N N . THR B 1 372 ? 2.07 21.016 20.547 1 98.75 372 THR B N 1
ATOM 6356 C CA . THR B 1 372 ? 1.394 22.172 19.969 1 98.75 372 THR B CA 1
ATOM 6357 C C . THR B 1 372 ? 2.406 23.219 19.516 1 98.75 372 THR B C 1
ATOM 6359 O O . THR B 1 372 ? 2.066 24.141 18.766 1 98.75 372 THR B O 1
ATOM 6362 N N . SER B 1 373 ? 3.652 23.125 20.047 1 98.75 373 SER B N 1
ATOM 6363 C CA . SER B 1 373 ? 4.566 24.234 19.797 1 98.75 373 SER B CA 1
ATOM 6364 C C . SER B 1 373 ? 5.965 23.734 19.453 1 98.75 373 SER B C 1
ATOM 6366 O O . SER B 1 373 ? 6.441 23.953 18.328 1 98.75 373 SER B O 1
ATOM 6368 N N . ALA B 1 374 ? 6.586 22.953 20.281 1 98.25 374 ALA B N 1
ATOM 6369 C CA . ALA B 1 374 ? 7.992 22.578 20.125 1 98.25 374 ALA B CA 1
ATOM 6370 C C . ALA B 1 374 ? 8.188 21.641 18.938 1 98.25 374 ALA B C 1
ATOM 6372 O O . ALA B 1 374 ? 9.031 21.891 18.078 1 98.25 374 ALA B O 1
ATOM 6373 N N . ALA B 1 375 ? 7.398 20.578 18.859 1 97.44 375 ALA B N 1
ATOM 6374 C CA . ALA B 1 375 ? 7.582 19.547 17.844 1 97.44 375 ALA B CA 1
ATOM 6375 C C . ALA B 1 375 ? 7.316 20.125 16.438 1 97.44 375 ALA B C 1
ATOM 6377 O O . ALA B 1 375 ? 8.125 19.938 15.531 1 97.44 375 ALA B O 1
ATOM 6378 N N . PRO B 1 376 ? 6.18 20.812 16.266 1 97.88 376 PRO B N 1
ATOM 6379 C CA . PRO B 1 376 ? 6.004 21.391 14.922 1 97.88 376 PRO B CA 1
ATOM 6380 C C . PRO B 1 376 ? 7.086 22.406 14.57 1 97.88 376 PRO B C 1
ATOM 6382 O O . PRO B 1 376 ? 7.492 22.5 13.406 1 97.88 376 PRO B O 1
ATOM 6385 N N . ALA B 1 377 ? 7.566 23.188 15.531 1 97.62 377 ALA B N 1
ATOM 6386 C CA . ALA B 1 377 ? 8.664 24.109 15.258 1 97.62 377 ALA B CA 1
ATOM 6387 C C . ALA B 1 377 ? 9.93 23.344 14.852 1 97.62 377 ALA B C 1
ATOM 6389 O O . ALA B 1 377 ? 10.641 23.766 13.938 1 97.62 377 ALA B O 1
ATOM 6390 N N . ARG B 1 378 ? 10.211 22.234 15.547 1 96.69 378 ARG B N 1
ATOM 6391 C CA . ARG B 1 378 ? 11.383 21.422 15.242 1 96.69 378 ARG B CA 1
ATOM 6392 C C . ARG B 1 378 ? 11.258 20.766 13.875 1 96.69 378 ARG B C 1
ATOM 6394 O O . ARG B 1 378 ? 12.164 20.875 13.047 1 96.69 378 ARG B O 1
ATOM 6401 N N . ILE B 1 379 ? 10.148 20.156 13.609 1 96.75 379 ILE B N 1
ATOM 6402 C CA . ILE B 1 379 ? 9.938 19.359 12.398 1 96.75 379 ILE B CA 1
ATOM 6403 C C . ILE B 1 379 ? 9.977 20.281 11.18 1 96.75 379 ILE B C 1
ATOM 6405 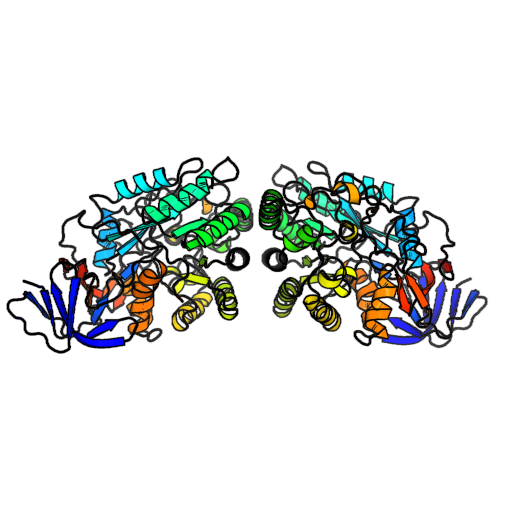O O . ILE B 1 379 ? 10.508 19.891 10.133 1 96.75 379 ILE B O 1
ATOM 6409 N N . PHE B 1 380 ? 9.492 21.469 11.383 1 97.25 380 PHE B N 1
ATOM 6410 C CA . PHE B 1 380 ? 9.359 22.312 10.211 1 97.25 380 PHE B CA 1
ATOM 6411 C C . PHE B 1 380 ? 10.367 23.453 10.25 1 97.25 380 PHE B C 1
ATOM 6413 O O . PHE B 1 380 ? 10.109 24.547 9.727 1 97.25 380 PHE B O 1
ATOM 6420 N N . GLY B 1 381 ? 11.445 23.312 10.961 1 96.31 381 GLY B N 1
ATOM 6421 C CA . GLY B 1 381 ? 12.672 24.078 10.781 1 96.31 381 GLY B CA 1
ATOM 6422 C C . GLY B 1 381 ? 12.609 25.453 11.398 1 96.31 381 GLY B C 1
ATOM 6423 O O . GLY B 1 381 ? 13.242 26.391 10.898 1 96.31 381 GLY B O 1
ATOM 6424 N N . MET B 1 382 ? 11.859 25.609 12.469 1 97.19 382 MET B N 1
ATOM 6425 C CA . MET B 1 382 ? 11.727 26.922 13.094 1 97.19 382 MET B CA 1
ATOM 6426 C C . MET B 1 382 ? 12.328 26.922 14.5 1 97.19 382 MET B C 1
ATOM 6428 O O . MET B 1 382 ? 12.438 27.969 15.133 1 97.19 382 MET B O 1
ATOM 6432 N N . TYR B 1 383 ? 12.656 25.734 15.023 1 96.19 383 TYR B N 1
ATOM 6433 C CA . TYR B 1 383 ? 13.211 25.578 16.359 1 96.19 383 TYR B CA 1
ATOM 6434 C C . TYR B 1 383 ? 14.711 25.844 16.359 1 96.19 383 TYR B C 1
ATOM 6436 O O . TYR B 1 383 ? 15.422 25.469 15.43 1 96.19 383 TYR B O 1
ATOM 6444 N N . PRO B 1 384 ? 15.297 26.609 17.312 1 96.19 384 PRO B N 1
ATOM 6445 C CA . PRO B 1 384 ? 14.656 27.062 18.562 1 96.19 384 PRO B CA 1
ATOM 6446 C C . PRO B 1 384 ? 14.188 28.516 18.5 1 96.19 384 PRO B C 1
ATOM 6448 O O . PRO B 1 384 ? 13.875 29.109 19.531 1 96.19 384 PRO B O 1
ATOM 6451 N N . THR B 1 385 ? 14.203 29.062 17.266 1 98 385 THR B N 1
ATOM 6452 C CA . THR B 1 385 ? 13.695 30.422 17.156 1 98 385 THR B CA 1
ATOM 6453 C C . THR B 1 385 ? 12.25 30.516 17.641 1 98 385 THR B C 1
ATOM 6455 O O . THR B 1 385 ? 11.852 31.5 18.25 1 98 385 THR B O 1
ATOM 6458 N N . LYS B 1 386 ? 11.5 29.562 17.359 1 98.25 386 LYS B N 1
ATOM 6459 C CA . LYS B 1 386 ? 10.117 29.406 17.828 1 98.25 386 LYS B CA 1
ATOM 6460 C C . LYS B 1 386 ? 9.914 28.078 18.547 1 98.25 386 LYS B C 1
ATOM 6462 O O . LYS B 1 386 ? 10.719 27.156 18.391 1 98.25 386 LYS B O 1
ATOM 6467 N N . GLY B 1 387 ? 8.891 27.969 19.328 1 98.31 387 GLY B N 1
ATOM 6468 C CA . GLY B 1 387 ? 8.477 26.703 19.938 1 98.31 387 GLY B CA 1
ATOM 6469 C C . GLY B 1 387 ? 9.055 26.484 21.312 1 98.31 387 GLY B C 1
ATOM 6470 O O . GLY B 1 387 ? 8.875 25.422 21.906 1 98.31 387 GLY B O 1
ATOM 6471 N N . VAL B 1 388 ? 9.75 27.531 21.875 1 98.62 388 VAL B N 1
ATOM 6472 C CA . VAL B 1 388 ? 10.383 27.391 23.172 1 98.62 388 VAL B CA 1
ATOM 6473 C C . VAL B 1 388 ? 10.5 28.75 23.844 1 98.62 388 VAL B C 1
ATOM 6475 O O . VAL B 1 388 ? 10.547 29.781 23.172 1 98.62 388 VAL B O 1
ATOM 6478 N N . ILE B 1 389 ? 10.422 28.781 25.156 1 98.88 389 ILE B N 1
ATOM 6479 C CA . ILE B 1 389 ? 10.789 29.953 25.938 1 98.88 389 ILE B CA 1
ATOM 6480 C C . ILE B 1 389 ? 12.234 29.828 26.422 1 98.88 389 ILE B C 1
ATOM 6482 O O . ILE B 1 389 ? 12.516 29.125 27.391 1 98.88 389 ILE B O 1
ATOM 6486 N N . ALA B 1 390 ? 13.078 30.531 25.781 1 98.62 390 ALA B N 1
ATOM 6487 C CA . ALA B 1 390 ? 14.508 30.5 26.078 1 98.62 390 ALA B CA 1
ATOM 6488 C C . ALA B 1 390 ? 15.219 31.734 25.531 1 98.62 390 ALA B C 1
ATOM 6490 O O . ALA B 1 390 ? 14.758 32.344 24.562 1 98.62 390 ALA B O 1
ATOM 6491 N N . PRO B 1 391 ? 16.344 32.062 26.188 1 98.56 391 PRO B N 1
ATOM 6492 C CA . PRO B 1 391 ? 17.094 33.188 25.641 1 98.56 391 PRO B CA 1
ATOM 6493 C C . PRO B 1 391 ? 17.469 32.969 24.172 1 98.56 391 PRO B C 1
ATOM 6495 O O . PRO B 1 391 ? 17.922 31.906 23.781 1 98.56 391 PRO B O 1
ATOM 6498 N N . GLY B 1 392 ? 17.188 34 23.422 1 98.44 392 GLY B N 1
ATOM 6499 C CA . GLY B 1 392 ? 17.516 33.938 22 1 98.44 392 GLY B CA 1
ATOM 6500 C C . GLY B 1 392 ? 16.328 33.625 21.125 1 98.44 392 GLY B C 1
ATOM 6501 O O . GLY B 1 392 ? 16.297 33.969 19.953 1 98.44 392 GLY B O 1
ATOM 6502 N N . ALA B 1 393 ? 15.289 32.969 21.641 1 98.75 393 ALA B N 1
ATOM 6503 C CA . ALA B 1 393 ? 14.078 32.625 20.891 1 98.75 393 ALA B CA 1
ATOM 6504 C C . ALA B 1 393 ? 13.188 33.844 20.703 1 98.75 393 ALA B C 1
ATOM 6506 O O . ALA B 1 393 ? 13.266 34.812 21.484 1 98.75 393 ALA B O 1
ATOM 6507 N N . ASP B 1 394 ? 12.422 33.844 19.609 1 98.81 394 ASP B N 1
ATOM 6508 C CA . ASP B 1 394 ? 11.375 34.875 19.5 1 98.81 394 ASP B CA 1
ATOM 6509 C C . ASP B 1 394 ? 10.508 34.906 20.75 1 98.81 394 ASP B C 1
ATOM 6511 O O . ASP B 1 394 ? 10.203 33.844 21.312 1 98.81 394 ASP B O 1
ATOM 6515 N N . ALA B 1 395 ? 10.172 36.125 21.141 1 98.81 395 ALA B N 1
ATOM 6516 C CA . ALA B 1 395 ? 9.281 36.219 22.297 1 98.81 395 ALA B CA 1
ATOM 6517 C C . ALA B 1 395 ? 7.836 35.938 21.891 1 98.81 395 ALA B C 1
ATOM 6519 O O . ALA B 1 395 ? 6.969 36.812 22.016 1 98.81 395 ALA B O 1
ATOM 6520 N N . ASP B 1 396 ? 7.59 34.812 21.359 1 98.88 396 ASP B N 1
ATOM 6521 C CA . ASP B 1 396 ? 6.266 34.25 21.172 1 98.88 396 ASP B CA 1
ATOM 6522 C C . ASP B 1 396 ? 5.793 33.531 22.438 1 98.88 396 ASP B C 1
ATOM 6524 O O . ASP B 1 396 ? 6.148 32.375 22.672 1 98.88 396 ASP B O 1
ATOM 6528 N N . ILE B 1 397 ? 4.961 34.188 23.203 1 98.94 397 ILE B N 1
ATOM 6529 C CA . ILE B 1 397 ? 4.648 33.719 24.547 1 98.94 397 ILE B CA 1
ATOM 6530 C C . ILE B 1 397 ? 3.148 33.844 24.797 1 98.94 397 ILE B C 1
ATOM 6532 O O . ILE B 1 397 ? 2.537 34.875 24.469 1 98.94 397 ILE B O 1
ATOM 6536 N N . VAL B 1 398 ? 2.59 32.844 25.328 1 98.94 398 VAL B N 1
ATOM 6537 C CA . VAL B 1 398 ? 1.19 32.875 25.734 1 98.94 398 VAL B CA 1
ATOM 6538 C C . VAL B 1 398 ? 1.103 32.781 27.266 1 98.94 398 VAL B C 1
ATOM 6540 O O . VAL B 1 398 ? 1.683 31.875 27.875 1 98.94 398 VAL B O 1
ATOM 6543 N N . LEU B 1 399 ? 0.539 33.75 27.891 1 98.94 399 LEU B N 1
ATOM 6544 C CA . LEU B 1 399 ? 0.093 33.594 29.266 1 98.94 399 LEU B CA 1
ATOM 6545 C C . LEU B 1 399 ? -1.233 32.844 29.328 1 98.94 399 LEU B C 1
ATOM 6547 O O . LEU B 1 399 ? -2.277 33.406 28.969 1 98.94 399 LEU B O 1
ATOM 6551 N N . TRP B 1 400 ? -1.138 31.625 29.734 1 98.88 400 TRP B N 1
ATOM 6552 C CA . TRP B 1 400 ? -2.258 30.703 29.719 1 98.88 400 TRP B CA 1
ATOM 6553 C C . TRP B 1 400 ? -2.922 30.625 31.094 1 98.88 400 TRP B C 1
ATOM 6555 O O . TRP B 1 400 ? -2.262 30.328 32.094 1 98.88 400 TRP B O 1
ATOM 6565 N N . ASN B 1 401 ? -4.195 30.938 31.188 1 98.75 401 ASN B N 1
ATOM 6566 C CA . ASN B 1 401 ? -4.973 30.844 32.406 1 98.75 401 ASN B CA 1
ATOM 6567 C C . ASN B 1 401 ? -5.691 29.5 32.531 1 98.75 401 ASN B C 1
ATOM 6569 O O . ASN B 1 401 ? -6.73 29.297 31.891 1 98.75 401 ASN B O 1
ATOM 6573 N N . PRO B 1 402 ? -5.203 28.594 33.312 1 98.38 402 PRO B N 1
ATOM 6574 C CA . PRO B 1 402 ? -5.785 27.25 33.375 1 98.38 402 PRO B CA 1
ATOM 6575 C C . PRO B 1 402 ? -7.195 27.25 33.969 1 98.38 402 PRO B C 1
ATOM 6577 O O . PRO B 1 402 ? -7.93 26.281 33.812 1 98.38 402 PRO B O 1
ATOM 6580 N N . ALA B 1 403 ? -7.633 28.344 34.562 1 97.25 403 ALA B N 1
ATOM 6581 C CA . ALA B 1 403 ? -8.922 28.375 35.25 1 97.25 403 ALA B CA 1
ATOM 6582 C C . ALA B 1 403 ? -9.984 29.062 34.406 1 97.25 403 ALA B C 1
ATOM 6584 O O . ALA B 1 403 ? -11.18 28.953 34.688 1 97.25 403 ALA B O 1
ATOM 6585 N N . ALA B 1 404 ? -9.555 29.719 33.438 1 97.62 404 ALA B N 1
ATOM 6586 C CA . ALA B 1 404 ? -10.492 30.484 32.594 1 97.62 404 ALA B CA 1
ATOM 6587 C C . ALA B 1 404 ? -11.477 29.547 31.891 1 97.62 404 ALA B C 1
ATOM 6589 O O . ALA B 1 404 ? -11.07 28.516 31.359 1 97.62 404 ALA B O 1
ATOM 6590 N N . GLU B 1 405 ? -12.75 29.875 31.922 1 96.94 405 GLU B N 1
ATOM 6591 C CA . GLU B 1 405 ? -13.781 29.141 31.203 1 96.94 405 GLU B CA 1
ATOM 6592 C C . GLU B 1 405 ? -14.133 29.812 29.891 1 96.94 405 GLU B C 1
ATOM 6594 O O . GLU B 1 405 ? -14.086 31.047 29.781 1 96.94 405 GLU B O 1
ATOM 6599 N N . HIS B 1 406 ? -14.375 29.047 28.969 1 96 406 HIS B N 1
ATOM 6600 C CA . HIS B 1 406 ? -14.711 29.578 27.656 1 96 406 HIS B CA 1
ATOM 6601 C C . HIS B 1 406 ? -15.789 28.734 26.984 1 96 406 HIS B C 1
ATOM 6603 O O . HIS B 1 406 ? -15.766 27.5 27.062 1 96 406 HIS B O 1
ATOM 6609 N N . LEU B 1 407 ? -16.797 29.375 26.391 1 97.12 407 LEU B N 1
ATOM 6610 C CA . LEU B 1 407 ? -17.828 28.734 25.578 1 97.12 407 LEU B CA 1
ATOM 6611 C C . LEU B 1 407 ? -17.469 28.828 24.094 1 97.12 407 LEU B C 1
ATOM 6613 O O . LEU B 1 407 ? -17.344 29.922 23.547 1 97.12 407 LEU B O 1
ATOM 6617 N N . ILE B 1 408 ? -17.297 27.703 23.422 1 97.94 408 ILE B N 1
ATOM 6618 C CA . ILE B 1 408 ? -17.016 27.672 22 1 97.94 408 ILE B CA 1
ATOM 6619 C C . ILE B 1 408 ? -18.328 27.781 21.219 1 97.94 408 ILE B C 1
ATOM 6621 O O . ILE B 1 408 ? -19.25 26.984 21.406 1 97.94 408 ILE B O 1
ATOM 6625 N N . SER B 1 409 ? -18.406 28.781 20.406 1 97.88 409 SER B N 1
ATOM 6626 C CA . SER B 1 409 ? -19.594 29.016 19.594 1 97.88 409 SER B CA 1
ATOM 6627 C C . SER B 1 409 ? -19.266 29.891 18.391 1 97.88 409 SER B C 1
ATOM 6629 O O . SER B 1 409 ? -18.328 30.672 18.406 1 97.88 409 SER B O 1
ATOM 6631 N N . ALA B 1 410 ? -20.062 29.703 17.344 1 97.5 410 ALA B N 1
ATOM 6632 C CA . ALA B 1 410 ? -19.969 30.594 16.188 1 97.5 410 ALA B CA 1
ATOM 6633 C C .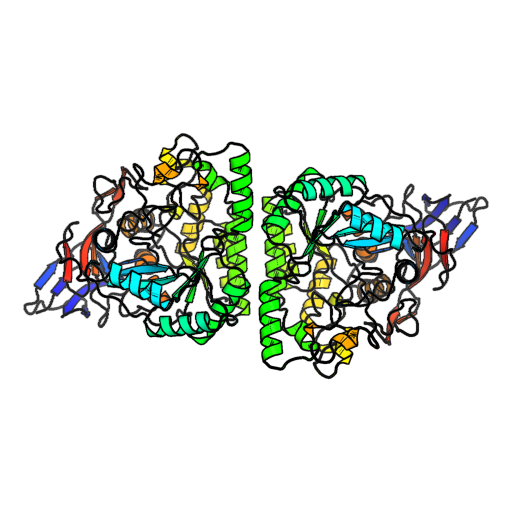 ALA B 1 410 ? -20.25 32.031 16.578 1 97.5 410 ALA B C 1
ATOM 6635 O O . ALA B 1 410 ? -19.734 32.969 15.961 1 97.5 410 ALA B O 1
ATOM 6636 N N . ALA B 1 411 ? -20.969 32.188 17.625 1 96.06 411 ALA B N 1
ATOM 6637 C CA . ALA B 1 411 ? -21.312 33.531 18.094 1 96.06 411 ALA B CA 1
ATOM 6638 C C . ALA B 1 411 ? -20.141 34.188 18.812 1 96.06 411 ALA B C 1
ATOM 6640 O O . ALA B 1 411 ? -20.078 35.406 18.906 1 96.06 411 ALA B O 1
ATOM 6641 N N . THR B 1 412 ? -19.219 33.406 19.297 1 92.75 412 THR B N 1
ATOM 6642 C CA . THR B 1 412 ? -18.172 33.938 20.172 1 92.75 412 THR B CA 1
ATOM 6643 C C . THR B 1 412 ? -16.812 33.875 19.484 1 92.75 412 THR B C 1
ATOM 6645 O O . THR B 1 412 ? -15.875 34.562 19.875 1 92.75 412 THR B O 1
ATOM 6648 N N . HIS B 1 413 ? -16.672 33.031 18.484 1 95.75 413 HIS B N 1
ATOM 6649 C CA . HIS B 1 413 ? -15.352 32.906 17.906 1 95.75 413 HIS B CA 1
ATOM 6650 C C . HIS B 1 413 ? -15.078 34 16.891 1 95.75 413 HIS B C 1
ATOM 6652 O O . HIS B 1 413 ? -16 34.719 16.484 1 95.75 413 HIS B O 1
ATOM 6658 N N . SER B 1 414 ? -13.836 34.219 16.547 1 97.31 414 SER B N 1
ATOM 6659 C CA . SER B 1 414 ? -13.414 35.312 15.664 1 97.31 414 SER B CA 1
ATOM 6660 C C . SER B 1 414 ? -13.203 34.812 14.242 1 97.31 414 SER B C 1
ATOM 6662 O O . SER B 1 414 ? -12.859 35.594 13.352 1 97.31 414 SER B O 1
ATOM 6664 N N . MET B 1 415 ? -13.414 33.531 13.992 1 98.25 415 MET B N 1
ATOM 6665 C CA . MET B 1 415 ? -13.367 32.969 12.648 1 98.25 415 MET B CA 1
ATOM 6666 C C . MET B 1 415 ? -14.57 33.406 11.82 1 98.25 415 MET B C 1
ATOM 6668 O O . MET B 1 415 ? -15.617 33.75 12.375 1 98.25 415 MET B O 1
ATOM 6672 N N . ARG B 1 416 ? -14.383 33.438 10.555 1 97.62 416 ARG B N 1
ATOM 6673 C CA . ARG B 1 416 ? -15.438 33.938 9.672 1 97.62 416 ARG B CA 1
ATOM 6674 C C . ARG B 1 416 ? -16.5 32.875 9.453 1 97.62 416 ARG B C 1
ATOM 6676 O O . ARG B 1 416 ? -17.609 33.188 9.008 1 97.62 416 ARG B O 1
ATOM 6683 N N . CYS B 1 417 ? -16.188 31.656 9.711 1 97.44 417 CYS B N 1
ATOM 6684 C CA . CYS B 1 417 ? -17.125 30.547 9.492 1 97.44 417 CYS B CA 1
ATOM 6685 C C . CYS B 1 417 ? -18.391 30.719 10.328 1 97.44 417 CYS B C 1
ATOM 6687 O O . CYS B 1 417 ? -18.312 31.141 11.484 1 97.44 417 CYS B O 1
ATOM 6689 N N . ASP B 1 418 ? -19.609 30.344 9.812 1 98.31 418 ASP B N 1
ATOM 6690 C CA . ASP B 1 418 ? -20.891 30.641 10.438 1 98.31 418 ASP B CA 1
ATOM 6691 C C . ASP B 1 418 ? -21.328 29.484 11.344 1 98.31 418 ASP B C 1
ATOM 6693 O O . ASP B 1 418 ? -22.484 29.406 11.742 1 98.31 418 ASP B O 1
ATOM 6697 N N . TYR B 1 419 ? -20.406 28.578 11.602 1 98.31 419 TYR B N 1
ATOM 6698 C CA . TYR B 1 419 ? -20.641 27.516 12.562 1 98.31 419 TYR B CA 1
ATOM 6699 C C . TYR B 1 419 ? -19.344 27.109 13.258 1 98.31 419 TYR B C 1
ATOM 6701 O O . TYR B 1 419 ? -18.266 27.547 12.859 1 98.31 419 TYR B O 1
ATOM 6709 N N . SER B 1 420 ? -19.453 26.453 14.367 1 98.12 420 SER B N 1
ATOM 6710 C CA . SER B 1 420 ? -18.328 25.797 15.031 1 98.12 420 SER B CA 1
ATOM 6711 C C . SER B 1 420 ? -18.516 24.281 15.07 1 98.12 420 SER B C 1
ATOM 6713 O O . SER B 1 420 ? -19.625 23.797 15.305 1 98.12 420 SER B O 1
ATOM 6715 N N . MET B 1 421 ? -17.469 23.516 14.781 1 97.94 421 MET B N 1
ATOM 6716 C CA . MET B 1 421 ? -17.531 22.062 14.891 1 97.94 421 MET B CA 1
ATOM 6717 C C . MET B 1 421 ? -17.75 21.641 16.328 1 97.94 421 MET B C 1
ATOM 6719 O O . MET B 1 421 ? -18.156 20.5 16.594 1 97.94 421 MET B O 1
ATOM 6723 N N . PHE B 1 422 ? -17.469 22.594 17.297 1 98.44 422 PHE B N 1
ATOM 6724 C CA . PHE B 1 422 ? -17.578 22.328 18.719 1 98.44 422 PHE B CA 1
ATOM 6725 C C . PHE B 1 422 ? -18.578 23.266 19.375 1 98.44 422 PHE B C 1
ATOM 6727 O O . PHE B 1 422 ? -18.359 23.766 20.484 1 98.44 422 PHE B O 1
ATOM 6734 N N . GLU B 1 423 ? -19.594 23.531 18.656 1 98.31 423 GLU B N 1
ATOM 6735 C CA . GLU B 1 423 ? -20.625 24.484 19.078 1 98.31 423 GLU B CA 1
ATOM 6736 C C . GLU B 1 423 ? -21.188 24.125 20.453 1 98.31 423 GLU B C 1
ATOM 6738 O O . GLU B 1 423 ? -21.672 23 20.672 1 98.31 423 GLU B O 1
ATOM 6743 N N . GLY B 1 424 ? -21.094 25.062 21.328 1 98.06 424 GLY B N 1
ATOM 6744 C CA . GLY B 1 424 ? -21.719 24.922 22.625 1 98.06 424 GLY B CA 1
ATOM 6745 C C . GLY B 1 424 ? -20.844 24.203 23.641 1 98.06 424 GLY B C 1
ATOM 6746 O O . GLY B 1 424 ? -21.25 24.016 24.781 1 98.06 424 GLY B O 1
ATOM 6747 N N . TRP B 1 425 ? -19.656 23.828 23.25 1 98.31 425 TRP B N 1
ATOM 6748 C CA . TRP B 1 425 ? -18.781 23.156 24.188 1 98.31 425 TRP B CA 1
ATOM 6749 C C . TRP B 1 425 ? -18.188 24.141 25.188 1 98.31 425 TRP B C 1
ATOM 6751 O O . TRP B 1 425 ? -17.75 25.234 24.812 1 98.31 425 TRP B O 1
ATOM 6761 N N . LYS B 1 426 ? -18.203 23.828 26.438 1 97.94 426 LYS B N 1
ATOM 6762 C CA . LYS B 1 426 ? -17.531 24.578 27.484 1 97.94 426 LYS B CA 1
ATOM 6763 C C . LYS B 1 426 ? -16.172 23.984 27.828 1 97.94 426 LYS B C 1
ATOM 6765 O O . LYS B 1 426 ? -16.078 22.797 28.141 1 97.94 426 LYS B O 1
ATOM 6770 N N . VAL B 1 427 ? -15.18 24.844 27.75 1 98 427 VAL B N 1
ATOM 6771 C CA . VAL B 1 427 ? -13.828 24.359 28.031 1 98 427 VAL B CA 1
ATOM 6772 C C . VAL B 1 427 ? -13.18 25.219 29.109 1 98 427 VAL B C 1
ATOM 6774 O O . VAL B 1 427 ? -13.617 26.344 29.375 1 98 427 VAL B O 1
ATOM 6777 N N . LYS B 1 428 ? -12.227 24.578 29.781 1 98.44 428 LYS B N 1
ATOM 6778 C CA . LYS B 1 428 ? -11.438 25.25 30.797 1 98.44 428 LYS B CA 1
ATOM 6779 C C . LYS B 1 428 ? -9.969 25.344 30.375 1 98.44 428 LYS B C 1
ATOM 6781 O O . LYS B 1 428 ? -9.352 24.328 30.047 1 98.44 428 LYS B O 1
ATOM 6786 N N . GLY B 1 429 ? -9.367 26.578 30.562 1 98.25 429 GLY B N 1
ATOM 6787 C CA . GLY B 1 429 ? -8.055 26.906 30.047 1 98.25 429 GLY B CA 1
ATOM 6788 C C . GLY B 1 429 ? -8.109 27.766 28.797 1 98.25 429 GLY B C 1
ATOM 6789 O O . GLY B 1 429 ? -8.797 27.438 27.828 1 98.25 429 GLY B O 1
ATOM 6790 N N . ASN B 1 430 ? -7.504 28.938 28.844 1 97.81 430 ASN B N 1
ATOM 6791 C CA . ASN B 1 430 ? -7.566 29.875 27.734 1 97.81 430 ASN B CA 1
ATOM 6792 C C . ASN B 1 430 ? -6.375 30.844 27.75 1 97.81 430 ASN B C 1
ATOM 6794 O O . ASN B 1 430 ? -5.781 31.078 28.797 1 97.81 430 ASN B O 1
ATOM 6798 N N . ALA B 1 431 ? -6.078 31.328 26.594 1 98.5 431 ALA B N 1
ATOM 6799 C CA . ALA B 1 431 ? -5.055 32.375 26.516 1 98.5 431 ALA B CA 1
ATOM 6800 C C . ALA B 1 431 ? -5.547 33.688 27.125 1 98.5 431 ALA B C 1
ATOM 6802 O O . ALA B 1 431 ? -6.605 34.188 26.75 1 98.5 431 ALA B O 1
ATOM 6803 N N . GLN B 1 432 ? -4.805 34.156 28.047 1 98.5 432 GLN B N 1
ATOM 6804 C CA . GLN B 1 432 ? -5.133 35.438 28.641 1 98.5 432 GLN B CA 1
ATOM 6805 C C . GLN B 1 432 ? -4.418 36.562 27.922 1 98.5 432 GLN B C 1
ATOM 6807 O O . GLN B 1 432 ? -5.016 37.625 27.656 1 98.5 432 GLN B O 1
ATOM 6812 N N . LYS B 1 433 ? -3.166 36.406 27.688 1 98.81 433 LYS B N 1
ATOM 6813 C CA . LYS B 1 433 ? -2.338 37.312 26.891 1 98.81 433 LYS B CA 1
ATOM 6814 C C . LYS B 1 433 ? -1.481 36.531 25.891 1 98.81 433 LYS B C 1
ATOM 6816 O O . LYS B 1 433 ? -1.059 35.406 26.172 1 98.81 433 LYS B O 1
ATOM 6821 N N . VAL B 1 434 ? -1.303 37.125 24.734 1 98.94 434 VAL B N 1
ATOM 6822 C CA . VAL B 1 434 ? -0.451 36.5 23.719 1 98.94 434 VAL B CA 1
ATOM 6823 C C . VAL B 1 434 ? 0.567 37.531 23.219 1 98.94 434 VAL B C 1
ATOM 6825 O O . VAL B 1 434 ? 0.2 38.656 22.828 1 98.94 434 VAL B O 1
ATOM 6828 N N . PHE B 1 435 ? 1.795 37.188 23.344 1 98.88 435 PHE B N 1
ATOM 6829 C CA . PHE B 1 435 ? 2.881 37.969 22.766 1 98.88 435 PHE B CA 1
ATOM 6830 C C . PHE B 1 435 ? 3.396 37.344 21.484 1 98.88 435 PHE B C 1
ATOM 6832 O O . PHE B 1 435 ? 3.537 36.094 21.422 1 98.88 435 PHE B O 1
ATOM 6839 N N . SER B 1 436 ? 3.582 38.094 20.469 1 98.81 436 SER B N 1
ATOM 6840 C CA . SER B 1 436 ? 4.258 37.688 19.25 1 98.81 436 SER B CA 1
ATOM 6841 C C . SER B 1 436 ? 5.473 38.562 18.969 1 98.81 436 SER B C 1
ATOM 6843 O O . SER B 1 436 ? 5.34 39.781 18.812 1 98.81 436 SER B O 1
ATOM 6845 N N . ARG B 1 437 ? 6.633 37.969 18.953 1 98.44 437 ARG B N 1
ATOM 6846 C CA . ARG B 1 437 ? 7.891 38.688 18.828 1 98.44 437 ARG B CA 1
ATOM 6847 C C . ARG B 1 437 ? 7.949 39.875 19.797 1 98.44 437 ARG B C 1
ATOM 6849 O O . ARG B 1 437 ? 8.273 41 19.406 1 98.44 437 ARG B O 1
ATOM 6856 N N . GLY B 1 438 ? 7.512 39.594 20.953 1 98.25 438 GLY B N 1
ATOM 6857 C CA . GLY B 1 438 ? 7.672 40.531 22.047 1 98.25 438 GLY B CA 1
ATOM 6858 C C . GLY B 1 438 ? 6.535 41.531 22.125 1 98.25 438 GLY B C 1
ATOM 6859 O O . GLY B 1 438 ? 6.375 42.219 23.141 1 98.25 438 GLY B O 1
ATOM 6860 N N . GLU B 1 439 ? 5.742 41.594 21.141 1 98.31 439 GLU B N 1
ATOM 6861 C CA . GLU B 1 439 ? 4.609 42.531 21.125 1 98.31 439 GLU B CA 1
ATOM 6862 C C . GLU B 1 439 ? 3.355 41.875 21.703 1 98.31 439 GLU B C 1
ATOM 6864 O O . GLU B 1 439 ? 2.998 40.75 21.312 1 98.31 439 GLU B O 1
ATOM 6869 N N . LEU B 1 440 ? 2.689 42.531 22.688 1 98.62 440 LEU B N 1
ATOM 6870 C CA . LEU B 1 440 ? 1.387 42.062 23.141 1 98.62 440 LEU B CA 1
ATOM 6871 C C . LEU B 1 440 ? 0.334 42.219 22.047 1 98.62 440 LEU B C 1
ATOM 6873 O O . LEU B 1 440 ? 0.009 43.344 21.656 1 98.62 440 LEU B O 1
ATOM 6877 N N . ILE B 1 441 ? -0.207 41.156 21.609 1 98.81 441 ILE B N 1
ATOM 6878 C CA . ILE B 1 441 ? -1.096 41.281 20.469 1 98.81 441 ILE B CA 1
ATOM 6879 C C . ILE B 1 441 ? -2.508 40.844 20.859 1 98.81 441 ILE B C 1
ATOM 6881 O O . ILE B 1 441 ? -3.477 41.156 20.172 1 98.81 441 ILE B O 1
ATOM 6885 N N . VAL B 1 442 ? -2.688 40.031 21.828 1 98.75 442 VAL B N 1
ATOM 6886 C CA . VAL B 1 442 ? -3.99 39.656 22.359 1 98.75 442 VAL B CA 1
ATOM 6887 C C . VAL B 1 442 ? -4.039 39.938 23.859 1 98.75 442 VAL B C 1
ATOM 6889 O O . VAL B 1 442 ? -3.125 39.562 24.609 1 98.75 442 VAL B O 1
ATOM 6892 N N . ASP B 1 443 ? -5.027 40.562 24.297 1 98.5 443 ASP B N 1
ATOM 6893 C CA . ASP B 1 443 ? -5.277 40.875 25.703 1 98.5 443 ASP B CA 1
ATOM 6894 C C . ASP B 1 443 ? -6.711 40.5 26.094 1 98.5 443 ASP B C 1
ATOM 6896 O O . ASP B 1 443 ? -7.664 41.156 25.672 1 98.5 443 ASP B O 1
ATOM 6900 N N . ASN B 1 444 ? -6.871 39.5 26.953 1 95.69 444 ASN B N 1
ATOM 6901 C CA . ASN B 1 444 ? -8.156 39.031 27.469 1 95.69 444 ASN B CA 1
ATOM 6902 C C . ASN B 1 444 ? -9.133 38.719 26.328 1 95.69 444 ASN B C 1
ATOM 6904 O O . ASN B 1 444 ? -10.25 39.219 26.312 1 95.69 444 ASN B O 1
ATOM 6908 N N . GLY B 1 445 ? -8.594 38.031 25.328 1 94.19 445 GLY B N 1
ATOM 6909 C CA . GLY B 1 445 ? -9.438 37.5 24.281 1 94.19 445 GLY B CA 1
ATOM 6910 C C . GLY B 1 445 ? -9.656 38.469 23.141 1 94.19 445 GLY B C 1
ATOM 6911 O O . GLY B 1 445 ? -10.383 38.188 22.188 1 94.19 445 GLY B O 1
ATOM 6912 N N . LYS B 1 446 ? -9.008 39.594 23.219 1 97 446 LYS B N 1
ATOM 6913 C CA . LYS B 1 446 ? -9.172 40.625 22.188 1 97 446 LYS B CA 1
ATOM 6914 C C . LYS B 1 446 ? -7.859 40.844 21.453 1 97 446 LYS B C 1
ATOM 6916 O O . LYS B 1 446 ? -6.824 41.094 22.078 1 97 446 LYS B O 1
ATOM 6921 N N . TYR B 1 447 ? -7.945 40.781 20.188 1 98.19 447 TYR B N 1
ATOM 6922 C CA . TYR B 1 447 ? -6.789 41.156 19.391 1 98.19 447 TYR B CA 1
ATOM 6923 C C . TYR B 1 447 ? -6.594 42.656 19.391 1 98.19 447 TYR B C 1
ATOM 6925 O O . TYR B 1 447 ? -7.512 43.406 19.047 1 98.19 447 TYR B O 1
ATOM 6933 N N . ILE B 1 448 ? -5.336 43.188 19.641 1 98.44 448 ILE B N 1
ATOM 6934 C CA . ILE B 1 448 ? -5.184 44.625 19.891 1 98.44 448 ILE B CA 1
ATOM 6935 C C . ILE B 1 448 ? -4.023 45.156 19.047 1 98.44 448 ILE B C 1
ATOM 6937 O O . ILE B 1 448 ? -3.639 46.312 19.203 1 98.44 448 ILE B O 1
ATOM 6941 N N . ALA B 1 449 ? -3.416 44.344 18.234 1 98.06 449 ALA B N 1
ATOM 6942 C CA . ALA B 1 449 ? -2.258 44.781 17.453 1 98.06 449 ALA B CA 1
ATOM 6943 C C . ALA B 1 449 ? -2.66 45.156 16.031 1 98.06 449 ALA B C 1
ATOM 6945 O O . ALA B 1 449 ? -3.838 45.062 15.68 1 98.06 449 ALA B O 1
ATOM 6946 N N . ALA B 1 450 ? -1.735 45.656 15.297 1 97.62 450 ALA B N 1
ATOM 6947 C CA . ALA B 1 450 ? -1.978 46.062 13.922 1 97.62 450 ALA B CA 1
ATOM 6948 C C . ALA B 1 450 ? -2.123 44.844 13 1 97.62 450 ALA B C 1
ATOM 6950 O O . ALA B 1 450 ? -1.428 43.844 13.172 1 97.62 450 ALA B O 1
ATOM 6951 N N . THR B 1 451 ? -3.027 45 12.055 1 95.88 451 THR B N 1
ATOM 6952 C CA . THR B 1 451 ? -3.094 44.031 10.992 1 95.88 451 THR B CA 1
ATOM 6953 C C . THR B 1 451 ? -1.843 44.094 10.117 1 95.88 451 THR B C 1
ATOM 6955 O O . THR B 1 451 ? -1.26 45.156 9.93 1 95.88 451 THR B O 1
ATOM 6958 N N . GLY B 1 452 ? -1.429 42.906 9.609 1 97.44 452 GLY B N 1
ATOM 6959 C CA . GLY B 1 452 ? -0.334 42.875 8.656 1 97.44 452 GLY B CA 1
ATOM 6960 C C . GLY B 1 452 ? 1.033 42.875 9.312 1 97.44 452 GLY B C 1
ATOM 6961 O O . GLY B 1 452 ? 2.057 42.938 8.625 1 97.44 452 GLY B O 1
ATOM 6962 N N . ARG B 1 453 ? 1.05 42.75 10.586 1 97.88 453 ARG B N 1
ATOM 6963 C CA . ARG B 1 453 ? 2.312 42.812 11.312 1 97.88 453 ARG B CA 1
ATOM 6964 C C . ARG B 1 453 ? 3.064 41.469 11.18 1 97.88 453 ARG B C 1
ATOM 6966 O O . ARG B 1 453 ? 4.258 41.406 11.469 1 97.88 453 ARG B O 1
ATOM 6973 N N . GLY B 1 454 ? 2.316 40.344 10.836 1 98.19 454 GLY B N 1
ATOM 6974 C CA . GLY B 1 454 ? 2.947 39.031 10.734 1 98.19 454 GLY B CA 1
ATOM 6975 C C . GLY B 1 454 ? 4.066 39 9.711 1 98.19 454 GLY B C 1
ATOM 6976 O O . GLY B 1 454 ? 3.992 39.656 8.672 1 98.19 454 GLY B O 1
ATOM 6977 N N . LYS B 1 455 ? 5.078 38.188 9.953 1 98.06 455 LYS B N 1
ATOM 6978 C CA . LYS B 1 455 ? 6.227 38.062 9.055 1 98.06 455 LYS B CA 1
ATOM 6979 C C . LYS B 1 455 ? 6.312 36.688 8.445 1 98.06 455 LYS B C 1
ATOM 6981 O O . LYS B 1 455 ? 5.992 35.688 9.109 1 98.06 455 LYS B O 1
ATOM 6986 N N . TYR B 1 456 ? 6.758 36.688 7.164 1 98.38 456 TYR B N 1
ATOM 6987 C CA . TYR B 1 456 ? 7.082 35.438 6.516 1 98.38 456 TYR B CA 1
ATOM 6988 C C . TYR B 1 456 ? 8.336 34.812 7.117 1 98.38 456 TYR B C 1
ATOM 6990 O O . TYR B 1 456 ? 9.367 35.469 7.238 1 98.38 456 TYR B O 1
ATOM 6998 N N . ILE B 1 457 ? 8.266 33.562 7.527 1 97.75 457 ILE B N 1
ATOM 6999 C CA . ILE B 1 457 ? 9.391 32.844 8.117 1 97.75 457 ILE B CA 1
ATOM 7000 C C . ILE B 1 457 ? 10.062 31.984 7.059 1 97.75 457 ILE B C 1
ATOM 7002 O O . ILE B 1 457 ? 9.422 31.109 6.473 1 97.75 457 ILE B O 1
ATOM 7006 N N . ARG B 1 458 ? 11.328 32.219 6.793 1 97.12 458 ARG B N 1
ATOM 7007 C CA . ARG B 1 458 ? 12.133 31.312 5.988 1 97.12 458 ARG B CA 1
ATOM 7008 C C . ARG B 1 458 ? 12.602 30.125 6.82 1 97.12 458 ARG B C 1
ATOM 7010 O O . ARG B 1 458 ? 13.523 30.25 7.629 1 97.12 458 ARG B O 1
ATOM 7017 N N . ARG B 1 459 ? 12.055 29 6.539 1 97.06 459 ARG B N 1
ATOM 7018 C CA . ARG B 1 459 ? 12.305 27.828 7.363 1 97.06 459 ARG B CA 1
ATOM 7019 C C . ARG B 1 459 ? 13.523 27.062 6.867 1 97.06 459 ARG B C 1
ATOM 7021 O O . ARG B 1 459 ? 13.859 27.109 5.684 1 97.06 459 ARG B O 1
ATOM 7028 N N . GLU B 1 460 ? 14.102 26.359 7.762 1 94.19 460 GLU B N 1
ATOM 7029 C CA . GLU B 1 460 ? 15.258 25.531 7.422 1 94.19 460 GLU B CA 1
ATOM 7030 C C . GLU B 1 460 ? 14.828 24.141 6.984 1 94.19 460 GLU B C 1
ATOM 7032 O O . GLU B 1 460 ? 13.891 23.562 7.539 1 94.19 460 GLU B O 1
ATOM 7037 N N . ALA B 1 461 ? 15.547 23.672 5.961 1 91.25 461 ALA B N 1
ATOM 7038 C CA . ALA B 1 461 ? 15.297 22.297 5.52 1 91.25 461 ALA B CA 1
ATOM 7039 C C . ALA B 1 461 ? 16 21.297 6.418 1 91.25 461 ALA B C 1
ATOM 7041 O O . ALA B 1 461 ? 17.203 21.062 6.266 1 91.25 461 ALA B O 1
ATOM 7042 N N . ARG B 1 462 ? 15.234 20.75 7.336 1 79.94 462 ARG B N 1
ATOM 7043 C CA . ARG B 1 462 ? 15.82 19.828 8.297 1 79.94 462 ARG B CA 1
ATOM 7044 C C . ARG B 1 462 ? 15.156 18.453 8.211 1 79.94 462 ARG B C 1
ATOM 7046 O O . ARG B 1 462 ? 15.023 17.75 9.219 1 79.94 462 ARG B O 1
ATOM 7053 N N . GLY B 1 463 ? 14.469 18.188 7.039 1 63.41 463 GLY B N 1
ATOM 7054 C CA . GLY B 1 463 ? 13.586 17.062 6.777 1 63.41 463 GLY B CA 1
ATOM 7055 C C . GLY B 1 463 ? 13.992 15.797 7.512 1 63.41 463 GLY B C 1
ATOM 7056 O O . GLY B 1 463 ? 13.219 14.852 7.609 1 63.41 463 GLY B O 1
ATOM 7057 N N . GLY B 1 464 ? 14.984 15.734 8.328 1 55.69 464 GLY B N 1
ATOM 7058 C CA . GLY B 1 464 ? 15.344 14.516 9.031 1 55.69 464 GLY B CA 1
ATOM 7059 C C . GLY B 1 464 ? 16.031 14.773 10.359 1 55.69 464 GLY B C 1
ATOM 7060 O O . GLY B 1 464 ? 16.484 13.844 11.031 1 55.69 464 GLY B O 1
ATOM 7061 N N . ALA B 1 465 ? 16.297 15.961 10.539 1 55.56 465 ALA B N 1
ATOM 7062 C CA . ALA B 1 465 ? 17.203 16.266 11.648 1 55.56 465 ALA B CA 1
ATOM 7063 C C . ALA B 1 465 ? 16.469 16.125 12.984 1 55.56 465 ALA B C 1
ATOM 7065 O O . ALA B 1 465 ? 17.016 16.5 14.031 1 55.56 465 ALA B O 1
ATOM 7066 N N . TRP B 1 466 ? 15.336 15.742 12.898 1 49.53 466 TRP B N 1
ATOM 7067 C CA . TRP B 1 466 ? 14.742 15.578 14.227 1 49.53 466 TRP B CA 1
ATOM 7068 C C . TRP B 1 466 ? 15.195 14.266 14.859 1 49.53 466 TRP B C 1
ATOM 7070 O O . TRP B 1 466 ? 14.422 13.312 14.938 1 49.53 466 TRP B O 1
ATOM 7080 N N . LYS B 1 467 ? 16.453 14.047 14.539 1 42.41 467 LYS B N 1
ATOM 7081 C CA . LYS B 1 467 ? 16.953 12.914 15.305 1 42.41 467 LYS B CA 1
ATOM 7082 C C . LYS B 1 467 ? 16.953 13.219 16.797 1 42.41 467 LYS B C 1
ATOM 7084 O O . LYS B 1 467 ? 17.328 14.312 17.219 1 42.41 467 LYS B O 1
#

Organism: NCBI:txid570835

Solvent-accessible surface area (backbone atoms only — not comparable to full-atom values): 44197 Å² total; per-residue (Å²): 123,31,43,32,39,32,65,15,34,33,40,32,56,89,44,70,44,70,27,19,38,34,25,47,69,42,20,20,66,39,72,37,72,75,67,81,60,90,78,30,50,74,44,83,28,68,85,21,39,36,28,36,18,23,28,32,67,32,36,34,55,55,36,78,51,67,93,45,54,24,52,24,32,31,40,44,40,31,44,19,14,33,38,26,29,27,38,32,38,23,30,62,26,57,28,52,75,92,55,56,57,64,59,22,48,54,51,46,49,58,59,30,60,70,25,14,44,31,31,33,35,45,31,37,32,53,42,66,38,63,70,83,88,24,53,62,33,56,52,40,51,54,52,35,37,76,69,13,32,26,32,34,33,41,28,41,28,50,72,93,74,44,33,47,56,62,41,57,52,42,53,50,39,42,50,26,50,73,66,25,27,28,46,33,33,44,45,27,43,19,47,48,30,50,50,41,43,53,54,40,47,74,70,68,54,28,55,38,44,50,56,36,71,35,50,54,57,58,38,28,18,40,29,42,43,43,54,50,43,47,22,58,75,46,67,35,40,40,32,36,48,55,50,51,39,44,60,32,49,50,42,41,42,52,41,37,74,71,70,44,62,56,44,30,22,26,27,64,59,43,57,74,45,24,30,74,79,61,36,73,68,80,55,72,74,28,42,61,62,36,30,84,70,40,51,34,58,60,80,27,20,67,49,49,52,49,25,48,64,70,60,54,28,47,27,49,25,46,54,19,25,19,50,29,55,89,76,43,29,52,65,11,72,80,33,31,92,44,31,35,64,24,33,62,34,54,39,46,50,55,31,51,48,38,28,67,22,37,74,63,64,64,36,50,70,28,53,51,39,22,28,30,8,29,41,41,17,45,66,57,27,38,51,63,46,37,32,31,80,44,62,72,6,38,21,28,33,19,37,30,29,65,77,40,72,45,69,39,30,45,88,67,48,65,52,67,34,76,56,44,85,53,55,72,41,74,38,43,26,39,39,37,33,23,24,49,48,46,39,71,32,20,55,72,64,36,76,70,54,63,73,23,66,29,45,82,48,70,24,43,49,43,31,62,64,76,108,125,31,42,32,40,32,67,15,34,34,39,31,57,88,44,71,43,71,25,18,38,34,26,48,71,42,20,21,67,42,72,38,72,76,70,80,59,89,78,29,50,74,42,84,28,67,84,21,38,38,30,36,17,23,31,33,66,32,34,36,55,55,36,78,49,68,91,44,53,24,51,25,32,32,39,44,39,31,43,18,14,34,39,27,29,27,36,32,38,22,30,60,26,58,28,53,76,91,56,56,56,64,58,22,48,52,53,46,49,58,59,30,59,70,24,14,42,32,32,32,36,46,33,38,32,52,43,62,39,62,72,94,84,27,57,63,33,54,51,40,53,55,52,35,36,75,68,14,30,23,33,34,33,42,28,41,28,50,72,93,74,44,32,50,55,62,42,57,54,41,52,51,40,42,50,26,49,72,68,28,28,27,46,32,33,44,45,28,39,19,48,48,32,52,50,42,43,53,54,40,46,74,72,68,54,28,56,38,44,48,55,36,70,34,51,54,58,58,39,28,16,40,28,42,43,42,54,52,43,48,22,57,76,45,67,34,39,40,31,36,48,54,50,50,40,44,60,32,49,49,42,42,41,53,41,37,75,72,68,44,62,57,44,31,22,26,29,62,60,40,57,73,43,24,30,74,80,60,37,76,68,83,56,71,76,28,41,63,62,35,30,84,69,40,51,34,59,60,82,28,19,67,50,49,52,48,25,48,62,71,59,55,28,47,30,50,26,46,54,20,24,19,50,29,53,89,76,43,30,52,67,12,72,81,33,30,90,43,32,36,65,23,33,64,36,53,40,46,50,54,30,52,47,38,28,68,22,37,75,62,64,64,35,49,69,29,52,51,38,22,27,30,8,28,41,39,17,48,61,57,25,38,50,64,46,36,31,32,82,44,62,72,7,36,22,27,32,18,38,29,28,67,78,40,73,46,69,39,30,44,88,68,49,65,52,67,32,76,57,44,82,53,56,73,41,75,38,41,26,39,39,38,34,22,24,50,48,46,38,73,32,20,56,73,64,36,75,72,56,64,74,23,68,28,44,82,47,68,23,42,48,41,29,62,64,81,111

Nearest PDB structures (foldseek):
  2ftw-assembly1_A  TM=9.727E-01  e=9.038E-65  Dictyostelium discoideum
  4gz7-assembly1_A  TM=9.710E-01  e=5.786E-62  Tetraodon nigroviridis
  4b90-assembly1_A  TM=9.750E-01  e=7.134E-60  Homo sapiens
  5nks-assembly1_A  TM=9.620E-01  e=9.191E-60  Homo sapiens
  4bkn-assembly1_B  TM=9.647E-01  e=2.326E-58  Homo sapiens

Radius of gyration: 32.87 Å; Cα contacts (8 Å, |Δi|>4): 2479; chains: 2; bounding box: 60×110×70 Å

InterPro domains:
  IPR006680 Amidohydrolase-related [PF01979] (49-440)
  IPR011059 Metal-dependent hydrolase, composite domain superfamily [G3DSA:2.30.40.10] (4-460)
  IPR011059 Metal-dependent hydrolase, composite domain superfamily [SSF51338] (1-78)
  IPR011059 Metal-dependent hydrolase, composite domain superfamily [SSF51338] (352-460)
  IPR011778 Hydantoinase/dihydropyrimidinase [TIGR02033] (4-459)
  IPR011778 Hydantoinase/dihydropyrimidinase [cd01314] (3-454)
  IPR032466 Metal-dependent hydrolase [SSF51556] (53-387)
  IPR050378 Metallo-dependent Hydrolases Superfamily [PTHR11647] (3-461)